Protein AF-0000000078251150 (afdb_homodimer)

pLDDT: mean 94.63, std 6.09, range [60.62, 98.94]

Structure (mmCIF, N/CA/C/O backbone):
data_AF-0000000078251150-model_v1
#
loop_
_entity.id
_entity.type
_entity.pdbx_description
1 polymer 'acyl-CoA oxidase'
#
loop_
_atom_site.group_PDB
_atom_site.id
_atom_site.type_symbol
_atom_site.label_atom_id
_atom_site.label_alt_id
_atom_site.label_comp_id
_atom_site.label_asym_id
_atom_site.label_entity_id
_atom_site.label_seq_id
_atom_site.pdbx_PDB_ins_code
_atom_site.Cartn_x
_atom_site.Cartn_y
_atom_site.Cartn_z
_atom_site.occupancy
_atom_site.B_iso_or_equiv
_atom_site.auth_seq_id
_atom_site.auth_comp_id
_atom_site.auth_asym_id
_atom_site.auth_atom_id
_atom_site.pdbx_PDB_model_num
ATOM 1 N N . MET A 1 1 ? 12.562 -16.266 33 1 73.25 1 MET A N 1
ATOM 2 C CA . MET A 1 1 ? 11.648 -16.641 31.922 1 73.25 1 MET A CA 1
ATOM 3 C C . MET A 1 1 ? 10.883 -15.43 31.406 1 73.25 1 MET A C 1
ATOM 5 O O . MET A 1 1 ? 10.562 -14.523 32.156 1 73.25 1 MET A O 1
ATOM 9 N N . SER A 1 2 ? 10.781 -15.445 30.031 1 87.81 2 SER A N 1
ATOM 10 C CA . SER A 1 2 ? 10.016 -14.352 29.438 1 87.81 2 SER A CA 1
ATOM 11 C C . SER A 1 2 ? 8.594 -14.312 29.984 1 87.81 2 SER A C 1
ATOM 13 O O . SER A 1 2 ? 7.934 -15.352 30.094 1 87.81 2 SER A O 1
ATOM 15 N N . ARG A 1 3 ? 8.102 -13.18 30.453 1 90.62 3 ARG A N 1
ATOM 16 C CA . ARG A 1 3 ? 6.742 -13.016 30.953 1 90.62 3 ARG A CA 1
ATOM 17 C C . ARG A 1 3 ? 5.715 -13.383 29.891 1 90.62 3 ARG A C 1
ATOM 19 O O . ARG A 1 3 ? 4.531 -13.562 30.188 1 90.62 3 ARG A O 1
ATOM 26 N N . TRP A 1 4 ? 6.172 -13.523 28.688 1 95.38 4 TRP A N 1
ATOM 27 C CA . TRP A 1 4 ? 5.277 -13.727 27.562 1 95.38 4 TRP A CA 1
ATOM 28 C C . TRP A 1 4 ? 4.93 -15.203 27.391 1 95.38 4 TRP A C 1
ATOM 30 O O . TRP A 1 4 ? 4.035 -15.555 26.625 1 95.38 4 TRP A O 1
ATOM 40 N N . ILE A 1 5 ? 5.609 -16.109 28.109 1 97.56 5 ILE A N 1
ATOM 41 C CA . ILE A 1 5 ? 5.363 -17.531 28.016 1 97.56 5 ILE A CA 1
ATOM 42 C C . ILE A 1 5 ? 4.285 -17.953 29 1 97.56 5 ILE A C 1
ATOM 44 O O . ILE A 1 5 ? 4.41 -17.688 30.203 1 97.56 5 ILE A O 1
ATOM 48 N N . GLN A 1 6 ? 3.273 -18.531 28.531 1 96.88 6 GLN A N 1
ATOM 49 C CA . GLN A 1 6 ? 2.193 -19.062 29.344 1 96.88 6 GLN A CA 1
ATOM 50 C C . GLN A 1 6 ? 1.854 -20.5 28.953 1 96.88 6 GLN A C 1
ATOM 52 O O . GLN A 1 6 ? 2.213 -20.938 27.859 1 96.88 6 GLN A O 1
ATOM 57 N N . GLU A 1 7 ? 1.187 -21.188 29.875 1 96.56 7 GLU A N 1
ATOM 58 C CA . GLU A 1 7 ? 0.749 -22.547 29.578 1 96.56 7 GLU A CA 1
ATOM 59 C C . GLU A 1 7 ? -0.237 -22.562 28.422 1 96.56 7 GLU A C 1
ATOM 61 O O . GLU A 1 7 ? -1.132 -21.719 28.344 1 96.56 7 GLU A O 1
ATOM 66 N N . GLY A 1 8 ? -0.04 -23.484 27.547 1 97.06 8 GLY A N 1
ATOM 67 C CA . GLY A 1 8 ? -0.964 -23.625 26.438 1 97.06 8 GLY A CA 1
ATOM 68 C C . GLY A 1 8 ? -0.522 -22.875 25.203 1 97.06 8 GLY A C 1
ATOM 69 O O . GLY A 1 8 ? -1.124 -23.031 24.125 1 97.06 8 GLY A O 1
ATOM 70 N N . ASP A 1 9 ? 0.615 -22.172 25.281 1 98.12 9 ASP A N 1
ATOM 71 C CA . ASP A 1 9 ? 1.131 -21.438 24.125 1 98.12 9 ASP A CA 1
ATOM 72 C C . ASP A 1 9 ? 1.637 -22.406 23.062 1 98.12 9 ASP A C 1
ATOM 74 O O . ASP A 1 9 ? 2.006 -23.531 23.359 1 98.12 9 ASP A O 1
ATOM 78 N N . ASN A 1 10 ? 1.538 -21.938 21.828 1 98.25 10 ASN A N 1
ATOM 79 C CA . ASN A 1 10 ? 2.15 -22.688 20.734 1 98.25 10 ASN A CA 1
ATOM 80 C C . ASN A 1 10 ? 3.604 -23.031 21.031 1 98.25 10 ASN A C 1
ATOM 82 O O . ASN A 1 10 ? 4.344 -22.219 21.578 1 98.25 10 ASN A O 1
ATOM 86 N N . VAL A 1 11 ? 4.02 -24.172 20.688 1 98 11 VAL A N 1
ATOM 87 C CA . VAL A 1 11 ? 5.332 -24.703 21.047 1 98 11 VAL A CA 1
ATOM 88 C C . VAL A 1 11 ? 6.426 -23.906 20.344 1 98 11 VAL A C 1
ATOM 90 O O . VAL A 1 11 ? 7.473 -23.625 20.922 1 98 11 VAL A O 1
ATOM 93 N N . ASP A 1 12 ? 6.184 -23.547 19.125 1 98.19 12 ASP A N 1
ATOM 94 C CA . ASP A 1 12 ? 7.211 -22.875 18.328 1 98.19 12 ASP A CA 1
ATOM 95 C C . ASP A 1 12 ? 7.535 -21.5 18.906 1 98.19 12 ASP A C 1
ATOM 97 O O . ASP A 1 12 ? 8.703 -21.156 19.078 1 98.19 12 ASP A O 1
ATOM 101 N N . ILE A 1 13 ? 6.535 -20.719 19.172 1 98.62 13 ILE A N 1
ATOM 102 C CA . ILE A 1 13 ? 6.793 -19.375 19.672 1 98.62 13 ILE A CA 1
ATOM 103 C C . ILE A 1 13 ? 7.371 -19.438 21.078 1 98.62 13 ILE A C 1
ATOM 105 O O . ILE A 1 13 ? 8.203 -18.609 21.453 1 98.62 13 ILE A O 1
ATOM 109 N N . THR A 1 14 ? 6.914 -20.406 21.859 1 98.56 14 THR A N 1
ATOM 110 C CA . THR A 1 14 ? 7.496 -20.625 23.172 1 98.56 14 THR A CA 1
ATOM 111 C C . THR A 1 14 ? 8.992 -20.891 23.062 1 98.56 14 THR A C 1
ATOM 113 O O . THR A 1 14 ? 9.789 -20.312 23.812 1 98.56 14 THR A O 1
ATOM 116 N N . ASN A 1 15 ? 9.352 -21.766 22.109 1 98.25 15 ASN A N 1
ATOM 117 C CA . ASN A 1 15 ? 10.766 -22.078 21.891 1 98.25 15 ASN A CA 1
ATOM 118 C C . ASN A 1 15 ? 11.547 -20.828 21.453 1 98.25 15 ASN A C 1
ATOM 120 O O . ASN A 1 15 ? 12.688 -20.641 21.875 1 98.25 15 ASN A O 1
ATOM 124 N N . GLU A 1 16 ? 10.93 -20.031 20.578 1 98.5 16 GLU A N 1
ATOM 125 C CA . GLU A 1 16 ? 11.57 -18.781 20.156 1 98.5 16 GLU A CA 1
ATOM 126 C C . GLU A 1 16 ? 11.828 -17.859 21.344 1 98.5 16 GLU A C 1
ATOM 128 O O . GLU A 1 16 ? 12.891 -17.234 21.438 1 98.5 16 GLU A O 1
ATOM 133 N N . ARG A 1 17 ? 10.883 -17.734 22.203 1 98.5 17 ARG A N 1
ATOM 134 C CA . ARG A 1 17 ? 10.992 -16.844 23.359 1 98.5 17 ARG A CA 1
ATOM 135 C C . ARG A 1 17 ? 12.055 -17.344 24.328 1 98.5 17 ARG A C 1
ATOM 137 O O . ARG A 1 17 ? 12.734 -16.531 24.984 1 98.5 17 ARG A O 1
ATOM 144 N N . LYS A 1 18 ? 12.242 -18.625 24.406 1 97.81 18 LYS A N 1
ATOM 145 C CA . LYS A 1 18 ? 13.25 -19.219 25.297 1 97.81 18 LYS A CA 1
ATOM 146 C C . LYS A 1 18 ? 14.656 -18.969 24.766 1 97.81 18 LYS A C 1
ATOM 148 O O . LYS A 1 18 ? 15.625 -19 25.531 1 97.81 18 LYS A O 1
ATOM 153 N N . LYS A 1 19 ? 14.758 -18.672 23.5 1 96.81 19 LYS A N 1
ATOM 154 C CA . LYS A 1 19 ? 16.062 -18.484 22.875 1 96.81 19 LYS A CA 1
ATOM 155 C C . LYS A 1 19 ? 16.578 -17.062 23.109 1 96.81 19 LYS A C 1
ATOM 157 O O . LYS A 1 19 ? 17.766 -16.797 22.906 1 96.81 19 LYS A O 1
ATOM 162 N N . GLY A 1 20 ? 15.719 -16.203 23.609 1 96.38 20 GLY A N 1
ATOM 163 C CA . GLY A 1 20 ? 16.125 -14.82 23.828 1 96.38 20 GLY A CA 1
ATOM 164 C C . GLY A 1 20 ? 17.344 -14.695 24.719 1 96.38 20 GLY A C 1
ATOM 165 O O . GLY A 1 20 ? 17.5 -15.453 25.688 1 96.38 20 GLY A O 1
ATOM 166 N N . THR A 1 21 ? 18.203 -13.695 24.453 1 96.94 21 THR A N 1
ATOM 167 C CA . THR A 1 21 ? 19.469 -13.586 25.172 1 96.94 21 THR A CA 1
ATOM 168 C C . THR A 1 21 ? 19.5 -12.328 26.047 1 96.94 21 THR A C 1
ATOM 170 O O . THR A 1 21 ? 20.547 -11.953 26.562 1 96.94 21 THR A O 1
ATOM 173 N N . PHE A 1 22 ? 18.422 -11.625 26.141 1 97 22 PHE A N 1
ATOM 174 C CA . PHE A 1 22 ? 18.312 -10.422 26.953 1 97 22 PHE A CA 1
ATOM 175 C C . PHE A 1 22 ? 16.984 -10.406 27.703 1 97 22 PHE A C 1
ATOM 177 O O . PHE A 1 22 ? 16.125 -11.25 27.484 1 97 22 PHE A O 1
ATOM 184 N N . ASP A 1 23 ? 16.875 -9.445 28.625 1 96.94 23 ASP A N 1
ATOM 185 C CA . ASP A 1 23 ? 15.656 -9.312 29.422 1 96.94 23 ASP A CA 1
ATOM 186 C C . ASP A 1 23 ? 14.625 -8.445 28.719 1 96.94 23 ASP A C 1
ATOM 188 O O . ASP A 1 23 ? 14.789 -7.223 28.625 1 96.94 23 ASP A O 1
ATOM 192 N N . THR A 1 24 ? 13.539 -9.031 28.312 1 97.38 24 THR A N 1
ATOM 193 C CA . THR A 1 24 ? 12.516 -8.328 27.547 1 97.38 24 THR A CA 1
ATOM 194 C C . THR A 1 24 ? 11.883 -7.219 28.391 1 97.38 24 THR A C 1
ATOM 196 O O . THR A 1 24 ? 11.477 -6.184 27.859 1 97.38 24 THR A O 1
ATOM 199 N N . GLU A 1 25 ? 11.766 -7.391 29.703 1 97.19 25 GLU A N 1
ATOM 200 C CA . GLU A 1 25 ? 11.195 -6.371 30.578 1 97.19 25 GLU A CA 1
ATOM 201 C C . GLU A 1 25 ? 12.07 -5.121 30.609 1 97.19 25 GLU A C 1
ATOM 203 O O . GLU A 1 25 ? 11.562 -4 30.609 1 97.19 25 GLU A O 1
ATOM 208 N N . ARG A 1 26 ? 13.312 -5.316 30.688 1 97.06 26 ARG A N 1
ATOM 209 C CA . ARG A 1 26 ? 14.25 -4.195 30.719 1 97.06 26 ARG A CA 1
ATOM 210 C C . ARG A 1 26 ? 14.242 -3.445 29.391 1 97.06 26 ARG A C 1
ATOM 212 O O . ARG A 1 26 ? 14.289 -2.213 29.375 1 97.06 26 ARG A O 1
ATOM 219 N N . LEU A 1 27 ? 14.188 -4.191 28.297 1 98 27 LEU A N 1
ATOM 220 C CA . LEU A 1 27 ? 14.133 -3.523 27 1 98 27 LEU A CA 1
ATOM 221 C C . LEU A 1 27 ? 12.805 -2.787 26.828 1 98 27 LEU A C 1
ATOM 223 O O . LEU A 1 27 ? 12.766 -1.71 26.219 1 98 27 LEU A O 1
ATOM 227 N N . SER A 1 28 ? 11.719 -3.393 27.344 1 98.06 28 SER A N 1
ATOM 228 C CA . SER A 1 28 ? 10.438 -2.701 27.328 1 98.06 28 SER A CA 1
ATOM 229 C C . SER A 1 28 ? 10.508 -1.363 28.047 1 98.06 28 SER A C 1
ATOM 231 O O . SER A 1 28 ? 10.008 -0.352 27.562 1 98.06 28 SER A O 1
ATOM 233 N N . ALA A 1 29 ? 11.086 -1.396 29.203 1 97.31 29 ALA A N 1
ATOM 234 C CA . ALA A 1 29 ? 11.25 -0.166 29.969 1 97.31 29 ALA A CA 1
ATOM 235 C C . ALA A 1 29 ? 12.102 0.85 29.203 1 97.31 29 ALA A C 1
ATOM 237 O O . ALA A 1 29 ? 11.82 2.051 29.25 1 97.31 29 ALA A O 1
ATOM 238 N N . TRP A 1 30 ? 13.148 0.338 28.547 1 96.75 30 TRP A N 1
ATOM 239 C CA . TRP A 1 30 ? 14.008 1.204 27.75 1 96.75 30 TRP A CA 1
ATOM 240 C C . TRP A 1 30 ? 13.234 1.827 26.594 1 96.75 30 TRP A C 1
ATOM 242 O O . TRP A 1 30 ? 13.398 3.012 26.297 1 96.75 30 TRP A O 1
ATOM 252 N N . ILE A 1 31 ? 12.344 1.081 25.922 1 96.81 31 ILE A N 1
ATOM 253 C CA . ILE A 1 31 ? 11.57 1.532 24.781 1 96.81 31 ILE A CA 1
ATOM 254 C C . ILE A 1 31 ? 10.555 2.582 25.219 1 96.81 31 ILE A C 1
ATOM 256 O O . ILE A 1 31 ? 10.406 3.619 24.562 1 96.81 31 ILE A O 1
ATOM 260 N N . HIS A 1 32 ? 9.914 2.381 26.359 1 95.25 32 HIS A N 1
ATOM 261 C CA . HIS A 1 32 ? 8.758 3.193 26.719 1 95.25 32 HIS A CA 1
ATOM 262 C C . HIS A 1 32 ? 9.156 4.328 27.656 1 95.25 32 HIS A C 1
ATOM 264 O O . HIS A 1 32 ? 8.32 5.168 28.016 1 95.25 32 HIS A O 1
ATOM 270 N N . GLY A 1 33 ? 10.406 4.379 28.062 1 92.31 33 GLY A N 1
ATOM 271 C CA . GLY A 1 33 ? 10.867 5.543 28.797 1 92.31 33 GLY A CA 1
ATOM 272 C C . GLY A 1 33 ? 10.969 5.305 30.281 1 92.31 33 GLY A C 1
ATOM 273 O O . GLY A 1 33 ? 10.867 6.242 31.078 1 92.31 33 GLY A O 1
ATOM 274 N N . GLY A 1 34 ? 10.953 4.027 30.734 1 95.25 34 GLY A N 1
ATOM 275 C CA . GLY A 1 34 ? 11.18 3.734 32.125 1 95.25 34 GLY A CA 1
ATOM 276 C C . GLY A 1 34 ? 10.203 2.723 32.688 1 95.25 34 GLY A C 1
ATOM 277 O O . GLY A 1 34 ? 9.172 2.439 32.094 1 95.25 34 GLY A O 1
ATOM 278 N N . THR A 1 35 ? 10.555 2.203 33.812 1 97.12 35 THR A N 1
ATOM 279 C CA . THR A 1 35 ? 9.766 1.166 34.469 1 97.12 35 THR A CA 1
ATOM 280 C C . THR A 1 35 ? 8.422 1.72 34.906 1 97.12 35 THR A C 1
ATOM 282 O O . THR A 1 35 ? 7.402 1.029 34.844 1 97.12 35 THR A O 1
ATOM 285 N N . ASP A 1 36 ? 8.422 2.975 35.312 1 96.38 36 ASP A N 1
ATOM 286 C CA . ASP A 1 36 ? 7.191 3.582 35.812 1 96.38 36 ASP A CA 1
ATOM 287 C C . ASP A 1 36 ? 6.191 3.809 34.688 1 96.38 36 ASP A C 1
ATOM 289 O O . ASP A 1 36 ? 4.992 3.586 34.875 1 96.38 36 ASP A O 1
ATOM 293 N N . VAL A 1 37 ? 6.691 4.246 33.625 1 95.06 37 VAL A N 1
ATOM 294 C CA . VAL A 1 37 ? 5.836 4.477 32.469 1 95.06 37 VAL A CA 1
ATOM 295 C C . VAL A 1 37 ? 5.258 3.146 31.969 1 95.06 37 VAL A C 1
ATOM 297 O O . VAL A 1 37 ? 4.074 3.064 31.641 1 95.06 37 VAL A O 1
ATOM 300 N N . LEU A 1 38 ? 6.074 2.131 31.906 1 96.75 38 LEU A N 1
ATOM 301 C CA . LEU A 1 38 ? 5.641 0.8 31.5 1 96.75 38 LEU A CA 1
ATOM 302 C C . LEU A 1 38 ? 4.555 0.27 32.438 1 96.75 38 LEU A C 1
ATOM 304 O O . LEU A 1 38 ? 3.561 -0.297 31.969 1 96.75 38 LEU A O 1
ATOM 308 N N . LYS A 1 39 ? 4.773 0.447 33.719 1 97.12 39 LYS A N 1
ATOM 309 C CA . LYS A 1 39 ? 3.789 0.026 34.688 1 97.12 39 LYS A CA 1
ATOM 310 C C . LYS A 1 39 ? 2.457 0.743 34.5 1 97.12 39 LYS A C 1
ATOM 312 O O . LYS A 1 39 ? 1.397 0.115 34.531 1 97.12 39 LYS A O 1
ATOM 317 N N . ARG A 1 40 ? 2.52 2.037 34.281 1 96.25 40 ARG A N 1
ATOM 318 C CA . ARG A 1 40 ? 1.32 2.84 34.062 1 96.25 40 ARG A CA 1
ATOM 319 C C . ARG A 1 40 ? 0.588 2.389 32.781 1 96.25 40 ARG A C 1
ATOM 321 O O . ARG A 1 40 ? -0.643 2.328 32.781 1 96.25 40 ARG A O 1
ATOM 328 N N . ARG A 1 41 ? 1.326 2.139 31.797 1 96.56 41 ARG A N 1
ATOM 329 C CA . ARG A 1 41 ? 0.75 1.629 30.562 1 96.56 41 ARG A CA 1
ATOM 330 C C . ARG A 1 41 ? -0.04 0.348 30.812 1 96.56 41 ARG A C 1
ATOM 332 O O . ARG A 1 41 ? -1.16 0.197 30.312 1 96.56 41 ARG A O 1
ATOM 339 N N . ARG A 1 42 ? 0.526 -0.545 31.547 1 97.56 42 ARG A N 1
ATOM 340 C CA . ARG A 1 42 ? -0.108 -1.83 31.828 1 97.56 42 ARG A CA 1
ATOM 341 C C . ARG A 1 42 ? -1.332 -1.654 32.719 1 97.56 42 ARG A C 1
ATOM 343 O O . ARG A 1 42 ? -2.316 -2.385 32.594 1 97.56 42 ARG A O 1
ATOM 350 N N . GLU A 1 43 ? -1.267 -0.661 33.594 1 97.69 43 GLU A N 1
ATOM 351 C CA . GLU A 1 43 ? -2.434 -0.334 34.406 1 97.69 43 GLU A CA 1
ATOM 352 C C . GLU A 1 43 ? -3.588 0.164 33.562 1 97.69 43 GLU A C 1
ATOM 354 O O . GLU A 1 43 ? -4.734 -0.245 33.75 1 97.69 43 GLU A O 1
ATOM 359 N N . ILE A 1 44 ? -3.275 1.015 32.625 1 97.5 44 ILE A N 1
ATOM 360 C CA . ILE A 1 44 ? -4.289 1.553 31.719 1 97.5 44 ILE A CA 1
ATOM 361 C C . ILE A 1 44 ? -4.863 0.428 30.859 1 97.5 44 ILE A C 1
ATOM 363 O O . ILE A 1 44 ? -6.078 0.363 30.656 1 97.5 44 ILE A O 1
ATOM 367 N N . LEU A 1 45 ? -4.023 -0.446 30.375 1 97.75 45 LEU A N 1
ATOM 368 C CA . LEU A 1 45 ? -4.453 -1.592 29.578 1 97.75 45 LEU A CA 1
ATOM 369 C C . LEU A 1 45 ? -5.434 -2.459 30.359 1 97.75 45 LEU A C 1
ATOM 371 O O . LEU A 1 45 ? -6.484 -2.844 29.844 1 97.75 45 LEU A O 1
ATOM 375 N N . GLU A 1 46 ? -5.062 -2.818 31.594 1 97.69 46 GLU A N 1
ATOM 376 C CA . GLU A 1 46 ? -5.922 -3.654 32.438 1 97.69 46 GLU A CA 1
ATOM 377 C C . GLU A 1 46 ? -7.273 -2.99 32.656 1 97.69 46 GLU A C 1
ATOM 379 O O . GLU A 1 46 ? -8.305 -3.66 32.688 1 97.69 46 GLU A O 1
ATOM 384 N N . PHE A 1 47 ? -7.254 -1.699 32.906 1 97.25 47 PHE A N 1
ATOM 385 C CA . PHE A 1 47 ? -8.5 -0.96 33.094 1 97.25 47 PHE A CA 1
ATOM 386 C C . PHE A 1 47 ? -9.367 -1.05 31.828 1 97.25 47 PHE A C 1
ATOM 388 O O . PHE A 1 47 ? -10.547 -1.388 31.906 1 97.25 47 PHE A O 1
ATOM 395 N N . VAL A 1 48 ? -8.766 -0.791 30.656 1 97.56 48 VAL A N 1
ATOM 396 C CA . VAL A 1 48 ? -9.516 -0.794 29.406 1 97.56 48 VAL A CA 1
ATOM 397 C C . VAL A 1 48 ? -10.117 -2.176 29.156 1 97.56 48 VAL A C 1
ATOM 399 O O . VAL A 1 48 ? -11.266 -2.291 28.719 1 97.56 48 VAL A O 1
ATOM 402 N N . LYS A 1 49 ? -9.383 -3.258 29.469 1 96.69 49 LYS A N 1
ATOM 403 C CA . LYS A 1 49 ? -9.867 -4.625 29.281 1 96.69 49 LYS A CA 1
ATOM 404 C C . LYS A 1 49 ? -11.023 -4.93 30.234 1 96.69 49 LYS A C 1
ATOM 406 O O . LYS A 1 49 ? -11.852 -5.797 29.953 1 96.69 49 LYS A O 1
ATOM 411 N N . SER A 1 50 ? -11.086 -4.227 31.359 1 97 50 SER A N 1
ATOM 412 C CA . SER A 1 50 ? -12.062 -4.523 32.406 1 97 50 SER A CA 1
ATOM 413 C C . SER A 1 50 ? -13.398 -3.838 32.125 1 97 50 SER A C 1
ATOM 415 O O . SER A 1 50 ? -14.422 -4.203 32.688 1 97 50 SER A O 1
ATOM 417 N N . VAL A 1 51 ? -13.406 -2.859 31.234 1 96.5 51 VAL A N 1
ATOM 418 C CA . VAL A 1 51 ? -14.609 -2.07 30.984 1 96.5 51 VAL A CA 1
ATOM 419 C C . VAL A 1 51 ? -15.391 -2.676 29.828 1 96.5 51 VAL A C 1
ATOM 421 O O . VAL A 1 51 ? -14.906 -2.721 28.688 1 96.5 51 VAL A O 1
ATOM 424 N N . ASP A 1 52 ? -16.594 -3.096 29.984 1 95.69 52 ASP A N 1
ATOM 425 C CA . ASP A 1 52 ? -17.422 -3.773 29 1 95.69 52 ASP A CA 1
ATOM 426 C C . ASP A 1 52 ? -17.766 -2.842 27.844 1 95.69 52 ASP A C 1
ATOM 428 O O . ASP A 1 52 ? -17.812 -3.273 26.688 1 95.69 52 ASP A O 1
ATOM 432 N N . ASP A 1 53 ? -17.938 -1.607 28.141 1 95.69 53 ASP A N 1
ATOM 433 C CA . ASP A 1 53 ? -18.359 -0.65 27.125 1 95.69 53 ASP A CA 1
ATOM 434 C C . ASP A 1 53 ? -17.25 -0.427 26.078 1 95.69 53 ASP A C 1
ATOM 436 O O . ASP A 1 53 ? -17.5 0.14 25.016 1 95.69 53 ASP A O 1
ATOM 440 N N . PHE A 1 54 ? -16.047 -0.813 26.453 1 96.62 54 PHE A N 1
ATOM 441 C CA . PHE A 1 54 ? -14.938 -0.638 25.516 1 96.62 54 PHE A CA 1
ATOM 442 C C . PHE A 1 54 ? -14.852 -1.817 24.547 1 96.62 54 PHE A C 1
ATOM 444 O O . PHE A 1 54 ? -14.117 -1.766 23.562 1 96.62 54 PHE A O 1
ATOM 451 N N . LYS A 1 55 ? -15.617 -2.863 24.734 1 94.56 55 LYS A N 1
ATOM 452 C CA . LYS A 1 55 ? -15.547 -4.078 23.922 1 94.56 55 LYS A CA 1
ATOM 453 C C . LYS A 1 55 ? -16.391 -3.941 22.656 1 94.56 55 LYS A C 1
ATOM 455 O O . LYS A 1 55 ? -17.469 -3.354 22.688 1 94.56 55 LYS A O 1
ATOM 460 N N . ASP A 1 56 ? -15.875 -4.391 21.562 1 94 56 ASP A N 1
ATOM 461 C CA . ASP A 1 56 ? -16.609 -4.469 20.312 1 94 56 ASP A CA 1
ATOM 462 C C . ASP A 1 56 ? -17.484 -5.723 20.266 1 94 56 ASP A C 1
ATOM 464 O O . ASP A 1 56 ? -17.062 -6.793 20.719 1 94 56 ASP A O 1
ATOM 468 N N . PRO A 1 57 ? -18.703 -5.656 19.797 1 91.75 57 PRO A N 1
ATOM 469 C CA . PRO A 1 57 ? -19.578 -6.836 19.734 1 91.75 57 PRO A CA 1
ATOM 470 C C . PRO A 1 57 ? -19.031 -7.926 18.812 1 91.75 57 PRO A C 1
ATOM 472 O O . PRO A 1 57 ? -19.219 -9.117 19.078 1 91.75 57 PRO A O 1
ATOM 475 N N . VAL A 1 58 ? -18.469 -7.609 17.719 1 92.12 58 VAL A N 1
ATOM 476 C CA . VAL A 1 58 ? -17.734 -8.43 16.75 1 92.12 58 VAL A CA 1
ATOM 477 C C . VAL A 1 58 ? -16.484 -7.68 16.281 1 92.12 58 VAL A C 1
ATOM 479 O O . VAL A 1 58 ? -16.359 -6.473 16.5 1 92.12 58 VAL A O 1
ATOM 482 N N . PRO A 1 59 ? -15.539 -8.453 15.711 1 92.38 59 PRO A N 1
ATOM 483 C CA . PRO A 1 59 ? -14.438 -7.68 15.125 1 92.38 59 PRO A CA 1
ATOM 484 C C . PRO A 1 59 ? -14.93 -6.57 14.195 1 92.38 59 PRO A C 1
ATOM 486 O O . PRO A 1 59 ? -15.867 -6.773 13.422 1 92.38 59 PRO A O 1
ATOM 489 N N . ILE A 1 60 ? -14.367 -5.406 14.281 1 92.94 60 ILE A N 1
ATOM 490 C CA . ILE A 1 60 ? -14.898 -4.188 13.672 1 92.94 60 ILE A CA 1
ATOM 491 C C . ILE A 1 60 ? -14.914 -4.332 12.156 1 92.94 60 ILE A C 1
ATOM 493 O O . ILE A 1 60 ? -15.688 -3.666 11.469 1 92.94 60 ILE A O 1
ATOM 497 N N . GLU A 1 61 ? -14.07 -5.23 11.609 1 93 61 GLU A N 1
ATOM 498 C CA . GLU A 1 61 ? -13.961 -5.438 10.172 1 93 61 GLU A CA 1
ATOM 499 C C . GLU A 1 61 ? -15.258 -5.996 9.594 1 93 61 GLU A C 1
ATOM 501 O O . GLU A 1 61 ? -15.492 -5.914 8.383 1 93 61 GLU A O 1
ATOM 506 N N . PHE A 1 62 ? -16.094 -6.586 10.438 1 95 62 PHE A N 1
ATOM 507 C CA . PHE A 1 62 ? -17.328 -7.203 9.977 1 95 62 PHE A CA 1
ATOM 508 C C . PHE A 1 62 ? -18.5 -6.227 10.078 1 95 62 PHE A C 1
ATOM 510 O O . PHE A 1 62 ? -19.609 -6.535 9.648 1 95 62 PHE A O 1
ATOM 517 N N . LEU A 1 63 ? -18.25 -5.039 10.617 1 94.19 63 LEU A N 1
ATOM 518 C CA . LEU A 1 63 ? -19.281 -4.016 10.734 1 94.19 63 LEU A CA 1
ATOM 519 C C . LEU A 1 63 ? -19.391 -3.201 9.453 1 94.19 63 LEU A C 1
ATOM 521 O O . LEU A 1 63 ? -18.375 -2.932 8.797 1 94.19 63 LEU A O 1
ATOM 525 N N . SER A 1 64 ? -20.656 -2.859 9.055 1 93.56 64 SER A N 1
ATOM 526 C CA . SER A 1 64 ? -20.812 -1.824 8.039 1 93.56 64 SER A CA 1
ATOM 527 C C . SER A 1 64 ? -20.266 -0.487 8.523 1 93.56 64 SER A C 1
ATOM 529 O O . SER A 1 64 ? -19.969 -0.323 9.703 1 93.56 64 SER A O 1
ATOM 531 N N . ARG A 1 65 ? -20.047 0.458 7.617 1 94.69 65 ARG A N 1
ATOM 532 C CA . ARG A 1 65 ? -19.5 1.754 8.016 1 94.69 65 ARG A CA 1
ATOM 533 C C . ARG A 1 65 ? -20.438 2.459 8.992 1 94.69 65 ARG A C 1
ATOM 535 O O . ARG A 1 65 ? -19.984 3.08 9.961 1 94.69 65 ARG A O 1
ATOM 542 N N . GLU A 1 66 ? -21.766 2.371 8.812 1 95.06 66 GLU A N 1
ATOM 543 C CA . GLU A 1 66 ? -22.734 2.973 9.719 1 95.06 66 GLU A CA 1
ATOM 544 C C . GLU A 1 66 ? -22.656 2.352 11.109 1 95.06 66 GLU A C 1
ATOM 546 O O . GLU A 1 66 ? -22.672 3.062 12.117 1 95.06 66 GLU A O 1
ATOM 551 N N . GLU A 1 67 ? -22.516 1.018 11.125 1 95.12 67 GLU A N 1
ATOM 552 C CA . GLU A 1 67 ? -22.406 0.309 12.398 1 95.12 67 GLU A CA 1
ATOM 553 C C . GLU A 1 67 ? -21.109 0.683 13.125 1 95.12 67 GLU A C 1
ATOM 555 O O . GLU A 1 67 ? -21.094 0.81 14.344 1 95.12 67 GLU A O 1
ATOM 560 N N . ARG A 1 68 ? -20.141 0.802 12.344 1 95.31 68 ARG A N 1
ATOM 561 C CA . ARG A 1 68 ? -18.828 1.161 12.891 1 95.31 68 ARG A CA 1
ATOM 562 C C . ARG A 1 68 ? -18.859 2.549 13.523 1 95.31 68 ARG A C 1
ATOM 564 O O . ARG A 1 68 ? -18.328 2.756 14.617 1 95.31 68 ARG A O 1
ATOM 571 N N . ILE A 1 69 ? -19.484 3.537 12.875 1 96.44 69 ILE A N 1
ATOM 572 C CA . ILE A 1 69 ? -19.625 4.902 13.367 1 96.44 69 ILE A CA 1
ATOM 573 C C . ILE A 1 69 ? -20.438 4.914 14.648 1 96.44 69 ILE A C 1
ATOM 575 O O . ILE A 1 69 ? -20.078 5.594 15.617 1 96.44 69 ILE A O 1
ATOM 579 N N . LEU A 1 70 ? -21.484 4.141 14.695 1 97 70 LEU A N 1
ATOM 580 C CA . LEU A 1 70 ? -22.328 4.027 15.883 1 97 70 LEU A CA 1
ATOM 581 C C . LEU A 1 70 ? -21.547 3.41 17.031 1 97 70 LEU A C 1
ATOM 583 O O . LEU A 1 70 ? -21.609 3.904 18.172 1 97 70 LEU A O 1
ATOM 587 N N . ASN A 1 71 ? -20.844 2.332 16.734 1 97.06 71 ASN A N 1
ATOM 588 C CA . ASN A 1 71 ? -20.031 1.649 17.734 1 97.06 71 ASN A CA 1
ATOM 589 C C . ASN A 1 71 ? -18.953 2.57 18.312 1 97.06 71 ASN A C 1
ATOM 591 O O . ASN A 1 71 ? -18.703 2.57 19.516 1 97.06 71 ASN A O 1
ATOM 595 N N . ASN A 1 72 ? -18.344 3.354 17.5 1 97.06 72 ASN A N 1
ATOM 596 C CA . ASN A 1 72 ? -17.297 4.27 17.922 1 97.06 72 ASN A CA 1
ATOM 597 C C . ASN A 1 72 ? -17.844 5.41 18.766 1 97.06 72 ASN A C 1
ATOM 599 O O . ASN A 1 72 ? -17.188 5.895 19.688 1 97.06 72 ASN A O 1
ATOM 603 N N . ALA A 1 73 ? -19.062 5.855 18.422 1 97.25 73 ALA A N 1
ATOM 604 C CA . ALA A 1 73 ? -19.703 6.879 19.234 1 97.25 73 ALA A CA 1
ATOM 605 C C . ALA A 1 73 ? -19.984 6.363 20.656 1 97.25 73 ALA A C 1
ATOM 607 O O . ALA A 1 73 ? -19.781 7.078 21.641 1 97.25 73 ALA A O 1
ATOM 608 N N . ARG A 1 74 ? -20.484 5.094 20.719 1 97.5 74 ARG A N 1
ATOM 609 C CA . ARG A 1 74 ? -20.703 4.461 22.016 1 97.5 74 ARG A CA 1
ATOM 610 C C . ARG A 1 74 ? -19.406 4.402 22.812 1 97.5 74 ARG A C 1
ATOM 612 O O . ARG A 1 74 ? -19.375 4.801 23.984 1 97.5 74 ARG A O 1
ATOM 619 N N . LYS A 1 75 ? -18.344 3.971 22.25 1 97.12 75 LYS A N 1
ATOM 620 C CA . LYS A 1 75 ? -17.062 3.773 22.922 1 97.12 75 LYS A CA 1
ATOM 621 C C . LYS A 1 75 ? -16.453 5.109 23.328 1 97.12 75 LYS A C 1
ATOM 623 O O . LYS A 1 75 ? -15.836 5.211 24.391 1 97.12 75 LYS A O 1
ATOM 628 N N . VAL A 1 76 ? -16.578 6.176 22.453 1 96.56 76 VAL A N 1
ATOM 629 C CA . VAL A 1 76 ? -15.914 7.441 22.766 1 96.56 76 VAL A CA 1
ATOM 630 C C . VAL A 1 76 ? -16.609 8.102 23.953 1 96.56 76 VAL A C 1
ATOM 632 O O . VAL A 1 76 ? -15.961 8.773 24.766 1 96.56 76 VAL A O 1
ATOM 635 N N . VAL A 1 77 ? -17.922 7.98 24.062 1 97.06 77 VAL A N 1
ATOM 636 C CA . VAL A 1 77 ? -18.625 8.508 25.234 1 97.06 77 VAL A CA 1
ATOM 637 C C . VAL A 1 77 ? -18.172 7.781 26.484 1 97.06 77 VAL A C 1
ATOM 639 O O . VAL A 1 77 ? -17.844 8.414 27.5 1 97.06 77 VAL A O 1
ATOM 642 N N . ALA A 1 78 ? -18.062 6.48 26.375 1 96.94 78 ALA A N 1
ATOM 643 C CA . ALA A 1 78 ? -17.578 5.691 27.5 1 96.94 78 ALA A CA 1
ATOM 644 C C . ALA A 1 78 ? -16.141 6.07 27.859 1 96.94 78 ALA A C 1
ATOM 646 O O . ALA A 1 78 ? -15.789 6.145 29.047 1 96.94 78 ALA A O 1
ATOM 647 N N . MET A 1 79 ? -15.32 6.227 26.875 1 95.62 79 MET A N 1
ATOM 648 C CA . MET A 1 79 ? -13.922 6.574 27.062 1 95.62 79 MET A CA 1
ATOM 649 C C . MET A 1 79 ? -13.789 7.906 27.797 1 95.62 79 MET A C 1
ATOM 651 O O . MET A 1 79 ? -12.977 8.031 28.719 1 95.62 79 MET A O 1
ATOM 655 N N . THR A 1 80 ? -14.586 8.883 27.406 1 92.88 80 THR A N 1
ATOM 656 C CA . THR A 1 80 ? -14.516 10.211 28.016 1 92.88 80 THR A CA 1
ATOM 657 C C . THR A 1 80 ? -15.102 10.188 29.422 1 92.88 80 THR A C 1
ATOM 659 O O . THR A 1 80 ? -14.664 10.938 30.297 1 92.88 80 THR A O 1
ATOM 662 N N . ASP A 1 81 ? -16.047 9.32 29.656 1 93.69 81 ASP A N 1
ATOM 663 C CA . ASP A 1 81 ? -16.656 9.18 30.969 1 93.69 81 ASP A CA 1
ATOM 664 C C . ASP A 1 81 ? -15.68 8.523 31.953 1 93.69 81 ASP A C 1
ATOM 666 O O . ASP A 1 81 ? -15.852 8.625 33.156 1 93.69 81 ASP A O 1
ATOM 670 N N . ASN A 1 82 ? -14.68 7.859 31.406 1 94.38 82 ASN A N 1
ATOM 671 C CA . ASN A 1 82 ? -13.734 7.125 32.25 1 94.38 82 ASN A CA 1
ATOM 672 C C . ASN A 1 82 ? -12.32 7.68 32.125 1 94.38 82 ASN A C 1
ATOM 674 O O . ASN A 1 82 ? -11.352 6.922 32.062 1 94.38 82 ASN A O 1
ATOM 678 N N . THR A 1 83 ? -12.195 8.953 32 1 91.25 83 THR A N 1
ATOM 679 C CA . THR A 1 83 ? -10.898 9.586 31.797 1 91.25 83 THR A CA 1
ATOM 680 C C . THR A 1 83 ? -10.133 9.703 33.125 1 91.25 83 THR A C 1
ATOM 682 O O . THR A 1 83 ? -8.93 9.977 33.125 1 91.25 83 THR A O 1
ATOM 685 N N . ASP A 1 84 ? -10.742 9.5 34.25 1 91.38 84 ASP A N 1
ATOM 686 C CA . ASP A 1 84 ? -10.102 9.625 35.531 1 91.38 84 ASP A CA 1
ATOM 687 C C . ASP A 1 84 ? -9 8.586 35.719 1 91.38 84 ASP A C 1
ATOM 689 O O . ASP A 1 84 ? -8.133 8.727 36.562 1 91.38 84 ASP A O 1
ATOM 693 N N . GLN A 1 85 ? -9.055 7.609 34.844 1 92 85 GLN A N 1
ATOM 694 C CA . GLN A 1 85 ? -8.102 6.512 34.969 1 92 85 GLN A CA 1
ATOM 695 C C . GLN A 1 85 ? -6.742 6.91 34.375 1 92 85 GLN A C 1
ATOM 697 O O . GLN A 1 85 ? -5.742 6.227 34.625 1 92 85 GLN A O 1
ATOM 702 N N . ILE A 1 86 ? -6.703 7.992 33.719 1 93.88 86 ILE A N 1
ATOM 703 C CA . ILE A 1 86 ? -5.438 8.438 33.125 1 93.88 86 ILE A CA 1
ATOM 704 C C . ILE A 1 86 ? -5.09 9.828 33.656 1 93.88 86 ILE A C 1
ATOM 706 O O . ILE A 1 86 ? -5.953 10.523 34.219 1 93.88 86 ILE A O 1
ATOM 710 N N . ASP A 1 87 ? -3.791 10.141 33.531 1 91.06 87 ASP A N 1
ATOM 711 C CA . ASP A 1 87 ? -3.369 11.516 33.781 1 91.06 87 ASP A CA 1
ATOM 712 C C . ASP A 1 87 ? -3.783 12.438 32.625 1 91.06 87 ASP A C 1
ATOM 714 O O . ASP A 1 87 ? -3.131 12.469 31.594 1 91.06 87 ASP A O 1
ATOM 718 N N . GLY A 1 88 ? -4.805 13.148 32.875 1 79.81 88 GLY A N 1
ATOM 719 C CA . GLY A 1 88 ? -5.375 14.023 31.859 1 79.81 88 GLY A CA 1
ATOM 720 C C . GLY A 1 88 ? -4.391 15.047 31.328 1 79.81 88 GLY A C 1
ATOM 721 O O . GLY A 1 88 ? -4.555 15.57 30.234 1 79.81 88 GLY A O 1
ATOM 722 N N . SER A 1 89 ? -3.379 15.281 32.094 1 80 89 SER A N 1
ATOM 723 C CA . SER A 1 89 ? -2.385 16.266 31.688 1 80 89 SER A CA 1
ATOM 724 C C . SER A 1 89 ? -1.36 15.664 30.734 1 80 89 SER A C 1
ATOM 726 O O . SER A 1 89 ? -0.653 16.391 30.031 1 80 89 SER A O 1
ATOM 728 N N . ASP A 1 90 ? -1.339 14.414 30.719 1 84.44 90 ASP A N 1
ATOM 729 C CA . ASP A 1 90 ? -0.429 13.711 29.812 1 84.44 90 ASP A CA 1
ATOM 730 C C . ASP A 1 90 ? -1.169 13.18 28.594 1 84.44 90 ASP A C 1
ATOM 732 O O . ASP A 1 90 ? -1.173 11.969 28.344 1 84.44 90 ASP A O 1
ATOM 736 N N . PHE A 1 91 ? -1.734 14.031 27.891 1 75.81 91 PHE A N 1
ATOM 737 C CA . PHE A 1 91 ? -2.523 13.617 26.734 1 75.81 91 PHE A CA 1
ATOM 738 C C . PHE A 1 91 ? -1.662 12.844 25.75 1 75.81 91 PHE A C 1
ATOM 740 O O . PHE A 1 91 ? -2.092 11.82 25.203 1 75.81 91 PHE A O 1
ATOM 747 N N . PHE A 1 92 ? -0.491 13.25 25.625 1 75 92 PHE A N 1
ATOM 748 C CA . PHE A 1 92 ? 0.333 12.688 24.562 1 75 92 PHE A CA 1
ATOM 749 C C . PHE A 1 92 ? 0.979 11.383 25.016 1 75 92 PHE A C 1
ATOM 751 O O . PHE A 1 92 ? 1.497 10.625 24.203 1 75 92 PHE A O 1
ATOM 758 N N . GLY A 1 93 ? 0.933 11.195 26.219 1 86.19 93 GLY A N 1
ATOM 759 C CA . GLY A 1 93 ? 1.375 9.922 26.75 1 86.19 93 GLY A CA 1
ATOM 760 C C . GLY A 1 93 ? 0.229 8.977 27.062 1 86.19 93 GLY A C 1
ATOM 761 O O . GLY A 1 93 ? -0.245 8.258 26.188 1 86.19 93 GLY A O 1
ATOM 762 N N . GLU A 1 94 ? -0.361 9.242 28.156 1 92.56 94 GLU A N 1
ATOM 763 C CA . GLU A 1 94 ? -1.415 8.344 28.609 1 92.56 94 GLU A CA 1
ATOM 764 C C . GLU A 1 94 ? -2.686 8.516 27.781 1 92.56 94 GLU A C 1
ATOM 766 O O . GLU A 1 94 ? -3.381 7.535 27.5 1 92.56 94 GLU A O 1
ATOM 771 N N . GLY A 1 95 ? -2.967 9.719 27.469 1 90.88 95 GLY A N 1
ATOM 772 C CA . GLY A 1 95 ? -4.184 9.984 26.719 1 90.88 95 GLY A CA 1
ATOM 773 C C . GLY A 1 95 ? -4.219 9.281 25.359 1 90.88 95 GLY A C 1
ATOM 774 O O . GLY A 1 95 ? -5.199 8.617 25.031 1 90.88 95 GLY A O 1
ATOM 775 N N . MET A 1 96 ? -3.203 9.461 24.625 1 89.25 96 MET A N 1
ATOM 776 C CA . MET A 1 96 ? -3.135 8.844 23.312 1 89.25 96 MET A CA 1
ATOM 777 C C . MET A 1 96 ? -3.127 7.324 23.422 1 89.25 96 MET A C 1
ATOM 779 O O . MET A 1 96 ? -3.719 6.637 22.578 1 89.25 96 MET A O 1
ATOM 783 N N . TYR A 1 97 ? -2.359 6.785 24.375 1 93.75 97 TYR A N 1
ATOM 784 C CA . TYR A 1 97 ? -2.316 5.344 24.578 1 93.75 97 TYR A CA 1
ATOM 785 C C . TYR A 1 97 ? -3.693 4.801 24.953 1 93.75 97 TYR A C 1
ATOM 787 O O . TYR A 1 97 ? -4.133 3.787 24.406 1 93.75 97 TYR A O 1
ATOM 795 N N . TYR A 1 98 ? -4.426 5.523 25.875 1 95.81 98 TYR A N 1
ATOM 796 C CA . TYR A 1 98 ? -5.781 5.188 26.312 1 95.81 98 TYR A CA 1
ATOM 797 C C . TYR A 1 98 ? -6.742 5.172 25.125 1 95.81 98 TYR A C 1
ATOM 799 O O . TYR A 1 98 ? -7.531 4.234 24.969 1 95.81 98 TYR A O 1
ATOM 807 N N . GLN A 1 99 ? -6.629 6.121 24.297 1 93.56 99 GLN A N 1
ATOM 808 C CA . GLN A 1 99 ? -7.461 6.195 23.109 1 93.56 99 GLN A CA 1
ATOM 809 C C . GLN A 1 99 ? -7.152 5.047 22.156 1 93.56 99 GLN A C 1
ATOM 811 O O . GLN A 1 99 ? -8.07 4.43 21.594 1 93.56 99 GLN A O 1
ATOM 816 N N . ALA A 1 100 ? -5.906 4.801 21.922 1 93.75 100 ALA A N 1
ATOM 817 C CA . ALA A 1 100 ? -5.496 3.75 20.984 1 93.75 100 ALA A CA 1
ATOM 818 C C . ALA A 1 100 ? -6.004 2.387 21.453 1 93.75 100 ALA A C 1
ATOM 820 O O . ALA A 1 100 ? -6.414 1.562 20.625 1 93.75 100 ALA A O 1
ATOM 821 N N . LEU A 1 101 ? -5.961 2.141 22.75 1 96.19 101 LEU A N 1
ATOM 822 C CA . LEU A 1 101 ? -6.445 0.879 23.297 1 96.19 101 LEU A CA 1
ATOM 823 C C . LEU A 1 101 ? -7.949 0.743 23.109 1 96.19 101 LEU A C 1
ATOM 825 O O . LEU A 1 101 ? -8.453 -0.358 22.875 1 96.19 101 LEU A O 1
ATOM 829 N N . THR A 1 102 ? -8.617 1.839 23.188 1 95.69 102 THR A N 1
ATOM 830 C CA . THR A 1 102 ? -10.07 1.825 23.172 1 95.69 102 THR A CA 1
ATOM 831 C C . THR A 1 102 ? -10.609 1.831 21.75 1 95.69 102 THR A C 1
ATOM 833 O O . THR A 1 102 ? -11.531 1.082 21.422 1 95.69 102 THR A O 1
ATOM 836 N N . MET A 1 103 ? -9.961 2.676 20.891 1 94.81 103 MET A N 1
ATOM 837 C CA . MET A 1 103 ? -10.531 2.955 19.578 1 94.81 103 MET A CA 1
ATOM 838 C C . MET A 1 103 ? -9.75 2.238 18.484 1 94.81 103 MET A C 1
ATOM 840 O O . MET A 1 103 ? -10.242 2.104 17.359 1 94.81 103 MET A O 1
ATOM 844 N N . GLY A 1 104 ? -8.562 1.75 18.828 1 92.75 104 GLY A N 1
ATOM 845 C CA . GLY A 1 104 ? -7.703 1.191 17.797 1 92.75 104 GLY A CA 1
ATOM 846 C C . GLY A 1 104 ? -7.277 2.211 16.75 1 92.75 104 GLY A C 1
ATOM 847 O O . GLY A 1 104 ? -6.809 3.299 17.094 1 92.75 104 GLY A O 1
ATOM 848 N N . ARG A 1 105 ? -7.406 1.864 15.477 1 94 105 ARG A N 1
ATOM 849 C CA . ARG A 1 105 ? -6.922 2.705 14.383 1 94 105 ARG A CA 1
ATOM 850 C C . ARG A 1 105 ? -8.078 3.332 13.617 1 94 105 ARG A C 1
ATOM 852 O O . ARG A 1 105 ? -7.891 3.887 12.539 1 94 105 ARG A O 1
ATOM 859 N N . ASP A 1 106 ? -9.258 3.242 14.148 1 91.69 106 ASP A N 1
ATOM 860 C CA . ASP A 1 106 ? -10.461 3.76 13.5 1 91.69 106 ASP A CA 1
ATOM 861 C C . ASP A 1 106 ? -10.656 5.242 13.82 1 91.69 106 ASP A C 1
ATOM 863 O O . ASP A 1 106 ? -11.406 5.934 13.125 1 91.69 106 ASP A O 1
ATOM 867 N N . LEU A 1 107 ? -10 5.734 14.797 1 92.25 107 LEU A N 1
ATOM 868 C CA . LEU A 1 107 ? -10.281 7.062 15.336 1 92.25 107 LEU A CA 1
ATOM 869 C C . LEU A 1 107 ? -11.758 7.215 15.664 1 92.25 107 LEU A C 1
ATOM 871 O O . LEU A 1 107 ? -12.445 6.227 15.922 1 92.25 107 LEU A O 1
ATOM 875 N N . HIS A 1 108 ? -12.234 8.438 16.016 1 94 108 HIS A N 1
ATOM 876 C CA . HIS A 1 108 ? -13.602 8.641 16.484 1 94 108 HIS A CA 1
ATOM 877 C C . HIS A 1 108 ? -14.062 10.078 16.25 1 94 108 HIS A C 1
ATOM 879 O O . HIS A 1 108 ? -13.25 10.938 15.914 1 94 108 HIS A O 1
ATOM 885 N N . ALA A 1 109 ? -15.281 10.289 16.516 1 95.25 109 ALA A N 1
ATOM 886 C CA . ALA A 1 109 ? -15.984 11.539 16.234 1 95.25 109 ALA A CA 1
ATOM 887 C C . ALA A 1 109 ? -15.344 12.711 16.969 1 95.25 109 ALA A C 1
ATOM 889 O O . ALA A 1 109 ? -15.484 13.867 16.547 1 95.25 109 ALA A O 1
ATOM 890 N N . MET A 1 110 ? -14.617 12.492 18.047 1 95.5 110 MET A N 1
ATOM 891 C CA . MET A 1 110 ? -14.062 13.57 18.875 1 95.5 110 MET A CA 1
ATOM 892 C C . MET A 1 110 ? -12.547 13.625 18.734 1 95.5 110 MET A C 1
ATOM 894 O O . MET A 1 110 ? -11.867 14.25 19.547 1 95.5 110 MET A O 1
ATOM 898 N N . SER A 1 111 ? -12.039 12.953 17.766 1 93.81 111 SER A N 1
ATOM 899 C CA . SER A 1 111 ? -10.594 12.922 17.578 1 93.81 111 SER A CA 1
ATOM 900 C C . SER A 1 111 ? -10.031 14.32 17.375 1 93.81 111 SER A C 1
ATOM 902 O O . SER A 1 111 ? -9.102 14.734 18.062 1 93.81 111 SER A O 1
ATOM 904 N N . LEU A 1 112 ? -10.578 15.086 16.469 1 94.19 112 LEU A N 1
ATOM 905 C CA . LEU A 1 112 ? -10.07 16.422 16.172 1 94.19 112 LEU A CA 1
ATOM 906 C C . LEU A 1 112 ? -10.508 17.422 17.234 1 94.19 112 LEU A C 1
ATOM 908 O O . LEU A 1 112 ? -9.914 18.5 17.375 1 94.19 112 LEU A O 1
ATOM 912 N N . HIS A 1 113 ? -11.57 17.031 18.016 1 95.38 113 HIS A N 1
ATOM 913 C CA . HIS A 1 113 ? -11.93 17.844 19.172 1 95.38 113 HIS A CA 1
ATOM 914 C C . HIS A 1 113 ? -10.773 17.953 20.156 1 95.38 113 HIS A C 1
ATOM 916 O O . HIS A 1 113 ? -10.422 19.047 20.594 1 95.38 113 HIS A O 1
ATOM 922 N N . TYR A 1 114 ? -10.195 16.828 20.344 1 89.69 114 TYR A N 1
ATOM 923 C CA . TYR A 1 114 ? -9.156 16.75 21.359 1 89.69 114 TYR A CA 1
ATOM 924 C C . TYR A 1 114 ? -7.805 17.172 20.797 1 89.69 114 TYR A C 1
ATOM 926 O O . TYR A 1 114 ? -7.004 17.797 21.5 1 89.69 114 TYR A O 1
ATOM 934 N N . VAL A 1 115 ? -7.574 16.875 19.5 1 87.19 115 VAL A N 1
ATOM 935 C CA . VAL A 1 115 ? -6.203 17.031 19.031 1 87.19 115 VAL A CA 1
ATOM 936 C C . VAL A 1 115 ? -6.035 18.375 18.344 1 87.19 115 VAL A C 1
ATOM 938 O O . VAL A 1 115 ? -4.93 18.922 18.281 1 87.19 115 VAL A O 1
ATOM 941 N N . MET A 1 116 ? -7.129 18.953 17.875 1 90.31 116 MET A N 1
ATOM 942 C CA . MET A 1 116 ? -6.988 20.203 17.125 1 90.31 116 MET A CA 1
ATOM 943 C C . MET A 1 116 ? -7.855 21.297 17.734 1 90.31 116 MET A C 1
ATOM 945 O O . MET A 1 116 ? -7.395 22.422 17.922 1 90.31 116 MET A O 1
ATOM 949 N N . PHE A 1 117 ? -9.062 20.984 18.078 1 94.25 117 PHE A N 1
ATOM 950 C CA . PHE A 1 117 ? -10 22.016 18.516 1 94.25 117 PHE A CA 1
ATOM 951 C C . PHE A 1 117 ? -9.586 22.609 19.859 1 94.25 117 PHE A C 1
ATOM 953 O O . PHE A 1 117 ? -9.359 23.812 19.969 1 94.25 117 PHE A O 1
ATOM 960 N N . ILE A 1 118 ? -9.453 21.781 20.797 1 91.81 118 ILE A N 1
ATOM 961 C CA . ILE A 1 118 ? -9.117 22.234 22.141 1 91.81 118 ILE A CA 1
ATOM 962 C C . ILE A 1 118 ? -7.746 22.906 22.141 1 91.81 118 ILE A C 1
ATOM 964 O O . ILE A 1 118 ? -7.594 24.031 22.641 1 91.81 118 ILE A O 1
ATOM 968 N N . PRO A 1 119 ? -6.754 22.25 21.453 1 86.62 119 PRO A N 1
ATOM 969 C CA . PRO A 1 119 ? -5.449 22.922 21.422 1 86.62 119 PRO A CA 1
ATOM 970 C C . PRO A 1 119 ? -5.5 24.281 20.703 1 86.62 119 PRO A C 1
ATOM 972 O O . PRO A 1 119 ? -4.785 25.203 21.094 1 86.62 119 PRO A O 1
ATOM 975 N N . THR A 1 120 ? -6.242 24.406 19.719 1 90.94 120 THR A N 1
ATOM 976 C CA . THR A 1 120 ? -6.375 25.688 19.031 1 90.94 120 THR A CA 1
ATOM 977 C C . THR A 1 120 ? -7.004 26.734 19.938 1 90.94 120 THR A C 1
ATOM 979 O O . THR A 1 120 ? -6.566 27.891 19.984 1 90.94 120 THR A O 1
ATOM 982 N N . LEU A 1 121 ? -8.008 26.344 20.719 1 93.56 121 LEU A N 1
ATOM 983 C CA . LEU A 1 121 ? -8.625 27.25 21.672 1 93.56 121 LEU A CA 1
ATOM 984 C C . LEU A 1 121 ? -7.605 27.719 22.719 1 93.56 121 LEU A C 1
ATOM 986 O O . LEU A 1 121 ? -7.535 28.906 23.047 1 93.56 121 LEU A O 1
ATOM 990 N N . GLN A 1 122 ? -6.855 26.797 23.141 1 88.19 122 GLN A N 1
ATOM 991 C CA . GLN A 1 122 ? -5.855 27.094 24.156 1 88.19 122 GLN A CA 1
ATOM 992 C C . GLN A 1 122 ? -4.781 28.031 23.625 1 88.19 122 GLN A C 1
ATOM 994 O O . GLN A 1 122 ? -4.25 28.859 24.359 1 88.19 122 GLN A O 1
ATOM 999 N N . GLY A 1 123 ? -4.516 27.875 22.375 1 83.88 123 GLY A N 1
ATOM 1000 C CA . GLY A 1 123 ? -3.361 28.578 21.828 1 83.88 123 GLY A CA 1
ATOM 1001 C C . GLY A 1 123 ? -3.725 29.859 21.109 1 83.88 123 GLY A C 1
ATOM 1002 O O . GLY A 1 123 ? -2.871 30.719 20.906 1 83.88 123 GLY A O 1
ATOM 1003 N N . GLN A 1 124 ? -5.008 30.078 20.75 1 90.44 124 GLN A N 1
ATOM 1004 C CA . GLN A 1 124 ? -5.285 31.172 19.812 1 90.44 124 GLN A CA 1
ATOM 1005 C C . GLN A 1 124 ? -6.355 32.094 20.359 1 90.44 124 GLN A C 1
ATOM 1007 O O . GLN A 1 124 ? -6.621 33.156 19.766 1 90.44 124 GLN A O 1
ATOM 1012 N N . THR A 1 125 ? -6.984 31.797 21.5 1 94.56 125 THR A N 1
ATOM 1013 C CA . THR A 1 125 ? -8.031 32.656 22.062 1 94.56 125 THR A CA 1
ATOM 1014 C C . THR A 1 125 ? -7.441 33.688 23.016 1 94.56 125 THR A C 1
ATOM 1016 O O . THR A 1 125 ? -6.414 33.438 23.656 1 94.56 125 THR A O 1
ATOM 1019 N N . ASP A 1 126 ? -8.031 34.844 23.047 1 94.56 126 ASP A N 1
ATOM 1020 C CA . ASP A 1 126 ? -7.699 35.75 24.156 1 94.56 126 ASP A CA 1
ATOM 1021 C C . ASP A 1 126 ? -8.312 35.25 25.469 1 94.56 126 ASP A C 1
ATOM 1023 O O . ASP A 1 126 ? -8.93 34.188 25.516 1 94.56 126 ASP A O 1
ATOM 1027 N N . ASP A 1 127 ? -8.164 35.938 26.531 1 95.88 127 ASP A N 1
ATOM 1028 C CA . ASP A 1 127 ? -8.523 35.438 27.844 1 95.88 127 ASP A CA 1
ATOM 1029 C C . ASP A 1 127 ? -10.039 35.281 27.969 1 95.88 127 ASP A C 1
ATOM 1031 O O . ASP A 1 127 ? -10.508 34.281 28.516 1 95.88 127 ASP A O 1
ATOM 1035 N N . GLU A 1 128 ? -10.742 36.281 27.516 1 96.06 128 GLU A N 1
ATOM 1036 C CA . GLU A 1 128 ? -12.195 36.188 27.594 1 96.06 128 GLU A CA 1
ATOM 1037 C C . GLU A 1 128 ? -12.734 35.062 26.75 1 96.06 128 GLU A C 1
ATOM 1039 O O . GLU A 1 128 ? -13.617 34.312 27.188 1 96.06 128 GLU A O 1
ATOM 1044 N N . GLN A 1 129 ? -12.25 34.906 25.531 1 97 129 GLN A N 1
ATOM 1045 C CA . GLN A 1 129 ? -12.641 33.812 24.656 1 97 129 GLN A CA 1
ATOM 1046 C C . GLN A 1 129 ? -12.305 32.469 25.266 1 97 129 GLN A C 1
ATOM 1048 O O . GLN A 1 129 ? -13.086 31.516 25.172 1 97 129 GLN A O 1
ATOM 1053 N N . LEU A 1 130 ? -11.086 32.344 25.75 1 96.44 130 LEU A N 1
ATOM 1054 C CA . LEU A 1 130 ? -10.617 31.109 26.344 1 96.44 130 LEU A CA 1
ATOM 1055 C C . LEU A 1 130 ? -11.562 30.641 27.453 1 96.44 130 LEU A C 1
ATOM 1057 O O . LEU A 1 130 ? -11.938 29.469 27.5 1 96.44 130 LEU A O 1
ATOM 1061 N N . ASP A 1 131 ? -11.906 31.562 28.344 1 95.31 131 ASP A N 1
ATOM 1062 C CA . ASP A 1 131 ? -12.797 31.234 29.453 1 95.31 131 ASP A CA 1
ATOM 1063 C C . ASP A 1 131 ? -14.133 30.703 28.938 1 95.31 131 ASP A C 1
ATOM 1065 O O . ASP A 1 131 ? -14.664 29.719 29.453 1 95.31 131 ASP A O 1
ATOM 1069 N N . GLU A 1 132 ? -14.586 31.234 27.922 1 95.25 132 GLU A N 1
ATOM 1070 C CA . GLU A 1 132 ? -15.891 30.844 27.391 1 95.25 132 GLU A CA 1
ATOM 1071 C C . GLU A 1 132 ? -15.812 29.5 26.672 1 95.25 132 GLU A C 1
ATOM 1073 O O . GLU A 1 132 ? -16.562 28.578 26.984 1 95.25 132 GLU A O 1
ATOM 1078 N N . TRP A 1 133 ? -14.938 29.438 25.75 1 97.25 133 TRP A N 1
ATOM 1079 C CA . TRP A 1 133 ? -14.969 28.328 24.812 1 97.25 133 TRP A CA 1
ATOM 1080 C C . TRP A 1 133 ? -14.266 27.109 25.391 1 97.25 133 TRP A C 1
ATOM 1082 O O . TRP A 1 133 ? -14.656 25.969 25.125 1 97.25 133 TRP A O 1
ATOM 1092 N N . LEU A 1 134 ? -13.172 27.297 26.078 1 96.25 134 LEU A N 1
ATOM 1093 C CA . LEU A 1 134 ? -12.445 26.141 26.609 1 96.25 134 LEU A CA 1
ATOM 1094 C C . LEU A 1 134 ? -13.305 25.375 27.594 1 96.25 134 LEU A C 1
ATOM 1096 O O . LEU A 1 134 ? -13.281 24.141 27.625 1 96.25 134 LEU A O 1
ATOM 1100 N N . THR A 1 135 ? -14.008 26.109 28.453 1 95.31 135 THR A N 1
ATOM 1101 C CA . THR A 1 135 ? -14.906 25.469 29.406 1 95.31 135 THR A CA 1
ATOM 1102 C C . THR A 1 135 ? -15.938 24.609 28.688 1 95.31 135 THR A C 1
ATOM 1104 O O . THR A 1 135 ? -16.172 23.469 29.078 1 95.31 135 THR A O 1
ATOM 1107 N N . LYS A 1 136 ? -16.531 25.125 27.641 1 96.94 136 LYS A N 1
ATOM 1108 C CA . LYS A 1 136 ? -17.531 24.406 26.859 1 96.94 136 LYS A CA 1
ATOM 1109 C C . LYS A 1 136 ? -16.922 23.188 26.172 1 96.94 136 LYS A C 1
ATOM 1111 O O . LYS A 1 136 ? -17.547 22.125 26.094 1 96.94 136 LYS A O 1
ATOM 1116 N N . ALA A 1 137 ? -15.711 23.359 25.703 1 96.88 137 ALA A N 1
ATOM 1117 C CA . ALA A 1 137 ? -15.047 22.266 24.969 1 96.88 137 ALA A CA 1
ATOM 1118 C C . ALA A 1 137 ? -14.625 21.156 25.922 1 96.88 137 ALA A C 1
ATOM 1120 O O . ALA A 1 137 ? -14.852 19.969 25.641 1 96.88 137 ALA A O 1
ATOM 1121 N N . ILE A 1 138 ? -14.031 21.438 27.047 1 93.12 138 ILE A N 1
ATOM 1122 C CA . ILE A 1 138 ? -13.531 20.453 28 1 93.12 138 ILE A CA 1
ATOM 1123 C C . ILE A 1 138 ? -14.695 19.688 28.609 1 93.12 138 ILE A C 1
ATOM 1125 O O . ILE A 1 138 ? -14.602 18.469 28.828 1 93.12 138 ILE A O 1
ATOM 1129 N N . SER A 1 139 ? -15.789 20.422 28.891 1 94.56 139 SER A N 1
ATOM 1130 C CA . SER A 1 139 ? -16.969 19.766 29.469 1 94.56 139 SER A CA 1
ATOM 1131 C C . SER A 1 139 ? -17.703 18.938 28.422 1 94.56 139 SER A C 1
ATOM 1133 O O . SER A 1 139 ? -18.562 18.125 28.766 1 94.56 139 SER A O 1
ATOM 1135 N N . ARG A 1 140 ? -17.438 19.094 27.156 1 95.56 140 ARG A N 1
ATOM 1136 C CA . ARG A 1 140 ? -18.062 18.422 26.016 1 95.56 140 ARG A CA 1
ATOM 1137 C C . ARG A 1 140 ? -19.469 18.938 25.766 1 95.56 140 ARG A C 1
ATOM 1139 O O . ARG A 1 140 ? -20.297 18.25 25.156 1 95.56 140 ARG A O 1
ATOM 1146 N N . ALA A 1 141 ? -19.609 20.172 26.297 1 97.12 141 ALA A N 1
ATOM 1147 C CA . ALA A 1 141 ? -20.875 20.844 25.938 1 97.12 141 ALA A CA 1
ATOM 1148 C C . ALA A 1 141 ? -20.938 21.141 24.453 1 97.12 141 ALA A C 1
ATOM 1150 O O . ALA A 1 141 ? -22.016 21.219 23.875 1 97.12 141 ALA A O 1
ATOM 1151 N N . VAL A 1 142 ? -19.812 21.312 23.906 1 96.94 142 VAL A N 1
ATOM 1152 C CA . VAL A 1 142 ? -19.641 21.438 22.469 1 96.94 142 VAL A CA 1
ATOM 1153 C C . VAL A 1 142 ? -18.594 20.453 21.984 1 96.94 142 VAL A C 1
ATOM 1155 O O . VAL A 1 142 ? -17.641 20.141 22.703 1 96.94 142 VAL A O 1
ATOM 1158 N N . VAL A 1 143 ? -18.812 19.891 20.859 1 97.94 143 VAL A N 1
ATOM 1159 C CA . VAL A 1 143 ? -17.812 19.078 20.156 1 97.94 143 VAL A CA 1
ATOM 1160 C C . VAL A 1 143 ? -17.375 19.797 18.875 1 97.94 143 VAL A C 1
ATOM 1162 O O . VAL A 1 143 ? -18.219 20.125 18.031 1 97.94 143 VAL A O 1
ATOM 1165 N N . GLY A 1 144 ? -16.141 20.047 18.859 1 98.25 144 GLY A N 1
ATOM 1166 C CA . GLY A 1 144 ? -15.648 20.844 17.734 1 98.25 144 GLY A CA 1
ATOM 1167 C C . GLY A 1 144 ? -14.625 20.109 16.906 1 98.25 144 GLY A C 1
ATOM 1168 O O . GLY A 1 144 ? -14.188 19.016 17.266 1 98.25 144 GLY A O 1
ATOM 1169 N N . THR A 1 145 ? -14.336 20.609 15.727 1 97.94 145 THR A N 1
ATOM 1170 C CA . THR A 1 145 ? -13.281 20.172 14.82 1 97.94 145 THR A CA 1
ATOM 1171 C C . THR A 1 145 ? -12.523 21.359 14.25 1 97.94 145 THR A C 1
ATOM 1173 O O . THR A 1 145 ? -12.617 22.484 14.773 1 97.94 145 THR A O 1
ATOM 1176 N N . TYR A 1 146 ? -11.625 21.125 13.336 1 96.19 146 TYR A N 1
ATOM 1177 C CA . TYR A 1 146 ? -10.766 22.141 12.727 1 96.19 146 TYR A CA 1
ATOM 1178 C C . TYR A 1 146 ? -10.859 22.094 11.211 1 96.19 146 TYR A C 1
ATOM 1180 O O . TYR A 1 146 ? -10.445 21.109 10.586 1 96.19 146 TYR A O 1
ATOM 1188 N N . ALA A 1 147 ? -11.422 23.109 10.594 1 97.31 147 ALA A N 1
ATOM 1189 C CA . ALA A 1 147 ? -11.688 23.125 9.156 1 97.31 147 ALA A CA 1
ATOM 1190 C C . ALA A 1 147 ? -10.828 24.188 8.461 1 97.31 147 ALA A C 1
ATOM 1192 O O . ALA A 1 147 ? -11.172 25.375 8.461 1 97.31 147 ALA A O 1
ATOM 1193 N N . GLN A 1 148 ? -9.773 23.766 7.824 1 94.25 148 GLN A N 1
ATOM 1194 C CA . GLN A 1 148 ? -8.859 24.672 7.152 1 94.25 148 GLN A CA 1
ATOM 1195 C C . GLN A 1 148 ? -8.734 24.344 5.668 1 94.25 148 GLN A C 1
ATOM 1197 O O . GLN A 1 148 ? -9.086 25.141 4.809 1 94.25 148 GLN A O 1
ATOM 1202 N N . THR A 1 149 ? -8.422 23.125 5.336 1 94.19 149 THR A N 1
ATOM 1203 C CA . THR A 1 149 ? -8.148 22.672 3.973 1 94.19 149 THR A CA 1
ATOM 1204 C C . THR A 1 149 ? -9.398 22.797 3.105 1 94.19 149 THR A C 1
ATOM 1206 O O . THR A 1 149 ? -10.508 22.516 3.566 1 94.19 149 THR A O 1
ATOM 1209 N N . GLU A 1 150 ? -9.219 23.25 1.935 1 96.5 150 GLU A N 1
ATOM 1210 C CA . GLU A 1 150 ? -10.328 23.375 0.996 1 96.5 150 GLU A CA 1
ATOM 1211 C C . GLU A 1 150 ? -10.18 22.406 -0.175 1 96.5 150 GLU A C 1
ATOM 1213 O O . GLU A 1 150 ? -9.07 21.969 -0.481 1 96.5 150 GLU A O 1
ATOM 1218 N N . LEU A 1 151 ? -11.242 22.078 -0.815 1 95.88 151 LEU A N 1
ATOM 1219 C CA . LEU A 1 151 ? -11.328 21.156 -1.939 1 95.88 151 LEU A CA 1
ATOM 1220 C C . LEU A 1 151 ? -10.344 21.547 -3.039 1 95.88 151 LEU A C 1
ATOM 1222 O O . LEU A 1 151 ? -9.688 20.688 -3.623 1 95.88 151 LEU A O 1
ATOM 1226 N N . GLY A 1 152 ? -10.234 22.812 -3.254 1 93.25 152 GLY A N 1
ATOM 1227 C CA . GLY A 1 152 ? -9.398 23.281 -4.348 1 93.25 152 GLY A CA 1
ATOM 1228 C C . GLY A 1 152 ? -8.008 23.703 -3.9 1 93.25 152 GLY A C 1
ATOM 1229 O O . GLY A 1 152 ? -7.105 23.859 -4.727 1 93.25 152 GLY A O 1
ATOM 1230 N N . HIS A 1 153 ? -7.797 23.906 -2.566 1 89.38 153 HIS A N 1
ATOM 1231 C CA . HIS A 1 153 ? -6.52 24.391 -2.049 1 89.38 153 HIS A CA 1
ATOM 1232 C C . HIS A 1 153 ? -6.039 23.531 -0.884 1 89.38 153 HIS A C 1
ATOM 1234 O O . HIS A 1 153 ? -6.434 23.75 0.262 1 89.38 153 HIS A O 1
ATOM 1240 N N . GLY A 1 154 ? -5.293 22.641 -1.078 1 81.62 154 GLY A N 1
ATOM 1241 C CA . GLY A 1 154 ? -4.715 21.75 -0.08 1 81.62 154 GLY A CA 1
ATOM 1242 C C . GLY A 1 154 ? -3.629 22.406 0.746 1 81.62 154 GLY A C 1
ATOM 1243 O O . GLY A 1 154 ? -3.904 23.328 1.528 1 81.62 154 GLY A O 1
ATOM 1244 N N . THR A 1 155 ? -2.41 22.266 0.361 1 79.81 155 THR A N 1
ATOM 1245 C CA . THR A 1 155 ? -1.219 22.734 1.062 1 79.81 155 THR A CA 1
ATOM 1246 C C . THR A 1 155 ? -1.088 24.25 0.961 1 79.81 155 THR A C 1
ATOM 1248 O O . THR A 1 155 ? -0.421 24.875 1.786 1 79.81 155 THR A O 1
ATOM 1251 N N . ASN A 1 156 ? -1.801 24.828 0.056 1 86 156 ASN A N 1
ATOM 1252 C CA . ASN A 1 156 ? -1.681 26.266 -0.172 1 86 156 ASN A CA 1
ATOM 1253 C C . ASN A 1 156 ? -2.674 27.062 0.678 1 86 156 ASN A C 1
ATOM 1255 O O . ASN A 1 156 ? -3.607 27.656 0.148 1 86 156 ASN A O 1
ATOM 1259 N N . LEU A 1 157 ? -2.342 27.312 1.857 1 84.38 157 LEU A N 1
ATOM 1260 C CA . LEU A 1 157 ? -3.24 27.938 2.828 1 84.38 157 LEU A CA 1
ATOM 1261 C C . LEU A 1 157 ? -3.42 29.422 2.535 1 84.38 157 LEU A C 1
ATOM 1263 O O . LEU A 1 157 ? -4.461 30 2.857 1 84.38 157 LEU A O 1
ATOM 1267 N N . SER A 1 158 ? -2.383 29.938 1.891 1 88.69 158 SER A N 1
ATOM 1268 C CA . SER A 1 158 ? -2.43 31.375 1.631 1 88.69 158 SER A CA 1
ATOM 1269 C C . SER A 1 158 ? -3.469 31.719 0.565 1 88.69 158 SER A C 1
ATOM 1271 O O . SER A 1 158 ? -3.861 32.875 0.416 1 88.69 158 SER A O 1
ATOM 1273 N N . LYS A 1 159 ? -3.961 30.656 -0.123 1 91.44 159 LYS A N 1
ATOM 1274 C CA . LYS A 1 159 ? -4.867 30.938 -1.233 1 91.44 159 LYS A CA 1
ATOM 1275 C C . LYS A 1 159 ? -6.246 30.328 -0.982 1 91.44 159 LYS A C 1
ATOM 1277 O O . LYS A 1 159 ? -6.98 30.031 -1.926 1 91.44 159 LYS A O 1
ATOM 1282 N N . LEU A 1 160 ? -6.562 30.141 0.289 1 94.88 160 LEU A N 1
ATOM 1283 C CA . LEU A 1 160 ? -7.918 29.734 0.625 1 94.88 160 LEU A CA 1
ATOM 1284 C C . LEU A 1 160 ? -8.945 30.688 0.036 1 94.88 160 LEU A C 1
ATOM 1286 O O . LEU A 1 160 ? -8.648 31.875 -0.171 1 94.88 160 LEU A O 1
ATOM 1290 N N . GLU A 1 161 ? -10.148 30.156 -0.226 1 96.94 161 GLU A N 1
ATOM 1291 C CA . GLU A 1 161 ? -11.148 30.984 -0.904 1 96.94 161 GLU A CA 1
ATOM 1292 C C . GLU A 1 161 ? -12.25 31.422 0.058 1 96.94 161 GLU A C 1
ATOM 1294 O O . GLU A 1 161 ? -12.914 32.438 -0.175 1 96.94 161 GLU A O 1
ATOM 1299 N N . THR A 1 162 ? -12.445 30.625 1.137 1 98.38 162 THR A N 1
ATOM 1300 C CA . THR A 1 162 ? -13.445 31.047 2.119 1 98.38 162 THR A CA 1
ATOM 1301 C C . THR A 1 162 ? -13.109 32.406 2.686 1 98.38 162 THR A C 1
ATOM 1303 O O . THR A 1 162 ? -11.953 32.688 3.006 1 98.38 162 THR A O 1
ATOM 1306 N N . THR A 1 163 ? -14.133 33.312 2.797 1 98.5 163 THR A N 1
ATOM 1307 C CA . THR A 1 163 ? -13.898 34.688 3.268 1 98.5 163 THR A CA 1
ATOM 1308 C C . THR A 1 163 ? -14.688 34.938 4.547 1 98.5 163 THR A C 1
ATOM 1310 O O . THR A 1 163 ? -15.711 34.312 4.801 1 98.5 163 THR A O 1
ATOM 1313 N N . ALA A 1 164 ? -14.133 35.688 5.363 1 98.81 164 ALA A N 1
ATOM 1314 C CA . ALA A 1 164 ? -14.805 36.344 6.496 1 98.81 164 ALA A CA 1
ATOM 1315 C C . ALA A 1 164 ? -14.703 37.844 6.41 1 98.81 164 ALA A C 1
ATOM 1317 O O . ALA A 1 164 ? -13.648 38.438 6.699 1 98.81 164 ALA A O 1
ATOM 1318 N N . THR A 1 165 ? -15.75 38.5 6.023 1 98.81 165 THR A N 1
ATOM 1319 C CA . THR A 1 165 ? -15.758 39.938 5.852 1 98.81 165 THR A CA 1
ATOM 1320 C C . THR A 1 165 ? -16.406 40.625 7.055 1 98.81 165 THR A C 1
ATOM 1322 O O . THR A 1 165 ? -17.547 40.312 7.406 1 98.81 165 THR A O 1
ATOM 1325 N N . TYR A 1 166 ? -15.711 41.594 7.648 1 98.81 166 TYR A N 1
ATOM 1326 C CA . TYR A 1 166 ? -16.203 42.281 8.836 1 98.81 166 TYR A CA 1
ATOM 1327 C C . TYR A 1 166 ? -17.203 43.344 8.469 1 98.81 166 TYR A C 1
ATOM 1329 O O . TYR A 1 166 ? -16.969 44.125 7.539 1 98.81 166 TYR A O 1
ATOM 1337 N N . ASP A 1 167 ? -18.312 43.344 9.156 1 98.31 167 ASP A N 1
ATOM 1338 C CA . ASP A 1 167 ? -19.328 44.375 9.086 1 98.31 167 ASP A CA 1
ATOM 1339 C C . ASP A 1 167 ? -19.359 45.188 10.375 1 98.31 167 ASP A C 1
ATOM 1341 O O . ASP A 1 167 ? -19.969 44.781 11.367 1 98.31 167 ASP A O 1
ATOM 1345 N N . PRO A 1 168 ? -18.766 46.375 10.406 1 97.44 168 PRO A N 1
ATOM 1346 C CA . PRO A 1 168 ? -18.703 47.156 11.641 1 97.44 168 PRO A CA 1
ATOM 1347 C C . PRO A 1 168 ? -20.078 47.594 12.141 1 97.44 168 PRO A C 1
ATOM 1349 O O . PRO A 1 168 ? -20.25 47.844 13.336 1 97.44 168 PRO A O 1
ATOM 1352 N N . ALA A 1 169 ? -21.047 47.688 11.258 1 97.94 169 ALA A N 1
ATOM 1353 C CA . ALA A 1 169 ? -22.375 48.156 11.648 1 97.94 169 ALA A CA 1
ATOM 1354 C C . ALA A 1 169 ? -23.031 47.188 12.633 1 97.94 169 ALA A C 1
ATOM 1356 O O . ALA A 1 169 ? -23.766 47.594 13.531 1 97.94 169 ALA A O 1
ATOM 1357 N N . THR A 1 170 ? -22.766 45.875 12.492 1 98 170 THR A N 1
ATOM 1358 C CA . THR A 1 170 ? -23.391 44.875 13.352 1 98 170 THR A CA 1
ATOM 1359 C C . THR A 1 170 ? -22.344 44.188 14.219 1 98 170 THR A C 1
ATOM 1361 O O . THR A 1 170 ? -22.688 43.375 15.078 1 98 170 THR A O 1
ATOM 1364 N N . GLU A 1 171 ? -21.109 44.531 14.055 1 98.38 171 GLU A N 1
ATOM 1365 C CA . GLU A 1 171 ? -19.984 43.875 14.719 1 98.38 171 GLU A CA 1
ATOM 1366 C C . GLU A 1 171 ? -20.031 42.375 14.508 1 98.38 171 GLU A C 1
ATOM 1368 O O . GLU A 1 171 ? -19.938 41.594 15.469 1 98.38 171 GLU A O 1
ATOM 1373 N N . GLU A 1 172 ? -20.172 42.062 13.227 1 98.75 172 GLU A N 1
ATOM 1374 C CA . GLU A 1 172 ? -20.219 40.656 12.828 1 98.75 172 GLU A CA 1
ATOM 1375 C C . GLU A 1 172 ? -19.312 40.375 11.633 1 98.75 172 GLU A C 1
ATOM 1377 O O . GLU A 1 172 ? -18.969 41.312 10.891 1 98.75 172 GLU A O 1
ATOM 1382 N N . PHE A 1 173 ? -18.859 39.188 11.508 1 98.81 173 PHE A N 1
ATOM 1383 C CA . PHE A 1 173 ? -18.234 38.688 10.289 1 98.81 173 PHE A CA 1
ATOM 1384 C C . PHE A 1 173 ? -19.234 37.938 9.414 1 98.81 173 PHE A C 1
ATOM 1386 O O . PHE A 1 173 ? -20.109 37.25 9.93 1 98.81 173 PHE A O 1
ATOM 1393 N N . VAL A 1 174 ? -19.172 38.125 8.133 1 98.75 174 VAL A N 1
ATOM 1394 C CA . VAL A 1 174 ? -19.969 37.344 7.172 1 98.75 174 VAL A CA 1
ATOM 1395 C C . VAL A 1 174 ? -19.078 36.312 6.488 1 98.75 174 VAL A C 1
ATOM 1397 O O . VAL A 1 174 ? -18.219 36.656 5.68 1 98.75 174 VAL A O 1
ATOM 1400 N N . LEU A 1 175 ? -19.266 35.031 6.828 1 98.81 175 LEU A N 1
ATOM 1401 C CA . LEU A 1 175 ? -18.516 33.938 6.223 1 98.81 175 LEU A CA 1
ATOM 1402 C C . LEU A 1 175 ? -19.172 33.469 4.922 1 98.81 175 LEU A C 1
ATOM 1404 O O . LEU A 1 175 ? -20.391 33.312 4.852 1 98.81 175 LEU A O 1
ATOM 1408 N N . ASN A 1 176 ? -18.359 33.281 3.9 1 98.75 176 ASN A N 1
ATOM 1409 C CA . ASN A 1 176 ? -18.859 32.906 2.588 1 98.75 176 ASN A CA 1
ATOM 1410 C C . ASN A 1 176 ? -17.875 31.984 1.859 1 98.75 176 ASN A C 1
ATOM 1412 O O . ASN A 1 176 ? -16.672 32.188 1.931 1 98.75 176 ASN A O 1
ATOM 1416 N N . SER A 1 177 ? -18.391 30.906 1.287 1 98.5 177 SER A N 1
ATOM 1417 C CA . SER A 1 177 ? -17.672 30.078 0.323 1 98.5 177 SER A CA 1
ATOM 1418 C C . SER A 1 177 ? -18.062 30.422 -1.107 1 98.5 177 SER A C 1
ATOM 1420 O O . SER A 1 177 ? -19.078 29.922 -1.612 1 98.5 177 SER A O 1
ATOM 1422 N N . PRO A 1 178 ? -17.281 31.156 -1.771 1 97.19 178 PRO A N 1
ATOM 1423 C CA . PRO A 1 178 ? -17.734 31.766 -3.027 1 97.19 178 PRO A CA 1
ATOM 1424 C C . PRO A 1 178 ? -17.812 30.75 -4.168 1 97.19 178 PRO A C 1
ATOM 1426 O O . PRO A 1 178 ? -18.531 30.969 -5.148 1 97.19 178 PRO A O 1
ATOM 1429 N N . THR A 1 179 ? -17.031 29.672 -4.094 1 96.25 179 THR A N 1
ATOM 1430 C CA . THR A 1 179 ? -16.969 28.672 -5.148 1 96.25 179 THR A CA 1
ATOM 1431 C C . THR A 1 179 ? -17.031 27.266 -4.559 1 96.25 179 THR A C 1
ATOM 1433 O O . THR A 1 179 ? -16.922 27.094 -3.342 1 96.25 179 THR A O 1
ATOM 1436 N N . ILE A 1 180 ? -17.188 26.297 -5.398 1 95.81 180 ILE A N 1
ATOM 1437 C CA . ILE A 1 180 ? -17.172 24.891 -4.977 1 95.81 180 ILE A CA 1
ATOM 1438 C C . ILE A 1 180 ? -15.781 24.547 -4.441 1 95.81 180 ILE A C 1
ATOM 1440 O O . ILE A 1 180 ? -15.656 23.75 -3.502 1 95.81 180 ILE A O 1
ATOM 1444 N N . THR A 1 181 ? -14.781 25.141 -4.984 1 96.19 181 THR A N 1
ATOM 1445 C CA . THR A 1 181 ? -13.406 24.844 -4.598 1 96.19 181 THR A CA 1
ATOM 1446 C C . THR A 1 181 ? -13.102 25.391 -3.203 1 96.19 181 THR A C 1
ATOM 1448 O O . THR A 1 181 ? -12.109 25 -2.582 1 96.19 181 THR A O 1
ATOM 1451 N N . ALA A 1 182 ? -13.977 26.25 -2.68 1 97.38 182 ALA A N 1
ATOM 1452 C CA . ALA A 1 182 ? -13.828 26.812 -1.341 1 97.38 182 ALA A CA 1
ATOM 1453 C C . ALA A 1 182 ? -14.352 25.859 -0.277 1 97.38 182 ALA A C 1
ATOM 1455 O O . ALA A 1 182 ? -14.164 26.078 0.92 1 97.38 182 ALA A O 1
ATOM 1456 N N . ALA A 1 183 ? -14.984 24.797 -0.726 1 98 183 ALA A N 1
ATOM 1457 C CA . ALA A 1 183 ? -15.508 23.844 0.243 1 98 183 ALA A CA 1
ATOM 1458 C C . ALA A 1 183 ? -14.406 23.312 1.148 1 98 183 ALA A C 1
ATOM 1460 O O . ALA A 1 183 ? -13.406 22.766 0.667 1 98 183 ALA A O 1
ATOM 1461 N N . LYS A 1 184 ? -14.602 23.609 2.494 1 97.94 184 LYS A N 1
ATOM 1462 C CA . LYS A 1 184 ? -13.719 22.875 3.396 1 97.94 184 LYS A CA 1
ATOM 1463 C C . LYS A 1 184 ? -13.844 21.375 3.18 1 97.94 184 LYS A C 1
ATOM 1465 O O . LYS A 1 184 ? -14.938 20.859 2.924 1 97.94 184 LYS A O 1
ATOM 1470 N N . TRP A 1 185 ? -12.711 20.719 3.256 1 97.38 185 TRP A N 1
ATOM 1471 C CA . TRP A 1 185 ? -12.672 19.297 2.895 1 97.38 185 TRP A CA 1
ATOM 1472 C C . TRP A 1 185 ? -11.711 18.531 3.799 1 97.38 185 TRP A C 1
ATOM 1474 O O . TRP A 1 185 ? -10.586 18.984 4.043 1 97.38 185 TRP A O 1
ATOM 1484 N N . TRP A 1 186 ? -12.164 17.328 4.441 1 96.5 186 TRP A N 1
ATOM 1485 C CA . TRP A 1 186 ? -11.32 16.359 5.137 1 96.5 186 TRP A CA 1
ATOM 1486 C C . TRP A 1 186 ? -11.484 16.484 6.648 1 96.5 186 TRP A C 1
ATOM 1488 O O . TRP A 1 186 ? -11.102 15.578 7.391 1 96.5 186 TRP A O 1
ATOM 1498 N N . PRO A 1 187 ? -11.828 17.641 7.25 1 97 187 PRO A N 1
ATOM 1499 C CA . PRO A 1 187 ? -11.82 17.672 8.719 1 97 187 PRO A CA 1
ATOM 1500 C C . PRO A 1 187 ? -12.586 16.5 9.328 1 97 187 PRO A C 1
ATOM 1502 O O . PRO A 1 187 ? -13.727 16.219 8.938 1 97 187 PRO A O 1
ATOM 1505 N N . GLY A 1 188 ? -11.93 15.883 10.227 1 96.81 188 GLY A N 1
ATOM 1506 C CA . GLY A 1 188 ? -12.562 14.789 10.945 1 96.81 188 GLY A CA 1
ATOM 1507 C C . GLY A 1 188 ? -13.688 15.234 11.859 1 96.81 188 GLY A C 1
ATOM 1508 O O . GLY A 1 188 ? -13.586 16.266 12.523 1 96.81 188 GLY A O 1
ATOM 1509 N N . GLY A 1 189 ? -14.758 14.508 11.891 1 97.75 189 GLY A N 1
ATOM 1510 C CA . GLY A 1 189 ? -15.906 14.805 12.734 1 97.75 189 GLY A CA 1
ATOM 1511 C C . GLY A 1 189 ? -16.797 15.891 12.148 1 97.75 189 GLY A C 1
ATOM 1512 O O . GLY A 1 189 ? -17.891 16.156 12.672 1 97.75 189 GLY A O 1
ATOM 1513 N N . LEU A 1 190 ? -16.406 16.469 11.039 1 98.25 190 LEU A N 1
ATOM 1514 C CA . LEU A 1 190 ? -17.125 17.594 10.453 1 98.25 190 LEU A CA 1
ATOM 1515 C C . LEU A 1 190 ? -18.406 17.125 9.773 1 98.25 190 LEU A C 1
ATOM 1517 O O . LEU A 1 190 ? -19.422 17.828 9.789 1 98.25 190 LEU A O 1
ATOM 1521 N N . GLY A 1 191 ? -18.375 15.969 9.188 1 98.19 191 GLY A N 1
ATOM 1522 C CA . GLY A 1 191 ? -19.469 15.508 8.352 1 98.19 191 GLY A CA 1
ATOM 1523 C C . GLY A 1 191 ? -20.781 15.344 9.117 1 98.19 191 GLY A C 1
ATOM 1524 O O . GLY A 1 191 ? -21.828 15.82 8.672 1 98.19 191 GLY A O 1
ATOM 1525 N N . LYS A 1 192 ? -20.625 14.781 10.289 1 98.19 192 LYS A N 1
ATOM 1526 C CA . LYS A 1 192 ? -21.875 14.43 10.945 1 98.19 192 LYS A CA 1
ATOM 1527 C C . LYS A 1 192 ? -21.797 14.648 12.453 1 98.19 192 LYS A C 1
ATOM 1529 O O . LYS A 1 192 ? -22.812 14.797 13.133 1 98.19 192 LYS A O 1
ATOM 1534 N N . SER A 1 193 ? -20.609 14.789 13.008 1 98.19 193 SER A N 1
ATOM 1535 C CA . SER A 1 193 ? -20.453 14.578 14.445 1 98.19 193 SER A CA 1
ATOM 1536 C C . SER A 1 193 ? -20.281 15.898 15.188 1 98.19 193 SER A C 1
ATOM 1538 O O . SER A 1 193 ? -20.859 16.094 16.266 1 98.19 193 SER A O 1
ATOM 1540 N N . SER A 1 194 ? -19.531 16.797 14.695 1 98.25 194 SER A N 1
ATOM 1541 C CA . SER A 1 194 ? -19.219 18.047 15.383 1 98.25 194 SER A CA 1
ATOM 1542 C C . SER A 1 194 ? -20.328 19.078 15.203 1 98.25 194 SER A C 1
ATOM 1544 O O . SER A 1 194 ? -20.984 19.125 14.156 1 98.25 194 SER A O 1
ATOM 1546 N N . ASN A 1 195 ? -20.484 19.906 16.203 1 98.31 195 ASN A N 1
ATOM 1547 C CA . ASN A 1 195 ? -21.453 20.984 16.031 1 98.31 195 ASN A CA 1
ATOM 1548 C C . ASN A 1 195 ? -20.766 22.344 16 1 98.31 195 ASN A C 1
ATOM 1550 O O . ASN A 1 195 ? -21.406 23.359 15.734 1 98.31 195 ASN A O 1
ATOM 1554 N N . TYR A 1 196 ? -19.516 22.422 16.281 1 98.56 196 TYR A N 1
ATOM 1555 C CA . TYR A 1 196 ? -18.703 23.625 16.094 1 98.56 196 TYR A CA 1
ATOM 1556 C C . TYR A 1 196 ? -17.422 23.312 15.328 1 98.56 196 TYR A C 1
ATOM 1558 O O . TYR A 1 196 ? -17.031 22.141 15.211 1 98.56 196 TYR A O 1
ATOM 1566 N N . ALA A 1 197 ? -16.812 24.328 14.766 1 98.75 197 ALA A N 1
ATOM 1567 C CA . ALA A 1 197 ? -15.508 24.172 14.141 1 98.75 197 ALA A CA 1
ATOM 1568 C C . ALA A 1 197 ? -14.695 25.469 14.258 1 98.75 197 ALA A C 1
ATOM 1570 O O . ALA A 1 197 ? -15.266 26.562 14.297 1 98.75 197 ALA A O 1
ATOM 1571 N N . VAL A 1 198 ? -13.43 25.297 14.438 1 97.81 198 VAL A N 1
ATOM 1572 C CA . VAL A 1 198 ? -12.539 26.391 14.078 1 97.81 198 VAL A CA 1
ATOM 1573 C C . VAL A 1 198 ? -12.336 26.422 12.57 1 97.81 198 VAL A C 1
ATOM 1575 O O . VAL A 1 198 ? -11.789 25.484 11.984 1 97.81 198 VAL A O 1
ATOM 1578 N N . VAL A 1 199 ? -12.82 27.453 11.945 1 98.31 199 VAL A N 1
ATOM 1579 C CA . VAL A 1 199 ? -12.766 27.609 10.492 1 98.31 199 VAL A CA 1
ATOM 1580 C C . VAL A 1 199 ? -11.711 28.656 10.125 1 98.31 199 VAL A C 1
ATOM 1582 O O . VAL A 1 199 ? -11.719 29.766 10.664 1 98.31 199 VAL A O 1
ATOM 1585 N N . VAL A 1 200 ? -10.828 28.312 9.242 1 96.88 200 VAL A N 1
ATOM 1586 C CA . VAL A 1 200 ? -9.852 29.281 8.734 1 96.88 200 VAL A CA 1
ATOM 1587 C C . VAL A 1 200 ? -10.383 29.938 7.461 1 96.88 200 VAL A C 1
ATOM 1589 O O . VAL A 1 200 ? -10.781 29.25 6.523 1 96.88 200 VAL A O 1
ATOM 1592 N N . ALA A 1 201 ? -10.406 31.234 7.438 1 97.81 201 ALA A N 1
ATOM 1593 C CA . ALA A 1 201 ? -10.938 31.984 6.305 1 97.81 201 ALA A CA 1
ATOM 1594 C C . ALA A 1 201 ? -10.109 33.25 6.055 1 97.81 201 ALA A C 1
ATOM 1596 O O . ALA A 1 201 ? -9.43 33.75 6.957 1 97.81 201 ALA A O 1
ATOM 1597 N N . GLN A 1 202 ? -10.148 33.719 4.828 1 97.62 202 GLN A N 1
ATOM 1598 C CA . GLN A 1 202 ? -9.555 35.031 4.504 1 97.62 202 GLN A CA 1
ATOM 1599 C C . GLN A 1 202 ? -10.305 36.156 5.18 1 97.62 202 GLN A C 1
ATOM 1601 O O . GLN A 1 202 ? -11.477 36.406 4.871 1 97.62 202 GLN A O 1
ATOM 1606 N N . LEU A 1 203 ? -9.555 36.906 6.027 1 98.25 203 LEU A N 1
ATOM 1607 C CA . LEU A 1 203 ? -10.164 38 6.766 1 98.25 203 LEU A CA 1
ATOM 1608 C C . LEU A 1 203 ? -10.156 39.281 5.945 1 98.25 203 LEU A C 1
ATOM 1610 O O . LEU A 1 203 ? -9.102 39.719 5.469 1 98.25 203 LEU A O 1
ATOM 1614 N N . TYR A 1 204 ? -11.32 39.812 5.715 1 98.44 204 TYR A N 1
ATOM 1615 C CA . TYR A 1 204 ? -11.461 41.125 5.094 1 98.44 204 TYR A CA 1
ATOM 1616 C C . TYR A 1 204 ? -12.023 42.125 6.082 1 98.44 204 TYR A C 1
ATOM 1618 O O . TYR A 1 204 ? -13.039 41.875 6.73 1 98.44 204 TYR A O 1
ATOM 1626 N N . THR A 1 205 ? -11.445 43.156 6.297 1 98.5 205 THR A N 1
ATOM 1627 C CA . THR A 1 205 ? -11.922 44.281 7.09 1 98.5 205 THR A CA 1
ATOM 1628 C C . THR A 1 205 ? -11.492 45.594 6.449 1 98.5 205 THR A C 1
ATOM 1630 O O . THR A 1 205 ? -10.406 45.719 5.883 1 98.5 205 THR A O 1
ATOM 1633 N N . LYS A 1 206 ? -12.406 46.625 6.441 1 97.56 206 LYS A N 1
ATOM 1634 C CA . LYS A 1 206 ? -12.188 47.906 5.84 1 97.56 206 LYS A CA 1
ATOM 1635 C C . LYS A 1 206 ? -11.688 47.781 4.402 1 97.56 206 LYS A C 1
ATOM 1637 O O . LYS A 1 206 ? -10.766 48.5 3.99 1 97.56 206 LYS A O 1
ATOM 1642 N N . GLY A 1 207 ? -12.109 46.781 3.715 1 96.19 207 GLY A N 1
ATOM 1643 C CA . GLY A 1 207 ? -11.844 46.625 2.297 1 96.19 207 GLY A CA 1
ATOM 1644 C C . GLY A 1 207 ? -10.5 45.969 2.023 1 96.19 207 GLY A C 1
ATOM 1645 O O . GLY A 1 207 ? -10.133 45.75 0.867 1 96.19 207 GLY A O 1
ATOM 1646 N N . GLU A 1 208 ? -9.844 45.562 3.08 1 97.69 208 GLU A N 1
ATOM 1647 C CA . GLU A 1 208 ? -8.523 44.969 2.91 1 97.69 208 GLU A CA 1
ATOM 1648 C C . GLU A 1 208 ? -8.508 43.5 3.352 1 97.69 208 GLU A C 1
ATOM 1650 O O . GLU A 1 208 ? -9.133 43.156 4.359 1 97.69 208 GLU A O 1
ATOM 1655 N N . CYS A 1 209 ? -7.805 42.719 2.543 1 97.12 209 CYS A N 1
ATOM 1656 C CA . CYS A 1 209 ? -7.59 41.312 2.916 1 97.12 209 CYS A CA 1
ATOM 1657 C C . CYS A 1 209 ? -6.402 41.188 3.861 1 97.12 209 CYS A C 1
ATOM 1659 O O . CYS A 1 209 ? -5.293 41.594 3.531 1 97.12 209 CYS A O 1
ATOM 1661 N N . LYS A 1 210 ? -6.586 40.656 5.02 1 96.25 210 LYS A N 1
ATOM 1662 C CA . LYS A 1 210 ? -5.539 40.531 6.031 1 96.25 210 LYS A CA 1
ATOM 1663 C C . LYS A 1 210 ? -5.008 39.094 6.102 1 96.25 210 LYS A C 1
ATOM 1665 O O . LYS A 1 210 ? -4.219 38.75 6.988 1 96.25 210 LYS A O 1
ATOM 1670 N N . GLY A 1 211 ? -5.465 38.219 5.164 1 94.81 211 GLY A N 1
ATOM 1671 C CA . GLY A 1 211 ? -4.977 36.844 5.098 1 94.81 211 GLY A CA 1
ATOM 1672 C C . GLY A 1 211 ? -5.801 35.875 5.926 1 94.81 211 GLY A C 1
ATOM 1673 O O . GLY A 1 211 ? -6.867 36.25 6.434 1 94.81 211 GLY A O 1
ATOM 1674 N N . PRO A 1 212 ? -5.371 34.625 6.02 1 94.69 212 PRO A N 1
ATOM 1675 C CA . PRO A 1 212 ? -6.129 33.594 6.734 1 94.69 212 PRO A CA 1
ATOM 1676 C C . PRO A 1 212 ? -6.133 33.812 8.242 1 94.69 212 PRO A C 1
ATOM 1678 O O . PRO A 1 212 ? -5.09 34.125 8.828 1 94.69 212 PRO A O 1
ATOM 1681 N N . HIS A 1 213 ? -7.238 33.719 8.906 1 95.38 213 HIS A N 1
ATOM 1682 C CA . HIS A 1 213 ? -7.422 33.781 10.352 1 95.38 213 HIS A CA 1
ATOM 1683 C C . HIS A 1 213 ? -8.406 32.719 10.844 1 95.38 213 HIS A C 1
ATOM 1685 O O . HIS A 1 213 ? -9.25 32.25 10.078 1 95.38 213 HIS A O 1
ATOM 1691 N N . PRO A 1 214 ? -8.266 32.25 12.047 1 96.19 214 PRO A N 1
ATOM 1692 C CA . PRO A 1 214 ? -9.172 31.234 12.602 1 96.19 214 PRO A CA 1
ATOM 1693 C C . PRO A 1 214 ? -10.406 31.844 13.258 1 96.19 214 PRO A C 1
ATOM 1695 O O . PRO A 1 214 ? -10.297 32.844 14 1 96.19 214 PRO A O 1
ATOM 1698 N N . PHE A 1 215 ? -11.609 31.375 13.031 1 98.44 215 PHE A N 1
ATOM 1699 C CA . PHE A 1 215 ? -12.898 31.766 13.586 1 98.44 215 PHE A CA 1
ATOM 1700 C C . PHE A 1 215 ? -13.594 30.562 14.227 1 98.44 215 PHE A C 1
ATOM 1702 O O . PHE A 1 215 ? -13.594 29.469 13.672 1 98.44 215 PHE A O 1
ATOM 1709 N N . ILE A 1 216 ? -14.086 30.703 15.406 1 98.5 216 ILE A N 1
ATOM 1710 C CA . ILE A 1 216 ? -14.953 29.656 15.945 1 98.5 216 ILE A CA 1
ATOM 1711 C C . ILE A 1 216 ? -16.359 29.828 15.391 1 98.5 216 ILE A C 1
ATOM 1713 O O . ILE A 1 216 ? -16.953 30.906 15.5 1 98.5 216 ILE A O 1
ATOM 1717 N N . VAL A 1 217 ? -16.938 28.797 14.797 1 98.75 217 VAL A N 1
ATOM 1718 C CA . VAL A 1 217 ? -18.219 28.875 14.094 1 98.75 217 VAL A CA 1
ATOM 1719 C C . VAL A 1 217 ? -19.125 27.734 14.547 1 98.75 217 VAL A C 1
ATOM 1721 O O . VAL A 1 217 ? -18.719 26.578 14.547 1 98.75 217 VAL A O 1
ATOM 1724 N N . GLN A 1 218 ? -20.312 28.062 14.969 1 98.69 218 GLN A N 1
ATOM 1725 C CA . GLN A 1 218 ? -21.312 27.031 15.188 1 98.69 218 GLN A CA 1
ATOM 1726 C C . GLN A 1 218 ? -21.844 26.484 13.867 1 98.69 218 GLN A C 1
ATOM 1728 O O . GLN A 1 218 ? -22.234 27.25 12.984 1 98.69 218 GLN A O 1
ATOM 1733 N N . LEU A 1 219 ? -21.875 25.219 13.758 1 98.75 219 LEU A N 1
ATOM 1734 C CA . LEU A 1 219 ? -22.266 24.594 12.5 1 98.75 219 LEU A CA 1
ATOM 1735 C C . LEU A 1 219 ? -23.672 24.031 12.586 1 98.75 219 LEU A C 1
ATOM 1737 O O . LEU A 1 219 ? -24.391 23.984 11.586 1 98.75 219 LEU A O 1
ATOM 1741 N N . ARG A 1 220 ? -24.016 23.516 13.703 1 98.62 220 ARG A N 1
ATOM 1742 C CA . ARG A 1 220 ? -25.281 22.844 13.938 1 98.62 220 ARG A CA 1
ATOM 1743 C C . ARG A 1 220 ? -25.938 23.359 15.219 1 98.62 220 ARG A C 1
ATOM 1745 O O . ARG A 1 220 ? -25.266 23.828 16.125 1 98.62 220 ARG A O 1
ATOM 1752 N N . GLU A 1 221 ? -27.297 23.219 15.266 1 97.88 221 GLU A N 1
ATOM 1753 C CA . GLU A 1 221 ? -28.047 23.594 16.469 1 97.88 221 GLU A CA 1
ATOM 1754 C C . GLU A 1 221 ? -27.656 22.719 17.656 1 97.88 221 GLU A C 1
ATOM 1756 O O . GLU A 1 221 ? -27.484 21.516 17.516 1 97.88 221 GLU A O 1
ATOM 1761 N N . ASP A 1 222 ? -27.484 23.344 18.812 1 96.38 222 ASP A N 1
ATOM 1762 C CA . ASP A 1 222 ? -27.016 22.641 20 1 96.38 222 ASP A CA 1
ATOM 1763 C C . ASP A 1 222 ? -27.969 21.516 20.391 1 96.38 222 ASP A C 1
ATOM 1765 O O . ASP A 1 222 ? -27.547 20.422 20.75 1 96.38 222 ASP A O 1
ATOM 1769 N N . ASP A 1 223 ? -29.281 21.734 20.25 1 93.25 223 ASP A N 1
ATOM 1770 C CA . ASP A 1 223 ? -30.266 20.797 20.766 1 93.25 223 ASP A CA 1
ATOM 1771 C C . ASP A 1 223 ? -30.641 19.766 19.703 1 93.25 223 ASP A C 1
ATOM 1773 O O . ASP A 1 223 ? -30.719 18.562 20 1 93.25 223 ASP A O 1
ATOM 1777 N N . THR A 1 224 ? -30.828 20.203 18.453 1 96.56 224 THR A N 1
ATOM 1778 C CA . THR A 1 224 ? -31.344 19.312 17.422 1 96.56 224 THR A CA 1
ATOM 1779 C C . THR A 1 224 ? -30.188 18.734 16.594 1 96.56 224 THR A C 1
ATOM 1781 O O . THR A 1 224 ? -30.375 17.734 15.891 1 96.56 224 THR A O 1
ATOM 1784 N N . HIS A 1 225 ? -29.031 19.375 16.594 1 98.19 225 HIS A N 1
ATOM 1785 C CA . HIS A 1 225 ? -27.844 19 15.828 1 98.19 225 HIS A CA 1
ATOM 1786 C C . HIS A 1 225 ? -28.078 19.125 14.328 1 98.19 225 HIS A C 1
ATOM 1788 O O . HIS A 1 225 ? -27.328 18.578 13.523 1 98.19 225 HIS A O 1
ATOM 1794 N N . LEU A 1 226 ? -29.141 19.812 13.93 1 98.44 226 LEU A N 1
ATOM 1795 C CA . LEU A 1 226 ? -29.391 20.125 12.523 1 98.44 226 LEU A CA 1
ATOM 1796 C C . LEU A 1 226 ? -28.469 21.25 12.055 1 98.44 226 LEU A C 1
ATOM 1798 O O . LEU A 1 226 ? -28.156 22.172 12.82 1 98.44 226 LEU A O 1
ATOM 1802 N N . PRO A 1 227 ? -28.031 21.203 10.82 1 98.31 227 PRO A N 1
ATOM 1803 C CA . PRO A 1 227 ? -27.203 22.297 10.312 1 98.31 227 PRO A CA 1
ATOM 1804 C C . PRO A 1 227 ? -27.891 23.656 10.414 1 98.31 227 PRO A C 1
ATOM 1806 O O . PRO A 1 227 ? -29.094 23.766 10.18 1 98.31 227 PRO A O 1
ATOM 1809 N N . LEU A 1 228 ? -27.125 24.641 10.727 1 98.5 228 LEU A N 1
ATOM 1810 C CA . LEU A 1 228 ? -27.656 26 10.773 1 98.5 228 LEU A CA 1
ATOM 1811 C C . LEU A 1 228 ? -27.938 26.531 9.375 1 98.5 228 LEU A C 1
ATOM 1813 O O . LEU A 1 228 ? -27.359 26.031 8.398 1 98.5 228 LEU A O 1
ATOM 1817 N N . LYS A 1 229 ? -28.812 27.547 9.32 1 97.81 229 LYS A N 1
ATOM 1818 C CA . LYS A 1 229 ? -29.141 28.156 8.031 1 97.81 229 LYS A CA 1
ATOM 1819 C C . LYS A 1 229 ? -27.906 28.719 7.352 1 97.81 229 LYS A C 1
ATOM 1821 O O . LYS A 1 229 ? -27.062 29.359 7.992 1 97.81 229 LYS A O 1
ATOM 1826 N N . GLY A 1 230 ? -27.812 28.422 6.094 1 98.44 230 GLY A N 1
ATOM 1827 C CA . GLY A 1 230 ? -26.703 28.938 5.312 1 98.44 230 GLY A CA 1
ATOM 1828 C C . GLY A 1 230 ? -25.484 28.031 5.348 1 98.44 230 GLY A C 1
ATOM 1829 O O . GLY A 1 230 ? -24.484 28.297 4.688 1 98.44 230 GLY A O 1
ATOM 1830 N N . ILE A 1 231 ? -25.562 27.016 6.113 1 98.62 231 ILE A N 1
ATOM 1831 C CA . ILE A 1 231 ? -24.422 26.094 6.238 1 98.62 231 ILE A CA 1
ATOM 1832 C C . ILE A 1 231 ? -24.75 24.766 5.551 1 98.62 231 ILE A C 1
ATOM 1834 O O . ILE A 1 231 ? -25.766 24.125 5.867 1 98.62 231 ILE A O 1
ATOM 1838 N N . ARG A 1 232 ? -24.031 24.391 4.52 1 97.25 232 ARG A N 1
ATOM 1839 C CA . ARG A 1 232 ? -24.125 23.109 3.842 1 97.25 232 ARG A CA 1
ATOM 1840 C C . ARG A 1 232 ? -22.938 22.219 4.207 1 97.25 232 ARG A C 1
ATOM 1842 O O . ARG A 1 232 ? -21.781 22.578 3.982 1 97.25 232 ARG A O 1
ATOM 1849 N N . LEU A 1 233 ? -23.172 21.109 4.844 1 98.31 233 LEU A N 1
ATOM 1850 C CA . LEU A 1 233 ? -22.078 20.203 5.223 1 98.31 233 LEU A CA 1
ATOM 1851 C C . LEU A 1 233 ? -22.547 18.75 5.176 1 98.31 233 LEU A C 1
ATOM 1853 O O . LEU A 1 233 ? -23.75 18.484 5.133 1 98.31 233 LEU A O 1
ATOM 1857 N N . GLY A 1 234 ? -21.641 17.812 5.117 1 98.25 234 GLY A N 1
ATOM 1858 C CA . GLY A 1 234 ? -21.906 16.391 5.055 1 98.25 234 GLY A CA 1
ATOM 1859 C C . GLY A 1 234 ? -20.641 15.547 5.012 1 98.25 234 GLY A C 1
ATOM 1860 O O . GLY A 1 234 ? -19.531 16.078 5.043 1 98.25 234 GLY A O 1
ATOM 1861 N N . ASP A 1 235 ? -20.828 14.227 5.062 1 98.38 235 ASP A N 1
ATOM 1862 C CA . ASP A 1 235 ? -19.734 13.266 4.984 1 98.38 235 ASP A CA 1
ATOM 1863 C C . ASP A 1 235 ? -19.188 13.156 3.562 1 98.38 235 ASP A C 1
ATOM 1865 O O . ASP A 1 235 ? -19.953 13.242 2.596 1 98.38 235 ASP A O 1
ATOM 1869 N N . ILE A 1 236 ? -17.906 12.969 3.414 1 98.12 236 ILE A N 1
ATOM 1870 C CA . ILE A 1 236 ? -17.297 12.992 2.084 1 98.12 236 ILE A CA 1
ATOM 1871 C C . ILE A 1 236 ? -17.109 11.57 1.577 1 98.12 236 ILE A C 1
ATOM 1873 O O . ILE A 1 236 ? -16.562 11.352 0.496 1 98.12 236 ILE A O 1
ATOM 1877 N N . GLY A 1 237 ? -17.531 10.562 2.328 1 97.12 237 GLY A N 1
ATOM 1878 C CA . GLY A 1 237 ? -17.469 9.188 1.879 1 97.12 237 GLY A CA 1
ATOM 1879 C C . GLY A 1 237 ? -16.281 8.422 2.449 1 97.12 237 GLY A C 1
ATOM 1880 O O . GLY A 1 237 ? -15.484 8.984 3.199 1 97.12 237 GLY A O 1
ATOM 1881 N N . PRO A 1 238 ? -16.156 7.113 2.08 1 96.69 238 PRO A N 1
ATOM 1882 C CA . PRO A 1 238 ? -15.109 6.254 2.619 1 96.69 238 PRO A CA 1
ATOM 1883 C C . PRO A 1 238 ? -13.727 6.582 2.049 1 96.69 238 PRO A C 1
ATOM 1885 O O . PRO A 1 238 ? -13.625 7.125 0.947 1 96.69 238 PRO A O 1
ATOM 1888 N N . LYS A 1 239 ? -12.789 6.254 2.795 1 96.62 239 LYS A N 1
ATOM 1889 C CA . LYS A 1 239 ? -11.375 6.484 2.498 1 96.62 239 LYS A CA 1
ATOM 1890 C C . LYS A 1 239 ? -10.586 5.184 2.547 1 96.62 239 LYS A C 1
ATOM 1892 O O . LYS A 1 239 ? -11.133 4.129 2.881 1 96.62 239 LYS A O 1
ATOM 1897 N N . LEU A 1 240 ? -9.305 5.219 2.227 1 96.94 240 LEU A N 1
ATOM 1898 C CA . LEU A 1 240 ? -8.406 4.07 2.303 1 96.94 240 LEU A CA 1
ATOM 1899 C C . LEU A 1 240 ? -8.336 3.527 3.727 1 96.94 240 LEU A C 1
ATOM 1901 O O . LEU A 1 240 ? -8.227 2.316 3.93 1 96.94 240 LEU A O 1
ATOM 1905 N N . GLY A 1 241 ? -8.469 4.336 4.699 1 95.31 241 GLY A N 1
ATOM 1906 C CA . GLY A 1 241 ? -8.461 3.961 6.102 1 95.31 241 GLY A CA 1
ATOM 1907 C C . GLY A 1 241 ? -9.227 4.93 6.984 1 95.31 241 GLY A C 1
ATOM 1908 O O . GLY A 1 241 ? -9.766 5.926 6.496 1 95.31 241 GLY A O 1
ATOM 1909 N N . ILE A 1 242 ? -9.383 4.594 8.242 1 95 242 ILE A N 1
ATOM 1910 C CA . ILE A 1 242 ? -9.977 5.426 9.281 1 95 242 ILE A CA 1
ATOM 1911 C C . ILE A 1 242 ? -11.461 5.648 8.977 1 95 242 ILE A C 1
ATOM 1913 O O . ILE A 1 242 ? -11.961 6.77 9.086 1 95 242 ILE A O 1
ATOM 1917 N N . ASN A 1 243 ? -12.094 4.656 8.586 1 93.81 243 ASN A N 1
ATOM 1918 C CA . ASN A 1 243 ? -13.469 4.805 8.117 1 93.81 243 ASN A CA 1
ATOM 1919 C C . ASN A 1 243 ? -14.461 4.777 9.281 1 93.81 243 ASN A C 1
ATOM 1921 O O . ASN A 1 243 ? -15.664 4.961 9.086 1 93.81 243 ASN A O 1
ATOM 1925 N N . GLY A 1 244 ? -13.898 4.598 10.523 1 93.38 244 GLY A N 1
ATOM 1926 C CA . GLY A 1 244 ? -14.742 4.711 11.695 1 93.38 244 GLY A CA 1
ATOM 1927 C C . GLY A 1 244 ? -15.016 6.148 12.102 1 93.38 244 GLY A C 1
ATOM 1928 O O . GLY A 1 244 ? -15.789 6.402 13.031 1 93.38 244 GLY A O 1
ATOM 1929 N N . ASN A 1 245 ? -14.422 7.008 11.438 1 95.12 245 ASN A N 1
ATOM 1930 C CA . ASN A 1 245 ? -14.578 8.445 11.633 1 95.12 245 ASN A CA 1
ATOM 1931 C C . ASN A 1 245 ? -15.141 9.125 10.383 1 95.12 245 ASN A C 1
ATOM 1933 O O . ASN A 1 245 ? -14.758 8.773 9.266 1 95.12 245 ASN A O 1
ATOM 1937 N N . ASP A 1 246 ? -16.109 9.992 10.602 1 97 246 ASP A N 1
ATOM 1938 C CA . ASP A 1 246 ? -16.578 10.75 9.445 1 97 246 ASP A CA 1
ATOM 1939 C C . ASP A 1 246 ? -15.633 11.914 9.141 1 97 246 ASP A C 1
ATOM 1941 O O . ASP A 1 246 ? -14.984 12.453 10.039 1 97 246 ASP A O 1
ATOM 1945 N N . ASN A 1 247 ? -15.438 12.281 7.938 1 97.62 247 ASN A N 1
ATOM 1946 C CA . ASN A 1 247 ? -14.82 13.5 7.41 1 97.62 247 ASN A CA 1
ATOM 1947 C C . ASN A 1 247 ? -15.805 14.305 6.566 1 97.62 247 ASN A C 1
ATOM 1949 O O . ASN A 1 247 ? -16.688 13.734 5.93 1 97.62 247 ASN A O 1
ATOM 1953 N N . GLY A 1 248 ? -15.641 15.586 6.617 1 98.19 248 GLY A N 1
ATOM 1954 C CA . GLY A 1 248 ? -16.75 16.312 6.035 1 98.19 248 GLY A CA 1
ATOM 1955 C C . GLY A 1 248 ? -16.328 17.391 5.047 1 98.19 248 GLY A C 1
ATOM 1956 O O . GLY A 1 248 ? -15.133 17.672 4.93 1 98.19 248 GLY A O 1
ATOM 1957 N N . PHE A 1 249 ? -17.266 17.812 4.266 1 98.56 249 PHE A N 1
ATOM 1958 C CA . PHE A 1 249 ? -17.188 19.062 3.504 1 98.56 249 PHE A CA 1
ATOM 1959 C C . PHE A 1 249 ? -18.047 20.141 4.152 1 98.56 249 PHE A C 1
ATOM 1961 O O . PHE A 1 249 ? -18.953 19.844 4.93 1 98.56 249 PHE A O 1
ATOM 1968 N N . LEU A 1 250 ? -17.672 21.406 3.922 1 98.69 250 LEU A N 1
ATOM 1969 C CA . LEU A 1 250 ? -18.359 22.531 4.539 1 98.69 250 LEU A CA 1
ATOM 1970 C C . LEU A 1 250 ? -18.359 23.75 3.615 1 98.69 250 LEU A C 1
ATOM 1972 O O . LEU A 1 250 ? -17.312 24.125 3.092 1 98.69 250 LEU A O 1
ATOM 1976 N N . LEU A 1 251 ? -19.547 24.266 3.33 1 98.62 251 LEU A N 1
ATOM 1977 C CA . LEU A 1 251 ? -19.719 25.484 2.555 1 98.62 251 LEU A CA 1
ATOM 1978 C C . LEU A 1 251 ? -20.609 26.484 3.297 1 98.62 251 LEU A C 1
ATOM 1980 O O . LEU A 1 251 ? -21.594 26.094 3.922 1 98.62 251 LEU A O 1
ATOM 1984 N N . PHE A 1 252 ? -20.266 27.75 3.215 1 98.81 252 PHE A N 1
ATOM 1985 C CA . PHE A 1 252 ? -21.031 28.812 3.83 1 98.81 252 PHE A CA 1
ATOM 1986 C C . PHE A 1 252 ? -21.719 29.672 2.77 1 98.81 252 PHE A C 1
ATOM 1988 O O . PHE A 1 252 ? -21.141 29.938 1.713 1 98.81 252 PHE A O 1
ATOM 1995 N N . ASP A 1 253 ? -22.906 30.016 3.025 1 98.69 253 ASP A N 1
ATOM 1996 C CA . ASP A 1 253 ? -23.625 31.016 2.25 1 98.69 253 ASP A CA 1
ATOM 1997 C C . ASP A 1 253 ? -23.953 32.25 3.105 1 98.69 253 ASP A C 1
ATOM 1999 O O . ASP A 1 253 ? -25.062 32.344 3.635 1 98.69 253 ASP A O 1
ATOM 2003 N N . LYS A 1 254 ? -23.078 33.125 3.234 1 98.12 254 LYS A N 1
ATOM 2004 C CA . LYS A 1 254 ? -23.203 34.406 3.932 1 98.12 254 LYS A CA 1
ATOM 2005 C C . LYS A 1 254 ? -23.688 34.188 5.367 1 98.12 254 LYS A C 1
ATOM 2007 O O . LYS A 1 254 ? -24.672 34.812 5.789 1 98.12 254 LYS A O 1
ATOM 2012 N N . VAL A 1 255 ? -22.984 33.406 6.105 1 98.75 255 VAL A N 1
ATOM 2013 C CA . VAL A 1 255 ? -23.281 33.125 7.504 1 98.75 255 VAL A CA 1
ATOM 2014 C C . VAL A 1 255 ? -22.688 34.188 8.398 1 98.75 255 VAL A C 1
ATOM 2016 O O . VAL A 1 255 ? -21.484 34.5 8.305 1 98.75 255 VAL A O 1
ATOM 2019 N N . ARG A 1 256 ? -23.484 34.781 9.289 1 98.62 256 ARG A N 1
ATOM 2020 C CA . ARG A 1 256 ? -23.031 35.844 10.164 1 98.62 256 ARG A CA 1
ATOM 2021 C C . ARG A 1 256 ? -22.641 35.312 11.539 1 98.62 256 ARG A C 1
ATOM 2023 O O . ARG A 1 256 ? -23.359 34.5 12.117 1 98.62 256 ARG A O 1
ATOM 2030 N N . ILE A 1 257 ? -21.531 35.688 12 1 98.62 257 ILE A N 1
ATOM 2031 C CA . ILE A 1 257 ? -21.062 35.344 13.336 1 98.62 257 ILE A CA 1
ATOM 2032 C C . ILE A 1 257 ? -20.562 36.594 14.062 1 98.62 257 ILE A C 1
ATOM 2034 O O . ILE A 1 257 ? -20.109 37.562 13.422 1 98.62 257 ILE A O 1
ATOM 2038 N N . PRO A 1 258 ? -20.578 36.562 15.359 1 98.25 258 PRO A N 1
ATOM 2039 C CA . PRO A 1 258 ? -20.141 37.75 16.109 1 98.25 258 PRO A CA 1
ATOM 2040 C C . PRO A 1 258 ? -18.641 38.031 15.938 1 98.25 258 PRO A C 1
ATOM 2042 O O . PRO A 1 258 ? -17.859 37.094 15.703 1 98.25 258 PRO A O 1
ATOM 2045 N N . ARG A 1 259 ? -18.219 39.25 16.141 1 98.5 259 ARG A N 1
ATOM 2046 C CA . ARG A 1 259 ? -16.828 39.719 16.062 1 98.5 259 ARG A CA 1
ATOM 2047 C C . ARG A 1 259 ? -15.945 38.906 17.016 1 98.5 259 ARG A C 1
ATOM 2049 O O . ARG A 1 259 ? -14.82 38.531 16.672 1 98.5 259 ARG A O 1
ATOM 2056 N N . LYS A 1 260 ? -16.5 38.5 18.125 1 97.25 260 LYS A N 1
ATOM 2057 C CA . LYS A 1 260 ? -15.742 37.812 19.172 1 97.25 260 LYS A CA 1
ATOM 2058 C C . LYS A 1 260 ? -15.461 36.375 18.797 1 97.25 260 LYS A C 1
ATOM 2060 O O . LYS A 1 260 ? -14.711 35.656 19.484 1 97.25 260 LYS A O 1
ATOM 2065 N N . HIS A 1 261 ? -15.945 36 17.641 1 98.19 261 HIS A N 1
ATOM 2066 C CA . HIS A 1 261 ? -15.695 34.625 17.203 1 98.19 261 HIS A CA 1
ATOM 2067 C C . HIS A 1 261 ? -14.383 34.531 16.422 1 98.19 261 HIS A C 1
ATOM 2069 O O . HIS A 1 261 ? -13.914 33.406 16.141 1 98.19 261 HIS A O 1
ATOM 2075 N N . LEU A 1 262 ? -13.828 35.625 16.031 1 98.5 262 LEU A N 1
ATOM 2076 C CA . LEU A 1 262 ? -12.43 35.625 15.625 1 98.5 262 LEU A CA 1
ATOM 2077 C C . LEU A 1 262 ? -11.516 35.312 16.797 1 98.5 262 LEU A C 1
ATOM 2079 O O . LEU A 1 262 ? -11.656 35.906 17.875 1 98.5 262 LEU A O 1
ATOM 2083 N N . LEU A 1 263 ? -10.664 34.375 16.688 1 96.69 263 LEU A N 1
ATOM 2084 C CA . LEU A 1 263 ? -9.711 34.094 17.766 1 96.69 263 LEU A CA 1
ATOM 2085 C C . LEU A 1 263 ? -8.648 35.188 17.828 1 96.69 263 LEU A C 1
ATOM 2087 O O . LEU A 1 263 ? -7.828 35.312 16.922 1 96.69 263 LEU A O 1
ATOM 2091 N N . MET A 1 264 ? -8.562 35.906 18.938 1 96.19 264 MET A N 1
ATOM 2092 C CA . MET A 1 264 ? -7.934 37.219 18.922 1 96.19 264 MET A CA 1
ATOM 2093 C C . MET A 1 264 ? -6.738 37.25 19.859 1 96.19 264 MET A C 1
ATOM 2095 O O . MET A 1 264 ? -6.367 38.312 20.344 1 96.19 264 MET A O 1
ATOM 2099 N N . ARG A 1 265 ? -6.148 36.062 20.078 1 91.31 265 ARG A N 1
ATOM 2100 C CA . ARG A 1 265 ? -4.977 36.094 20.938 1 91.31 265 ARG A CA 1
ATOM 2101 C C . ARG A 1 265 ? -3.875 36.969 20.344 1 91.31 265 ARG A C 1
ATOM 2103 O O . ARG A 1 265 ? -3.264 37.75 21.062 1 91.31 265 ARG A O 1
ATOM 2110 N N . TYR A 1 266 ? -3.633 36.812 19.109 1 88.38 266 TYR A N 1
ATOM 2111 C CA . TYR A 1 266 ? -2.488 37.469 18.5 1 88.38 266 TYR A CA 1
ATOM 2112 C C . TYR A 1 266 ? -2.943 38.594 17.562 1 88.38 266 TYR A C 1
ATOM 2114 O O . TYR A 1 266 ? -2.357 39.656 17.531 1 88.38 266 TYR A O 1
ATOM 2122 N N . ALA A 1 267 ? -3.9 38.281 16.734 1 92.94 267 ALA A N 1
ATOM 2123 C CA . ALA A 1 267 ? -4.52 39.281 15.859 1 92.94 267 ALA A CA 1
ATOM 2124 C C . ALA A 1 267 ? -5.902 39.688 16.359 1 92.94 267 ALA A C 1
ATOM 2126 O O . ALA A 1 267 ? -6.613 38.844 16.953 1 92.94 267 ALA A O 1
ATOM 2127 N N . LYS A 1 268 ? -6.215 40.969 16.109 1 96.31 268 LYS A N 1
ATOM 2128 C CA . LYS A 1 268 ? -7.508 41.469 16.578 1 96.31 268 LYS A CA 1
ATOM 2129 C C . LYS A 1 268 ? -8.18 42.375 15.547 1 96.31 268 LYS A C 1
ATOM 2131 O O . LYS A 1 268 ? -7.504 42.938 14.695 1 96.31 268 LYS A O 1
ATOM 2136 N N . VAL A 1 269 ? -9.453 42.312 15.578 1 98.06 269 VAL A N 1
ATOM 2137 C CA . VAL A 1 269 ? -10.266 43.312 14.875 1 98.06 269 VAL A CA 1
ATOM 2138 C C . VAL A 1 269 ? -11.102 44.094 15.883 1 98.06 269 VAL A C 1
ATOM 2140 O O . VAL A 1 269 ? -11.883 43.5 16.641 1 98.06 269 VAL A O 1
ATOM 2143 N N . LYS A 1 270 ? -10.891 45.406 15.945 1 97.94 270 LYS A N 1
ATOM 2144 C CA . LYS A 1 270 ? -11.648 46.281 16.844 1 97.94 270 LYS A CA 1
ATOM 2145 C C . LYS A 1 270 ? -13.07 46.469 16.344 1 97.94 270 LYS A C 1
ATOM 2147 O O . LYS A 1 270 ? -13.367 46.219 15.172 1 97.94 270 LYS A O 1
ATOM 2152 N N . PRO A 1 271 ? -13.977 46.938 17.203 1 97.94 271 PRO A N 1
ATOM 2153 C CA . PRO A 1 271 ? -15.375 47.125 16.812 1 97.94 271 PRO A CA 1
ATOM 2154 C C . PRO A 1 271 ? -15.508 48 15.562 1 97.94 271 PRO A C 1
ATOM 2156 O O . PRO A 1 271 ? -16.406 47.781 14.75 1 97.94 271 PRO A O 1
ATOM 2159 N N . ASP A 1 272 ? -14.547 48.938 15.391 1 97.75 272 ASP A N 1
ATOM 2160 C CA . ASP A 1 272 ? -14.641 49.844 14.25 1 97.75 272 ASP A CA 1
ATOM 2161 C C . ASP A 1 272 ? -14 49.25 13.008 1 97.75 272 ASP A C 1
ATOM 2163 O O . ASP A 1 272 ? -13.977 49.875 11.945 1 97.75 272 ASP A O 1
ATOM 2167 N N . GLY A 1 273 ? -13.469 47.969 13.141 1 98 273 GLY A N 1
ATOM 2168 C CA . GLY A 1 273 ? -12.891 47.281 12 1 98 273 GLY A CA 1
ATOM 2169 C C . GLY A 1 273 ? -11.383 47.406 11.93 1 98 273 GLY A C 1
ATOM 2170 O O . GLY A 1 273 ? -10.734 46.812 11.062 1 98 273 GLY A O 1
ATOM 2171 N N . THR A 1 274 ? -10.766 48.188 12.906 1 98.19 274 THR A N 1
ATOM 2172 C CA . THR A 1 274 ? -9.32 48.344 12.906 1 98.19 274 THR A CA 1
ATOM 2173 C C . THR A 1 274 ? -8.641 47 13.18 1 98.19 274 THR A C 1
ATOM 2175 O O . THR A 1 274 ? -8.961 46.312 14.156 1 98.19 274 THR A O 1
ATOM 2178 N N . TYR A 1 275 ? -7.793 46.594 12.273 1 97.69 275 TYR A N 1
ATOM 2179 C CA . TYR A 1 275 ? -7.047 45.344 12.398 1 97.69 275 TYR A CA 1
ATOM 2180 C C . TYR A 1 275 ? -5.777 45.562 13.219 1 97.69 275 TYR A C 1
ATOM 2182 O O . TYR A 1 275 ? -5.016 46.5 12.969 1 97.69 275 TYR A O 1
ATOM 2190 N N . VAL A 1 276 ? -5.504 44.781 14.203 1 96.56 276 VAL A N 1
ATOM 2191 C CA . VAL A 1 276 ? -4.27 44.75 14.984 1 96.56 276 VAL A CA 1
ATOM 2192 C C . VAL A 1 276 ? -3.484 43.469 14.648 1 96.56 276 VAL A C 1
ATOM 2194 O O . VAL A 1 276 ? -3.898 42.375 15 1 96.56 276 VAL A O 1
ATOM 2197 N N . ALA A 1 277 ? -2.369 43.625 14.008 1 92.31 277 ALA A N 1
ATOM 2198 C CA . ALA A 1 277 ? -1.539 42.5 13.57 1 92.31 277 ALA A CA 1
ATOM 2199 C C . ALA A 1 277 ? -0.796 41.906 14.75 1 92.31 277 ALA A C 1
ATOM 2201 O O . ALA A 1 277 ? -0.559 42.562 15.758 1 92.31 277 ALA A O 1
ATOM 2202 N N . PRO A 1 278 ? -0.521 40.562 14.656 1 87.38 278 PRO A N 1
ATOM 2203 C CA . PRO A 1 278 ? 0.298 39.938 15.695 1 87.38 278 PRO A CA 1
ATOM 2204 C C . PRO A 1 278 ? 1.695 40.531 15.789 1 87.38 278 PRO A C 1
ATOM 2206 O O . PRO A 1 278 ? 2.184 41.125 14.82 1 87.38 278 PRO A O 1
ATOM 2209 N N . ALA A 1 279 ? 2.346 40.375 16.984 1 80.06 279 ALA A N 1
ATOM 2210 C CA . ALA A 1 279 ? 3.699 40.906 17.188 1 80.06 279 ALA A CA 1
ATOM 2211 C C . ALA A 1 279 ? 4.695 40.219 16.266 1 80.06 279 ALA A C 1
ATOM 2213 O O . ALA A 1 279 ? 5.668 40.812 15.812 1 80.06 279 ALA A O 1
ATOM 2214 N N . HIS A 1 280 ? 4.555 38.781 16.109 1 76.31 280 HIS A N 1
ATOM 2215 C CA . HIS A 1 280 ? 5.375 38 15.188 1 76.31 280 HIS A CA 1
ATOM 2216 C C . HIS A 1 280 ? 4.523 37.062 14.359 1 76.31 280 HIS A C 1
ATOM 2218 O O . HIS A 1 280 ? 3.553 36.5 14.867 1 76.31 280 HIS A O 1
ATOM 2224 N N . SER A 1 281 ? 4.938 36.906 13.109 1 66.69 281 SER A N 1
ATOM 2225 C CA . SER A 1 281 ? 4.145 36.125 12.172 1 66.69 281 SER A CA 1
ATOM 2226 C C . SER A 1 281 ? 4.199 34.656 12.5 1 66.69 281 SER A C 1
ATOM 2228 O O . SER A 1 281 ? 3.318 33.875 12.102 1 66.69 281 SER A O 1
ATOM 2230 N N . LYS A 1 282 ? 5.082 34.188 13.258 1 63.94 282 LYS A N 1
ATOM 2231 C CA . LYS A 1 282 ? 5.316 32.75 13.445 1 63.94 282 LYS A CA 1
ATOM 2232 C C . LYS A 1 282 ? 4.594 32.219 14.688 1 63.94 282 LYS A C 1
ATOM 2234 O O . LYS A 1 282 ? 4.516 31.016 14.906 1 63.94 282 LYS A O 1
ATOM 2239 N N . LEU A 1 283 ? 4.145 33.062 15.469 1 62.19 283 LEU A N 1
ATOM 2240 C CA . LEU A 1 283 ? 3.547 32.688 16.75 1 62.19 283 LEU A CA 1
ATOM 2241 C C . LEU A 1 283 ? 2.34 31.766 16.531 1 62.19 283 LEU A C 1
ATOM 2243 O O . LEU A 1 283 ? 2.006 30.953 17.391 1 62.19 283 LEU A O 1
ATOM 2247 N N . GLY A 1 284 ? 1.902 31.641 15.328 1 62.19 284 GLY A N 1
ATOM 2248 C CA . GLY A 1 284 ? 0.725 30.812 15.117 1 62.19 284 GLY A CA 1
ATOM 2249 C C . GLY A 1 284 ? 1.059 29.406 14.672 1 62.19 284 GLY A C 1
ATOM 2250 O O . GLY A 1 284 ? 0.182 28.547 14.633 1 62.19 284 GLY A O 1
ATOM 2251 N N . TYR A 1 285 ? 2.342 29.094 14.609 1 60.69 285 TYR A N 1
ATOM 2252 C CA . TYR A 1 285 ? 2.711 27.844 13.977 1 60.69 285 TYR A CA 1
ATOM 2253 C C . TYR A 1 285 ? 3.008 26.766 15.023 1 60.69 285 TYR A C 1
ATOM 2255 O O . TYR A 1 285 ? 3.277 25.609 14.68 1 60.69 285 TYR A O 1
ATOM 2263 N N . GLY A 1 286 ? 2.85 27.031 16.172 1 63.06 286 GLY A N 1
ATOM 2264 C CA . GLY A 1 286 ? 3.256 26.109 17.234 1 63.06 286 GLY A CA 1
ATOM 2265 C C . GLY A 1 286 ? 2.461 24.828 17.234 1 63.06 286 GLY A C 1
ATOM 2266 O O . GLY A 1 286 ? 3.027 23.75 17.422 1 63.06 286 GLY A O 1
ATOM 2267 N N . THR A 1 287 ? 1.31 24.859 16.797 1 65 287 THR A N 1
ATOM 2268 C CA . THR A 1 287 ? 0.435 23.688 16.859 1 65 287 THR A CA 1
ATOM 2269 C C . THR A 1 287 ? 0.849 22.656 15.812 1 65 287 THR A C 1
ATOM 2271 O O . THR A 1 287 ? 0.866 21.453 16.094 1 65 287 THR A O 1
ATOM 2274 N N . MET A 1 288 ? 1.309 23.062 14.75 1 66.81 288 MET A N 1
ATOM 2275 C CA . MET A 1 288 ? 1.652 22.125 13.672 1 66.81 288 MET A CA 1
ATOM 2276 C C . MET A 1 288 ? 2.936 21.375 14 1 66.81 288 MET A C 1
ATOM 2278 O O . MET A 1 288 ? 3.035 20.172 13.742 1 66.81 288 MET A O 1
ATOM 2282 N N . VAL A 1 289 ? 3.838 22.078 14.586 1 70.12 289 VAL A N 1
ATOM 2283 C CA . VAL A 1 289 ? 5.098 21.438 14.945 1 70.12 289 VAL A CA 1
ATOM 2284 C C . VAL A 1 289 ? 4.852 20.391 16.031 1 70.12 289 VAL A C 1
ATOM 2286 O O . VAL A 1 289 ? 5.488 19.328 16.031 1 70.12 289 VAL A O 1
ATOM 2289 N N . PHE A 1 290 ? 3.916 20.688 16.797 1 70.81 290 PHE A N 1
ATOM 2290 C CA . PHE A 1 290 ? 3.537 19.734 17.844 1 70.81 290 PHE A CA 1
ATOM 2291 C C . PHE A 1 290 ? 2.992 18.453 17.219 1 70.81 290 PHE A C 1
ATOM 2293 O O . PHE A 1 290 ? 3.428 17.359 17.578 1 70.81 290 PHE A O 1
ATOM 2300 N N . VAL A 1 291 ? 2.148 18.562 16.328 1 73.5 291 VAL A N 1
ATOM 2301 C CA . VAL A 1 291 ? 1.5 17.422 15.695 1 73.5 291 VAL A CA 1
ATOM 2302 C C . VAL A 1 291 ? 2.541 16.578 14.961 1 73.5 291 VAL A C 1
ATOM 2304 O O . VAL A 1 291 ? 2.529 15.344 15.062 1 73.5 291 VAL A O 1
ATOM 2307 N N . ARG A 1 292 ? 3.459 17.141 14.336 1 78.88 292 ARG A N 1
ATOM 2308 C CA . ARG A 1 292 ? 4.496 16.422 13.602 1 78.88 292 ARG A CA 1
ATOM 2309 C C . ARG A 1 292 ? 5.391 15.625 14.555 1 78.88 292 ARG A C 1
ATOM 2311 O O . ARG A 1 292 ? 5.836 14.531 14.227 1 78.88 292 ARG A O 1
ATOM 2318 N N . SER A 1 293 ? 5.605 16.25 15.719 1 77.62 293 SER A N 1
ATOM 2319 C CA . SER A 1 293 ? 6.465 15.57 16.688 1 77.62 293 SER A CA 1
ATOM 2320 C C . SER A 1 293 ? 5.809 14.305 17.219 1 77.62 293 SER A C 1
ATOM 2322 O O . SER A 1 293 ? 6.477 13.289 17.422 1 77.62 293 SER A O 1
ATOM 2324 N N . ILE A 1 294 ? 4.531 14.352 17.344 1 83.44 294 ILE A N 1
ATOM 2325 C CA . ILE A 1 294 ? 3.807 13.211 17.875 1 83.44 294 ILE A CA 1
ATOM 2326 C C . ILE A 1 294 ? 3.656 12.133 16.812 1 83.44 294 ILE A C 1
ATOM 2328 O O . ILE A 1 294 ? 3.613 10.945 17.125 1 83.44 294 ILE A O 1
ATOM 2332 N N . MET A 1 295 ? 3.639 12.594 15.625 1 90.62 295 MET A N 1
ATOM 2333 C CA . MET A 1 295 ? 3.4 11.68 14.508 1 90.62 295 MET A CA 1
ATOM 2334 C C . MET A 1 295 ? 4.555 10.695 14.359 1 90.62 295 MET A C 1
ATOM 2336 O O . MET A 1 295 ? 4.355 9.555 13.945 1 90.62 295 MET A O 1
ATOM 2340 N N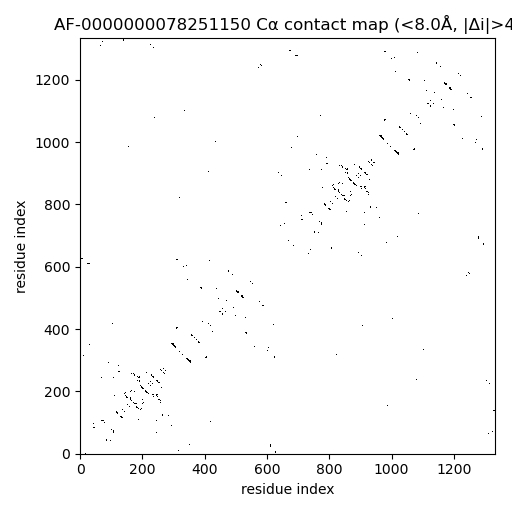 . ILE A 1 296 ? 5.77 11.133 14.75 1 94.94 296 ILE A N 1
ATOM 2341 C CA . ILE A 1 296 ? 6.938 10.273 14.586 1 94.94 296 ILE A CA 1
ATOM 2342 C C . ILE A 1 296 ? 6.812 9.055 15.508 1 94.94 296 ILE A C 1
ATOM 2344 O O . ILE A 1 296 ? 7.078 7.926 15.094 1 94.94 296 ILE A O 1
ATOM 2348 N N . LYS A 1 297 ? 6.383 9.32 16.719 1 94.31 297 LYS A N 1
ATOM 2349 C CA . LYS A 1 297 ? 6.176 8.219 17.656 1 94.31 297 LYS A CA 1
ATOM 2350 C C . LYS A 1 297 ? 5.059 7.297 17.188 1 94.31 297 LYS A C 1
ATOM 2352 O O . LYS A 1 297 ? 5.195 6.07 17.234 1 94.31 297 LYS A O 1
ATOM 2357 N N . ASP A 1 298 ? 4.023 7.938 16.781 1 95.12 298 ASP A N 1
ATOM 2358 C CA . ASP A 1 298 ? 2.889 7.156 16.297 1 95.12 298 ASP A CA 1
ATOM 2359 C C . ASP A 1 298 ? 3.295 6.262 15.125 1 95.12 298 ASP A C 1
ATOM 2361 O O . ASP A 1 298 ? 2.945 5.078 15.094 1 95.12 298 ASP A O 1
ATOM 2365 N N . GLN A 1 299 ? 4.016 6.797 14.148 1 97.56 299 GLN A N 1
ATOM 2366 C CA . GLN A 1 299 ? 4.484 6.035 12.992 1 97.56 299 GLN A CA 1
ATOM 2367 C C . GLN A 1 299 ? 5.41 4.902 13.422 1 97.56 299 GLN A C 1
ATOM 2369 O O . GLN A 1 299 ? 5.324 3.791 12.898 1 97.56 299 GLN A O 1
ATOM 2374 N N . SER A 1 300 ? 6.262 5.18 14.367 1 97.81 300 SER A N 1
ATOM 2375 C CA . SER A 1 300 ? 7.156 4.156 14.898 1 97.81 300 SER A CA 1
ATOM 2376 C C . SER A 1 300 ? 6.371 2.988 15.484 1 97.81 300 SER A C 1
ATOM 2378 O O . SER A 1 300 ? 6.668 1.826 15.195 1 97.81 300 SER A O 1
ATOM 2380 N N . THR A 1 301 ? 5.355 3.293 16.266 1 97.19 301 THR A N 1
ATOM 2381 C CA . THR A 1 301 ? 4.59 2.254 16.938 1 97.19 301 THR A CA 1
ATOM 2382 C C . THR A 1 301 ? 3.771 1.442 15.945 1 97.19 301 THR A C 1
ATOM 2384 O O . THR A 1 301 ? 3.562 0.242 16.141 1 97.19 301 THR A O 1
ATOM 2387 N N . GLN A 1 302 ? 3.314 2.062 14.852 1 98.31 302 GLN A N 1
ATOM 2388 C CA . GLN A 1 302 ? 2.592 1.322 13.828 1 98.31 302 GLN A CA 1
ATOM 2389 C C . GLN A 1 302 ? 3.512 0.335 13.109 1 98.31 302 GLN A C 1
ATOM 2391 O O . GLN A 1 302 ? 3.117 -0.801 12.836 1 98.31 302 GLN A O 1
ATOM 2396 N N . LEU A 1 303 ? 4.719 0.782 12.789 1 98.81 303 LEU A N 1
ATOM 2397 C CA . LEU A 1 303 ? 5.676 -0.117 12.156 1 98.81 303 LEU A CA 1
ATOM 2398 C C . LEU A 1 303 ? 6.082 -1.239 13.102 1 98.81 303 LEU A C 1
ATOM 2400 O O . LEU A 1 303 ? 6.246 -2.387 12.68 1 98.81 303 LEU A O 1
ATOM 2404 N N . ALA A 1 304 ? 6.23 -0.861 14.383 1 98.81 304 ALA A N 1
ATOM 2405 C CA . ALA A 1 304 ? 6.543 -1.869 15.391 1 98.81 304 ALA A CA 1
ATOM 2406 C C . ALA A 1 304 ? 5.438 -2.912 15.484 1 98.81 304 ALA A C 1
ATOM 2408 O O . ALA A 1 304 ? 5.711 -4.105 15.633 1 98.81 304 ALA A O 1
ATOM 2409 N N . ALA A 1 305 ? 4.227 -2.475 15.453 1 98.81 305 ALA A N 1
ATOM 2410 C CA . ALA A 1 305 ? 3.1 -3.404 15.477 1 98.81 305 ALA A CA 1
ATOM 2411 C C . ALA A 1 305 ? 3.141 -4.352 14.281 1 98.81 305 ALA A C 1
ATOM 2413 O O . ALA A 1 305 ? 2.963 -5.562 14.438 1 98.81 305 ALA A O 1
ATOM 2414 N N . ALA A 1 306 ? 3.381 -3.793 13.094 1 98.88 306 ALA A N 1
ATOM 2415 C CA . ALA A 1 306 ? 3.455 -4.609 11.883 1 98.88 306 ALA A CA 1
ATOM 2416 C C . ALA A 1 306 ? 4.594 -5.621 11.969 1 98.88 306 ALA A C 1
ATOM 2418 O O . ALA A 1 306 ? 4.422 -6.793 11.625 1 98.88 306 ALA A O 1
ATOM 2419 N N . ALA A 1 307 ? 5.758 -5.164 12.438 1 98.94 307 ALA A N 1
ATOM 2420 C CA . ALA A 1 307 ? 6.91 -6.051 12.586 1 98.94 307 ALA A CA 1
ATOM 2421 C C . ALA A 1 307 ? 6.629 -7.148 13.609 1 98.94 307 ALA A C 1
ATOM 2423 O O . ALA A 1 307 ? 7.07 -8.289 13.453 1 98.94 307 ALA A O 1
ATOM 2424 N N . THR A 1 308 ? 5.898 -6.77 14.648 1 98.94 308 THR A N 1
ATOM 2425 C CA . THR A 1 308 ? 5.531 -7.742 15.672 1 98.94 308 THR A CA 1
ATOM 2426 C C . THR A 1 308 ? 4.629 -8.828 15.094 1 98.94 308 THR A C 1
ATOM 2428 O O . THR A 1 308 ? 4.883 -10.016 15.273 1 98.94 308 THR A O 1
ATOM 2431 N N . ILE A 1 309 ? 3.639 -8.445 14.336 1 98.94 309 ILE A N 1
ATOM 2432 C CA . ILE A 1 309 ? 2.697 -9.375 13.727 1 98.94 309 ILE A CA 1
ATOM 2433 C C . ILE A 1 309 ? 3.443 -10.32 12.781 1 98.94 309 ILE A C 1
ATOM 2435 O O . ILE A 1 309 ? 3.312 -11.539 12.883 1 98.94 309 ILE A O 1
ATOM 2439 N N . ALA A 1 310 ? 4.262 -9.766 11.93 1 98.94 310 ALA A N 1
ATOM 2440 C CA . ALA A 1 310 ? 4.965 -10.562 10.93 1 98.94 310 ALA A CA 1
ATOM 2441 C C . ALA A 1 310 ? 5.953 -11.523 11.586 1 98.94 310 ALA A C 1
ATOM 2443 O O . ALA A 1 310 ? 6.086 -12.672 11.164 1 98.94 310 ALA A O 1
ATOM 2444 N N . THR A 1 311 ? 6.668 -11.039 12.625 1 98.94 311 THR A N 1
ATOM 2445 C CA . THR A 1 311 ? 7.684 -11.852 13.289 1 98.94 311 THR A CA 1
ATOM 2446 C C . THR A 1 311 ? 7.039 -13 14.062 1 98.94 311 THR A C 1
ATOM 2448 O O . THR A 1 311 ? 7.469 -14.148 13.961 1 98.94 311 THR A O 1
ATOM 2451 N N . ARG A 1 312 ? 6.012 -12.672 14.844 1 98.88 312 ARG A N 1
ATOM 2452 C CA . ARG A 1 312 ? 5.324 -13.719 15.602 1 98.88 312 ARG A CA 1
ATOM 2453 C C . ARG A 1 312 ? 4.715 -14.758 14.664 1 98.88 312 ARG A C 1
ATOM 2455 O O . ARG A 1 312 ? 4.844 -15.961 14.898 1 98.88 312 ARG A O 1
ATOM 2462 N N . TYR A 1 313 ? 4.062 -14.367 13.641 1 98.75 313 TYR A N 1
ATOM 2463 C CA . TYR A 1 313 ? 3.479 -15.297 12.68 1 98.75 313 TYR A CA 1
ATOM 2464 C C . TYR A 1 313 ? 4.555 -16.172 12.039 1 98.75 313 TYR A C 1
ATOM 2466 O O . TYR A 1 313 ? 4.371 -17.375 11.898 1 98.75 313 TYR A O 1
ATOM 2474 N N . ALA A 1 314 ? 5.684 -15.508 11.625 1 98.75 314 ALA A N 1
ATOM 2475 C CA . ALA A 1 314 ? 6.77 -16.219 10.961 1 98.75 314 ALA A CA 1
ATOM 2476 C C . ALA A 1 314 ? 7.375 -17.281 11.883 1 98.75 314 ALA A C 1
ATOM 2478 O O . ALA A 1 314 ? 8 -18.234 11.414 1 98.75 314 ALA A O 1
ATOM 2479 N N . SER A 1 315 ? 7.188 -17.125 13.18 1 98.62 315 SER A N 1
ATOM 2480 C CA . SER A 1 315 ? 7.746 -18.062 14.141 1 98.62 315 SER A CA 1
ATOM 2481 C C . SER A 1 315 ? 6.871 -19.312 14.273 1 98.62 315 SER A C 1
ATOM 2483 O O . SER A 1 315 ? 7.324 -20.344 14.758 1 98.62 315 SER A O 1
ATOM 2485 N N . VAL A 1 316 ? 5.613 -19.219 13.852 1 98.25 316 VAL A N 1
ATOM 2486 C CA . VAL A 1 316 ? 4.723 -20.344 14.07 1 98.25 316 VAL A CA 1
ATOM 2487 C C . VAL A 1 316 ? 4.316 -20.953 12.734 1 98.25 316 VAL A C 1
ATOM 2489 O O . VAL A 1 316 ? 4.016 -22.141 12.648 1 98.25 316 VAL A O 1
ATOM 2492 N N . ARG A 1 317 ? 4.305 -20.156 11.68 1 97.44 317 ARG A N 1
ATOM 2493 C CA . ARG A 1 317 ? 3.961 -20.656 10.352 1 97.44 317 ARG A CA 1
ATOM 2494 C C . ARG A 1 317 ? 5.09 -21.5 9.773 1 97.44 317 ARG A C 1
ATOM 2496 O O . ARG A 1 317 ? 6.238 -21.062 9.703 1 97.44 317 ARG A O 1
ATOM 2503 N N . ARG A 1 318 ? 4.789 -22.703 9.398 1 95.25 318 ARG A N 1
ATOM 2504 C CA . ARG A 1 318 ? 5.734 -23.594 8.719 1 95.25 318 ARG A CA 1
ATOM 2505 C C . ARG A 1 318 ? 5.352 -23.781 7.254 1 95.25 318 ARG A C 1
ATOM 2507 O O . ARG A 1 318 ? 4.172 -23.906 6.926 1 95.25 318 ARG A O 1
ATOM 2514 N N . GLN A 1 319 ? 6.297 -23.641 6.43 1 92.88 319 GLN A N 1
ATOM 2515 C CA . GLN A 1 319 ? 6.074 -23.812 5 1 92.88 319 GLN A CA 1
ATOM 2516 C C . GLN A 1 319 ? 7.344 -24.297 4.297 1 92.88 319 GLN A C 1
ATOM 2518 O O . GLN A 1 319 ? 8.422 -23.734 4.508 1 92.88 319 GLN A O 1
ATOM 2523 N N . GLY A 1 320 ? 7.168 -25.281 3.473 1 89.81 320 GLY A N 1
ATOM 2524 C CA . GLY A 1 320 ? 8.281 -25.766 2.678 1 89.81 320 GLY A CA 1
ATOM 2525 C C . GLY A 1 320 ? 9.344 -26.469 3.504 1 89.81 320 GLY A C 1
ATOM 2526 O O . GLY A 1 320 ? 9.312 -26.422 4.734 1 89.81 320 GLY A O 1
ATOM 2527 N N . GLU A 1 321 ? 10.203 -27.156 2.805 1 90.5 321 GLU A N 1
ATOM 2528 C CA . GLU A 1 321 ? 11.32 -27.875 3.4 1 90.5 321 GLU A CA 1
ATOM 2529 C C . GLU A 1 321 ? 12.656 -27.328 2.898 1 90.5 321 GLU A C 1
ATOM 2531 O O . GLU A 1 321 ? 12.844 -27.141 1.694 1 90.5 321 GLU A O 1
ATOM 2536 N N . ILE A 1 322 ? 13.477 -26.953 3.846 1 89.81 322 ILE A N 1
ATOM 2537 C CA . ILE A 1 322 ? 14.836 -26.594 3.434 1 89.81 322 ILE A CA 1
ATOM 2538 C C . ILE A 1 322 ? 15.594 -27.859 3.029 1 89.81 322 ILE A C 1
ATOM 2540 O O . ILE A 1 322 ? 16.141 -27.938 1.925 1 89.81 322 ILE A O 1
ATOM 2544 N N . THR A 1 323 ? 15.578 -28.828 3.926 1 89.81 323 THR A N 1
ATOM 2545 C CA . THR A 1 323 ? 16.078 -30.156 3.619 1 89.81 323 THR A CA 1
ATOM 2546 C C . THR A 1 323 ? 14.938 -31.125 3.348 1 89.81 323 THR A C 1
ATOM 2548 O O . THR A 1 323 ? 14.094 -31.359 4.219 1 89.81 323 THR A O 1
ATOM 2551 N N . PRO A 1 324 ? 14.961 -31.703 2.131 1 88.19 324 PRO A N 1
ATOM 2552 C CA . PRO A 1 324 ? 13.867 -32.625 1.795 1 88.19 324 PRO A CA 1
ATOM 2553 C C . PRO A 1 324 ? 13.719 -33.75 2.807 1 88.19 324 PRO A C 1
ATOM 2555 O O . PRO A 1 324 ? 14.711 -34.375 3.215 1 88.19 324 PRO A O 1
ATOM 2558 N N . GLY A 1 325 ? 12.531 -33.969 3.205 1 87.62 325 GLY A N 1
ATOM 2559 C CA . GLY A 1 325 ? 12.227 -35.094 4.078 1 87.62 325 GLY A CA 1
ATOM 2560 C C . GLY A 1 325 ? 12.336 -34.75 5.551 1 87.62 325 GLY A C 1
ATOM 2561 O O . GLY A 1 325 ? 11.977 -35.562 6.41 1 87.62 325 GLY A O 1
ATOM 2562 N N . LYS A 1 326 ? 12.797 -33.562 5.883 1 90.38 326 LYS A N 1
ATOM 2563 C CA . LYS A 1 326 ? 12.984 -33.188 7.285 1 90.38 326 LYS A CA 1
ATOM 2564 C C . LYS A 1 326 ? 11.805 -32.375 7.809 1 90.38 326 LYS A C 1
ATOM 2566 O O . LYS A 1 326 ? 11.852 -31.859 8.93 1 90.38 326 LYS A O 1
ATOM 2571 N N . GLY A 1 327 ? 10.773 -32.344 6.996 1 90 327 GLY A N 1
ATOM 2572 C CA . GLY A 1 327 ? 9.57 -31.641 7.422 1 90 327 GLY A CA 1
ATOM 2573 C C . GLY A 1 327 ? 9.602 -30.156 7.098 1 90 327 GLY A C 1
ATOM 2574 O O . GLY A 1 327 ? 10.656 -29.609 6.793 1 90 327 GLY A O 1
ATOM 2575 N N . GLU A 1 328 ? 8.445 -29.531 7.207 1 93.44 328 GLU A N 1
ATOM 2576 C CA . GLU A 1 328 ? 8.336 -28.109 6.961 1 93.44 328 GLU A CA 1
ATOM 2577 C C . GLU A 1 328 ? 8.969 -27.297 8.094 1 93.44 328 GLU A C 1
ATOM 2579 O O . GLU A 1 328 ? 8.93 -27.719 9.258 1 93.44 328 GLU A O 1
ATOM 2584 N N . VAL A 1 329 ? 9.539 -26.203 7.766 1 95.81 329 VAL A N 1
ATOM 2585 C CA . VAL A 1 329 ? 10.258 -25.406 8.758 1 95.81 329 VAL A CA 1
ATOM 2586 C C . VAL A 1 329 ? 9.547 -24.078 8.961 1 95.81 329 VAL A C 1
ATOM 2588 O O . VAL A 1 329 ? 8.695 -23.688 8.156 1 95.81 329 VAL A O 1
ATOM 2591 N N . GLN A 1 330 ? 9.82 -23.438 10.141 1 97.5 330 GLN A N 1
ATOM 2592 C CA . GLN A 1 330 ? 9.305 -22.078 10.352 1 97.5 330 GLN A CA 1
ATOM 2593 C C . GLN A 1 330 ? 9.727 -21.141 9.227 1 97.5 330 GLN A C 1
ATOM 2595 O O . GLN A 1 330 ? 10.883 -21.156 8.805 1 97.5 330 GLN A O 1
ATOM 2600 N N . ILE A 1 331 ? 8.797 -20.328 8.727 1 97.19 331 ILE A N 1
ATOM 2601 C CA . ILE A 1 331 ? 9.172 -19.453 7.609 1 97.19 331 ILE A CA 1
ATOM 2602 C C . ILE A 1 331 ? 10.203 -18.438 8.078 1 97.19 331 ILE A C 1
ATOM 2604 O O . ILE A 1 331 ? 10.922 -17.859 7.262 1 97.19 331 ILE A O 1
ATOM 2608 N N . LEU A 1 332 ? 10.336 -18.25 9.398 1 98.19 332 LEU A N 1
ATOM 2609 C CA . LEU A 1 332 ? 11.344 -17.359 9.969 1 98.19 332 LEU A CA 1
ATOM 2610 C C . LEU A 1 332 ? 12.75 -17.906 9.703 1 98.19 332 LEU A C 1
ATOM 2612 O O . LEU A 1 332 ? 13.734 -17.172 9.844 1 98.19 332 LEU A O 1
ATOM 2616 N N . ASP A 1 333 ? 12.859 -19.156 9.32 1 97.38 333 ASP A N 1
ATOM 2617 C CA . ASP A 1 333 ? 14.156 -19.797 9.086 1 97.38 333 ASP A CA 1
ATOM 2618 C C . ASP A 1 333 ? 14.703 -19.438 7.707 1 97.38 333 ASP A C 1
ATOM 2620 O O . ASP A 1 333 ? 15.883 -19.656 7.422 1 97.38 333 ASP A O 1
ATOM 2624 N N . TYR A 1 334 ? 13.859 -18.969 6.836 1 96.81 334 TYR A N 1
ATOM 2625 C CA . TYR A 1 334 ? 14.312 -18.547 5.512 1 96.81 334 TYR A CA 1
ATOM 2626 C C . TYR A 1 334 ? 14.992 -17.188 5.562 1 96.81 334 TYR A C 1
ATOM 2628 O O . TYR A 1 334 ? 14.453 -16.25 6.141 1 96.81 334 TYR A O 1
ATOM 2636 N N . GLN A 1 335 ? 16.141 -17.094 4.977 1 97.44 335 GLN A N 1
ATOM 2637 C CA . GLN A 1 335 ? 16.891 -15.836 5 1 97.44 335 GLN A CA 1
ATOM 2638 C C . GLN A 1 335 ? 16.125 -14.727 4.289 1 97.44 335 GLN A C 1
ATOM 2640 O O . GLN A 1 335 ? 16.203 -13.562 4.691 1 97.44 335 GLN A O 1
ATOM 2645 N N . THR A 1 336 ? 15.383 -15.078 3.211 1 97.5 336 THR A N 1
ATOM 2646 C CA . THR A 1 336 ? 14.602 -14.078 2.49 1 97.5 336 THR A CA 1
ATOM 2647 C C . THR A 1 336 ? 13.516 -13.484 3.391 1 97.5 336 THR A C 1
ATOM 2649 O O . THR A 1 336 ? 13.219 -12.289 3.299 1 97.5 336 THR A O 1
ATOM 2652 N N . GLN A 1 337 ? 12.945 -14.344 4.285 1 97.94 337 GLN A N 1
ATOM 2653 C CA . GLN A 1 337 ? 11.961 -13.875 5.254 1 97.94 337 GLN A CA 1
ATOM 2654 C C . GLN A 1 337 ? 12.594 -12.914 6.262 1 97.94 337 GLN A C 1
ATOM 2656 O O . GLN A 1 337 ? 12.031 -11.859 6.566 1 97.94 337 GLN A O 1
ATOM 2661 N N . GLN A 1 338 ? 13.75 -13.305 6.773 1 98.62 338 GLN A N 1
ATOM 2662 C CA . GLN A 1 338 ? 14.492 -12.461 7.711 1 98.62 338 GLN A CA 1
ATOM 2663 C C . GLN A 1 338 ? 14.844 -11.117 7.086 1 98.62 338 GLN A C 1
ATOM 2665 O O . GLN A 1 338 ? 14.633 -10.07 7.699 1 98.62 338 GLN A O 1
ATOM 2670 N N . PHE A 1 339 ? 15.32 -11.188 5.859 1 98.25 339 PHE A N 1
ATOM 2671 C CA . PHE A 1 339 ? 15.758 -10 5.133 1 98.25 339 PHE A CA 1
ATOM 2672 C C . PHE A 1 339 ? 14.578 -9.055 4.898 1 98.25 339 PHE A C 1
ATOM 2674 O O . PHE A 1 339 ? 14.758 -7.836 4.848 1 98.25 339 PHE A O 1
ATOM 2681 N N . ARG A 1 340 ? 13.477 -9.57 4.82 1 97.56 340 ARG A N 1
ATOM 2682 C CA . ARG A 1 340 ? 12.281 -8.773 4.566 1 97.56 340 ARG A CA 1
ATOM 2683 C C . ARG A 1 340 ? 11.75 -8.164 5.859 1 97.56 340 ARG A C 1
ATOM 2685 O O . ARG A 1 340 ? 11.289 -7.02 5.871 1 97.56 340 ARG A O 1
ATOM 2692 N N . VAL A 1 341 ? 11.781 -8.812 7.02 1 98.75 341 VAL A N 1
ATOM 2693 C CA . VAL A 1 341 ? 11.055 -8.445 8.234 1 98.75 341 VAL A CA 1
ATOM 2694 C C . VAL A 1 341 ? 11.984 -7.711 9.195 1 98.75 341 VAL A C 1
ATOM 2696 O O . VAL A 1 341 ? 11.617 -6.688 9.773 1 98.75 341 VAL A O 1
ATOM 2699 N N . PHE A 1 342 ? 13.242 -8.148 9.328 1 98.88 342 PHE A N 1
ATOM 2700 C CA . PHE A 1 342 ? 14.117 -7.668 10.398 1 98.88 342 PHE A CA 1
ATOM 2701 C C . PHE A 1 342 ? 14.492 -6.211 10.164 1 98.88 342 PHE A C 1
ATOM 2703 O O . PHE A 1 342 ? 14.586 -5.43 11.117 1 98.88 342 PHE A O 1
ATOM 2710 N N . PRO A 1 343 ? 14.711 -5.789 8.898 1 98.81 343 PRO A N 1
ATOM 2711 C CA . PRO A 1 343 ? 14.977 -4.359 8.703 1 98.81 343 PRO A CA 1
ATOM 2712 C C . PRO A 1 343 ? 13.82 -3.475 9.172 1 98.81 343 PRO A C 1
ATOM 2714 O O . PRO A 1 343 ? 14.047 -2.35 9.625 1 98.81 343 PRO A O 1
ATOM 2717 N N . GLN A 1 344 ? 12.578 -3.979 9.07 1 98.88 344 GLN A N 1
ATOM 2718 C CA . GLN A 1 344 ? 11.43 -3.203 9.523 1 98.88 344 GLN A CA 1
ATOM 2719 C C . GLN A 1 344 ? 11.406 -3.088 11.047 1 98.88 344 GLN A C 1
ATOM 2721 O O . GLN A 1 344 ? 11.055 -2.039 11.586 1 98.88 344 GLN A O 1
ATOM 2726 N N . LEU A 1 345 ? 11.82 -4.168 11.664 1 98.69 345 LEU A N 1
ATOM 2727 C CA . LEU A 1 345 ? 12 -4.148 13.109 1 98.69 345 LEU A CA 1
ATOM 2728 C C . LEU A 1 345 ? 13.039 -3.105 13.516 1 98.69 345 LEU A C 1
ATOM 2730 O O . LEU A 1 345 ? 12.805 -2.311 14.43 1 98.69 345 LEU A O 1
ATOM 2734 N N . ALA A 1 346 ? 14.109 -3.062 12.812 1 98.88 346 ALA A N 1
ATOM 2735 C CA . ALA A 1 346 ? 15.188 -2.117 13.094 1 98.88 346 ALA A CA 1
ATOM 2736 C C . ALA A 1 346 ? 14.727 -0.68 12.867 1 98.88 346 ALA A C 1
ATOM 2738 O O . ALA A 1 346 ? 15.039 0.211 13.656 1 98.88 346 ALA A O 1
ATOM 2739 N N . ARG A 1 347 ? 13.992 -0.439 11.812 1 98.81 347 ARG A N 1
ATOM 2740 C CA . ARG A 1 347 ? 13.453 0.88 11.5 1 98.81 347 ARG A CA 1
ATOM 2741 C C . ARG A 1 347 ? 12.555 1.379 12.633 1 98.81 347 ARG A C 1
ATOM 2743 O O . ARG A 1 347 ? 12.617 2.551 13.016 1 98.81 347 ARG A O 1
ATOM 2750 N N . ALA A 1 348 ? 11.719 0.499 13.156 1 98.81 348 ALA A N 1
ATOM 2751 C CA . ALA A 1 348 ? 10.812 0.888 14.242 1 98.81 348 ALA A CA 1
ATOM 2752 C C . ALA A 1 348 ? 11.594 1.414 15.445 1 98.81 348 ALA A C 1
ATOM 2754 O O . ALA A 1 348 ? 11.211 2.418 16.047 1 98.81 348 ALA A O 1
ATOM 2755 N N . PHE A 1 349 ? 12.711 0.753 15.742 1 98.81 349 PHE A N 1
ATOM 2756 C CA . PHE A 1 349 ? 13.547 1.187 16.859 1 98.81 349 PHE A CA 1
ATOM 2757 C C . PHE A 1 349 ? 14.203 2.527 16.562 1 98.81 349 PHE A C 1
ATOM 2759 O O . PHE A 1 349 ? 14.266 3.404 17.422 1 98.81 349 PHE A O 1
ATOM 2766 N N . ALA A 1 350 ? 14.68 2.684 15.344 1 98.75 350 ALA A N 1
ATOM 2767 C CA . ALA A 1 350 ? 15.305 3.939 14.945 1 98.75 350 ALA A CA 1
ATOM 2768 C C . ALA A 1 350 ? 14.312 5.098 15.023 1 98.75 350 ALA A C 1
ATOM 2770 O O . ALA A 1 350 ? 14.664 6.191 15.469 1 98.75 350 ALA A O 1
ATOM 2771 N N . PHE A 1 351 ? 13.117 4.875 14.594 1 98.56 351 PHE A N 1
ATOM 2772 C CA . PHE A 1 351 ? 12.078 5.902 14.602 1 98.56 351 PHE A CA 1
ATOM 2773 C C . PHE A 1 351 ? 11.648 6.234 16.016 1 98.56 351 PHE A C 1
ATOM 2775 O O . PHE A 1 351 ? 11.336 7.383 16.328 1 98.56 351 PHE A O 1
ATOM 2782 N N . MET A 1 352 ? 11.664 5.227 16.891 1 97.19 352 MET A N 1
ATOM 2783 C CA . MET A 1 352 ? 11.352 5.477 18.297 1 97.19 352 MET A CA 1
ATOM 2784 C C . MET A 1 352 ? 12.406 6.379 18.922 1 97.19 352 MET A C 1
ATOM 2786 O O . MET A 1 352 ? 12.078 7.266 19.719 1 97.19 352 MET A O 1
ATOM 2790 N N . ALA A 1 353 ? 13.664 6.109 18.578 1 97.25 353 ALA A N 1
ATOM 2791 C CA . ALA A 1 353 ? 14.734 6.969 19.078 1 97.25 353 ALA A CA 1
ATOM 2792 C C . ALA A 1 353 ? 14.547 8.406 18.609 1 97.25 353 ALA A C 1
ATOM 2794 O O . ALA A 1 353 ? 14.727 9.352 19.375 1 97.25 353 ALA A O 1
ATOM 2795 N N . ALA A 1 354 ? 14.188 8.586 17.359 1 96.62 354 ALA A N 1
ATOM 2796 C CA . ALA A 1 354 ? 13.953 9.922 16.812 1 96.62 354 ALA A CA 1
ATOM 2797 C C . ALA A 1 354 ? 12.75 10.586 17.469 1 96.62 354 ALA A C 1
ATOM 2799 O O . ALA A 1 354 ? 12.75 11.797 17.688 1 96.62 354 ALA A O 1
ATOM 2800 N N . ALA A 1 355 ? 11.75 9.797 17.75 1 94.38 355 ALA A N 1
ATOM 2801 C CA . ALA A 1 355 ? 10.539 10.312 18.375 1 94.38 355 ALA A CA 1
ATOM 2802 C C . ALA A 1 355 ? 10.844 10.914 19.75 1 94.38 355 ALA A C 1
ATOM 2804 O O . ALA A 1 355 ? 10.305 11.953 20.109 1 94.38 355 ALA A O 1
ATOM 2805 N N . THR A 1 356 ? 11.68 10.266 20.453 1 91 356 THR A N 1
ATOM 2806 C CA . THR A 1 356 ? 12.07 10.75 21.766 1 91 356 THR A CA 1
ATOM 2807 C C . THR A 1 356 ? 12.836 12.07 21.656 1 91 356 THR A C 1
ATOM 2809 O O . THR A 1 356 ? 12.57 13.016 22.406 1 91 356 THR A O 1
ATOM 2812 N N . GLU A 1 357 ? 13.688 12.117 20.719 1 90.31 357 GLU A N 1
ATOM 2813 C CA . GLU A 1 357 ? 14.531 13.297 20.562 1 90.31 357 GLU A CA 1
ATOM 2814 C C . GLU A 1 357 ? 13.719 14.5 20.094 1 90.31 357 GLU A C 1
ATOM 2816 O O . GLU A 1 357 ? 13.93 15.617 20.578 1 90.31 357 GLU A O 1
ATOM 2821 N N . ILE A 1 358 ? 12.867 14.32 19.125 1 91.69 358 ILE A N 1
ATOM 2822 C CA . ILE A 1 358 ? 12.117 15.445 18.594 1 91.69 358 ILE A CA 1
ATOM 2823 C C . ILE A 1 358 ? 11.109 15.938 19.625 1 91.69 358 ILE A C 1
ATOM 2825 O O . ILE A 1 358 ? 10.805 17.141 19.688 1 91.69 358 ILE A O 1
ATOM 2829 N N . ARG A 1 359 ? 10.578 15.031 20.406 1 86.62 359 ARG A N 1
ATOM 2830 C CA . ARG A 1 359 ? 9.703 15.43 21.516 1 86.62 359 ARG A CA 1
ATOM 2831 C C . ARG A 1 359 ? 10.445 16.312 22.5 1 86.62 359 ARG A C 1
ATOM 2833 O O . ARG A 1 359 ? 9.93 17.359 22.922 1 86.62 359 ARG A O 1
ATOM 2840 N N . ASP A 1 360 ? 11.633 15.906 22.859 1 87.12 360 ASP A N 1
ATOM 2841 C CA . ASP A 1 360 ? 12.438 16.688 23.797 1 87.12 360 ASP A CA 1
ATOM 2842 C C . ASP A 1 360 ? 12.789 18.047 23.234 1 87.12 360 ASP A C 1
ATOM 2844 O O . ASP A 1 360 ? 12.758 19.062 23.938 1 87.12 360 ASP A O 1
ATOM 2848 N N . LEU A 1 361 ? 13.141 18.047 21.984 1 86.62 361 LEU A N 1
ATOM 2849 C CA . LEU A 1 361 ? 13.445 19.312 21.312 1 86.62 361 LEU A CA 1
ATOM 2850 C C . LEU A 1 361 ? 12.219 20.219 21.297 1 86.62 361 LEU A C 1
ATOM 2852 O O . LEU A 1 361 ? 12.328 21.422 21.516 1 86.62 361 LEU A O 1
ATOM 2856 N N . TYR A 1 362 ? 11.102 19.688 20.984 1 85.12 362 TYR A N 1
ATOM 2857 C CA . TYR A 1 362 ? 9.852 20.453 20.969 1 85.12 362 TYR A CA 1
ATOM 2858 C C . TYR A 1 362 ? 9.57 21.047 22.344 1 85.12 362 TYR A C 1
ATOM 2860 O O . TYR A 1 362 ? 9.195 22.219 22.438 1 85.12 362 TYR A O 1
ATOM 2868 N N . MET A 1 363 ? 9.797 20.234 23.391 1 82.81 363 MET A N 1
ATOM 2869 C CA . MET A 1 363 ? 9.57 20.719 24.75 1 82.81 363 MET A CA 1
ATOM 2870 C C . MET A 1 363 ? 10.531 21.859 25.094 1 82.81 363 MET A C 1
ATOM 2872 O O . MET A 1 363 ? 10.141 22.844 25.719 1 82.81 363 MET A O 1
ATOM 2876 N N . THR A 1 364 ? 11.695 21.703 24.688 1 85.25 364 THR A N 1
ATOM 2877 C CA . THR A 1 364 ? 12.695 22.734 24.906 1 85.25 364 THR A CA 1
ATOM 2878 C C . THR A 1 364 ? 12.328 24.016 24.172 1 85.25 364 THR A C 1
ATOM 2880 O O . THR A 1 364 ? 12.383 25.109 24.734 1 85.25 364 THR A O 1
ATOM 2883 N N . VAL A 1 365 ? 11.977 23.891 22.938 1 83.38 365 VAL A N 1
ATOM 2884 C CA . VAL A 1 365 ? 11.633 25.031 22.109 1 83.38 365 VAL A CA 1
ATOM 2885 C C . VAL A 1 365 ? 10.391 25.719 22.672 1 83.38 365 VAL A C 1
ATOM 2887 O O . VAL A 1 365 ? 10.312 26.953 22.688 1 83.38 365 VAL A O 1
ATOM 2890 N N . THR A 1 366 ? 9.406 24.953 23.078 1 77.56 366 THR A N 1
ATOM 2891 C CA . THR A 1 366 ? 8.18 25.5 23.641 1 77.56 366 THR A CA 1
ATOM 2892 C C . THR A 1 366 ? 8.477 26.312 24.906 1 77.56 366 THR A C 1
ATOM 2894 O O . THR A 1 366 ? 7.902 27.375 25.125 1 77.56 366 THR A O 1
ATOM 2897 N N . GLU A 1 367 ? 9.383 25.781 25.719 1 80.69 367 GLU A N 1
ATOM 2898 C CA . GLU A 1 367 ? 9.805 26.5 26.922 1 80.69 367 GLU A CA 1
ATOM 2899 C C . GLU A 1 367 ? 10.523 27.797 26.562 1 80.69 367 GLU A C 1
ATOM 2901 O O . GLU A 1 367 ? 10.328 28.828 27.203 1 80.69 367 GLU A O 1
ATOM 2906 N N . GLN A 1 368 ? 11.297 27.734 25.578 1 81.06 368 GLN A N 1
ATOM 2907 C CA . GLN A 1 368 ? 12.039 28.906 25.125 1 81.06 368 GLN A CA 1
ATOM 2908 C C . GLN A 1 368 ? 11.102 29.969 24.562 1 81.06 368 GLN A C 1
ATOM 2910 O O . GLN A 1 368 ? 11.312 31.172 24.766 1 81.06 368 GLN A O 1
ATOM 2915 N N . LEU A 1 369 ? 10.172 29.578 23.828 1 73.94 369 LEU A N 1
ATOM 2916 C CA . LEU A 1 369 ? 9.227 30.484 23.188 1 73.94 369 LEU A CA 1
ATOM 2917 C C . LEU A 1 369 ? 8.445 31.266 24.234 1 73.94 369 LEU A C 1
ATOM 2919 O O . LEU A 1 369 ? 8.094 32.438 24.016 1 73.94 369 LEU A O 1
ATOM 2923 N N . THR A 1 370 ? 8.195 30.609 25.391 1 70.44 370 THR A N 1
ATOM 2924 C CA . THR A 1 370 ? 7.496 31.281 26.484 1 70.44 370 THR A CA 1
ATOM 2925 C C . THR A 1 370 ? 8.312 32.469 27 1 70.44 370 THR A C 1
ATOM 2927 O O . THR A 1 370 ? 7.754 33.406 27.547 1 70.44 370 THR A O 1
ATOM 2930 N N . HIS A 1 371 ? 9.578 32.375 26.656 1 76.12 371 HIS A N 1
ATOM 2931 C CA . HIS A 1 371 ? 10.461 33.438 27.125 1 76.12 371 HIS A CA 1
ATOM 2932 C C . HIS A 1 371 ? 10.93 34.312 25.953 1 76.12 371 HIS A C 1
ATOM 2934 O O . HIS A 1 371 ? 11.898 35.062 26.094 1 76.12 371 HIS A O 1
ATOM 2940 N N . GLY A 1 372 ? 10.297 34.062 24.812 1 69.94 372 GLY A N 1
ATOM 2941 C CA . GLY A 1 372 ? 10.531 34.906 23.672 1 69.94 372 GLY A CA 1
ATOM 2942 C C . GLY A 1 372 ? 11.75 34.5 22.859 1 69.94 372 GLY A C 1
ATOM 2943 O O . GLY A 1 372 ? 12.164 35.219 21.938 1 69.94 372 GLY A O 1
ATOM 2944 N N . ASN A 1 373 ? 12.344 33.406 23.141 1 78.56 373 ASN A N 1
ATOM 2945 C CA . ASN A 1 373 ? 13.508 32.875 22.422 1 78.56 373 ASN A CA 1
ATOM 2946 C C . ASN A 1 373 ? 13.086 31.953 21.281 1 78.56 373 ASN A C 1
ATOM 2948 O O . ASN A 1 373 ? 12.492 30.906 21.516 1 78.56 373 ASN A O 1
ATOM 2952 N N . THR A 1 374 ? 13.391 32.375 20 1 78.06 374 THR A N 1
ATOM 2953 C CA . THR A 1 374 ? 12.953 31.625 18.828 1 78.06 374 THR A CA 1
ATOM 2954 C C . THR A 1 374 ? 14.141 30.953 18.141 1 78.06 374 THR A C 1
ATOM 2956 O O . THR A 1 374 ? 14.031 30.5 17 1 78.06 374 THR A O 1
ATOM 2959 N N . GLU A 1 375 ? 15.234 30.812 18.812 1 76.19 375 GLU A N 1
ATOM 2960 C CA . GLU A 1 375 ? 16.484 30.391 18.203 1 76.19 375 GLU A CA 1
ATOM 2961 C C . GLU A 1 375 ? 16.375 28.984 17.625 1 76.19 375 GLU A C 1
ATOM 2963 O O . GLU A 1 375 ? 16.922 28.703 16.547 1 76.19 375 GLU A O 1
ATOM 2968 N N . LEU A 1 376 ? 15.641 28.094 18.281 1 81.06 376 LEU A N 1
ATOM 2969 C CA . LEU A 1 376 ? 15.625 26.688 17.906 1 81.06 376 LEU A CA 1
ATOM 2970 C C . LEU A 1 376 ? 14.398 26.359 17.078 1 81.06 376 LEU A C 1
ATOM 2972 O O . LEU A 1 376 ? 14.242 25.234 16.609 1 81.06 376 LEU A O 1
ATOM 2976 N N . LEU A 1 377 ? 13.656 27.359 16.812 1 80.69 377 LEU A N 1
ATOM 2977 C CA . LEU A 1 377 ? 12.398 27.125 16.109 1 80.69 377 LEU A CA 1
ATOM 2978 C C . LEU A 1 377 ? 12.656 26.656 14.68 1 80.69 377 LEU A C 1
ATOM 2980 O O . LEU A 1 377 ? 11.969 25.766 14.18 1 80.69 377 LEU A O 1
ATOM 2984 N N . ALA A 1 378 ? 13.586 27.281 14.078 1 80.62 378 ALA A N 1
ATOM 2985 C CA . ALA A 1 378 ? 13.914 26.922 12.695 1 80.62 378 ALA A CA 1
ATOM 2986 C C . ALA A 1 378 ? 14.445 25.5 12.609 1 80.62 378 ALA A C 1
ATOM 2988 O O . ALA A 1 378 ? 14.109 24.766 11.68 1 80.62 378 ALA A O 1
ATOM 2989 N N . GLU A 1 379 ? 15.227 25.156 13.5 1 84.12 379 GLU A N 1
ATOM 2990 C CA . GLU A 1 379 ? 15.797 23.812 13.547 1 84.12 379 GLU A CA 1
ATOM 2991 C C . GLU A 1 379 ? 14.711 22.766 13.789 1 84.12 379 GLU A C 1
ATOM 2993 O O . GLU A 1 379 ? 14.719 21.688 13.172 1 84.12 379 GLU A O 1
ATOM 2998 N N . LEU A 1 380 ? 13.859 23.078 14.695 1 87.88 380 LEU A N 1
ATOM 2999 C CA . LEU A 1 380 ? 12.75 22.172 15 1 87.88 380 LEU A CA 1
ATOM 3000 C C . LEU A 1 380 ? 11.852 21.984 13.781 1 87.88 380 LEU A C 1
ATOM 3002 O O . LEU A 1 380 ? 11.406 20.875 13.5 1 87.88 380 LEU A O 1
ATOM 3006 N N . HIS A 1 381 ? 11.633 23.078 13.102 1 86.06 381 HIS A N 1
ATOM 3007 C CA . HIS A 1 381 ? 10.781 23.031 11.922 1 86.06 381 HIS A CA 1
ATOM 3008 C C . HIS A 1 381 ? 11.398 22.156 10.836 1 86.06 381 HIS A C 1
ATOM 3010 O O . H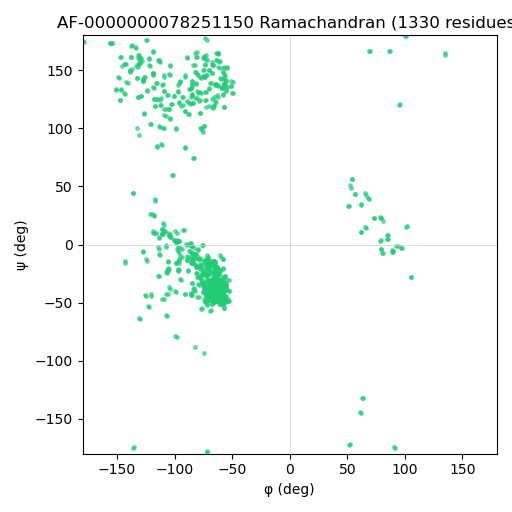IS A 1 381 ? 10.719 21.312 10.242 1 86.06 381 HIS A O 1
ATOM 3016 N N . VAL A 1 382 ? 12.633 22.297 10.57 1 89.81 382 VAL A N 1
ATOM 3017 C CA . VAL A 1 382 ? 13.344 21.547 9.531 1 89.81 382 VAL A CA 1
ATOM 3018 C C . VAL A 1 382 ? 13.383 20.062 9.891 1 89.81 382 VAL A C 1
ATOM 3020 O O . VAL A 1 382 ? 13.062 19.219 9.07 1 89.81 382 VAL A O 1
ATOM 3023 N N . LEU A 1 383 ? 13.703 19.828 11.125 1 91.94 383 LEU A N 1
ATOM 3024 C CA . LEU A 1 383 ? 13.82 18.438 11.578 1 91.94 383 LEU A CA 1
ATOM 3025 C C . LEU A 1 383 ? 12.469 17.734 11.547 1 91.94 383 LEU A C 1
ATOM 3027 O O . LEU A 1 383 ? 12.367 16.594 11.094 1 91.94 383 LEU A O 1
ATOM 3031 N N . SER A 1 384 ? 11.453 18.422 12.047 1 92.62 384 SER A N 1
ATOM 3032 C CA . SER A 1 384 ? 10.125 17.828 12.094 1 92.62 384 SER A CA 1
ATOM 3033 C C . SER A 1 384 ? 9.586 17.594 10.688 1 92.62 384 SER A C 1
ATOM 3035 O O . SER A 1 384 ? 8.953 16.562 10.43 1 92.62 384 SER A O 1
ATOM 3037 N N . SER A 1 385 ? 9.844 18.5 9.711 1 93.19 385 SER A N 1
ATOM 3038 C CA . SER A 1 385 ? 9.398 18.344 8.328 1 93.19 385 SER A CA 1
ATOM 3039 C C . SER A 1 385 ? 10.07 17.141 7.676 1 93.19 385 SER A C 1
ATOM 3041 O O . SER A 1 385 ? 9.406 16.312 7.035 1 93.19 385 SER A O 1
ATOM 3043 N N . GLY A 1 386 ? 11.32 17.094 7.91 1 96.25 386 GLY A N 1
ATOM 3044 C CA . GLY A 1 386 ? 12.07 15.984 7.344 1 96.25 386 GLY A CA 1
ATOM 3045 C C . GLY A 1 386 ? 11.664 14.633 7.914 1 96.25 386 GLY A C 1
ATOM 3046 O O . GLY A 1 386 ? 11.438 13.68 7.168 1 96.25 386 GLY A O 1
ATOM 3047 N N . LEU A 1 387 ? 11.586 14.57 9.258 1 96.81 387 LEU A N 1
ATOM 3048 C CA . LEU A 1 387 ? 11.227 13.32 9.914 1 96.81 387 LEU A CA 1
ATOM 3049 C C . LEU A 1 387 ? 9.828 12.875 9.516 1 96.81 387 LEU A C 1
ATOM 3051 O O . LEU A 1 387 ? 9.602 11.695 9.234 1 96.81 387 LEU A O 1
ATOM 3055 N N . LYS A 1 388 ? 8.961 13.844 9.492 1 95.38 388 LYS A N 1
ATOM 3056 C CA . LYS A 1 388 ? 7.594 13.508 9.094 1 95.38 388 LYS A CA 1
ATOM 3057 C C . LYS A 1 388 ? 7.57 12.82 7.727 1 95.38 388 LYS A C 1
ATOM 3059 O O . LYS A 1 388 ? 6.898 11.805 7.547 1 95.38 388 LYS A O 1
ATOM 3064 N N . SER A 1 389 ? 8.305 13.336 6.816 1 96.94 389 SER A N 1
ATOM 3065 C CA . SER A 1 389 ? 8.281 12.836 5.445 1 96.94 389 SER A CA 1
ATOM 3066 C C . SER A 1 389 ? 8.961 11.477 5.348 1 96.94 389 SER A C 1
ATOM 3068 O O . SER A 1 389 ? 8.359 10.508 4.867 1 96.94 389 SER A O 1
ATOM 3070 N N . VAL A 1 390 ? 10.125 11.32 5.891 1 98.12 390 VAL A N 1
ATOM 3071 C CA . VAL A 1 390 ? 10.93 10.117 5.711 1 98.12 390 VAL A CA 1
ATOM 3072 C C . VAL A 1 390 ? 10.352 8.977 6.555 1 98.12 390 VAL A C 1
ATOM 3074 O O . VAL A 1 390 ? 10.219 7.852 6.078 1 98.12 390 VAL A O 1
ATOM 3077 N N . VAL A 1 391 ? 9.938 9.289 7.758 1 98.38 391 VAL A N 1
ATOM 3078 C CA . VAL A 1 391 ? 9.477 8.25 8.68 1 98.38 391 VAL A CA 1
ATOM 3079 C C . VAL A 1 391 ? 8.117 7.73 8.219 1 98.38 391 VAL A C 1
ATOM 3081 O O . VAL A 1 391 ? 7.879 6.52 8.219 1 98.38 391 VAL A O 1
ATOM 3084 N N . SER A 1 392 ? 7.211 8.648 7.82 1 98 392 SER A N 1
ATOM 3085 C CA . SER A 1 392 ? 5.898 8.18 7.375 1 98 392 SER A CA 1
ATOM 3086 C C . SER A 1 392 ? 6.016 7.312 6.129 1 98 392 SER A C 1
ATOM 3088 O O . SER A 1 392 ? 5.363 6.27 6.031 1 98 392 SER A O 1
ATOM 3090 N N . TRP A 1 393 ? 6.918 7.715 5.215 1 97.88 393 TRP A N 1
ATOM 3091 C CA . TRP A 1 393 ? 7.113 6.949 3.988 1 97.88 393 TRP A CA 1
ATOM 3092 C C . TRP A 1 393 ? 7.711 5.582 4.289 1 97.88 393 TRP A C 1
ATOM 3094 O O . TRP A 1 393 ? 7.211 4.559 3.814 1 97.88 393 TRP A O 1
ATOM 3104 N N . ASP A 1 394 ? 8.734 5.555 5.066 1 98.38 394 ASP A N 1
ATOM 3105 C CA . ASP A 1 394 ? 9.398 4.301 5.387 1 98.38 394 ASP A CA 1
ATOM 3106 C C . ASP A 1 394 ? 8.484 3.373 6.18 1 98.38 394 ASP A C 1
ATOM 3108 O O . ASP A 1 394 ? 8.547 2.15 6.031 1 98.38 394 ASP A O 1
ATOM 3112 N N . THR A 1 395 ? 7.688 3.979 7.043 1 98.75 395 THR A N 1
ATOM 3113 C CA . THR A 1 395 ? 6.719 3.191 7.801 1 98.75 395 THR A CA 1
ATOM 3114 C C . THR A 1 395 ? 5.723 2.514 6.863 1 98.75 395 THR A C 1
ATOM 3116 O O . THR A 1 395 ? 5.477 1.311 6.977 1 98.75 395 THR A O 1
ATOM 3119 N N . ALA A 1 396 ? 5.203 3.246 5.918 1 98.25 396 ALA A N 1
ATOM 3120 C CA . ALA A 1 396 ? 4.25 2.688 4.965 1 98.25 396 ALA A CA 1
ATOM 3121 C C . ALA A 1 396 ? 4.879 1.55 4.164 1 98.25 396 ALA A C 1
ATOM 3123 O O . ALA A 1 396 ? 4.27 0.49 3.996 1 98.25 396 ALA A O 1
ATOM 3124 N N . GLN A 1 397 ? 6.07 1.756 3.734 1 97.88 397 GLN A N 1
ATOM 3125 C CA . GLN A 1 397 ? 6.77 0.724 2.979 1 97.88 397 GLN A CA 1
ATOM 3126 C C . GLN A 1 397 ? 7.039 -0.505 3.842 1 97.88 397 GLN A C 1
ATOM 3128 O O . GLN A 1 397 ? 6.91 -1.639 3.377 1 97.88 397 GLN A O 1
ATOM 3133 N N . GLY A 1 398 ? 7.434 -0.234 5.074 1 98.62 398 GLY A N 1
ATOM 3134 C CA . GLY A 1 398 ? 7.734 -1.33 5.98 1 98.62 398 GLY A CA 1
ATOM 3135 C C . GLY A 1 398 ? 6.52 -2.186 6.305 1 98.62 398 GLY A C 1
ATOM 3136 O O . GLY A 1 398 ? 6.617 -3.412 6.355 1 98.62 398 GLY A O 1
ATOM 3137 N N . ILE A 1 399 ? 5.402 -1.568 6.504 1 98.75 399 ILE A N 1
ATOM 3138 C CA . ILE A 1 399 ? 4.172 -2.295 6.789 1 98.75 399 ILE A CA 1
ATOM 3139 C C . ILE A 1 399 ? 3.816 -3.195 5.609 1 98.75 399 ILE A C 1
ATOM 3141 O O . ILE A 1 399 ? 3.404 -4.344 5.797 1 98.75 399 ILE A O 1
ATOM 3145 N N . GLU A 1 400 ? 4.008 -2.701 4.422 1 97.88 400 GLU A N 1
ATOM 3146 C CA . GLU A 1 400 ? 3.725 -3.498 3.232 1 97.88 400 GLU A CA 1
ATOM 3147 C C . GLU A 1 400 ? 4.641 -4.715 3.154 1 97.88 400 GLU A C 1
ATOM 3149 O O . GLU A 1 400 ? 4.207 -5.801 2.76 1 97.88 400 GLU A O 1
ATOM 3154 N N . GLN A 1 401 ? 5.91 -4.539 3.51 1 98.12 401 GLN A N 1
ATOM 3155 C CA . GLN A 1 401 ? 6.828 -5.672 3.523 1 98.12 401 GLN A CA 1
ATOM 3156 C C . GLN A 1 401 ? 6.387 -6.723 4.539 1 98.12 401 GLN A C 1
ATOM 3158 O O . GLN A 1 401 ? 6.441 -7.922 4.262 1 98.12 401 GLN A O 1
ATOM 3163 N N . CYS A 1 402 ? 5.938 -6.234 5.68 1 98.75 402 CYS A N 1
ATOM 3164 C CA . CYS A 1 402 ? 5.457 -7.152 6.707 1 98.75 402 CYS A CA 1
ATOM 3165 C C . CYS A 1 402 ? 4.219 -7.898 6.23 1 98.75 402 CYS A C 1
ATOM 3167 O O . CYS A 1 402 ? 4.09 -9.102 6.453 1 98.75 402 CYS A O 1
ATOM 3169 N N . ARG A 1 403 ? 3.348 -7.184 5.57 1 98.38 403 ARG A N 1
ATOM 3170 C CA . ARG A 1 403 ? 2.133 -7.793 5.043 1 98.38 403 ARG A CA 1
ATOM 3171 C C . ARG A 1 403 ? 2.463 -8.883 4.027 1 98.38 403 ARG A C 1
ATOM 3173 O O . ARG A 1 403 ? 1.947 -10 4.117 1 98.38 403 ARG A O 1
ATOM 3180 N N . LEU A 1 404 ? 3.342 -8.602 3.098 1 97.56 404 LEU A N 1
ATOM 3181 C CA . LEU A 1 404 ? 3.721 -9.539 2.053 1 97.56 404 LEU A CA 1
ATOM 3182 C C . LEU A 1 404 ? 4.453 -10.742 2.643 1 97.56 404 LEU A C 1
ATOM 3184 O O . LEU A 1 404 ? 4.332 -11.859 2.135 1 97.56 404 LEU A O 1
ATOM 3188 N N . ALA A 1 405 ? 5.148 -10.516 3.756 1 97.88 405 ALA A N 1
ATOM 3189 C CA . ALA A 1 405 ? 5.879 -11.586 4.43 1 97.88 405 ALA A CA 1
ATOM 3190 C C . ALA A 1 405 ? 4.926 -12.633 4.992 1 97.88 405 ALA A C 1
ATOM 3192 O O . ALA A 1 405 ? 5.34 -13.742 5.324 1 97.88 405 ALA A O 1
ATOM 3193 N N . CYS A 1 406 ? 3.662 -12.305 5.051 1 97.69 406 CYS A N 1
ATOM 3194 C CA . CYS A 1 406 ? 2.693 -13.219 5.648 1 97.69 406 CYS A CA 1
ATOM 3195 C C . CYS A 1 406 ? 1.854 -13.898 4.578 1 97.69 406 CYS A C 1
ATOM 3197 O O . CYS A 1 406 ? 0.882 -14.594 4.891 1 97.69 406 CYS A O 1
ATOM 3199 N N . GLY A 1 407 ? 2.189 -13.727 3.289 1 95.06 407 GLY A N 1
ATOM 3200 C CA . GLY A 1 407 ? 1.477 -14.375 2.203 1 95.06 407 GLY A CA 1
ATOM 3201 C C . GLY A 1 407 ? 0.015 -13.984 2.125 1 95.06 407 GLY A C 1
ATOM 3202 O O . GLY A 1 407 ? -0.333 -12.82 2.361 1 95.06 407 GLY A O 1
ATOM 3203 N N . GLY A 1 408 ? -0.759 -14.906 1.764 1 95.5 408 GLY A N 1
ATOM 3204 C CA . GLY A 1 408 ? -2.189 -14.672 1.646 1 95.5 408 GLY A CA 1
ATOM 3205 C C . GLY A 1 408 ? -2.828 -14.227 2.947 1 95.5 408 GLY A C 1
ATOM 3206 O O . GLY A 1 408 ? -3.754 -13.414 2.943 1 95.5 408 GLY A O 1
ATOM 3207 N N . HIS A 1 409 ? -2.285 -14.68 4.027 1 97.19 409 HIS A N 1
ATOM 3208 C CA . HIS A 1 409 ? -2.881 -14.336 5.312 1 97.19 409 HIS A CA 1
ATOM 3209 C C . HIS A 1 409 ? -2.66 -12.867 5.652 1 97.19 409 HIS A C 1
ATOM 3211 O O . HIS A 1 409 ? -3.439 -12.273 6.398 1 97.19 409 HIS A O 1
ATOM 3217 N N . GLY A 1 410 ? -1.614 -12.289 5.094 1 97.62 410 GLY A N 1
ATOM 3218 C CA . GLY A 1 410 ? -1.429 -10.852 5.234 1 97.62 410 GLY A CA 1
ATOM 3219 C C . GLY A 1 410 ? -2.465 -10.039 4.48 1 97.62 410 GLY A C 1
ATOM 3220 O O . GLY A 1 410 ? -2.707 -8.875 4.805 1 97.62 410 GLY A O 1
ATOM 3221 N N . TYR A 1 411 ? -3.066 -10.656 3.457 1 97.38 411 TYR A N 1
ATOM 3222 C CA . TYR A 1 411 ? -4.082 -10.023 2.625 1 97.38 411 TYR A CA 1
ATOM 3223 C C . TYR A 1 411 ? -5.434 -10.008 3.33 1 97.38 411 TYR A C 1
ATOM 3225 O O . TYR A 1 411 ? -6.301 -9.195 3.008 1 97.38 411 TYR A O 1
ATOM 3233 N N . SER A 1 412 ? -5.605 -10.867 4.348 1 97.94 412 SER A N 1
ATOM 3234 C CA . SER A 1 412 ? -6.82 -10.938 5.148 1 97.94 412 SER A CA 1
ATOM 3235 C C . SER A 1 412 ? -6.871 -9.812 6.176 1 97.94 412 SER A C 1
ATOM 3237 O O . SER A 1 412 ? -5.855 -9.461 6.773 1 97.94 412 SER A O 1
ATOM 3239 N N . GLN A 1 413 ? -8.078 -9.297 6.414 1 97.75 413 GLN A N 1
ATOM 3240 C CA . GLN A 1 413 ? -8.219 -8.289 7.465 1 97.75 413 GLN A CA 1
ATOM 3241 C C . GLN A 1 413 ? -7.969 -8.891 8.844 1 97.75 413 GLN A C 1
ATOM 3243 O O . GLN A 1 413 ? -7.738 -8.164 9.812 1 97.75 413 GLN A O 1
ATOM 3248 N N . ALA A 1 414 ? -7.953 -10.219 8.945 1 98.19 414 ALA A N 1
ATOM 3249 C CA . ALA A 1 414 ? -7.648 -10.891 10.203 1 98.19 414 ALA A CA 1
ATOM 3250 C C . ALA A 1 414 ? -6.227 -10.578 10.656 1 98.19 414 ALA A C 1
ATOM 3252 O O . ALA A 1 414 ? -5.91 -10.688 11.844 1 98.19 414 ALA A O 1
ATOM 3253 N N . SER A 1 415 ? -5.379 -10.188 9.766 1 98.5 415 SER A N 1
ATOM 3254 C CA . SER A 1 415 ? -3.977 -9.922 10.07 1 98.5 415 SER A CA 1
ATOM 3255 C C . SER A 1 415 ? -3.801 -8.539 10.695 1 98.5 415 SER A C 1
ATOM 3257 O O . SER A 1 415 ? -2.799 -8.281 11.367 1 98.5 415 SER A O 1
ATOM 3259 N N . CYS A 1 416 ? -4.711 -7.648 10.43 1 98.06 416 CYS A N 1
ATOM 3260 C CA . CYS A 1 416 ? -4.707 -6.25 10.852 1 98.06 416 CYS A CA 1
ATOM 3261 C C . CYS A 1 416 ? -3.822 -5.41 9.938 1 98.06 416 CYS A C 1
ATOM 3263 O O . CYS A 1 416 ? -3.824 -4.18 10.023 1 98.06 416 CYS A O 1
ATOM 3265 N N . PHE A 1 417 ? -3.051 -5.977 8.992 1 98.44 417 PHE A N 1
ATOM 3266 C CA . PHE A 1 417 ? -2.123 -5.23 8.156 1 98.44 417 PHE A CA 1
ATOM 3267 C C . PHE A 1 417 ? -2.867 -4.211 7.301 1 98.44 417 PHE A C 1
ATOM 3269 O O . PHE A 1 417 ? -2.424 -3.068 7.164 1 98.44 417 PHE A O 1
ATOM 3276 N N . PRO A 1 418 ? -4.074 -4.617 6.695 1 97.44 418 PRO A N 1
ATOM 3277 C CA . PRO A 1 418 ? -4.789 -3.602 5.918 1 97.44 418 PRO A CA 1
ATOM 3278 C C . PRO A 1 418 ? -5.164 -2.379 6.754 1 97.44 418 PRO A C 1
ATOM 3280 O O . PRO A 1 418 ? -5.035 -1.244 6.289 1 97.44 418 PRO A O 1
ATOM 3283 N N . GLU A 1 419 ? -5.508 -2.6 7.996 1 96.88 419 GLU A N 1
ATOM 3284 C CA . GLU A 1 419 ? -5.891 -1.502 8.875 1 96.88 419 GLU A CA 1
ATOM 3285 C C . GLU A 1 419 ? -4.68 -0.66 9.266 1 96.88 419 GLU A C 1
ATOM 3287 O O . GLU A 1 419 ? -4.742 0.571 9.25 1 96.88 419 GLU A O 1
ATOM 3292 N N . ILE A 1 420 ? -3.57 -1.311 9.617 1 98.12 420 ILE A N 1
ATOM 3293 C CA . ILE A 1 420 ? -2.35 -0.616 10.016 1 98.12 420 ILE A CA 1
ATOM 3294 C C . ILE A 1 420 ? -1.825 0.217 8.844 1 98.12 420 ILE A C 1
ATOM 3296 O O . ILE A 1 420 ? -1.433 1.372 9.023 1 98.12 420 ILE A O 1
ATOM 3300 N N . TYR A 1 421 ? -1.896 -0.349 7.648 1 98.19 421 TYR A N 1
ATOM 3301 C CA . TYR A 1 421 ? -1.409 0.358 6.469 1 98.19 421 TYR A CA 1
ATOM 3302 C C . TYR A 1 421 ? -2.285 1.565 6.156 1 98.19 421 TYR A C 1
ATOM 3304 O O . TYR A 1 421 ? -1.778 2.67 5.949 1 98.19 421 TYR A O 1
ATOM 3312 N N . GLY A 1 422 ? -3.6 1.3 6.082 1 97.06 422 GLY A N 1
ATOM 3313 C CA . GLY A 1 422 ? -4.52 2.391 5.793 1 97.06 422 GLY A CA 1
ATOM 3314 C C . GLY A 1 422 ? -4.387 3.553 6.758 1 97.06 422 GLY A C 1
ATOM 3315 O O . GLY A 1 422 ? -4.484 4.715 6.352 1 97.06 422 GLY A O 1
ATOM 3316 N N . TYR A 1 423 ? -4.09 3.275 8.023 1 96.81 423 TYR A N 1
ATOM 3317 C CA . TYR A 1 423 ? -3.914 4.293 9.047 1 96.81 423 TYR A CA 1
ATOM 3318 C C . TYR A 1 423 ? -2.598 5.039 8.867 1 96.81 423 TYR A C 1
ATOM 3320 O O . TYR A 1 423 ? -2.578 6.27 8.789 1 96.81 423 TYR A O 1
ATOM 3328 N N . ALA A 1 424 ? -1.526 4.301 8.695 1 97.69 424 ALA A N 1
ATOM 3329 C CA . ALA A 1 424 ? -0.182 4.871 8.734 1 97.69 424 ALA A CA 1
ATOM 3330 C C . ALA A 1 424 ? 0.117 5.66 7.461 1 97.69 424 ALA A C 1
ATOM 3332 O O . ALA A 1 424 ? 0.762 6.711 7.512 1 97.69 424 ALA A O 1
ATOM 3333 N N . VAL A 1 425 ? -0.379 5.18 6.316 1 97.81 425 VAL A N 1
ATOM 3334 C CA . VAL A 1 425 ? 0.008 5.766 5.039 1 97.81 425 VAL A CA 1
ATOM 3335 C C . VAL A 1 425 ? -0.616 7.152 4.895 1 97.81 425 VAL A C 1
ATOM 3337 O O . VAL A 1 425 ? -0.104 7.996 4.156 1 97.81 425 VAL A O 1
ATOM 3340 N N . GLY A 1 426 ? -1.726 7.41 5.656 1 96.31 426 GLY A N 1
ATOM 3341 C CA . GLY A 1 426 ? -2.271 8.758 5.676 1 96.31 426 GLY A CA 1
ATOM 3342 C C . GLY A 1 426 ? -1.258 9.805 6.09 1 96.31 426 GLY A C 1
ATOM 3343 O O . GLY A 1 426 ? -1.32 10.953 5.637 1 96.31 426 GLY A O 1
ATOM 3344 N N . GLY A 1 427 ? -0.281 9.352 6.887 1 95.38 427 GLY A N 1
ATOM 3345 C CA . GLY A 1 427 ? 0.749 10.25 7.387 1 95.38 427 GLY A CA 1
ATOM 3346 C C . GLY A 1 427 ? 1.636 10.805 6.289 1 95.38 427 GLY A C 1
ATOM 3347 O O . GLY A 1 427 ? 2.305 11.828 6.48 1 95.38 427 GLY A O 1
ATOM 3348 N N . CYS A 1 428 ? 1.588 10.227 5.121 1 96.62 428 CYS A N 1
ATOM 3349 C CA . CYS A 1 428 ? 2.373 10.711 3.99 1 96.62 428 CYS A CA 1
ATOM 3350 C C . CYS A 1 428 ? 1.705 11.914 3.338 1 96.62 428 CYS A C 1
ATOM 3352 O O . CYS A 1 428 ? 2.336 12.633 2.566 1 96.62 428 CYS A O 1
ATOM 3354 N N . THR A 1 429 ? 0.444 12.148 3.711 1 93.62 429 THR A N 1
ATOM 3355 C CA . THR A 1 429 ? -0.329 13.125 2.947 1 93.62 429 THR A CA 1
ATOM 3356 C C . THR A 1 429 ? -0.807 14.266 3.848 1 93.62 429 THR A C 1
ATOM 3358 O O . THR A 1 429 ? -0.784 15.43 3.449 1 93.62 429 THR A O 1
ATOM 3361 N N . TYR A 1 430 ? -1.276 13.906 5.027 1 90.25 430 TYR A N 1
ATOM 3362 C CA . TYR A 1 430 ? -1.801 14.977 5.867 1 90.25 430 TYR A CA 1
ATOM 3363 C C . TYR A 1 430 ? -0.673 15.703 6.59 1 90.25 430 TYR A C 1
ATOM 3365 O O . TYR A 1 430 ? 0.463 15.227 6.625 1 90.25 430 TYR A O 1
ATOM 3373 N N . GLU A 1 431 ? -0.917 16.906 7.078 1 85.56 431 GLU A N 1
ATOM 3374 C CA . GLU A 1 431 ? 0.06 17.781 7.715 1 85.56 431 GLU A CA 1
ATOM 3375 C C . GLU A 1 431 ? 1.185 18.156 6.75 1 85.56 431 GLU A C 1
ATOM 3377 O O . GLU A 1 431 ? 2.35 18.219 7.148 1 85.56 431 GLU A O 1
ATOM 3382 N N . GLY A 1 432 ? 0.847 18.312 5.496 1 85.88 432 GLY A N 1
ATOM 3383 C CA . GLY A 1 432 ? 1.791 18.594 4.426 1 85.88 432 GLY A CA 1
ATOM 3384 C C . GLY A 1 432 ? 2.248 17.344 3.693 1 85.88 432 GLY A C 1
ATOM 3385 O O . GLY A 1 432 ? 2.797 16.422 4.305 1 85.88 432 GLY A O 1
ATOM 3386 N N . GLU A 1 433 ? 1.973 17.359 2.432 1 91.44 433 GLU A N 1
ATOM 3387 C CA . GLU A 1 433 ? 2.404 16.234 1.626 1 91.44 433 GLU A CA 1
ATOM 3388 C C . GLU A 1 433 ? 3.92 16.062 1.677 1 91.44 433 GLU A C 1
ATOM 3390 O O . GLU A 1 433 ? 4.656 17.047 1.749 1 91.44 433 GLU A O 1
ATOM 3395 N N . ASN A 1 434 ? 4.426 14.852 1.689 1 95.5 434 ASN A N 1
ATOM 3396 C CA . ASN A 1 434 ? 5.812 14.492 1.971 1 95.5 434 ASN A CA 1
ATOM 3397 C C . ASN A 1 434 ? 6.781 15.242 1.059 1 95.5 434 ASN A C 1
ATOM 3399 O O . ASN A 1 434 ? 7.855 15.656 1.493 1 95.5 434 ASN A O 1
ATOM 3403 N N . LEU A 1 435 ? 6.473 15.453 -0.202 1 95.81 435 LEU A N 1
ATOM 3404 C CA . LEU A 1 435 ? 7.391 16.125 -1.114 1 95.81 435 LEU A CA 1
ATOM 3405 C C . LEU A 1 435 ? 7.512 17.609 -0.773 1 95.81 435 LEU A C 1
ATOM 3407 O O . LEU A 1 435 ? 8.594 18.188 -0.895 1 95.81 435 LEU A O 1
ATOM 3411 N N . VAL A 1 436 ? 6.391 18.203 -0.365 1 93 436 VAL A N 1
ATOM 3412 C CA . VAL A 1 436 ? 6.406 19.594 0.049 1 93 436 VAL A CA 1
ATOM 3413 C C . VAL A 1 436 ? 7.289 19.766 1.284 1 93 436 VAL A C 1
ATOM 3415 O O . VAL A 1 436 ? 8.078 20.703 1.37 1 93 436 VAL A O 1
ATOM 3418 N N . MET A 1 437 ? 7.207 18.781 2.17 1 94.56 437 MET A N 1
ATOM 3419 C CA . MET A 1 437 ? 8.008 18.828 3.393 1 94.56 437 MET A CA 1
ATOM 3420 C C . MET A 1 437 ? 9.484 18.656 3.078 1 94.56 437 MET A C 1
ATOM 3422 O O . MET A 1 437 ? 10.328 19.328 3.678 1 94.56 437 MET A O 1
ATOM 3426 N N . LEU A 1 438 ? 9.766 17.797 2.18 1 97.69 438 LEU A N 1
ATOM 3427 C CA . LEU A 1 438 ? 11.156 17.609 1.778 1 97.69 438 LEU A CA 1
ATOM 3428 C C . LEU A 1 438 ? 11.719 18.875 1.151 1 97.69 438 LEU A C 1
ATOM 3430 O O . LEU A 1 438 ? 12.891 19.203 1.363 1 97.69 438 LEU A O 1
ATOM 3434 N N . LEU A 1 439 ? 10.93 19.594 0.37 1 96.5 439 LEU A N 1
ATOM 3435 C CA . LEU A 1 439 ? 11.406 20.797 -0.282 1 96.5 439 LEU A CA 1
ATOM 3436 C C . LEU A 1 439 ? 11.609 21.922 0.735 1 96.5 439 LEU A C 1
ATOM 3438 O O . LEU A 1 439 ? 12.453 22.797 0.535 1 96.5 439 LEU A O 1
ATOM 3442 N N . GLN A 1 440 ? 10.844 21.875 1.875 1 93.75 440 GLN A N 1
ATOM 3443 C CA . GLN A 1 440 ? 11.117 22.797 2.969 1 93.75 440 GLN A CA 1
ATOM 3444 C C . GLN A 1 440 ? 12.484 22.531 3.582 1 93.75 440 GLN A C 1
ATOM 3446 O O . GLN A 1 440 ? 13.219 23.469 3.898 1 93.75 440 GLN A O 1
ATOM 3451 N N . VAL A 1 441 ? 12.805 21.297 3.744 1 96.75 441 VAL A N 1
ATOM 3452 C CA . VAL A 1 441 ? 14.117 20.922 4.25 1 96.75 441 VAL A CA 1
ATOM 3453 C C . VAL A 1 441 ? 15.195 21.344 3.256 1 96.75 441 VAL A C 1
ATOM 3455 O O . VAL A 1 441 ? 16.266 21.812 3.654 1 96.75 441 VAL A O 1
ATOM 3458 N N . ALA A 1 442 ? 14.875 21.219 2 1 98.06 442 ALA A N 1
ATOM 3459 C CA . ALA A 1 442 ? 15.836 21.562 0.951 1 98.06 442 ALA A CA 1
ATOM 3460 C C . ALA A 1 442 ? 16.219 23.031 1.017 1 98.06 442 ALA A C 1
ATOM 3462 O O . ALA A 1 442 ? 17.359 23.406 0.732 1 98.06 442 ALA A O 1
ATOM 3463 N N . ARG A 1 443 ? 15.258 23.906 1.333 1 96.06 443 ARG A N 1
ATOM 3464 C CA . ARG A 1 443 ? 15.555 25.328 1.459 1 96.06 443 ARG A CA 1
ATOM 3465 C C . ARG A 1 443 ? 16.625 25.578 2.508 1 96.06 443 ARG A C 1
ATOM 3467 O O . ARG A 1 443 ? 17.547 26.375 2.287 1 96.06 443 ARG A O 1
ATOM 3474 N N . PHE A 1 444 ? 16.484 24.922 3.6 1 94.5 444 PHE A N 1
ATOM 3475 C CA . PHE A 1 444 ? 17.5 25 4.648 1 94.5 444 PHE A CA 1
ATOM 3476 C C . PHE A 1 444 ? 18.844 24.516 4.141 1 94.5 444 PHE A C 1
ATOM 3478 O O . PHE A 1 444 ? 19.875 25.172 4.363 1 94.5 444 PHE A O 1
ATOM 3485 N N . LEU A 1 445 ? 18.844 23.375 3.449 1 97.12 445 LEU A N 1
ATOM 3486 C CA . LEU A 1 445 ? 20.078 22.75 2.984 1 97.12 445 LEU A CA 1
ATOM 3487 C C . LEU A 1 445 ? 20.766 23.625 1.951 1 97.12 445 LEU A C 1
ATOM 3489 O O . LEU A 1 445 ? 22 23.75 1.95 1 97.12 445 LEU A O 1
ATOM 3493 N N . MET A 1 446 ? 20.016 24.234 1.041 1 97.19 446 MET A N 1
ATOM 3494 C CA . MET A 1 446 ? 20.578 25.109 0.017 1 97.19 446 MET A CA 1
ATOM 3495 C C . MET A 1 446 ? 21.188 26.359 0.642 1 97.19 446 MET A C 1
ATOM 3497 O O . MET A 1 446 ? 22.234 26.828 0.203 1 97.19 446 MET A O 1
ATOM 3501 N N . ARG A 1 447 ? 20.531 26.875 1.7 1 94.69 447 ARG A N 1
ATOM 3502 C CA . ARG A 1 447 ? 21.094 28.016 2.426 1 94.69 447 ARG A CA 1
ATOM 3503 C C . ARG A 1 447 ? 22.391 27.625 3.113 1 94.69 447 ARG A C 1
ATOM 3505 O O . ARG A 1 447 ? 23.375 28.375 3.061 1 94.69 447 ARG A O 1
ATOM 3512 N N . ALA A 1 448 ? 22.375 26.516 3.766 1 94.94 448 ALA A N 1
ATOM 3513 C CA . ALA A 1 448 ? 23.578 26.016 4.434 1 94.94 448 ALA A CA 1
ATOM 3514 C C . ALA A 1 448 ? 24.719 25.844 3.439 1 94.94 448 ALA A C 1
ATOM 3516 O O . ALA A 1 448 ? 25.859 26.219 3.719 1 94.94 448 ALA A O 1
ATOM 3517 N N . ALA A 1 449 ? 24.406 25.188 2.311 1 96.88 449 ALA A N 1
ATOM 3518 C CA . ALA A 1 449 ? 25.422 24.984 1.273 1 96.88 449 ALA A CA 1
ATOM 3519 C C . ALA A 1 449 ? 25.984 26.312 0.777 1 96.88 449 ALA A C 1
ATOM 3521 O O . ALA A 1 449 ? 27.188 26.422 0.543 1 96.88 449 ALA A O 1
ATOM 3522 N N . GLU A 1 450 ? 25.109 27.266 0.59 1 96.31 450 GLU A N 1
ATOM 3523 C CA . GLU A 1 450 ? 25.531 28.594 0.16 1 96.31 450 GLU A CA 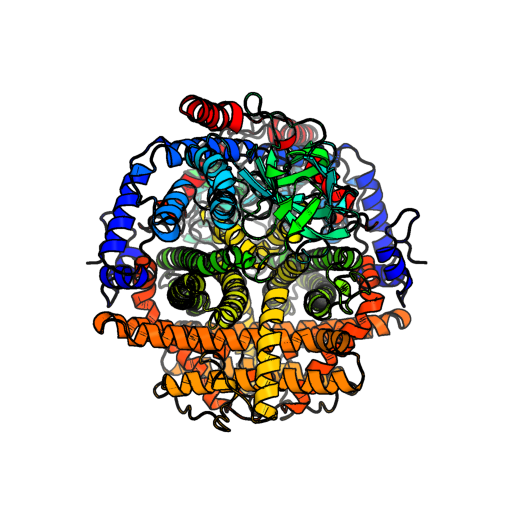1
ATOM 3524 C C . GLU A 1 450 ? 26.484 29.219 1.174 1 96.31 450 GLU A C 1
ATOM 3526 O O . GLU A 1 450 ? 27.516 29.797 0.799 1 96.31 450 GLU A O 1
ATOM 3531 N N . GLU A 1 451 ? 26.156 29.109 2.387 1 95.5 451 GLU A N 1
ATOM 3532 C CA . GLU A 1 451 ? 26.969 29.672 3.451 1 95.5 451 GLU A CA 1
ATOM 3533 C C . GLU A 1 451 ? 28.344 28.984 3.504 1 95.5 451 GLU A C 1
ATOM 3535 O O . GLU A 1 451 ? 29.359 29.641 3.754 1 95.5 451 GLU A O 1
ATOM 3540 N N . VAL A 1 452 ? 28.328 27.703 3.318 1 95.75 452 VAL A N 1
ATOM 3541 C CA . VAL A 1 452 ? 29.578 26.969 3.322 1 95.75 452 VAL A CA 1
ATOM 3542 C C . VAL A 1 452 ? 30.453 27.422 2.16 1 95.75 452 VAL A C 1
ATOM 3544 O O . VAL A 1 452 ? 31.656 27.656 2.33 1 95.75 452 VAL A O 1
ATOM 3547 N N . ARG A 1 453 ? 29.906 27.531 0.985 1 94.94 453 ARG A N 1
ATOM 3548 C CA . ARG A 1 453 ? 30.641 27.969 -0.196 1 94.94 453 ARG A CA 1
ATOM 3549 C C . ARG A 1 453 ? 31.172 29.391 -0.031 1 94.94 453 ARG A C 1
ATOM 3551 O O . ARG A 1 453 ? 32.25 29.719 -0.53 1 94.94 453 ARG A O 1
ATOM 3558 N N . LYS A 1 454 ? 30.484 30.172 0.716 1 94.94 454 LYS A N 1
ATOM 3559 C CA . LYS A 1 454 ? 30.859 31.562 0.924 1 94.94 454 LYS A CA 1
ATOM 3560 C C . LYS A 1 454 ? 31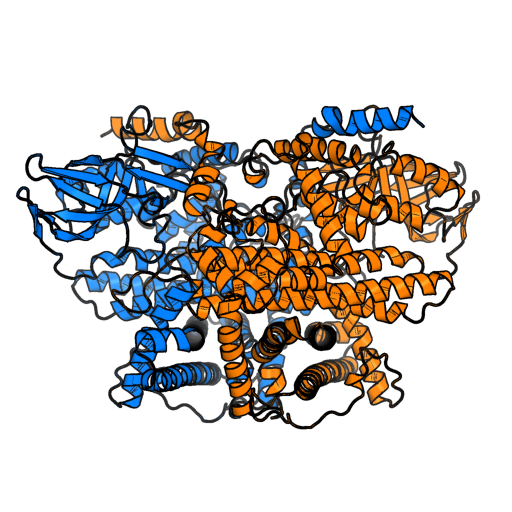.828 31.703 2.102 1 94.94 454 LYS A C 1
ATOM 3562 O O . LYS A 1 454 ? 32.406 32.781 2.32 1 94.94 454 LYS A O 1
ATOM 3567 N N . GLY A 1 455 ? 32 30.672 2.885 1 91.5 455 GLY A N 1
ATOM 3568 C CA . GLY A 1 455 ? 32.875 30.703 4.035 1 91.5 455 GLY A CA 1
ATOM 3569 C C . GLY A 1 455 ? 32.281 31.391 5.238 1 91.5 455 GLY A C 1
ATOM 3570 O O . GLY A 1 455 ? 32.969 31.844 6.137 1 91.5 455 GLY A O 1
ATOM 3571 N N . THR A 1 456 ? 30.984 31.469 5.352 1 89.62 456 THR A N 1
ATOM 3572 C CA . THR A 1 456 ? 30.281 32.188 6.418 1 89.62 456 THR A CA 1
ATOM 3573 C C . THR A 1 456 ? 29.422 31.234 7.238 1 89.62 456 THR A C 1
ATOM 3575 O O . THR A 1 456 ? 28.547 31.672 7.992 1 89.62 456 THR A O 1
ATOM 3578 N N . ALA A 1 457 ? 29.578 30 7.043 1 85.56 457 ALA A N 1
ATOM 3579 C CA . ALA A 1 457 ? 28.625 29.016 7.551 1 85.56 457 ALA A CA 1
ATOM 3580 C C . ALA A 1 457 ? 28.641 28.984 9.078 1 85.56 457 ALA A C 1
ATOM 3582 O O . ALA A 1 457 ? 29.703 28.891 9.688 1 85.56 457 ALA A O 1
ATOM 3583 N N . LYS A 1 458 ? 27.531 29.312 9.703 1 84.62 458 LYS A N 1
ATOM 3584 C CA . LYS A 1 458 ? 27.234 29.031 11.102 1 84.62 458 LYS A CA 1
ATOM 3585 C C . LYS A 1 458 ? 26.109 28 11.227 1 84.62 458 LYS A C 1
ATOM 3587 O O . LYS A 1 458 ? 24.953 28.359 11.461 1 84.62 458 LYS A O 1
ATOM 3592 N N . LEU A 1 459 ? 26.547 26.797 11.188 1 86.12 459 LEU A N 1
ATOM 3593 C CA . LEU A 1 459 ? 25.562 25.734 11.039 1 86.12 459 LEU A CA 1
ATOM 3594 C C . LEU A 1 459 ? 25.203 25.125 12.398 1 86.12 459 LEU A C 1
ATOM 3596 O O . LEU A 1 459 ? 26.062 25 13.266 1 86.12 459 LEU A O 1
ATOM 3600 N N . ALA A 1 460 ? 23.938 24.906 12.539 1 79.19 460 ALA A N 1
ATOM 3601 C CA . ALA A 1 460 ? 23.484 24.141 13.703 1 79.19 460 ALA A CA 1
ATOM 3602 C C . ALA A 1 460 ? 24.047 22.719 13.68 1 79.19 460 ALA A C 1
ATOM 3604 O O . ALA A 1 460 ? 24.562 22.266 12.648 1 79.19 460 ALA A O 1
ATOM 3605 N N . ASP A 1 461 ? 23.984 22.016 14.766 1 78.62 461 ASP A N 1
ATOM 3606 C CA . ASP A 1 461 ? 24.547 20.688 14.938 1 78.62 461 ASP A CA 1
ATOM 3607 C C . ASP A 1 461 ? 24 19.719 13.891 1 78.62 461 ASP A C 1
ATOM 3609 O O . ASP A 1 461 ? 24.734 18.891 13.352 1 78.62 461 ASP A O 1
ATOM 3613 N N . ILE A 1 462 ? 22.812 19.906 13.594 1 80.75 462 ILE A N 1
ATOM 3614 C CA . ILE A 1 462 ? 22.156 18.953 12.688 1 80.75 462 ILE A CA 1
ATOM 3615 C C . ILE A 1 462 ? 22.734 19.094 11.281 1 80.75 462 ILE A C 1
ATOM 3617 O O . ILE A 1 462 ? 22.781 18.125 10.523 1 80.75 462 ILE A O 1
ATOM 3621 N N . GLY A 1 463 ? 23.188 20.312 10.891 1 88.56 463 GLY A N 1
ATOM 3622 C CA . GLY A 1 463 ? 23.719 20.562 9.562 1 88.56 463 GLY A CA 1
ATOM 3623 C C . GLY A 1 463 ? 25.234 20.703 9.539 1 88.56 463 GLY A C 1
ATOM 3624 O O . GLY A 1 463 ? 25.812 21 8.5 1 88.56 463 GLY A O 1
ATOM 3625 N N . ALA A 1 464 ? 25.875 20.391 10.656 1 90.88 464 ALA A N 1
ATOM 3626 C CA . ALA A 1 464 ? 27.312 20.641 10.812 1 90.88 464 ALA A CA 1
ATOM 3627 C C . ALA A 1 464 ? 28.125 19.828 9.805 1 90.88 464 ALA A C 1
ATOM 3629 O O . ALA A 1 464 ? 29.172 20.281 9.328 1 90.88 464 ALA A O 1
ATOM 3630 N N . TYR A 1 465 ? 27.641 18.672 9.414 1 94.31 465 TYR A N 1
ATOM 3631 C CA . TYR A 1 465 ? 28.359 17.781 8.516 1 94.31 465 TYR A CA 1
ATOM 3632 C C . TYR A 1 465 ? 28.516 18.406 7.129 1 94.31 465 TYR A C 1
ATOM 3634 O O . TYR A 1 465 ? 29.422 18.047 6.375 1 94.31 465 TYR A O 1
ATOM 3642 N N . ILE A 1 466 ? 27.641 19.328 6.766 1 95.75 466 ILE A N 1
ATOM 3643 C CA . ILE A 1 466 ? 27.656 19.984 5.457 1 95.75 466 ILE A CA 1
ATOM 3644 C C . ILE A 1 466 ? 28.938 20.812 5.32 1 95.75 466 ILE A C 1
ATOM 3646 O O . ILE A 1 466 ? 29.484 20.938 4.223 1 95.75 466 ILE A O 1
ATOM 3650 N N . GLY A 1 467 ? 29.375 21.344 6.441 1 94.12 467 GLY A N 1
ATOM 3651 C CA . GLY A 1 467 ? 30.547 22.203 6.426 1 94.12 467 GLY A CA 1
ATOM 3652 C C . GLY A 1 467 ? 31.859 21.438 6.555 1 94.12 467 GLY A C 1
ATOM 3653 O O . GLY A 1 467 ? 32.938 22 6.406 1 94.12 467 GLY A O 1
ATOM 3654 N N . ARG A 1 468 ? 31.797 20.234 6.754 1 89.31 468 ARG A N 1
ATOM 3655 C CA . ARG A 1 468 ? 33 19.422 6.988 1 89.31 468 ARG A CA 1
ATOM 3656 C C . ARG A 1 468 ? 33.469 18.75 5.699 1 89.31 468 ARG A C 1
ATOM 3658 O O . ARG A 1 468 ? 32.656 18.266 4.918 1 89.31 468 ARG A O 1
ATOM 3665 N N . THR A 1 469 ? 34.719 19.078 5.383 1 80.19 469 THR A N 1
ATOM 3666 C CA . THR A 1 469 ? 35.25 18.344 4.238 1 80.19 469 THR A CA 1
ATOM 3667 C C . THR A 1 469 ? 35.656 16.922 4.637 1 80.19 469 THR A C 1
ATOM 3669 O O . THR A 1 469 ? 36.5 16.734 5.523 1 80.19 469 THR A O 1
ATOM 3672 N N . GLY A 1 470 ? 34.906 16.016 4.387 1 76.88 470 GLY A N 1
ATOM 3673 C CA . GLY A 1 470 ? 35.125 14.633 4.789 1 76.88 470 GLY A CA 1
ATOM 3674 C C . GLY A 1 470 ? 36.25 13.961 3.992 1 76.88 470 GLY A C 1
ATOM 3675 O O . GLY A 1 470 ? 36.906 14.609 3.186 1 76.88 470 GLY A O 1
ATOM 3676 N N . ALA A 1 471 ? 36.531 12.68 4.41 1 87.5 471 ALA A N 1
ATOM 3677 C CA . ALA A 1 471 ? 37.531 11.867 3.732 1 87.5 471 ALA A CA 1
ATOM 3678 C C . ALA A 1 471 ? 37.156 11.633 2.271 1 87.5 471 ALA A C 1
ATOM 3680 O O . ALA A 1 471 ? 35.969 11.695 1.911 1 87.5 471 ALA A O 1
ATOM 3681 N N . LYS A 1 472 ? 38.156 11.438 1.458 1 91.12 472 LYS A N 1
ATOM 3682 C CA . LYS A 1 472 ? 37.938 11.195 0.032 1 91.12 472 LYS A CA 1
ATOM 3683 C C . LYS A 1 472 ? 37.5 9.758 -0.23 1 91.12 472 LYS A C 1
ATOM 3685 O O . LYS A 1 472 ? 37 9.438 -1.305 1 91.12 472 LYS A O 1
ATOM 3690 N N . SER A 1 473 ? 37.844 8.961 0.76 1 95.88 473 SER A N 1
ATOM 3691 C CA . SER A 1 473 ? 37.438 7.555 0.651 1 95.88 473 SER A CA 1
ATOM 3692 C C . SER A 1 473 ? 37.062 6.984 2.008 1 95.88 473 SER A C 1
ATOM 3694 O O . SER A 1 473 ? 37.438 7.508 3.049 1 95.88 473 SER A O 1
ATOM 3696 N N . SER A 1 474 ? 36.25 5.98 1.969 1 97.12 474 SER A N 1
ATOM 3697 C CA . SER A 1 474 ? 35.812 5.305 3.193 1 97.12 474 SER A CA 1
ATOM 3698 C C . SER A 1 474 ? 37 4.574 3.85 1 97.12 474 SER A C 1
ATOM 3700 O O . SER A 1 474 ? 37.844 4 3.16 1 97.12 474 SER A O 1
ATOM 3702 N N . ARG A 1 475 ? 37.062 4.465 5.133 1 94.81 475 ARG A N 1
ATOM 3703 C CA . ARG A 1 475 ? 38.094 3.775 5.898 1 94.81 475 ARG A CA 1
ATOM 3704 C C . ARG A 1 475 ? 37.656 2.359 6.258 1 94.81 475 ARG A C 1
ATOM 3706 O O . ARG A 1 475 ? 38.375 1.629 6.934 1 94.81 475 ARG A O 1
ATOM 3713 N N . LEU A 1 476 ? 36.438 2.039 5.738 1 96.06 476 LEU A N 1
ATOM 3714 C CA . LEU A 1 476 ? 35.906 0.706 6.012 1 96.06 476 LEU A CA 1
ATOM 3715 C C . LEU A 1 476 ? 36.812 -0.367 5.434 1 96.06 476 LEU A C 1
ATOM 3717 O O . LEU A 1 476 ? 37.219 -0.284 4.27 1 96.06 476 LEU A O 1
ATOM 3721 N N . THR A 1 477 ? 37.219 -1.314 6.223 1 93.88 477 THR A N 1
ATOM 3722 C CA . THR A 1 477 ? 37.969 -2.465 5.75 1 93.88 477 THR A CA 1
ATOM 3723 C C . THR A 1 477 ? 37.094 -3.721 5.738 1 93.88 477 THR A C 1
ATOM 3725 O O . THR A 1 477 ? 36.844 -4.297 4.676 1 93.88 477 THR A O 1
ATOM 3728 N N . THR A 1 478 ? 36.625 -4.105 6.914 1 94.19 478 THR A N 1
ATOM 3729 C CA . THR A 1 478 ? 35.688 -5.195 7.062 1 94.19 478 THR A CA 1
ATOM 3730 C C . THR A 1 478 ? 34.469 -4.758 7.906 1 94.19 478 THR A C 1
ATOM 3732 O O . THR A 1 478 ? 34.562 -3.777 8.648 1 94.19 478 THR A O 1
ATOM 3735 N N . HIS A 1 479 ? 33.406 -5.484 7.707 1 92.75 479 HIS A N 1
ATOM 3736 C CA . HIS A 1 479 ? 32.219 -5.117 8.477 1 92.75 479 HIS A CA 1
ATOM 3737 C C . HIS A 1 479 ? 32.438 -5.301 9.969 1 92.75 479 HIS A C 1
ATOM 3739 O O . HIS A 1 479 ? 31.812 -4.625 10.789 1 92.75 479 HIS A O 1
ATOM 3745 N N . HIS A 1 480 ? 33.406 -6.117 10.43 1 92.94 480 HIS A N 1
ATOM 3746 C CA . HIS A 1 480 ? 33.719 -6.344 11.836 1 92.94 480 HIS A CA 1
ATOM 3747 C C . HIS A 1 480 ? 34.438 -5.145 12.438 1 92.94 480 HIS A C 1
ATOM 3749 O O . HIS A 1 480 ? 34.406 -4.93 13.648 1 92.94 480 HIS A O 1
ATOM 3755 N N . HIS A 1 481 ? 35.094 -4.371 11.586 1 93.31 481 HIS A N 1
ATOM 3756 C CA . HIS A 1 481 ? 35.906 -3.25 12.062 1 93.31 481 HIS A CA 1
ATOM 3757 C C . HIS A 1 481 ? 35.281 -1.916 11.68 1 93.31 481 HIS A C 1
ATOM 3759 O O . HIS A 1 481 ? 35.938 -0.874 11.742 1 93.31 481 HIS A O 1
ATOM 3765 N N . TYR A 1 482 ? 34.125 -1.972 11.203 1 95.56 482 TYR A N 1
ATOM 3766 C CA . TYR A 1 482 ? 33.406 -0.771 10.82 1 95.56 482 TYR A CA 1
ATOM 3767 C C . TYR A 1 482 ? 32.875 -0.047 12.055 1 95.56 482 TYR A C 1
ATOM 3769 O O . TYR A 1 482 ? 31.797 -0.39 12.562 1 95.56 482 TYR A O 1
ATOM 3777 N N . THR A 1 483 ? 33.531 0.975 12.547 1 95.69 483 THR A N 1
ATOM 3778 C CA . THR A 1 483 ? 33.125 1.667 13.766 1 95.69 483 THR A CA 1
ATOM 3779 C C . THR A 1 483 ? 31.922 2.551 13.516 1 95.69 483 THR A C 1
ATOM 3781 O O . THR A 1 483 ? 31.641 2.932 12.375 1 95.69 483 THR A O 1
ATOM 3784 N N . ASP A 1 484 ? 31.219 2.902 14.586 1 95.81 484 ASP A N 1
ATOM 3785 C CA . ASP A 1 484 ? 30.078 3.799 14.469 1 95.81 484 ASP A CA 1
ATOM 3786 C C . ASP A 1 484 ? 30.5 5.148 13.891 1 95.81 484 ASP A C 1
ATOM 3788 O O . ASP A 1 484 ? 29.766 5.742 13.094 1 95.81 484 ASP A O 1
ATOM 3792 N N . ALA A 1 485 ? 31.625 5.586 14.297 1 94.88 485 ALA A N 1
ATOM 3793 C CA . ALA 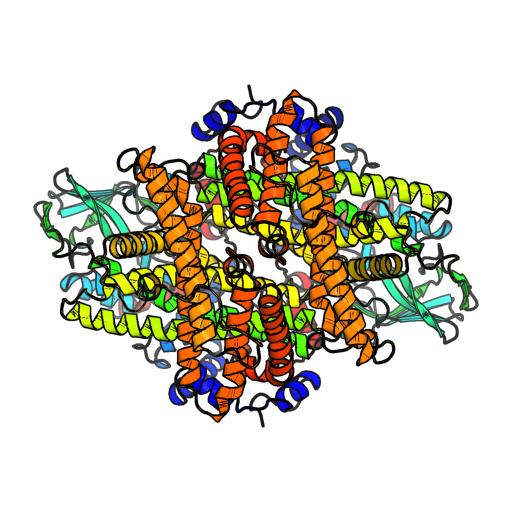A 1 485 ? 32.125 6.863 13.805 1 94.88 485 ALA A CA 1
ATOM 3794 C C . ALA A 1 485 ? 32.375 6.809 12.297 1 94.88 485 ALA A C 1
ATOM 3796 O O . ALA A 1 485 ? 32.031 7.758 11.578 1 94.88 485 ALA A O 1
ATOM 3797 N N . GLN A 1 486 ? 33 5.703 11.852 1 95.88 486 GLN A N 1
ATOM 3798 C CA . GLN A 1 486 ? 33.219 5.523 10.422 1 95.88 486 GLN A CA 1
ATOM 3799 C C . GLN A 1 486 ? 31.906 5.445 9.648 1 95.88 486 GLN A C 1
ATOM 3801 O O . GLN A 1 486 ? 31.781 6.023 8.57 1 95.88 486 GLN A O 1
ATOM 3806 N N . LEU A 1 487 ? 31.016 4.703 10.234 1 96.75 487 LEU A N 1
ATOM 3807 C CA . LEU A 1 487 ? 29.703 4.539 9.633 1 96.75 487 LEU A CA 1
ATOM 3808 C C . LEU A 1 487 ? 29.016 5.891 9.453 1 96.75 487 LEU A C 1
ATOM 3810 O O . LEU A 1 487 ? 28.5 6.195 8.375 1 96.75 487 LEU A O 1
ATOM 3814 N N . VAL A 1 488 ? 28.984 6.727 10.422 1 96.06 488 VAL A N 1
ATOM 3815 C CA . VAL A 1 488 ? 28.359 8.047 10.391 1 96.06 488 VAL A CA 1
ATOM 3816 C C . VAL A 1 488 ? 29.094 8.93 9.375 1 96.06 488 VAL A C 1
ATOM 3818 O O . VAL A 1 488 ? 28.453 9.656 8.609 1 96.06 488 VAL A O 1
ATOM 3821 N N . GLU A 1 489 ? 30.406 8.844 9.391 1 96.12 489 GLU A N 1
ATOM 3822 C CA . GLU A 1 489 ? 31.203 9.625 8.445 1 96.12 489 GLU A CA 1
ATOM 3823 C C . GLU A 1 489 ? 30.844 9.281 7.004 1 96.12 489 GLU A C 1
ATOM 3825 O O . GLU A 1 489 ? 30.719 10.172 6.16 1 96.12 489 GLU A O 1
ATOM 3830 N N . ASP A 1 490 ? 30.734 7.965 6.75 1 97.06 490 ASP A N 1
ATOM 3831 C CA . ASP A 1 490 ? 30.391 7.52 5.406 1 97.06 490 ASP A CA 1
ATOM 3832 C C . ASP A 1 490 ? 29 8.023 5 1 97.06 490 ASP A C 1
ATOM 3834 O O . ASP A 1 490 ? 28.797 8.43 3.854 1 97.06 490 ASP A O 1
ATOM 3838 N N . LEU A 1 491 ? 28.047 8 5.895 1 97.12 491 LEU A N 1
ATOM 3839 C CA . LEU A 1 491 ? 26.703 8.492 5.609 1 97.12 491 LEU A CA 1
ATOM 3840 C C . LEU A 1 491 ? 26.703 10 5.398 1 97.12 491 LEU A C 1
ATOM 3842 O O . LEU A 1 491 ? 26.016 10.516 4.516 1 97.12 491 LEU A O 1
ATOM 3846 N N . GLU A 1 492 ? 27.469 10.695 6.219 1 96.75 492 GLU A N 1
ATOM 3847 C CA . GLU A 1 492 ? 27.594 12.141 6.07 1 96.75 492 GLU A CA 1
ATOM 3848 C C . GLU A 1 492 ? 28.203 12.516 4.723 1 96.75 492 GLU A C 1
ATOM 3850 O O . GLU A 1 492 ? 27.828 13.516 4.117 1 96.75 492 GLU A O 1
ATOM 3855 N N . HIS A 1 493 ? 29.156 11.703 4.297 1 96.56 493 HIS A N 1
ATOM 3856 C CA . HIS A 1 493 ? 29.734 11.922 2.98 1 96.56 493 HIS A CA 1
ATOM 3857 C C . HIS A 1 493 ? 28.672 11.859 1.888 1 96.56 493 HIS A C 1
ATOM 3859 O O . HIS A 1 493 ? 28.609 12.742 1.027 1 96.56 493 HIS A O 1
ATOM 3865 N N . ALA A 1 494 ? 27.906 10.797 1.935 1 96.38 494 ALA A N 1
ATOM 3866 C CA . ALA A 1 494 ? 26.844 10.617 0.935 1 96.38 494 ALA A CA 1
ATOM 3867 C C . ALA A 1 494 ? 25.859 11.773 0.966 1 96.38 494 ALA A C 1
ATOM 3869 O O . ALA A 1 494 ? 25.469 12.297 -0.082 1 96.38 494 ALA A O 1
ATOM 3870 N N . ALA A 1 495 ? 25.453 12.203 2.176 1 97.19 495 ALA A N 1
ATOM 3871 C CA . ALA A 1 495 ? 24.5 13.297 2.336 1 97.19 495 ALA A CA 1
ATOM 3872 C C . ALA A 1 495 ? 25.078 14.609 1.83 1 97.19 495 ALA A C 1
ATOM 3874 O O . ALA A 1 495 ? 24.406 15.344 1.093 1 97.19 495 ALA A O 1
ATOM 3875 N N . ARG A 1 496 ? 26.297 14.883 2.248 1 97 496 ARG A N 1
ATOM 3876 C CA . ARG A 1 496 ? 26.953 16.125 1.845 1 97 496 ARG A CA 1
ATOM 3877 C C . ARG A 1 496 ? 27.094 16.203 0.329 1 97 496 ARG A C 1
ATOM 3879 O O . ARG A 1 496 ? 26.844 17.25 -0.272 1 97 496 ARG A O 1
ATOM 3886 N N . LYS A 1 497 ? 27.516 15.102 -0.248 1 96 497 LYS A N 1
ATOM 3887 C CA . LYS A 1 497 ? 27.672 15.062 -1.698 1 96 497 LYS A CA 1
ATOM 3888 C C . LYS A 1 497 ? 26.359 15.383 -2.406 1 96 497 LYS A C 1
ATOM 3890 O O . LYS A 1 497 ? 26.328 16.156 -3.359 1 96 497 LYS A O 1
ATOM 3895 N N . GLN A 1 498 ? 25.281 14.805 -1.978 1 97.19 498 GLN A N 1
ATOM 3896 C CA . GLN A 1 498 ? 23.984 15.039 -2.6 1 97.19 498 GLN A CA 1
ATOM 3897 C C . GLN A 1 498 ? 23.531 16.469 -2.391 1 97.19 498 GLN A C 1
ATOM 3899 O O . GLN A 1 498 ? 22.891 17.062 -3.271 1 97.19 498 GLN A O 1
ATOM 3904 N N . VAL A 1 499 ? 23.781 17.031 -1.196 1 97.88 499 VAL A N 1
ATOM 3905 C CA . VAL A 1 499 ? 23.422 18.406 -0.91 1 97.88 499 VAL A CA 1
ATOM 3906 C C . VAL A 1 499 ? 24.125 19.344 -1.898 1 97.88 499 VAL A C 1
ATOM 3908 O O . VAL A 1 499 ? 23.484 20.203 -2.51 1 97.88 499 VAL A O 1
ATOM 3911 N N . PHE A 1 500 ? 25.391 19.156 -2.115 1 96.81 500 PHE A N 1
ATOM 3912 C CA . PHE A 1 500 ? 26.141 20.062 -2.984 1 96.81 500 PHE A CA 1
ATOM 3913 C C . PHE A 1 500 ? 25.844 19.766 -4.449 1 96.81 500 PHE A C 1
ATOM 3915 O O . PHE A 1 500 ? 25.859 20.672 -5.281 1 96.81 500 PHE A O 1
ATOM 3922 N N . ARG A 1 501 ? 25.547 18.5 -4.758 1 96.12 501 ARG A N 1
ATOM 3923 C CA . ARG A 1 501 ? 25.062 18.219 -6.109 1 96.12 501 ARG A CA 1
ATOM 3924 C C . ARG A 1 501 ? 23.812 19.016 -6.43 1 96.12 501 ARG A C 1
ATOM 3926 O O . ARG A 1 501 ? 23.703 19.609 -7.5 1 96.12 501 ARG A O 1
ATOM 3933 N N . ALA A 1 502 ? 22.844 19 -5.527 1 98.06 502 ALA A N 1
ATOM 3934 C CA . ALA A 1 502 ? 21.609 19.766 -5.711 1 98.06 502 ALA A CA 1
ATOM 3935 C C . ALA A 1 502 ? 21.891 21.266 -5.785 1 98.06 502 ALA A C 1
ATOM 3937 O O . ALA A 1 502 ? 21.328 21.953 -6.629 1 98.06 502 ALA A O 1
ATOM 3938 N N . TYR A 1 503 ? 22.812 21.688 -4.918 1 98.19 503 TYR A N 1
ATOM 3939 C CA . TYR A 1 503 ? 23.172 23.094 -4.883 1 98.19 503 TYR A CA 1
ATOM 3940 C C . TYR A 1 503 ? 23.797 23.531 -6.203 1 98.19 503 TYR A C 1
ATOM 3942 O O . TYR A 1 503 ? 23.422 24.562 -6.762 1 98.19 503 TYR A O 1
ATOM 3950 N N . ASP A 1 504 ? 24.766 22.766 -6.688 1 97.56 504 ASP A N 1
ATOM 3951 C CA . ASP A 1 504 ? 25.453 23.109 -7.926 1 97.56 504 ASP A CA 1
ATOM 3952 C C . ASP A 1 504 ? 24.484 23.094 -9.109 1 97.56 504 ASP A C 1
ATOM 3954 O O . ASP A 1 504 ? 24.578 23.953 -9.992 1 97.56 504 ASP A O 1
ATOM 3958 N N . ARG A 1 505 ? 23.641 22.172 -9.141 1 96.62 505 ARG A N 1
ATOM 3959 C CA . ARG A 1 505 ? 22.641 22.109 -10.203 1 96.62 505 ARG A CA 1
ATOM 3960 C C . ARG A 1 505 ? 21.703 23.312 -10.141 1 96.62 505 ARG A C 1
ATOM 3962 O O . ARG A 1 505 ? 21.328 23.875 -11.172 1 96.62 505 ARG A O 1
ATOM 3969 N N . LEU A 1 506 ? 21.312 23.656 -8.914 1 98 506 LEU A N 1
ATOM 3970 C CA . LEU A 1 506 ? 20.438 24.797 -8.727 1 98 506 LEU A CA 1
ATOM 3971 C C . LEU A 1 506 ? 21.109 26.078 -9.211 1 98 506 LEU A C 1
ATOM 3973 O O . LEU A 1 506 ? 20.484 26.875 -9.93 1 98 506 LEU A O 1
ATOM 3977 N N . LYS A 1 507 ? 22.359 26.25 -8.867 1 97.5 507 LYS A N 1
ATOM 3978 C CA . LYS A 1 507 ? 23.109 27.438 -9.281 1 97.5 507 LYS A CA 1
ATOM 3979 C C . LYS A 1 507 ? 23.266 27.484 -10.797 1 97.5 507 LYS A C 1
ATOM 3981 O O . LYS A 1 507 ? 23.125 28.547 -11.414 1 97.5 507 LYS A O 1
ATOM 3986 N N . LYS A 1 508 ? 23.516 26.359 -11.344 1 96.81 508 LYS A N 1
ATOM 3987 C CA . LYS A 1 508 ? 23.609 26.281 -12.797 1 96.81 508 LYS A CA 1
ATOM 3988 C C . LYS A 1 508 ? 22.281 26.641 -13.461 1 96.81 508 LYS A C 1
ATOM 3990 O O . LYS A 1 508 ? 22.25 27.375 -14.445 1 96.81 508 LYS A O 1
ATOM 3995 N N . ALA A 1 509 ? 21.219 26.109 -12.945 1 96.62 509 ALA A N 1
ATOM 3996 C CA . ALA A 1 509 ? 19.891 26.391 -13.492 1 96.62 509 ALA A CA 1
ATOM 3997 C C . ALA A 1 509 ? 19.562 27.875 -13.367 1 96.62 509 ALA A C 1
ATOM 3999 O O . ALA A 1 509 ? 18.906 28.438 -14.25 1 96.62 509 ALA A O 1
ATOM 4000 N N . GLN A 1 510 ? 20.016 28.484 -12.312 1 96.81 510 GLN A N 1
ATOM 4001 C CA . GLN A 1 510 ? 19.703 29.875 -12.023 1 96.81 510 GLN A CA 1
ATOM 4002 C C . GLN A 1 510 ? 20.438 30.812 -12.984 1 96.81 510 GLN A C 1
ATOM 4004 O O . GLN A 1 510 ? 20.109 32 -13.086 1 96.81 510 GLN A O 1
ATOM 4009 N N . GLN A 1 511 ? 21.312 30.297 -13.727 1 96.88 511 GLN A N 1
ATOM 4010 C CA . GLN A 1 511 ? 22 31.094 -14.742 1 96.88 511 GLN A CA 1
ATOM 4011 C C . GLN A 1 511 ? 21.094 31.328 -15.953 1 96.88 511 GLN A C 1
ATOM 4013 O O . GLN A 1 511 ? 21.266 32.312 -16.672 1 96.88 511 GLN A O 1
ATOM 4018 N N . HIS A 1 512 ? 20.156 30.438 -16.141 1 94.81 512 HIS A N 1
ATOM 4019 C CA . HIS A 1 512 ? 19.375 30.531 -17.375 1 94.81 512 HIS A CA 1
ATOM 4020 C C . HIS A 1 512 ? 17.875 30.625 -17.062 1 94.81 512 HIS A C 1
ATOM 4022 O O . HIS A 1 512 ? 17.078 30.906 -17.953 1 94.81 512 HIS A O 1
ATOM 4028 N N . LEU A 1 513 ? 17.547 30.328 -15.844 1 94.62 513 LEU A N 1
ATOM 4029 C CA . LEU A 1 513 ? 16.141 30.375 -15.43 1 94.62 513 LEU A CA 1
ATOM 4030 C C . LEU A 1 513 ? 15.953 31.344 -14.266 1 94.62 513 LEU A C 1
ATOM 4032 O O . LEU A 1 513 ? 16.906 31.656 -13.539 1 94.62 513 LEU A O 1
ATOM 4036 N N . ASN A 1 514 ? 14.742 31.875 -14.164 1 93.38 514 ASN A N 1
ATOM 4037 C CA . ASN A 1 514 ? 14.438 32.594 -12.93 1 93.38 514 ASN A CA 1
ATOM 4038 C C . ASN A 1 514 ? 14.484 31.656 -11.719 1 93.38 514 ASN A C 1
ATOM 4040 O O . ASN A 1 514 ? 14.422 30.438 -11.859 1 93.38 514 ASN A O 1
ATOM 4044 N N . PRO A 1 515 ? 14.656 32.188 -10.562 1 92.25 515 PRO A N 1
ATOM 4045 C CA . PRO A 1 515 ? 14.906 31.391 -9.359 1 92.25 515 PRO A CA 1
ATOM 4046 C C . PRO A 1 515 ? 13.82 30.344 -9.102 1 92.25 515 PRO A C 1
ATOM 4048 O O . PRO A 1 515 ? 14.125 29.219 -8.711 1 92.25 515 PRO A O 1
ATOM 4051 N N . GLU A 1 516 ? 12.617 30.703 -9.328 1 91.88 516 GLU A N 1
ATOM 4052 C CA . GLU A 1 516 ? 11.508 29.797 -9.039 1 91.88 516 GLU A CA 1
ATOM 4053 C C . GLU A 1 516 ? 11.492 28.609 -10.008 1 91.88 516 GLU A C 1
ATOM 4055 O O . GLU A 1 516 ? 11.289 27.469 -9.602 1 91.88 516 GLU A O 1
ATOM 4060 N N . ASP A 1 517 ? 11.68 28.906 -11.266 1 94.19 517 ASP A N 1
ATOM 4061 C CA . ASP A 1 517 ? 11.742 27.844 -12.273 1 94.19 517 ASP A CA 1
ATOM 4062 C C . ASP A 1 517 ? 12.977 26.969 -12.07 1 94.19 517 ASP A C 1
ATOM 4064 O O . ASP A 1 517 ? 12.93 25.766 -12.312 1 94.19 517 ASP A O 1
ATOM 4068 N N . ALA A 1 518 ? 14.07 27.656 -11.727 1 96.81 518 ALA A N 1
ATOM 4069 C CA . ALA A 1 518 ? 15.289 26.906 -11.43 1 96.81 518 ALA A CA 1
ATOM 4070 C C . ALA A 1 518 ? 15.055 25.922 -10.281 1 96.81 518 ALA A C 1
ATOM 4072 O O . ALA A 1 518 ? 15.461 24.766 -10.359 1 96.81 518 ALA A O 1
ATOM 4073 N N . TRP A 1 519 ? 14.406 26.391 -9.242 1 96.75 519 TRP A N 1
ATOM 4074 C CA . TRP A 1 519 ? 14.094 25.547 -8.086 1 96.75 519 TRP A CA 1
ATOM 4075 C C . TRP A 1 519 ? 13.258 24.344 -8.508 1 96.75 519 TRP A C 1
ATOM 4077 O O . TRP A 1 519 ? 13.547 23.219 -8.109 1 96.75 519 TRP A O 1
ATOM 4087 N N . ASN A 1 520 ? 12.227 24.547 -9.297 1 96.19 520 ASN A N 1
ATOM 4088 C CA . ASN A 1 520 ? 11.359 23.469 -9.773 1 96.19 520 ASN A CA 1
ATOM 4089 C C . ASN A 1 520 ? 12.125 22.469 -10.625 1 96.19 520 ASN A C 1
ATOM 4091 O O . ASN A 1 520 ? 11.914 21.266 -10.508 1 96.19 520 ASN A O 1
ATOM 4095 N N . SER A 1 521 ? 13.047 22.984 -11.461 1 96 521 SER A N 1
ATOM 4096 C CA . SER A 1 521 ? 13.766 22.125 -12.406 1 96 521 SER A CA 1
ATOM 4097 C C . SER A 1 521 ? 14.773 21.234 -11.68 1 96 521 SER A C 1
ATOM 4099 O O . SER A 1 521 ? 15.258 20.25 -12.25 1 96 521 SER A O 1
ATOM 4101 N N . VAL A 1 522 ? 15.094 21.562 -10.375 1 97.38 522 VAL A N 1
ATOM 4102 C CA . VAL A 1 522 ? 16.078 20.797 -9.617 1 97.38 522 VAL A CA 1
ATOM 4103 C C . VAL A 1 522 ? 15.406 20.141 -8.414 1 97.38 522 VAL A C 1
ATOM 4105 O O . VAL A 1 522 ? 16.078 19.562 -7.562 1 97.38 522 VAL A O 1
ATOM 4108 N N . SER A 1 523 ? 14.094 20.188 -8.375 1 97.69 523 SER A N 1
ATOM 4109 C CA . SER A 1 523 ? 13.344 19.812 -7.18 1 97.69 523 SER A CA 1
ATOM 4110 C C . SER A 1 523 ? 13.523 18.328 -6.852 1 97.69 523 SER A C 1
ATOM 4112 O O . SER A 1 523 ? 13.508 17.938 -5.68 1 97.69 523 SER A O 1
ATOM 4114 N N . VAL A 1 524 ? 13.719 17.469 -7.844 1 97.75 524 VAL A N 1
ATOM 4115 C CA . VAL A 1 524 ? 13.93 16.031 -7.609 1 97.75 524 VAL A CA 1
ATOM 4116 C C . VAL A 1 524 ? 15.227 15.828 -6.832 1 97.75 524 VAL A C 1
ATOM 4118 O O . VAL A 1 524 ? 15.258 15.078 -5.852 1 97.75 524 VAL A O 1
ATOM 4121 N N . GLU A 1 525 ? 16.312 16.547 -7.266 1 97.75 525 GLU A N 1
ATOM 4122 C CA . GLU A 1 525 ? 17.609 16.453 -6.586 1 97.75 525 GLU A CA 1
ATOM 4123 C C . GLU A 1 525 ? 17.547 17.062 -5.195 1 97.75 525 GLU A C 1
ATOM 4125 O O . GLU A 1 525 ? 18.203 16.594 -4.266 1 97.75 525 GLU A O 1
ATOM 4130 N N . LEU A 1 526 ? 16.766 18.156 -5.086 1 98.56 526 LEU A N 1
ATOM 4131 C CA . LEU A 1 526 ? 16.562 18.812 -3.795 1 98.56 526 LEU A CA 1
ATOM 4132 C C . LEU A 1 526 ? 15.906 17.859 -2.807 1 98.56 526 LEU A C 1
ATOM 4134 O O . LEU A 1 526 ? 16.344 17.75 -1.658 1 98.56 526 LEU A O 1
ATOM 4138 N N . ALA A 1 527 ? 14.906 17.156 -3.242 1 98.38 527 ALA A N 1
ATOM 4139 C CA . ALA A 1 527 ? 14.211 16.203 -2.391 1 98.38 527 ALA A CA 1
ATOM 4140 C C . ALA A 1 527 ? 15.141 15.062 -1.977 1 98.38 527 ALA A C 1
ATOM 4142 O O . ALA A 1 527 ? 15.086 14.586 -0.84 1 98.38 527 ALA A O 1
ATOM 4143 N N . LYS A 1 528 ? 16 14.602 -2.887 1 97.81 528 LYS A N 1
ATOM 4144 C CA . LYS A 1 528 ? 16.969 13.562 -2.561 1 97.81 528 LYS A CA 1
ATOM 4145 C C . LYS A 1 528 ? 17.922 14.023 -1.455 1 97.81 528 LYS A C 1
ATOM 4147 O O . LYS A 1 528 ? 18.25 13.25 -0.55 1 97.81 528 LYS A O 1
ATOM 4152 N N . ALA A 1 529 ? 18.344 15.297 -1.567 1 98.5 529 ALA A N 1
ATOM 4153 C CA . ALA A 1 529 ? 19.219 15.859 -0.55 1 98.5 529 ALA A CA 1
ATOM 4154 C C . ALA A 1 529 ? 18.547 15.867 0.818 1 98.5 529 ALA A C 1
ATOM 4156 O O . ALA A 1 529 ? 19.172 15.531 1.828 1 98.5 529 ALA A O 1
ATOM 4157 N N . SER A 1 530 ? 17.312 16.25 0.821 1 98.56 530 SER A N 1
ATOM 4158 C CA . SER A 1 530 ? 16.547 16.297 2.061 1 98.56 530 SER A CA 1
ATOM 4159 C C . SER A 1 530 ? 16.422 14.906 2.684 1 98.56 530 SER A C 1
ATOM 4161 O O . SER A 1 530 ? 16.562 14.75 3.898 1 98.56 530 SER A O 1
ATOM 4163 N N . ARG A 1 531 ? 16.172 13.867 1.888 1 98.31 531 ARG A N 1
ATOM 4164 C CA . ARG A 1 531 ? 16.062 12.5 2.389 1 98.31 531 ARG A CA 1
ATOM 4165 C C . ARG A 1 531 ? 17.375 12.047 3.02 1 98.31 531 ARG A C 1
ATOM 4167 O O . ARG A 1 531 ? 17.375 11.43 4.086 1 98.31 531 ARG A O 1
ATOM 4174 N N . TRP A 1 532 ? 18.469 12.359 2.355 1 97.94 532 TRP A N 1
ATOM 4175 C CA . TRP A 1 532 ? 19.766 11.977 2.875 1 97.94 532 TRP A CA 1
ATOM 4176 C C . TRP A 1 532 ? 20.047 12.656 4.211 1 97.94 532 TRP A C 1
ATOM 4178 O O . TRP A 1 532 ? 20.578 12.031 5.137 1 97.94 532 TRP A O 1
ATOM 4188 N N . HIS A 1 533 ? 19.703 13.945 4.289 1 97.88 533 HIS A N 1
ATOM 4189 C CA . HIS A 1 533 ? 19.891 14.703 5.516 1 97.88 533 HIS A CA 1
ATOM 4190 C C . HIS A 1 533 ? 19.172 14.047 6.691 1 97.88 533 HIS A C 1
ATOM 4192 O O . HIS A 1 533 ? 19.75 13.898 7.77 1 97.88 533 HIS A O 1
ATOM 4198 N N . VAL A 1 534 ? 17.984 13.648 6.461 1 97.94 534 VAL A N 1
ATOM 4199 C CA . VAL A 1 534 ? 17.172 13.055 7.512 1 97.94 534 VAL A CA 1
ATOM 4200 C C . VAL A 1 534 ? 17.688 11.656 7.852 1 97.94 534 VAL A C 1
ATOM 4202 O O . VAL A 1 534 ? 17.703 11.266 9.023 1 97.94 534 VAL A O 1
ATOM 4205 N N . ARG A 1 535 ? 18.141 10.875 6.863 1 97.88 535 ARG A N 1
ATOM 4206 C CA . ARG A 1 535 ? 18.641 9.523 7.098 1 97.88 535 ARG A CA 1
ATOM 4207 C C . ARG A 1 535 ? 19.906 9.547 7.945 1 97.88 535 ARG A C 1
ATOM 4209 O O . ARG A 1 535 ? 20.078 8.703 8.836 1 97.88 535 ARG A O 1
ATOM 4216 N N . VAL A 1 536 ? 20.75 10.508 7.684 1 97.12 536 VAL A N 1
ATOM 4217 C CA . VAL A 1 536 ? 21.953 10.656 8.5 1 97.12 536 VAL A CA 1
ATOM 4218 C C . VAL A 1 536 ? 21.562 10.938 9.953 1 97.12 536 VAL A C 1
ATOM 4220 O O . VAL A 1 536 ? 22.125 10.336 10.875 1 97.12 536 VAL A O 1
ATOM 4223 N N . TYR A 1 537 ? 20.625 11.844 10.07 1 97.12 537 TYR A N 1
ATOM 4224 C CA . TYR A 1 537 ? 20.156 12.18 11.414 1 97.12 537 TYR A CA 1
ATOM 4225 C C . TYR A 1 537 ? 19.609 10.945 12.117 1 97.12 537 TYR A C 1
ATOM 4227 O O . TYR A 1 537 ? 19.922 10.703 13.289 1 97.12 537 TYR A O 1
ATOM 4235 N N . LEU A 1 538 ? 18.812 10.148 11.484 1 98.25 538 LEU A N 1
ATOM 4236 C CA . LEU A 1 538 ? 18.172 8.977 12.07 1 98.25 538 LEU A CA 1
ATOM 4237 C C . LEU A 1 538 ? 19.219 7.961 12.531 1 98.25 538 LEU A C 1
ATOM 4239 O O . LEU A 1 538 ? 19.094 7.402 13.625 1 98.25 538 LEU A O 1
ATOM 4243 N N . VAL A 1 539 ? 20.203 7.703 11.695 1 98.12 539 VAL A N 1
ATOM 4244 C CA . VAL A 1 539 ? 21.234 6.727 12.047 1 98.12 539 VAL A CA 1
ATOM 4245 C C . VAL A 1 539 ? 22.062 7.246 13.227 1 98.12 539 VAL A C 1
ATOM 4247 O O . VAL A 1 539 ? 22.297 6.52 14.195 1 98.12 539 VAL A O 1
ATOM 4250 N N . LYS A 1 540 ? 22.469 8.547 13.141 1 96.88 540 LYS A N 1
ATOM 4251 C CA . LYS A 1 540 ? 23.266 9.148 14.203 1 96.88 540 LYS A CA 1
ATOM 4252 C C . LYS A 1 540 ? 22.531 9.125 15.539 1 96.88 540 LYS A C 1
ATOM 4254 O O . LYS A 1 540 ? 23.094 8.75 16.562 1 96.88 540 LYS A O 1
ATOM 4259 N N . ASN A 1 541 ? 21.297 9.531 15.406 1 96.88 541 ASN A N 1
ATOM 4260 C CA . ASN A 1 541 ? 20.469 9.586 16.609 1 96.88 541 ASN A CA 1
ATOM 4261 C C . ASN A 1 541 ? 20.281 8.195 17.203 1 96.88 541 ASN A C 1
ATOM 4263 O O . ASN A 1 541 ? 20.344 8.031 18.422 1 96.88 541 ASN A O 1
ATOM 4267 N N . PHE A 1 542 ? 20.047 7.176 16.438 1 98.25 542 PHE A N 1
ATOM 4268 C CA . PHE A 1 542 ? 19.812 5.816 16.906 1 98.25 542 PHE A CA 1
ATOM 4269 C C . PHE A 1 542 ? 21.078 5.234 17.531 1 98.25 542 PHE A C 1
ATOM 4271 O O . PHE A 1 542 ? 21.031 4.633 18.609 1 98.25 542 PHE A O 1
ATOM 4278 N N . LEU A 1 543 ? 22.188 5.402 16.828 1 97.75 543 LEU A N 1
ATOM 4279 C CA . LEU A 1 543 ? 23.453 4.922 17.359 1 97.75 543 LEU A CA 1
ATOM 4280 C C . LEU A 1 543 ? 23.781 5.586 18.703 1 97.75 543 LEU A C 1
ATOM 4282 O O . LEU A 1 543 ? 24.25 4.93 19.625 1 97.75 543 LEU A O 1
ATOM 4286 N N . HIS A 1 544 ? 23.5 6.895 18.781 1 96.31 544 HIS A N 1
ATOM 4287 C CA . HIS A 1 544 ? 23.734 7.617 20.016 1 96.31 544 HIS A CA 1
ATOM 4288 C C . HIS A 1 544 ? 22.844 7.078 21.141 1 96.31 544 HIS A C 1
ATOM 4290 O O . HIS A 1 544 ? 23.328 6.828 22.25 1 96.31 544 HIS A O 1
ATOM 4296 N N . LYS A 1 545 ? 21.594 6.91 20.859 1 96.88 545 LYS A N 1
ATOM 4297 C CA . LYS A 1 545 ? 20.672 6.379 21.875 1 96.88 545 LYS A CA 1
ATOM 4298 C C . LYS A 1 545 ? 21.109 4.992 22.344 1 96.88 545 LYS A C 1
ATOM 4300 O O . LYS A 1 545 ? 21.047 4.68 23.531 1 96.88 545 LYS A O 1
ATOM 4305 N N . VAL A 1 546 ? 21.547 4.141 21.422 1 97.88 546 VAL A N 1
ATOM 4306 C CA . VAL A 1 546 ? 21.984 2.785 21.734 1 97.88 546 VAL A CA 1
ATOM 4307 C C . VAL A 1 546 ? 23.25 2.834 22.578 1 97.88 546 VAL A C 1
ATOM 4309 O O . VAL A 1 546 ? 23.422 2.016 23.484 1 97.88 546 VAL A O 1
ATOM 4312 N N . SER A 1 547 ? 24.156 3.809 22.312 1 97.06 547 SER A N 1
ATOM 4313 C CA . SER A 1 547 ? 25.391 3.939 23.078 1 97.06 547 SER A CA 1
ATOM 4314 C C . SER A 1 547 ? 25.109 4.234 24.547 1 97.06 547 SER A C 1
ATOM 4316 O O . SER A 1 547 ? 25.922 3.941 25.422 1 97.06 547 SER A O 1
ATOM 4318 N N . LEU A 1 548 ? 23.922 4.746 24.828 1 95.62 548 LEU A N 1
ATOM 4319 C CA . LEU A 1 548 ? 23.547 5.117 26.188 1 95.62 548 LEU A CA 1
ATOM 4320 C C . LEU A 1 548 ? 22.734 4.004 26.844 1 95.62 548 LEU A C 1
ATOM 4322 O O . LEU A 1 548 ? 22.391 4.094 28.031 1 95.62 548 LEU A O 1
ATOM 4326 N N . ALA A 1 549 ? 22.406 2.992 26.109 1 96.75 549 ALA A N 1
ATOM 4327 C CA . ALA A 1 549 ? 21.609 1.898 26.641 1 96.75 549 ALA A CA 1
ATOM 4328 C C . ALA A 1 549 ? 22.375 1.114 27.703 1 96.75 549 ALA A C 1
ATOM 4330 O O . ALA A 1 549 ? 23.609 1.122 27.719 1 96.75 549 ALA A O 1
ATOM 4331 N N . PRO A 1 550 ? 21.641 0.451 28.641 1 96.06 550 PRO A N 1
ATOM 4332 C CA . PRO A 1 550 ? 22.328 -0.426 29.594 1 96.06 550 PRO A CA 1
ATOM 4333 C C . PRO A 1 550 ? 23.141 -1.516 28.906 1 96.06 550 PRO A C 1
ATOM 4335 O O . PRO A 1 550 ? 22.75 -2.021 27.859 1 96.06 550 PRO A O 1
ATOM 4338 N N . GLN A 1 551 ? 24.188 -1.971 29.562 1 95.88 551 GLN A N 1
ATOM 4339 C CA . GLN A 1 551 ? 25.156 -2.895 28.984 1 95.88 551 GLN A CA 1
ATOM 4340 C C . GLN A 1 551 ? 24.5 -4.219 28.609 1 95.88 551 GLN A C 1
ATOM 4342 O O . GLN A 1 551 ? 24.828 -4.809 27.578 1 95.88 551 GLN A O 1
ATOM 4347 N N . ASP A 1 552 ? 23.609 -4.617 29.406 1 95.62 552 ASP A N 1
ATOM 4348 C CA . ASP A 1 552 ? 22.984 -5.926 29.203 1 95.62 552 ASP A CA 1
ATOM 4349 C C . ASP A 1 552 ? 22.031 -5.902 28.016 1 95.62 552 ASP A C 1
ATOM 4351 O O . ASP A 1 552 ? 21.641 -6.957 27.516 1 95.62 552 ASP A O 1
ATOM 4355 N N . LEU A 1 553 ? 21.672 -4.719 27.516 1 97.5 553 LEU A N 1
ATOM 4356 C CA . LEU A 1 553 ? 20.812 -4.586 26.359 1 97.5 553 LEU A CA 1
ATOM 4357 C C . LEU A 1 553 ? 21.609 -4.184 25.125 1 97.5 553 LEU A C 1
ATOM 4359 O O . LEU A 1 553 ? 21.156 -4.359 24 1 97.5 553 LEU A O 1
ATOM 4363 N N . LYS A 1 554 ? 22.75 -3.635 25.328 1 96.44 554 LYS A N 1
ATOM 4364 C CA . LYS A 1 554 ? 23.531 -2.969 24.297 1 96.44 554 LYS A CA 1
ATOM 4365 C C . LYS A 1 554 ? 23.906 -3.941 23.172 1 96.44 554 LYS A C 1
ATOM 4367 O O . LYS A 1 554 ? 23.875 -3.586 22 1 96.44 554 LYS A O 1
ATOM 4372 N N . PHE A 1 555 ? 24.281 -5.164 23.531 1 94.56 555 PHE A N 1
ATOM 4373 C CA . PHE A 1 555 ? 24.781 -6.094 22.531 1 94.56 555 PHE A CA 1
ATOM 4374 C C . PHE A 1 555 ? 23.719 -6.387 21.484 1 94.56 555 PHE A C 1
ATOM 4376 O O . PHE A 1 555 ? 24.016 -6.441 20.281 1 94.56 555 PHE A O 1
ATOM 4383 N N . VAL A 1 556 ? 22.438 -6.527 21.906 1 97.25 556 VAL A N 1
ATOM 4384 C CA . VAL A 1 556 ? 21.375 -6.832 20.953 1 97.25 556 VAL A CA 1
ATOM 4385 C C . VAL A 1 556 ? 20.953 -5.559 20.219 1 97.25 556 VAL A C 1
ATOM 4387 O O . VAL A 1 556 ? 20.656 -5.598 19.016 1 97.25 556 VAL A O 1
ATOM 4390 N N . LEU A 1 557 ? 20.984 -4.426 20.891 1 98.5 557 LEU A N 1
ATOM 4391 C CA . LEU A 1 557 ? 20.578 -3.16 20.297 1 98.5 557 LEU A CA 1
ATOM 4392 C C . LEU A 1 557 ? 21.578 -2.707 19.234 1 98.5 557 LEU A C 1
ATOM 4394 O O . LEU A 1 557 ? 21.203 -2.084 18.25 1 98.5 557 LEU A O 1
ATOM 4398 N N . VAL A 1 558 ? 22.859 -3.029 19.453 1 97.88 558 VAL A N 1
ATOM 4399 C CA . VAL A 1 558 ? 23.891 -2.684 18.484 1 97.88 558 VAL A CA 1
ATOM 4400 C C . VAL A 1 558 ? 23.641 -3.414 17.172 1 97.88 558 VAL A C 1
ATOM 4402 O O . VAL A 1 558 ? 23.781 -2.83 16.094 1 97.88 558 VAL A O 1
ATOM 4405 N N . ASP A 1 559 ? 23.25 -4.73 17.25 1 98 559 ASP A N 1
ATOM 4406 C CA . ASP A 1 559 ? 22.938 -5.488 16.047 1 98 559 ASP A CA 1
ATOM 4407 C C . ASP A 1 559 ? 21.75 -4.871 15.305 1 98 559 ASP A C 1
ATOM 4409 O O . ASP A 1 559 ? 21.766 -4.805 14.07 1 98 559 ASP A O 1
ATOM 4413 N N . VAL A 1 560 ? 20.766 -4.422 16.047 1 98.75 560 VAL A N 1
ATOM 4414 C CA . VAL A 1 560 ? 19.562 -3.811 15.461 1 98.75 560 VAL A CA 1
ATOM 4415 C C . VAL A 1 560 ? 19.938 -2.486 14.797 1 98.75 560 VAL A C 1
ATOM 4417 O O . VAL A 1 560 ? 19.516 -2.211 13.672 1 98.75 560 VAL A O 1
ATOM 4420 N N . ALA A 1 561 ? 20.734 -1.667 15.461 1 98.69 561 ALA A N 1
ATOM 4421 C CA . ALA A 1 561 ? 21.141 -0.364 14.938 1 98.69 561 ALA A CA 1
ATOM 4422 C C . ALA A 1 561 ? 22 -0.519 13.695 1 98.69 561 ALA A C 1
ATOM 4424 O O . ALA A 1 561 ? 21.859 0.245 12.734 1 98.69 561 ALA A O 1
ATOM 4425 N N . ARG A 1 562 ? 22.891 -1.517 13.719 1 98 562 ARG A N 1
ATOM 4426 C CA . ARG A 1 562 ? 23.75 -1.776 12.57 1 98 562 ARG A CA 1
ATOM 4427 C C . ARG A 1 562 ? 22.938 -2.246 11.367 1 98 562 ARG A C 1
ATOM 4429 O O . ARG A 1 562 ? 23.219 -1.842 10.234 1 98 562 ARG A O 1
ATOM 4436 N N . LEU A 1 563 ? 21.984 -3.098 11.625 1 98.69 563 LEU A N 1
ATOM 4437 C CA . LEU A 1 563 ? 21.125 -3.545 10.531 1 98.69 563 LEU A CA 1
ATOM 4438 C C . LEU A 1 563 ? 20.422 -2.361 9.867 1 98.69 563 LEU A C 1
ATOM 4440 O O . LEU A 1 563 ? 20.328 -2.303 8.633 1 98.69 563 LEU A O 1
ATOM 4444 N N . TYR A 1 564 ? 19.906 -1.431 10.719 1 98.62 564 TYR A N 1
ATOM 4445 C CA . TYR A 1 564 ? 19.234 -0.249 10.18 1 98.62 564 TYR A CA 1
ATOM 4446 C C . TYR A 1 564 ? 20.188 0.543 9.281 1 98.62 564 TYR A C 1
ATOM 4448 O O . TYR A 1 564 ? 19.828 0.908 8.164 1 98.62 564 TYR A O 1
ATOM 4456 N N . ALA A 1 565 ? 21.391 0.782 9.742 1 98.5 565 ALA A N 1
ATOM 4457 C CA . ALA A 1 565 ? 22.375 1.567 9.008 1 98.5 565 ALA A CA 1
ATOM 4458 C C . ALA A 1 565 ? 22.797 0.86 7.723 1 98.5 565 ALA A C 1
ATOM 4460 O O . ALA A 1 565 ? 22.859 1.48 6.656 1 98.5 565 ALA A O 1
ATOM 4461 N N . TYR A 1 566 ? 23.109 -0.488 7.824 1 98.25 566 TYR A N 1
ATOM 4462 C CA . TYR A 1 566 ? 23.516 -1.265 6.66 1 98.25 566 TYR A CA 1
ATOM 4463 C C . TYR A 1 566 ? 22.422 -1.293 5.605 1 98.25 566 TYR A C 1
ATOM 4465 O O . TYR A 1 566 ? 22.703 -1.258 4.402 1 98.25 566 TYR A O 1
ATOM 4473 N N . ASP A 1 567 ? 21.188 -1.377 6.086 1 97.81 567 ASP A N 1
ATOM 4474 C CA . ASP A 1 567 ? 20.062 -1.392 5.168 1 97.81 567 ASP A CA 1
ATOM 4475 C C . ASP A 1 567 ? 19.984 -0.093 4.367 1 97.81 567 ASP A C 1
ATOM 4477 O O . ASP A 1 567 ? 19.719 -0.113 3.164 1 97.81 567 ASP A O 1
ATOM 4481 N N . ILE A 1 568 ? 20.203 1.044 4.996 1 97.62 568 ILE A N 1
ATOM 4482 C CA . ILE A 1 568 ? 20.219 2.34 4.328 1 97.62 568 ILE A CA 1
ATOM 4483 C C . ILE A 1 568 ? 21.359 2.395 3.312 1 97.62 568 ILE A C 1
ATOM 4485 O O . ILE A 1 568 ? 21.156 2.824 2.174 1 97.62 568 ILE A O 1
ATOM 4489 N N . ILE A 1 569 ? 22.516 1.897 3.676 1 97.19 569 ILE A N 1
ATOM 4490 C CA . ILE A 1 569 ? 23.688 1.97 2.822 1 97.19 569 ILE A CA 1
ATOM 4491 C C . ILE A 1 569 ? 23.5 1.064 1.605 1 97.19 569 ILE A C 1
ATOM 4493 O O . ILE A 1 569 ? 23.734 1.483 0.47 1 97.19 569 ILE A O 1
ATOM 4497 N N . THR A 1 570 ? 22.984 -0.149 1.847 1 95.19 570 THR A N 1
ATOM 4498 C CA . THR A 1 570 ? 22.875 -1.115 0.759 1 95.19 570 THR A CA 1
ATOM 4499 C C . THR A 1 570 ? 21.719 -0.754 -0.172 1 95.19 570 THR A C 1
ATOM 4501 O O . THR A 1 570 ? 21.719 -1.137 -1.344 1 95.19 570 THR A O 1
ATOM 4504 N N . SER A 1 571 ? 20.766 -0.002 0.313 1 94.12 571 SER A N 1
ATOM 4505 C CA . SER A 1 571 ? 19.672 0.457 -0.529 1 94.12 571 SER A CA 1
ATOM 4506 C C . SER A 1 571 ? 20.078 1.675 -1.353 1 94.12 571 SER A C 1
ATOM 4508 O O . SER A 1 571 ? 19.328 2.107 -2.238 1 94.12 571 SER A O 1
ATOM 4510 N N . SER A 1 572 ? 21.25 2.223 -1.087 1 94.81 572 SER A N 1
ATOM 4511 C CA . SER A 1 572 ? 21.734 3.406 -1.78 1 94.81 572 SER A CA 1
ATOM 4512 C C . SER A 1 572 ? 23.203 3.252 -2.16 1 94.81 572 SER A C 1
ATOM 4514 O O . SER A 1 572 ? 24.016 4.152 -1.921 1 94.81 572 SER A O 1
ATOM 4516 N N . ILE A 1 573 ? 23.531 2.125 -2.66 1 94.31 573 ILE A N 1
ATOM 4517 C CA . ILE A 1 573 ? 24.906 1.726 -2.9 1 94.31 573 ILE A CA 1
ATOM 4518 C C . ILE A 1 573 ? 25.594 2.742 -3.814 1 94.31 573 ILE A C 1
ATOM 4520 O O . ILE A 1 573 ? 26.781 3.033 -3.654 1 94.31 573 ILE A O 1
ATOM 4524 N N . GLY A 1 574 ? 24.844 3.318 -4.742 1 93.62 574 GLY A N 1
ATOM 4525 C CA . GLY A 1 574 ? 25.391 4.266 -5.691 1 93.62 574 GLY A CA 1
ATOM 4526 C C . GLY A 1 574 ? 26.016 5.48 -5.031 1 93.62 574 GLY A C 1
ATOM 4527 O O . GLY A 1 574 ? 27.047 5.984 -5.48 1 93.62 574 GLY A O 1
ATOM 4528 N N . ALA A 1 575 ? 25.406 5.906 -3.943 1 94.56 575 ALA A N 1
ATOM 4529 C CA . ALA A 1 575 ? 25.875 7.09 -3.227 1 94.56 575 ALA A CA 1
ATOM 4530 C C . ALA A 1 575 ? 27.25 6.859 -2.625 1 94.56 575 ALA A C 1
ATOM 4532 O O . ALA A 1 575 ? 28.016 7.812 -2.412 1 94.56 575 ALA A O 1
ATOM 4533 N N . PHE A 1 576 ? 27.656 5.613 -2.463 1 96.62 576 PHE A N 1
ATOM 4534 C CA . PHE A 1 576 ? 28.906 5.293 -1.793 1 96.62 576 PHE A CA 1
ATOM 4535 C C . PHE A 1 576 ? 29.953 4.836 -2.801 1 96.62 576 PHE A C 1
ATOM 4537 O O . PHE A 1 576 ? 31.156 4.906 -2.529 1 96.62 576 PHE A O 1
ATOM 4544 N N . LEU A 1 577 ? 29.453 4.383 -3.945 1 95.62 577 LEU A N 1
ATOM 4545 C CA . LEU A 1 577 ? 30.375 3.93 -4.98 1 95.62 577 LEU A CA 1
ATOM 4546 C C . LEU A 1 577 ? 30.781 5.086 -5.883 1 95.62 577 LEU A C 1
ATOM 4548 O O . LEU A 1 577 ? 31.812 5.012 -6.566 1 95.62 577 LEU A O 1
ATOM 4552 N N . GLU A 1 578 ? 29.984 6.105 -5.926 1 93.5 578 GLU A N 1
ATOM 4553 C CA . GLU A 1 578 ? 30.266 7.25 -6.789 1 93.5 578 GLU A CA 1
ATOM 4554 C C . GLU A 1 578 ? 31.625 7.855 -6.492 1 93.5 578 GLU A C 1
ATOM 4556 O O . GLU A 1 578 ? 32.031 7.945 -5.332 1 93.5 578 GLU A O 1
ATOM 4561 N N . ASP A 1 579 ? 32.344 8.203 -7.52 1 91.94 579 ASP A N 1
ATOM 4562 C CA . ASP A 1 579 ? 33.625 8.852 -7.477 1 91.94 579 ASP A CA 1
ATOM 4563 C C . ASP A 1 579 ? 34.656 7.961 -6.777 1 91.94 579 ASP A C 1
ATOM 4565 O O . ASP A 1 579 ? 35.719 8.438 -6.363 1 91.94 579 ASP A O 1
ATOM 4569 N N . GLY A 1 580 ? 34.312 6.684 -6.523 1 92.5 580 GLY A N 1
ATOM 4570 C CA . GLY A 1 580 ? 35.25 5.73 -5.949 1 92.5 580 GLY A CA 1
ATOM 4571 C C . GLY A 1 580 ? 35.375 5.855 -4.441 1 92.5 580 GLY A C 1
ATOM 4572 O O . GLY A 1 580 ? 36.375 5.441 -3.863 1 92.5 580 GLY A O 1
ATOM 4573 N N . TYR A 1 581 ? 34.375 6.461 -3.826 1 95.88 581 TYR A N 1
ATOM 4574 C CA . TYR A 1 581 ? 34.469 6.645 -2.383 1 95.88 581 TYR A CA 1
ATOM 4575 C C . TYR A 1 581 ? 34.625 5.305 -1.67 1 95.88 581 TYR A C 1
ATOM 4577 O O . TYR A 1 581 ? 35.469 5.152 -0.788 1 95.88 581 TYR A O 1
ATOM 4585 N N . MET A 1 582 ? 33.75 4.359 -1.982 1 96.56 582 MET A N 1
ATOM 4586 C CA . MET A 1 582 ? 33.906 2.973 -1.55 1 96.56 582 MET A CA 1
ATOM 4587 C C . MET A 1 582 ? 34.25 2.072 -2.729 1 96.56 582 MET A C 1
ATOM 4589 O O . MET A 1 582 ? 33.812 2.311 -3.854 1 96.56 582 MET A O 1
ATOM 4593 N N . THR A 1 583 ? 35.031 1.095 -2.447 1 95.5 583 THR A N 1
ATOM 4594 C CA . THR A 1 583 ? 35.281 0.058 -3.443 1 95.5 583 THR A CA 1
ATOM 4595 C C . THR A 1 583 ? 34.156 -0.972 -3.447 1 95.5 583 THR A C 1
ATOM 4597 O O . THR A 1 583 ? 33.344 -1.018 -2.518 1 95.5 583 THR A O 1
ATOM 4600 N N . SER A 1 584 ? 34.094 -1.801 -4.512 1 94.25 584 SER A N 1
ATOM 4601 C CA . SER A 1 584 ? 33.156 -2.889 -4.59 1 94.25 584 SER A CA 1
ATOM 4602 C C . SER A 1 584 ? 33.344 -3.883 -3.447 1 94.25 584 SER A C 1
ATOM 4604 O O . SER A 1 584 ? 32.375 -4.426 -2.92 1 94.25 584 SER A O 1
ATOM 4606 N N . ASN A 1 585 ? 34.531 -4.047 -3.066 1 95.06 585 ASN A N 1
ATOM 4607 C CA . ASN A 1 585 ? 34.844 -4.957 -1.966 1 95.06 585 ASN A CA 1
ATOM 4608 C C . ASN A 1 585 ? 34.281 -4.43 -0.641 1 95.06 585 ASN A C 1
ATOM 4610 O O . ASN A 1 585 ? 33.781 -5.199 0.177 1 95.06 585 ASN A O 1
ATOM 4614 N N . GLN A 1 586 ? 34.5 -3.17 -0.464 1 96.5 586 GLN A N 1
ATOM 4615 C CA . GLN A 1 586 ? 33.938 -2.551 0.743 1 96.5 586 GLN A CA 1
ATOM 4616 C C . GLN A 1 586 ? 32.438 -2.676 0.795 1 96.5 586 GLN A C 1
ATOM 4618 O O . GLN A 1 586 ? 31.859 -2.947 1.854 1 96.5 586 GLN A O 1
ATOM 4623 N N . MET A 1 587 ? 31.797 -2.482 -0.347 1 95.38 587 MET A N 1
ATOM 4624 C CA . MET A 1 587 ? 30.344 -2.613 -0.414 1 95.38 587 MET A CA 1
ATOM 4625 C C . MET A 1 587 ? 29.906 -4.047 -0.12 1 95.38 587 MET A C 1
ATOM 4627 O O . MET A 1 587 ? 28.891 -4.27 0.544 1 95.38 587 MET A O 1
ATOM 4631 N N . ASN A 1 588 ? 30.656 -4.992 -0.604 1 94.69 588 ASN A N 1
ATOM 4632 C CA . ASN A 1 588 ? 30.375 -6.395 -0.311 1 94.69 588 ASN A CA 1
ATOM 4633 C C . ASN A 1 588 ? 30.484 -6.688 1.184 1 94.69 588 ASN A C 1
ATOM 4635 O O . ASN A 1 588 ? 29.734 -7.512 1.713 1 94.69 588 ASN A O 1
ATOM 4639 N N . GLU A 1 589 ? 31.438 -6.047 1.806 1 96.19 589 GLU A N 1
ATOM 4640 C CA . GLU A 1 589 ? 31.578 -6.195 3.252 1 96.19 589 GLU A CA 1
ATOM 4641 C C . GLU A 1 589 ? 30.312 -5.73 3.975 1 96.19 589 GLU A C 1
ATOM 4643 O O . GLU A 1 589 ? 29.891 -6.352 4.953 1 96.19 589 GLU A O 1
ATOM 4648 N N . ILE A 1 590 ? 29.75 -4.656 3.551 1 97.06 590 ILE A N 1
ATOM 4649 C CA . ILE A 1 590 ? 28.547 -4.145 4.168 1 97.06 590 ILE A CA 1
ATOM 4650 C C . ILE A 1 590 ? 27.391 -5.133 3.955 1 97.06 590 ILE A C 1
ATOM 4652 O O . ILE A 1 590 ? 26.594 -5.375 4.863 1 97.06 590 ILE A O 1
ATOM 4656 N N . LYS A 1 591 ? 27.297 -5.707 2.73 1 95.75 591 LYS A N 1
ATOM 4657 C CA . LYS A 1 591 ? 26.281 -6.73 2.463 1 95.75 591 LYS A CA 1
ATOM 4658 C C . LYS A 1 591 ? 26.453 -7.922 3.402 1 95.75 591 LYS A C 1
ATOM 4660 O O . LYS A 1 591 ? 25.469 -8.438 3.941 1 95.75 591 LYS A O 1
ATOM 4665 N N . GLU A 1 592 ? 27.688 -8.336 3.586 1 96 592 GLU A N 1
ATOM 4666 C CA . GLU A 1 592 ? 27.953 -9.414 4.523 1 96 592 GLU A CA 1
ATOM 4667 C C . GLU A 1 592 ? 27.531 -9.039 5.941 1 96 592 GLU A C 1
ATOM 4669 O O . GLU A 1 592 ? 27.078 -9.891 6.703 1 96 592 GLU A O 1
ATOM 4674 N N . GLY A 1 593 ? 27.766 -7.762 6.238 1 97.31 593 GLY A N 1
ATOM 4675 C CA . GLY A 1 593 ? 27.312 -7.262 7.531 1 97.31 593 GLY A CA 1
ATOM 4676 C C . GLY A 1 593 ? 25.828 -7.422 7.75 1 97.31 593 GLY A C 1
ATOM 4677 O O . GLY A 1 593 ? 25.375 -7.723 8.859 1 97.31 593 GLY A O 1
ATOM 4678 N N . ILE A 1 594 ? 25.031 -7.238 6.711 1 97.88 594 ILE A N 1
ATOM 4679 C CA . ILE A 1 594 ? 23.578 -7.426 6.797 1 97.88 594 ILE A CA 1
ATOM 4680 C C . ILE A 1 594 ? 23.266 -8.875 7.164 1 97.88 594 ILE A C 1
ATOM 4682 O O . ILE A 1 594 ? 22.469 -9.133 8.07 1 97.88 594 ILE A O 1
ATOM 4686 N N . TYR A 1 595 ? 23.891 -9.812 6.484 1 97.06 595 TYR A N 1
ATOM 4687 C CA . TYR A 1 595 ? 23.594 -11.227 6.699 1 97.06 595 TYR A CA 1
ATOM 4688 C C . TYR A 1 595 ? 24.016 -11.656 8.102 1 97.06 595 TYR A C 1
ATOM 4690 O O . TYR A 1 595 ? 23.359 -12.492 8.727 1 97.06 595 TYR A O 1
ATOM 4698 N N . GLU A 1 596 ? 25.125 -11.094 8.57 1 97.19 596 GLU A N 1
ATOM 4699 C CA . GLU A 1 596 ? 25.531 -11.391 9.938 1 97.19 596 GLU A CA 1
ATOM 4700 C C . GLU A 1 596 ? 24.516 -10.852 10.945 1 97.19 596 GLU A C 1
ATOM 4702 O O . GLU A 1 596 ? 24.188 -11.531 11.922 1 97.19 596 GLU A O 1
ATOM 4707 N N . CYS A 1 597 ? 24.047 -9.602 10.719 1 98.12 597 CYS A N 1
ATOM 4708 C CA . CYS A 1 597 ? 23.016 -9.031 11.594 1 98.12 597 CYS A CA 1
ATOM 4709 C C . CYS A 1 597 ? 21.766 -9.891 11.609 1 98.12 597 CYS A C 1
ATOM 4711 O O . CYS A 1 597 ? 21.172 -10.109 12.664 1 98.12 597 CYS A O 1
ATOM 4713 N N . LEU A 1 598 ? 21.359 -10.383 10.414 1 98.5 598 LEU A N 1
ATOM 4714 C CA . LEU A 1 598 ? 20.188 -11.25 10.336 1 98.5 598 LEU A CA 1
ATOM 4715 C C . LEU A 1 598 ? 20.375 -12.492 11.188 1 98.5 598 LEU A C 1
ATOM 4717 O O . LEU A 1 598 ? 19.484 -12.875 11.945 1 98.5 598 LEU A O 1
ATOM 4721 N N . ALA A 1 599 ? 21.562 -13.086 11.078 1 97.5 599 ALA A N 1
ATOM 4722 C CA . ALA A 1 599 ? 21.875 -14.305 11.828 1 97.5 599 ALA A CA 1
ATOM 4723 C C . ALA A 1 599 ? 21.844 -14.039 13.328 1 97.5 599 ALA A C 1
ATOM 4725 O O . ALA A 1 599 ? 21.359 -14.875 14.102 1 97.5 599 ALA A O 1
ATOM 4726 N N . LYS A 1 600 ? 22.359 -12.906 13.758 1 97.88 600 LYS A N 1
ATOM 4727 C CA . LYS A 1 600 ? 22.438 -12.562 15.172 1 97.88 600 LYS A CA 1
ATOM 4728 C C . LYS A 1 600 ? 21.062 -12.211 15.734 1 97.88 600 LYS A C 1
ATOM 4730 O O . LYS A 1 600 ? 20.766 -12.492 16.891 1 97.88 600 LYS A O 1
ATOM 4735 N N . ILE A 1 601 ? 20.219 -11.633 14.93 1 98.5 601 ILE A N 1
ATOM 4736 C CA . ILE A 1 601 ? 18.891 -11.18 15.352 1 98.5 601 ILE A CA 1
ATOM 4737 C C . ILE A 1 601 ? 17.938 -12.367 15.391 1 98.5 601 ILE A C 1
ATOM 4739 O O . ILE A 1 601 ? 17 -12.398 16.203 1 98.5 601 ILE A O 1
ATOM 4743 N N . ARG A 1 602 ? 18.141 -13.391 14.594 1 98.5 602 ARG A N 1
ATOM 4744 C CA . ARG A 1 602 ? 17.219 -14.508 14.383 1 98.5 602 ARG A CA 1
ATOM 4745 C C . ARG A 1 602 ? 16.828 -15.156 15.703 1 98.5 602 ARG A C 1
ATOM 4747 O O . ARG A 1 602 ? 15.641 -15.289 16 1 98.5 602 ARG A O 1
ATOM 4754 N N . PRO A 1 603 ? 17.781 -15.469 16.625 1 98.19 603 PRO A N 1
ATOM 4755 C CA . PRO A 1 603 ? 17.375 -16.109 17.875 1 98.19 603 PRO A CA 1
ATOM 4756 C C . PRO A 1 603 ? 16.656 -15.148 18.828 1 98.19 603 PRO A C 1
ATOM 4758 O O . PRO A 1 603 ? 15.992 -15.586 19.766 1 98.19 603 PRO A O 1
ATOM 4761 N N . ASN A 1 604 ? 16.781 -13.836 18.562 1 98.56 604 ASN A N 1
ATOM 4762 C CA . ASN A 1 604 ? 16.219 -12.828 19.469 1 98.56 604 ASN A CA 1
ATOM 4763 C C . ASN A 1 604 ? 14.977 -12.172 18.859 1 98.56 604 ASN A C 1
ATOM 4765 O O . ASN A 1 604 ? 14.383 -11.289 19.484 1 98.56 604 ASN A O 1
ATOM 4769 N N . ALA A 1 605 ? 14.594 -12.57 17.641 1 98.69 605 ALA A N 1
ATOM 4770 C CA . ALA A 1 605 ? 13.602 -11.836 16.859 1 98.69 605 ALA A CA 1
ATOM 4771 C C . ALA A 1 605 ? 12.297 -11.688 17.625 1 98.69 605 ALA A C 1
ATOM 4773 O O . ALA A 1 605 ? 11.758 -10.586 17.75 1 98.69 605 ALA A O 1
ATOM 4774 N N . VAL A 1 606 ? 11.75 -12.773 18.203 1 98.81 606 VAL A N 1
ATOM 4775 C CA . VAL A 1 606 ? 10.469 -12.734 18.906 1 98.81 606 VAL A CA 1
ATOM 4776 C C . VAL A 1 606 ? 10.625 -11.93 20.203 1 98.81 606 VAL A C 1
ATOM 4778 O O . VAL A 1 606 ? 9.742 -11.141 20.547 1 98.81 606 VAL A O 1
ATOM 4781 N N . SER A 1 607 ? 11.766 -12.102 20.891 1 98.56 607 SER A N 1
ATOM 4782 C CA . SER A 1 607 ? 12.016 -11.336 22.125 1 98.56 607 SER A CA 1
ATOM 4783 C C . SER A 1 607 ? 12.086 -9.844 21.828 1 98.56 607 SER A C 1
ATOM 4785 O O . SER A 1 607 ? 11.602 -9.031 22.625 1 98.56 607 SER A O 1
ATOM 4787 N N . LEU A 1 608 ? 12.703 -9.469 20.703 1 98.75 608 LEU A N 1
ATOM 4788 C CA . LEU A 1 608 ? 12.82 -8.062 20.328 1 98.75 608 LEU A CA 1
ATOM 4789 C C . LEU A 1 608 ? 11.445 -7.453 20.078 1 98.75 608 LEU A C 1
ATOM 4791 O O . LEU A 1 608 ? 11.156 -6.355 20.562 1 98.75 608 LEU A O 1
ATOM 4795 N N . VAL A 1 609 ? 10.578 -8.148 19.375 1 98.75 609 VAL A N 1
ATOM 4796 C CA . VAL A 1 609 ? 9.273 -7.566 19.094 1 98.75 609 VAL A CA 1
ATOM 4797 C C . VAL A 1 609 ? 8.391 -7.633 20.328 1 98.75 609 VAL A C 1
ATOM 4799 O O . VAL A 1 609 ? 7.566 -6.742 20.562 1 98.75 609 VAL A O 1
ATOM 4802 N N . ASP A 1 610 ? 8.531 -8.664 21.172 1 98.62 610 ASP A N 1
ATOM 4803 C CA . ASP A 1 610 ? 7.785 -8.742 22.438 1 98.62 610 ASP A CA 1
ATOM 4804 C C . ASP A 1 610 ? 8.148 -7.586 23.359 1 98.62 610 ASP A C 1
ATOM 4806 O O . ASP A 1 610 ? 7.348 -7.195 24.219 1 98.62 610 ASP A O 1
ATOM 4810 N N . SER A 1 611 ? 9.328 -7.066 23.172 1 98.5 611 SER A N 1
ATOM 4811 C CA . SER A 1 611 ? 9.805 -5.992 24.047 1 98.5 611 SER A CA 1
ATOM 4812 C C . SER A 1 611 ? 9.039 -4.699 23.797 1 98.5 611 SER A C 1
ATOM 4814 O O . SER A 1 611 ? 9.102 -3.77 24.594 1 98.5 611 SER A O 1
ATOM 4816 N N . TRP A 1 612 ? 8.352 -4.578 22.703 1 98.38 612 TRP A N 1
ATOM 4817 C CA . TRP A 1 612 ? 7.488 -3.424 22.484 1 98.38 612 TRP A CA 1
ATOM 4818 C C . TRP A 1 612 ? 6.242 -3.5 23.359 1 98.38 612 TRP A C 1
ATOM 4820 O O . TRP A 1 612 ? 5.508 -2.518 23.5 1 98.38 612 TRP A O 1
ATOM 4830 N N . ASP A 1 613 ? 5.949 -4.672 23.938 1 98 613 ASP A N 1
ATOM 4831 C CA . ASP A 1 613 ? 4.945 -4.883 24.969 1 98 613 ASP A CA 1
ATOM 4832 C C . ASP A 1 613 ? 3.535 -4.68 24.422 1 98 613 ASP A C 1
ATOM 4834 O O . ASP A 1 613 ? 2.672 -4.125 25.109 1 98 613 ASP A O 1
ATOM 4838 N N . TYR A 1 614 ? 3.297 -5.148 23.219 1 97.69 614 TYR A N 1
ATOM 4839 C CA . TYR A 1 614 ? 1.965 -5.082 22.625 1 97.69 614 TYR A CA 1
ATOM 4840 C C . TYR A 1 614 ? 1.068 -6.184 23.172 1 97.69 614 TYR A C 1
ATOM 4842 O O . TYR A 1 614 ? 1.396 -7.371 23.062 1 97.69 614 TYR A O 1
ATOM 4850 N N . ASP A 1 615 ? -0.053 -5.785 23.719 1 97.06 615 ASP A N 1
ATOM 4851 C CA . ASP A 1 615 ? -1.116 -6.734 24.031 1 97.06 615 ASP A CA 1
ATOM 4852 C C . ASP A 1 615 ? -1.971 -7.031 22.797 1 97.06 615 ASP A C 1
ATOM 4854 O O . ASP A 1 615 ? -2.004 -6.234 21.859 1 97.06 615 ASP A O 1
ATOM 4858 N N . ASP A 1 616 ? -2.594 -8.203 22.797 1 96.62 616 ASP A N 1
ATOM 4859 C CA . ASP A 1 616 ? -3.467 -8.555 21.672 1 96.62 616 ASP A CA 1
ATOM 4860 C C . ASP A 1 616 ? -4.582 -7.527 21.516 1 96.62 616 ASP A C 1
ATOM 4862 O O . ASP A 1 616 ? -5.059 -7.301 20.391 1 96.62 616 ASP A O 1
ATOM 4866 N N . LYS A 1 617 ? -4.977 -6.863 22.641 1 95.12 617 LYS A N 1
ATOM 4867 C CA . LYS A 1 617 ? -5.969 -5.797 22.594 1 95.12 617 LYS A CA 1
ATOM 4868 C C . LYS A 1 617 ? -5.469 -4.625 21.75 1 95.12 617 LYS A C 1
ATOM 4870 O O . LYS A 1 617 ? -6.258 -3.957 21.078 1 95.12 617 LYS A O 1
ATOM 4875 N N . GLU A 1 618 ? -4.203 -4.449 21.766 1 94.06 618 GLU A N 1
ATOM 4876 C CA . GLU A 1 618 ? -3.568 -3.352 21.031 1 94.06 618 GLU A CA 1
ATOM 4877 C C . GLU A 1 618 ? -3.283 -3.742 19.594 1 94.06 618 GLU A C 1
ATOM 4879 O O . GLU A 1 618 ? -3.486 -2.941 18.672 1 94.06 618 GLU A O 1
ATOM 4884 N N . LEU A 1 619 ? -2.783 -4.914 19.375 1 95.69 619 LEU A N 1
ATOM 4885 C CA . LEU A 1 619 ? -2.365 -5.348 18.047 1 95.69 619 LEU A CA 1
ATOM 4886 C C . LEU A 1 619 ? -3.574 -5.617 17.156 1 95.69 619 LEU A C 1
ATOM 4888 O O . LEU A 1 619 ? -3.537 -5.352 15.953 1 95.69 619 LEU A O 1
ATOM 4892 N N . LYS A 1 620 ? -4.613 -6.297 17.781 1 95.69 620 LYS A N 1
ATOM 4893 C CA . LYS A 1 620 ? -5.844 -6.672 17.094 1 95.69 620 LYS A CA 1
ATOM 4894 C C . LYS A 1 620 ? -5.539 -7.527 15.867 1 95.69 620 LYS A C 1
ATOM 4896 O O . LYS A 1 620 ? -6.09 -7.293 14.789 1 95.69 620 LYS A O 1
ATOM 4901 N N . SER A 1 621 ? -4.641 -8.477 16 1 98.25 621 SER A N 1
ATOM 4902 C CA . SER A 1 621 ? -4.219 -9.344 14.906 1 98.25 621 SER A CA 1
ATOM 4903 C C . SER A 1 621 ? -4.297 -10.812 15.305 1 98.25 621 SER A C 1
ATOM 4905 O O . SER A 1 621 ? -3.732 -11.219 16.312 1 98.25 621 SER A O 1
ATOM 4907 N N . VAL A 1 622 ? -4.973 -11.57 14.477 1 98.56 622 VAL A N 1
ATOM 4908 C CA . VAL A 1 622 ? -5.02 -13.008 14.703 1 98.56 622 VAL A CA 1
ATOM 4909 C C . VAL A 1 622 ? -3.641 -13.617 14.445 1 98.56 622 VAL A C 1
ATOM 4911 O O . VAL A 1 622 ? -3.211 -14.523 15.164 1 98.56 622 VAL A O 1
ATOM 4914 N N . LEU A 1 623 ? -2.939 -13.109 13.43 1 98.69 623 LEU A N 1
ATOM 4915 C CA . LEU A 1 623 ? -1.628 -13.641 13.062 1 98.69 623 LEU A CA 1
ATOM 4916 C C . LEU A 1 623 ? -0.595 -13.312 14.141 1 98.69 623 LEU A C 1
ATOM 4918 O O . LEU A 1 623 ? 0.287 -14.125 14.422 1 98.69 623 LEU A O 1
ATOM 4922 N N . GLY A 1 624 ? -0.689 -12.086 14.703 1 98.69 624 GLY A N 1
ATOM 4923 C CA . GLY A 1 624 ? 0.309 -11.602 15.641 1 98.69 624 GLY A CA 1
ATOM 4924 C C . GLY A 1 624 ? -0.035 -11.906 17.094 1 98.69 624 GLY A C 1
ATOM 4925 O O . GLY A 1 624 ? 0.56 -11.336 18 1 98.69 624 GLY A O 1
ATOM 4926 N N . ARG A 1 625 ? -1.013 -12.766 17.312 1 98.69 625 ARG A N 1
ATOM 4927 C CA . ARG A 1 625 ? -1.475 -13.047 18.672 1 98.69 625 ARG A CA 1
ATOM 4928 C C . ARG A 1 625 ? -0.334 -13.562 19.531 1 98.69 625 ARG A C 1
ATOM 4930 O O . ARG A 1 625 ? 0.568 -14.242 19.047 1 98.69 625 ARG A O 1
ATOM 4937 N N . ARG A 1 626 ? -0.383 -13.266 20.781 1 98.31 626 ARG A N 1
ATOM 4938 C CA . ARG A 1 626 ? 0.685 -13.531 21.75 1 98.31 626 ARG A CA 1
ATOM 4939 C C . ARG A 1 626 ? 0.942 -15.023 21.891 1 98.31 626 ARG A C 1
ATOM 4941 O O . ARG A 1 626 ? 2.096 -15.461 21.922 1 98.31 626 ARG A O 1
ATOM 4948 N N . ASP A 1 627 ? -0.109 -15.883 21.906 1 98.56 627 ASP A N 1
ATOM 4949 C CA . ASP A 1 627 ? 0.03 -17.281 22.266 1 98.56 627 ASP A CA 1
ATOM 4950 C C . ASP A 1 627 ? 0.444 -18.125 21.062 1 98.56 627 ASP A C 1
ATOM 4952 O O . ASP A 1 627 ? 0.768 -19.312 21.203 1 98.56 627 ASP A O 1
ATOM 4956 N N . GLY A 1 628 ? 0.391 -17.609 19.844 1 98.56 628 GLY A N 1
ATOM 4957 C CA . GLY A 1 628 ? 0.878 -18.25 18.641 1 98.56 628 GLY A CA 1
ATOM 4958 C C . GLY A 1 628 ? -0.075 -19.297 18.094 1 98.56 628 GLY A C 1
ATOM 4959 O O . GLY A 1 628 ? 0.25 -20.016 17.141 1 98.56 628 GLY A O 1
ATOM 4960 N N . ASN A 1 629 ? -1.254 -19.453 18.719 1 98.31 629 ASN A N 1
ATOM 4961 C CA . ASN A 1 629 ? -2.24 -20.406 18.203 1 98.31 629 ASN A CA 1
ATOM 4962 C C . ASN A 1 629 ? -3.084 -19.797 17.094 1 98.31 629 ASN A C 1
ATOM 4964 O O . ASN A 1 629 ? -4.293 -19.625 17.25 1 98.31 629 ASN A O 1
ATOM 4968 N N . VAL A 1 630 ? -2.518 -19.656 15.945 1 98.31 630 VAL A N 1
ATOM 4969 C CA . VAL A 1 630 ? -3.012 -18.828 14.859 1 98.31 630 VAL A CA 1
ATOM 4970 C C . VAL A 1 630 ? -4.137 -19.547 14.125 1 98.31 630 VAL A C 1
ATOM 4972 O O . VAL A 1 630 ? -5.195 -18.953 13.867 1 98.31 630 VAL A O 1
ATOM 4975 N N . TYR A 1 631 ? -4.016 -20.812 13.805 1 97.12 631 TYR A N 1
ATOM 4976 C CA . TYR A 1 631 ? -4.895 -21.5 12.867 1 97.12 631 TYR A CA 1
ATOM 4977 C C . TYR A 1 631 ? -6.289 -21.688 13.453 1 97.12 631 TYR A C 1
ATOM 4979 O O . TYR A 1 631 ? -7.285 -21.328 12.812 1 97.12 631 TYR A O 1
ATOM 4987 N N . PRO A 1 632 ? -6.363 -22.188 14.742 1 97.25 632 PRO A N 1
ATOM 4988 C CA . PRO A 1 632 ? -7.715 -22.234 15.305 1 97.25 632 PRO A CA 1
ATOM 4989 C C . PRO A 1 632 ? -8.352 -20.844 15.422 1 97.25 632 PRO A C 1
ATOM 4991 O O . PRO A 1 632 ? -9.555 -20.688 15.219 1 97.25 632 PRO A O 1
ATOM 4994 N N . ALA A 1 633 ? -7.539 -19.875 15.719 1 97.94 633 ALA A N 1
ATOM 4995 C CA . ALA A 1 633 ? -8.039 -18.516 15.883 1 97.94 633 ALA A CA 1
ATOM 4996 C C . ALA A 1 633 ? -8.508 -17.938 14.555 1 97.94 633 ALA A C 1
ATOM 4998 O O . ALA A 1 633 ? -9.469 -17.156 14.516 1 97.94 633 ALA A O 1
ATOM 4999 N N . LEU A 1 634 ? -7.805 -18.25 13.43 1 98.06 634 LEU A N 1
ATOM 5000 C CA . LEU A 1 634 ? -8.227 -17.781 12.109 1 98.06 634 LEU A CA 1
ATOM 5001 C C . LEU A 1 634 ? -9.594 -18.344 11.75 1 98.06 634 LEU A C 1
ATOM 5003 O O . LEU A 1 634 ? -10.445 -17.625 11.234 1 98.06 634 LEU A O 1
ATOM 5007 N N . LEU A 1 635 ? -9.766 -19.609 11.969 1 97.56 635 LEU A N 1
ATOM 5008 C CA . LEU A 1 635 ? -11.055 -20.234 11.672 1 97.56 635 LEU A CA 1
ATOM 5009 C C . LEU A 1 635 ? -12.156 -19.625 12.531 1 97.56 635 LEU A C 1
ATOM 5011 O O . LEU A 1 635 ? -13.258 -19.375 12.047 1 97.56 635 LEU A O 1
ATOM 5015 N N . GLU A 1 636 ? -11.828 -19.406 13.828 1 96.75 636 GLU A N 1
ATOM 5016 C CA . GLU A 1 636 ? -12.789 -18.766 14.727 1 96.75 636 GLU A CA 1
ATOM 5017 C C . GLU A 1 636 ? -13.148 -17.375 14.258 1 96.75 636 GLU A C 1
ATOM 5019 O O . GLU A 1 636 ? -14.32 -17 14.234 1 96.75 636 GLU A O 1
ATOM 5024 N N . TRP A 1 637 ? -12.164 -16.594 13.906 1 97.38 637 TRP A N 1
ATOM 5025 C CA . TRP A 1 637 ? -12.375 -15.242 13.398 1 97.38 637 TRP A CA 1
ATOM 5026 C C . TRP A 1 637 ? -13.266 -15.258 12.164 1 97.38 637 TRP A C 1
ATOM 5028 O O . TRP A 1 637 ? -14.195 -14.453 12.055 1 97.38 637 TRP A O 1
ATOM 5038 N N . ALA A 1 638 ? -13.031 -16.172 11.234 1 96.94 638 ALA A N 1
ATOM 5039 C CA . ALA A 1 638 ? -13.789 -16.281 9.992 1 96.94 638 ALA A CA 1
ATOM 5040 C C . ALA A 1 638 ? -15.266 -16.547 10.273 1 96.94 638 ALA A C 1
ATOM 5042 O O . ALA A 1 638 ? -16.141 -16.062 9.547 1 96.94 638 ALA A O 1
ATOM 5043 N N . GLN A 1 639 ? -15.5 -17.281 11.32 1 94.5 639 GLN A N 1
ATOM 5044 C CA . GLN A 1 639 ? -16.875 -17.656 11.648 1 94.5 639 GLN A CA 1
ATOM 5045 C C . GLN A 1 639 ? -17.703 -16.438 12.016 1 94.5 639 GLN A C 1
ATOM 5047 O O . GLN A 1 639 ? -18.938 -16.484 11.953 1 94.5 639 GLN A O 1
ATOM 5052 N N . ASN A 1 640 ? -17.047 -15.344 12.328 1 94.06 640 ASN A N 1
ATOM 5053 C CA . ASN A 1 640 ? -17.75 -14.125 12.703 1 94.06 640 ASN A CA 1
ATOM 5054 C C . ASN A 1 640 ? -18.203 -13.328 11.477 1 94.06 640 ASN A C 1
ATOM 5056 O O . ASN A 1 640 ? -18.875 -12.312 11.602 1 94.06 640 ASN A O 1
ATOM 5060 N N . SER A 1 641 ? -17.859 -13.805 10.266 1 95.06 641 SER A N 1
ATOM 5061 C CA . SER A 1 641 ? -18.25 -13.094 9.055 1 95.06 641 SER A CA 1
ATOM 5062 C C . SER A 1 641 ? -19.766 -12.891 8.984 1 95.06 641 SER A C 1
ATOM 5064 O O . SER A 1 641 ? -20.531 -13.805 9.281 1 95.06 641 SER A O 1
ATOM 5066 N N . GLN A 1 642 ? -20.125 -11.703 8.57 1 93.5 642 GLN A N 1
ATOM 5067 C CA . GLN A 1 642 ? -21.531 -11.383 8.406 1 93.5 642 GLN A CA 1
ATOM 5068 C C . GLN A 1 642 ? -22.188 -12.289 7.371 1 93.5 642 GLN A C 1
ATOM 5070 O O . GLN A 1 642 ? -23.391 -12.562 7.449 1 93.5 642 GLN A O 1
ATOM 5075 N N . LEU A 1 643 ? -21.422 -12.828 6.465 1 96.62 643 LEU A N 1
ATOM 5076 C CA . LEU A 1 643 ? -21.969 -13.695 5.426 1 96.62 643 LEU A CA 1
ATOM 5077 C C . LEU A 1 643 ? -22.25 -15.086 5.98 1 96.62 643 LEU A C 1
ATOM 5079 O O . LEU A 1 643 ? -22.969 -15.875 5.363 1 96.62 643 LEU A O 1
ATOM 5083 N N . ASN A 1 644 ? -21.672 -15.414 7.125 1 97.12 644 ASN A N 1
ATOM 5084 C CA . ASN A 1 644 ? -21.844 -16.734 7.711 1 97.12 644 ASN A CA 1
ATOM 5085 C C . ASN A 1 644 ? -23.062 -16.781 8.641 1 97.12 644 ASN A C 1
ATOM 5087 O O . ASN A 1 644 ? -23.375 -17.828 9.211 1 97.12 644 ASN A O 1
ATOM 5091 N N . LYS A 1 645 ? -23.75 -15.656 8.781 1 94.94 645 LYS A N 1
ATOM 5092 C CA . LYS A 1 645 ? -24.922 -15.609 9.648 1 94.94 645 LYS A CA 1
ATOM 5093 C C . LYS A 1 645 ? -26.047 -16.484 9.094 1 94.94 645 LYS A C 1
ATOM 5095 O O . LYS A 1 645 ? -26.875 -16.984 9.844 1 94.94 645 LYS A O 1
ATOM 5100 N N . ALA A 1 646 ? -26.062 -16.625 7.789 1 95.81 646 ALA A N 1
ATOM 5101 C CA . ALA A 1 646 ? -27 -17.531 7.117 1 95.81 646 ALA A CA 1
ATOM 5102 C C . ALA A 1 646 ? -26.266 -18.516 6.219 1 95.81 646 ALA A C 1
ATOM 5104 O O . ALA A 1 646 ? -25.25 -18.172 5.594 1 95.81 646 ALA A O 1
ATOM 5105 N N . GLU A 1 647 ? -26.797 -19.719 6.176 1 96 647 GLU A N 1
ATOM 5106 C CA . GLU A 1 647 ? -26.188 -20.719 5.305 1 96 647 GLU A CA 1
ATOM 5107 C C . GLU A 1 647 ? -26.391 -20.359 3.834 1 96 647 GLU A C 1
ATOM 5109 O O . GLU A 1 647 ? -25.516 -20.609 3.004 1 96 647 GLU A O 1
ATOM 5114 N N . VAL A 1 648 ? -27.578 -19.891 3.543 1 98 648 VAL A N 1
ATOM 5115 C CA . VAL A 1 648 ? -27.922 -19.484 2.184 1 98 648 VAL A CA 1
ATOM 5116 C C . VAL A 1 648 ? -28.203 -17.984 2.137 1 98 648 VAL A C 1
ATOM 5118 O O . VAL A 1 648 ? -29.062 -17.484 2.855 1 98 648 VAL A O 1
ATOM 5121 N N . LEU A 1 649 ? -27.516 -17.25 1.274 1 97.56 649 LEU A N 1
ATOM 5122 C CA . LEU A 1 649 ? -27.609 -15.805 1.21 1 97.56 649 LEU A CA 1
ATOM 5123 C C . LEU A 1 649 ? -28.719 -15.375 0.258 1 97.56 649 LEU A C 1
ATOM 5125 O O . LEU A 1 649 ? -29.109 -16.125 -0.64 1 97.56 649 LEU A O 1
ATOM 5129 N N . PRO A 1 650 ? -29.156 -14.125 0.429 1 97.44 650 PRO A N 1
ATOM 5130 C CA . PRO A 1 650 ? -30.125 -13.578 -0.527 1 97.44 650 PRO A CA 1
ATOM 5131 C C . PRO A 1 650 ? -29.594 -13.586 -1.963 1 97.44 650 PRO A C 1
ATOM 5133 O O . PRO A 1 650 ? -30.375 -13.719 -2.906 1 97.44 650 PRO A O 1
ATOM 5136 N N . SER A 1 651 ? -28.297 -13.461 -2.113 1 97.19 651 SER A N 1
ATOM 5137 C CA . SER A 1 651 ? -27.703 -13.5 -3.445 1 97.19 651 SER A CA 1
ATOM 5138 C C . SER A 1 651 ? -28.016 -14.812 -4.152 1 97.19 651 SER A C 1
ATOM 5140 O O . SER A 1 651 ? -28.219 -14.836 -5.371 1 97.19 651 SER A O 1
ATOM 5142 N N . HIS A 1 652 ? -27.984 -15.898 -3.412 1 97.62 652 HIS A N 1
ATOM 5143 C CA . HIS A 1 652 ? -28.344 -17.188 -3.99 1 97.62 652 HIS A CA 1
ATOM 5144 C C . HIS A 1 652 ? -29.859 -17.281 -4.211 1 97.62 652 HIS A C 1
ATOM 5146 O O . HIS A 1 652 ? -30.312 -17.656 -5.301 1 97.62 652 HIS A O 1
ATOM 5152 N N . THR A 1 653 ? -30.672 -16.938 -3.217 1 97.56 653 THR A N 1
ATOM 5153 C CA . THR A 1 653 ? -32.125 -17.125 -3.273 1 97.56 653 THR A CA 1
ATOM 5154 C C . THR A 1 653 ? -32.719 -16.266 -4.383 1 97.56 653 THR A C 1
ATOM 5156 O O . THR A 1 653 ? -33.656 -16.688 -5.047 1 97.56 653 THR A O 1
ATOM 5159 N N . LYS A 1 654 ? -32.125 -15.141 -4.605 1 97.56 654 LYS A N 1
ATOM 5160 C CA . LYS A 1 654 ? -32.75 -14.195 -5.531 1 97.56 654 LYS A CA 1
ATOM 5161 C C . LYS A 1 654 ? -32.188 -14.344 -6.938 1 97.56 654 LYS A C 1
ATOM 5163 O O . LYS A 1 654 ? -32.875 -14.094 -7.926 1 97.56 654 LYS A O 1
ATOM 5168 N N . TYR A 1 655 ? -30.922 -14.758 -7.039 1 97.75 655 TYR A N 1
ATOM 5169 C CA . TYR A 1 655 ? -30.312 -14.641 -8.359 1 97.75 655 TYR A CA 1
ATOM 5170 C C . TYR A 1 655 ? -29.641 -15.945 -8.766 1 97.75 655 TYR A C 1
ATOM 5172 O O . TYR A 1 655 ? -30.109 -16.641 -9.672 1 97.75 655 TYR A O 1
ATOM 5180 N N . LEU A 1 656 ? -28.625 -16.438 -8.078 1 97.88 656 LEU A N 1
ATOM 5181 C CA . LEU A 1 656 ? -27.828 -17.594 -8.484 1 97.88 656 LEU A CA 1
ATOM 5182 C C . LEU A 1 656 ? -28.688 -18.875 -8.484 1 97.88 656 LEU A C 1
ATOM 5184 O O . LEU A 1 656 ? -28.578 -19.688 -9.398 1 97.88 656 LEU A O 1
ATOM 5188 N N . GLY A 1 657 ? -29.484 -19.047 -7.422 1 97.56 657 GLY A N 1
ATOM 5189 C CA . GLY A 1 657 ? -30.328 -20.219 -7.301 1 97.56 657 GLY A CA 1
ATOM 5190 C C . GLY A 1 657 ? -31.281 -20.391 -8.469 1 97.56 657 GLY A C 1
ATOM 5191 O O . GLY A 1 657 ? -31.281 -21.422 -9.141 1 97.56 657 GLY A O 1
ATOM 5192 N N . PRO A 1 658 ? -32.062 -19.375 -8.742 1 97.56 658 PRO A N 1
ATOM 5193 C CA . PRO A 1 658 ? -32.969 -19.422 -9.898 1 97.56 658 PRO A CA 1
ATOM 5194 C C . PRO A 1 658 ? -32.219 -19.672 -11.211 1 97.56 658 PRO A C 1
ATOM 5196 O O . PRO A 1 658 ? -32.719 -20.406 -12.07 1 97.56 658 PRO A O 1
ATOM 5199 N N . MET A 1 659 ? -31.094 -19.062 -11.344 1 97.19 659 MET A N 1
ATOM 5200 C CA . MET A 1 659 ? -30.281 -19.266 -12.547 1 97.19 659 MET A CA 1
ATOM 5201 C C . MET A 1 659 ? -29.906 -20.734 -12.688 1 97.19 659 MET A C 1
ATOM 5203 O O . MET A 1 659 ? -30.078 -21.328 -13.766 1 97.19 659 MET A O 1
ATOM 5207 N N . MET A 1 660 ? -29.438 -21.328 -11.633 1 97.56 660 MET A N 1
ATOM 5208 C CA . MET A 1 660 ? -29 -22.719 -11.656 1 97.56 660 MET A CA 1
ATOM 5209 C C . MET A 1 660 ? -30.188 -23.656 -11.898 1 97.56 660 MET A C 1
ATOM 5211 O O . MET A 1 660 ? -30.078 -24.609 -12.656 1 97.56 660 MET A O 1
ATOM 5215 N N . LYS A 1 661 ? -31.266 -23.375 -11.242 1 96.75 661 LYS A N 1
ATOM 5216 C CA . LYS A 1 661 ? -32.469 -24.203 -11.375 1 96.75 661 LYS A CA 1
ATOM 5217 C C . LYS A 1 661 ? -32.969 -24.188 -12.812 1 96.75 661 LYS A C 1
ATOM 5219 O O . LYS A 1 661 ? -33.344 -25.219 -13.359 1 96.75 661 LYS A O 1
ATOM 5224 N N . ASP A 1 662 ? -33.031 -23.016 -13.359 1 96.44 662 ASP A N 1
ATOM 5225 C CA . ASP A 1 662 ? -33.469 -22.859 -14.742 1 96.44 662 ASP A CA 1
ATOM 5226 C C . ASP A 1 662 ? -32.562 -23.641 -15.688 1 96.44 662 ASP A C 1
ATOM 5228 O O . ASP A 1 662 ? -33.062 -24.312 -16.609 1 96.44 662 ASP A O 1
ATOM 5232 N N . ALA A 1 663 ? -31.312 -23.531 -15.469 1 95.75 663 ALA A N 1
ATOM 5233 C CA . ALA A 1 663 ? -30.344 -24.25 -16.297 1 95.75 663 ALA A CA 1
ATOM 5234 C C . ALA A 1 663 ? -30.516 -25.75 -16.172 1 95.75 663 ALA A C 1
ATOM 5236 O O . ALA A 1 663 ? -30.438 -26.484 -17.172 1 95.75 663 ALA A O 1
ATOM 5237 N N . ARG A 1 664 ? -30.719 -26.188 -14.969 1 96 664 ARG A N 1
ATOM 5238 C CA . ARG A 1 664 ? -30.891 -27.625 -14.734 1 96 664 ARG A CA 1
ATOM 5239 C C . ARG A 1 664 ? -32.156 -28.141 -15.414 1 96 664 ARG A C 1
ATOM 5241 O O . ARG A 1 664 ? -32.188 -29.266 -15.914 1 96 664 ARG A O 1
ATOM 5248 N N . SER A 1 665 ? -33.094 -27.344 -15.461 1 95.69 665 SER A N 1
ATOM 5249 C CA . SER A 1 665 ? -34.344 -27.75 -16.062 1 95.69 665 SER A CA 1
ATOM 5250 C C . SER A 1 665 ? -34.219 -27.906 -17.578 1 95.69 665 SER A C 1
ATOM 5252 O O . SER A 1 665 ? -35.031 -28.578 -18.203 1 95.69 665 SER A O 1
ATOM 5254 N N . LYS A 1 666 ? -33.281 -27.344 -18.172 1 93.06 666 LYS A N 1
ATOM 5255 C CA . LYS A 1 666 ? -33.094 -27.359 -19.625 1 93.06 666 LYS A CA 1
ATOM 5256 C C . LYS A 1 666 ? -32.156 -28.5 -20.047 1 93.06 666 LYS A C 1
ATOM 5258 O O . LYS A 1 666 ? -31.953 -28.734 -21.234 1 93.06 666 LYS A O 1
ATOM 5263 N N . LEU A 1 667 ? -31.547 -29.078 -19.031 1 90.88 667 LEU A N 1
ATOM 5264 C CA . LEU A 1 667 ? -30.688 -30.219 -19.328 1 90.88 667 LEU A CA 1
ATOM 5265 C C . LEU A 1 667 ? -31.484 -31.5 -19.391 1 90.88 667 LEU A C 1
ATOM 5267 O O . LEU A 1 667 ? -31.812 -32.094 -18.344 1 90.88 667 LEU A O 1
ATOM 5271 N N . MET B 1 1 ? -8.141 16.391 -34.406 1 73.25 1 MET B N 1
ATOM 5272 C CA . MET B 1 1 ? -8.508 16.656 -33.031 1 73.25 1 MET B CA 1
ATOM 5273 C C . MET B 1 1 ? -8.703 15.344 -32.25 1 73.25 1 MET B C 1
ATOM 5275 O O . MET B 1 1 ? -9.172 14.352 -32.844 1 73.25 1 MET B O 1
ATOM 5279 N N . SER B 1 2 ? -8.156 15.391 -31.016 1 87.62 2 SER B N 1
ATOM 5280 C CA . SER B 1 2 ? -8.328 14.211 -30.188 1 87.62 2 SER B CA 1
ATOM 5281 C C . SER B 1 2 ? -9.805 13.883 -29.984 1 87.62 2 SER B C 1
ATOM 5283 O O . SER B 1 2 ? -10.609 14.773 -29.719 1 87.62 2 SER B O 1
ATOM 5285 N N . ARG B 1 3 ? -10.234 12.672 -30.219 1 90.44 3 ARG B N 1
ATOM 5286 C CA . ARG B 1 3 ? -11.609 12.227 -30.016 1 90.44 3 ARG B CA 1
ATOM 5287 C C . ARG B 1 3 ? -12.039 12.445 -28.562 1 90.44 3 ARG B C 1
ATOM 5289 O O . ARG B 1 3 ? -13.234 12.398 -28.25 1 90.44 3 ARG B O 1
ATOM 5296 N N . TRP B 1 4 ? -11.102 12.727 -27.719 1 95.06 4 TRP B N 1
ATOM 5297 C CA . TRP B 1 4 ? -11.352 12.812 -26.281 1 95.06 4 TRP B CA 1
ATOM 5298 C C . TRP B 1 4 ? -11.852 14.203 -25.906 1 95.06 4 TRP B C 1
ATOM 5300 O O . TRP B 1 4 ? -12.32 14.422 -24.781 1 95.06 4 TRP B O 1
ATOM 5310 N N . ILE B 1 5 ? -11.773 15.188 -26.812 1 97.44 5 ILE B N 1
ATOM 5311 C CA . ILE B 1 5 ? -12.203 16.547 -26.531 1 97.44 5 ILE B CA 1
ATOM 5312 C C . ILE B 1 5 ? -13.68 16.703 -26.875 1 97.44 5 ILE B C 1
ATOM 5314 O O . ILE B 1 5 ? -14.102 16.422 -28 1 97.44 5 ILE B O 1
ATOM 5318 N N . GLN B 1 6 ? -14.43 17.109 -25.938 1 96.81 6 GLN B N 1
ATOM 5319 C CA . GLN B 1 6 ? -15.852 17.391 -26.109 1 96.81 6 GLN B CA 1
ATOM 5320 C C . GLN B 1 6 ? -16.219 18.75 -25.516 1 96.81 6 GLN B C 1
ATOM 5322 O O . GLN B 1 6 ? -15.469 19.312 -24.719 1 96.81 6 GLN B O 1
ATOM 5327 N N . GLU B 1 7 ? -17.359 19.25 -25.969 1 96.44 7 GLU B N 1
ATOM 5328 C CA . GLU B 1 7 ? -17.844 20.516 -25.438 1 96.44 7 GLU B CA 1
ATOM 5329 C C . GLU B 1 7 ? -18.125 20.406 -23.938 1 96.44 7 GLU B C 1
ATOM 5331 O O . GLU B 1 7 ? -18.703 19.422 -23.484 1 96.44 7 GLU B O 1
ATOM 5336 N N . GLY B 1 8 ? -17.734 21.391 -23.234 1 97 8 GLY B N 1
ATOM 5337 C CA . GLY B 1 8 ? -18.016 21.406 -21.812 1 97 8 GLY B CA 1
ATOM 5338 C C . GLY B 1 8 ? -16.891 20.812 -20.969 1 97 8 GLY B C 1
ATOM 5339 O O . GLY B 1 8 ? -16.922 20.906 -19.734 1 97 8 GLY B O 1
ATOM 5340 N N . ASP B 1 9 ? -15.828 20.344 -21.641 1 98.06 9 ASP B N 1
ATOM 5341 C CA . ASP B 1 9 ? -14.688 19.781 -20.906 1 98.06 9 ASP B CA 1
ATOM 5342 C C . ASP B 1 9 ? -13.922 20.875 -20.172 1 98.06 9 ASP B C 1
ATOM 5344 O O . ASP B 1 9 ? -13.961 22.031 -20.547 1 98.06 9 ASP B O 1
ATOM 5348 N N . ASN B 1 10 ? -13.328 20.453 -19.062 1 98.25 10 ASN B N 1
ATOM 5349 C CA . ASN B 1 10 ? -12.414 21.344 -18.359 1 98.25 10 ASN B CA 1
ATOM 5350 C C . ASN B 1 10 ? -11.383 21.953 -19.312 1 98.25 10 ASN B C 1
ATOM 5352 O O . ASN B 1 10 ? -10.859 21.266 -20.188 1 98.25 10 ASN B O 1
ATOM 5356 N N . VAL B 1 11 ? -11.07 23.172 -19.156 1 97.94 11 VAL B N 1
ATOM 5357 C CA . VAL B 1 11 ? -10.219 23.922 -20.078 1 97.94 11 VAL B CA 1
ATOM 5358 C C . VAL B 1 11 ? -8.797 23.375 -20.016 1 97.94 11 VAL B C 1
ATOM 5360 O O . VAL B 1 11 ? -8.125 23.266 -21.047 1 97.94 11 VAL B O 1
ATOM 5363 N N . ASP B 1 12 ? -8.344 23.031 -18.859 1 98.19 12 ASP B N 1
ATOM 5364 C CA . ASP B 1 12 ? -6.961 22.594 -18.688 1 98.19 12 ASP B CA 1
ATOM 5365 C C . ASP B 1 12 ? -6.703 21.281 -19.406 1 98.19 12 ASP B C 1
ATOM 5367 O O . ASP B 1 12 ? -5.719 21.156 -20.141 1 98.19 12 ASP B O 1
ATOM 5371 N N . ILE B 1 13 ? -7.551 20.312 -19.203 1 98.56 13 ILE B N 1
ATOM 5372 C CA . ILE B 1 13 ? -7.316 19.016 -19.828 1 98.56 13 ILE B CA 1
ATOM 5373 C C . ILE B 1 13 ? -7.508 19.125 -21.344 1 98.56 13 ILE B C 1
ATOM 5375 O O . ILE B 1 13 ? -6.82 18.438 -22.109 1 98.56 13 ILE B O 1
ATOM 5379 N N . THR B 1 14 ? -8.453 19.953 -21.75 1 98.56 14 THR B N 1
ATOM 5380 C CA . THR B 1 14 ? -8.625 20.219 -23.188 1 98.56 14 THR B CA 1
ATOM 5381 C C . THR B 1 14 ? -7.336 20.766 -23.797 1 98.56 14 THR B C 1
ATOM 5383 O O . THR B 1 14 ? -6.906 20.297 -24.859 1 98.56 14 THR B O 1
ATOM 5386 N N . ASN B 1 15 ? -6.727 21.719 -23.078 1 98.25 15 ASN B N 1
ATOM 5387 C CA . ASN B 1 15 ? -5.469 22.297 -23.547 1 98.25 15 ASN B CA 1
ATOM 5388 C C . ASN B 1 15 ? -4.363 21.25 -23.594 1 98.25 15 ASN B C 1
ATOM 5390 O O . ASN B 1 15 ? -3.549 21.25 -24.531 1 98.25 15 ASN B O 1
ATOM 5394 N N . GLU B 1 16 ? -4.316 20.375 -22.594 1 98.44 16 GLU B N 1
ATOM 5395 C CA . GLU B 1 16 ? -3.332 19.297 -22.594 1 98.44 16 GLU B CA 1
ATOM 5396 C C . GLU B 1 16 ? -3.512 18.375 -23.781 1 98.44 16 GLU B C 1
ATOM 5398 O O . GLU B 1 16 ? -2.531 17.969 -24.406 1 98.44 16 GLU B O 1
ATOM 5403 N N . ARG B 1 17 ? -4.719 18.031 -24.094 1 98.5 17 ARG B N 1
ATOM 5404 C CA . ARG B 1 17 ? -5.02 17.125 -25.203 1 98.5 17 ARG B CA 1
ATOM 5405 C C . ARG B 1 17 ? -4.664 17.766 -26.547 1 98.5 17 ARG B C 1
ATOM 5407 O O . ARG B 1 17 ? -4.242 17.062 -27.469 1 98.5 17 ARG B O 1
ATOM 5414 N N . LYS B 1 18 ? -4.785 19.062 -26.641 1 97.81 18 LYS B N 1
ATOM 5415 C CA . LYS B 1 18 ? -4.465 19.781 -27.859 1 97.81 18 LYS B CA 1
ATOM 5416 C C . LYS B 1 18 ? -2.955 19.828 -28.094 1 97.81 18 LYS B C 1
ATOM 5418 O O . LYS B 1 18 ? -2.502 20 -29.234 1 97.81 18 LYS B O 1
ATOM 5423 N N . LYS B 1 19 ? -2.197 19.625 -27.047 1 96.88 19 LYS B N 1
ATOM 5424 C CA . LYS B 1 19 ? -0.743 19.703 -27.141 1 96.88 19 LYS B CA 1
ATOM 5425 C C . LYS B 1 19 ? -0.161 18.391 -27.672 1 96.88 19 LYS B C 1
ATOM 5427 O O . LYS B 1 19 ? 1.003 18.344 -28.078 1 96.88 19 LYS B O 1
ATOM 5432 N N . GLY B 1 20 ? -0.981 17.375 -27.75 1 96.44 20 GLY B N 1
ATOM 5433 C CA . GLY B 1 20 ? -0.49 16.078 -28.203 1 96.44 20 GLY B CA 1
ATOM 5434 C C . GLY B 1 20 ? 0.144 16.125 -29.578 1 96.44 20 GLY B C 1
ATOM 5435 O O . GLY B 1 20 ? -0.323 16.859 -30.453 1 96.44 20 GLY B O 1
ATOM 5436 N N . THR B 1 21 ? 1.189 15.32 -29.812 1 96.94 21 THR B N 1
ATOM 5437 C CA . THR B 1 21 ? 1.957 15.406 -31.047 1 96.94 21 THR B CA 1
ATOM 5438 C C . THR B 1 21 ? 1.785 14.141 -31.875 1 96.94 21 THR B C 1
ATOM 5440 O O . THR B 1 21 ? 2.5 13.938 -32.875 1 96.94 21 THR B O 1
ATOM 5443 N N . PHE B 1 22 ? 0.95 13.25 -31.469 1 97.06 22 PHE B N 1
ATOM 5444 C CA . PHE B 1 22 ? 0.68 12.008 -32.188 1 97.06 22 PHE B CA 1
ATOM 5445 C C . PHE B 1 22 ? -0.813 11.711 -32.219 1 97.06 22 PHE B C 1
ATOM 5447 O O . PHE B 1 22 ? -1.599 12.391 -31.562 1 97.06 22 PHE B O 1
ATOM 5454 N N . ASP B 1 23 ? -1.188 10.703 -33 1 96.94 23 ASP B N 1
ATOM 5455 C CA . ASP B 1 23 ? -2.59 10.312 -33.125 1 96.94 23 ASP B CA 1
ATOM 5456 C C . ASP B 1 23 ? -2.969 9.297 -32.062 1 96.94 23 ASP B C 1
ATOM 5458 O O . ASP B 1 23 ? -2.557 8.141 -32.125 1 96.94 23 ASP B O 1
ATOM 5462 N N . THR B 1 24 ? -3.803 9.688 -31.141 1 97.38 24 THR B N 1
ATOM 5463 C CA . THR B 1 24 ? -4.18 8.844 -30.016 1 97.38 24 THR B CA 1
ATOM 5464 C C . THR B 1 24 ? -4.922 7.602 -30.5 1 97.38 24 THR B C 1
ATOM 5466 O O . THR B 1 24 ? -4.824 6.535 -29.891 1 97.38 24 THR B O 1
ATOM 5469 N N . GLU B 1 25 ? -5.684 7.684 -31.594 1 97.25 25 GLU B N 1
ATOM 5470 C CA . GLU B 1 25 ? -6.398 6.535 -32.125 1 97.25 25 GLU B CA 1
ATOM 5471 C C . GLU B 1 25 ? -5.43 5.473 -32.656 1 97.25 25 GLU B C 1
ATOM 5473 O O . GLU B 1 25 ? -5.66 4.277 -32.469 1 97.25 25 GLU B O 1
ATOM 5478 N N . ARG B 1 26 ? -4.441 5.895 -33.281 1 97.06 26 ARG B N 1
ATOM 5479 C CA . ARG B 1 26 ? -3.445 4.969 -33.812 1 97.06 26 ARG B CA 1
ATOM 5480 C C . ARG B 1 26 ? -2.672 4.293 -32.688 1 97.06 26 ARG B C 1
ATOM 5482 O O . ARG B 1 26 ? -2.395 3.094 -32.75 1 97.06 26 ARG B O 1
ATOM 5489 N N . LEU B 1 27 ? -2.326 5.059 -31.672 1 98 27 LEU B N 1
ATOM 5490 C CA . LEU B 1 27 ? -1.627 4.457 -30.547 1 98 27 LEU B CA 1
ATOM 5491 C C . LEU B 1 27 ? -2.539 3.496 -29.797 1 98 27 LEU B C 1
ATOM 5493 O O . LEU B 1 27 ? -2.086 2.461 -29.297 1 98 27 LEU B O 1
ATOM 5497 N N . SER B 1 28 ? -3.836 3.869 -29.703 1 98.06 28 SER B N 1
ATOM 5498 C CA . SER B 1 28 ? -4.793 2.953 -29.094 1 98.06 28 SER B CA 1
ATOM 5499 C C . SER B 1 28 ? -4.832 1.618 -29.828 1 98.06 28 SER B C 1
ATOM 5501 O O . SER B 1 28 ? -4.836 0.557 -29.203 1 98.06 28 SER B O 1
ATOM 5503 N N . ALA B 1 29 ? -4.887 1.698 -31.109 1 97.31 29 ALA B N 1
ATOM 5504 C CA . ALA B 1 29 ? -4.891 0.482 -31.922 1 97.31 29 ALA B CA 1
ATOM 5505 C C . ALA B 1 29 ? -3.607 -0.319 -31.719 1 97.31 29 ALA B C 1
ATOM 5507 O O . ALA B 1 29 ? -3.639 -1.551 -31.672 1 97.31 29 ALA B O 1
ATOM 5508 N N . TRP B 1 30 ? -2.492 0.41 -31.609 1 96.75 30 TRP B N 1
ATOM 5509 C CA . TRP B 1 30 ? -1.208 -0.24 -31.375 1 96.75 30 TRP B CA 1
ATOM 5510 C C . TRP B 1 30 ? -1.197 -0.939 -30.016 1 96.75 30 TRP B C 1
ATOM 5512 O O . TRP B 1 30 ? -0.693 -2.059 -29.891 1 96.75 30 TRP B O 1
ATOM 5522 N N . ILE B 1 31 ? -1.766 -0.34 -28.969 1 96.88 31 ILE B N 1
ATOM 5523 C CA . ILE B 1 31 ? -1.79 -0.871 -27.609 1 96.88 31 ILE B CA 1
ATOM 5524 C C . ILE B 1 31 ? -2.678 -2.113 -27.562 1 96.88 31 ILE B C 1
ATOM 5526 O O . ILE B 1 31 ? -2.303 -3.127 -26.969 1 96.88 31 ILE B O 1
ATOM 5530 N N . HIS B 1 32 ? -3.822 -2.084 -28.234 1 95.31 32 HIS B N 1
ATOM 5531 C CA . HIS B 1 32 ? -4.836 -3.113 -28.031 1 95.31 32 HIS B CA 1
ATOM 5532 C C . HIS B 1 32 ? -4.738 -4.199 -29.109 1 95.31 32 HIS B C 1
ATOM 5534 O O . HIS B 1 32 ? -5.473 -5.188 -29.062 1 95.31 32 HIS B O 1
ATOM 5540 N N . GLY B 1 33 ? -3.834 -4.047 -30.047 1 92.44 33 GLY B N 1
ATOM 5541 C CA . GLY B 1 33 ? -3.578 -5.145 -30.969 1 92.44 33 GLY B CA 1
ATOM 5542 C C . GLY B 1 33 ? -4.254 -4.961 -32.312 1 92.44 33 GLY B C 1
ATOM 5543 O O . GLY B 1 33 ? -4.551 -5.941 -33 1 92.44 33 GLY B O 1
ATOM 5544 N N . GLY B 1 34 ? -4.719 -3.725 -32.625 1 95.25 34 GLY B N 1
ATOM 5545 C CA . GLY B 1 34 ? -5.262 -3.465 -33.938 1 95.25 34 GLY B CA 1
ATOM 5546 C C . GLY B 1 34 ? -6.562 -2.688 -33.938 1 95.25 34 GLY B C 1
ATOM 5547 O O . GLY B 1 34 ? -7.199 -2.57 -32.875 1 95.25 34 GLY B O 1
ATOM 5548 N N . THR B 1 35 ? -6.891 -2.172 -35.031 1 97.12 35 THR B N 1
ATOM 5549 C CA . THR B 1 35 ? -8.07 -1.331 -35.188 1 97.12 35 THR B CA 1
ATOM 5550 C C . THR B 1 35 ? -9.344 -2.146 -34.969 1 97.12 35 THR B C 1
ATOM 5552 O O . THR B 1 35 ? -10.312 -1.653 -34.375 1 97.12 35 THR B O 1
ATOM 5555 N N . ASP B 1 36 ? -9.312 -3.393 -35.375 1 96.38 36 ASP B N 1
ATOM 5556 C CA . ASP B 1 36 ? -10.492 -4.238 -35.25 1 96.38 36 ASP B CA 1
ATOM 5557 C C . ASP B 1 36 ? -10.766 -4.594 -33.781 1 96.38 36 ASP B C 1
ATOM 5559 O O . ASP B 1 36 ? -11.914 -4.602 -33.344 1 96.38 36 ASP B O 1
ATOM 5563 N N . VAL B 1 37 ? -9.727 -4.883 -33.094 1 95.12 37 VAL B N 1
ATOM 5564 C CA . VAL B 1 37 ? -9.859 -5.207 -31.688 1 95.12 37 VAL B CA 1
ATOM 5565 C C . VAL B 1 37 ? -10.375 -3.988 -30.922 1 95.12 37 VAL B C 1
ATOM 5567 O O . VAL B 1 37 ? -11.242 -4.109 -30.062 1 95.12 37 VAL B O 1
ATOM 5570 N N . LEU B 1 38 ? -9.836 -2.838 -31.219 1 96.75 38 LEU B N 1
ATOM 5571 C CA . LEU B 1 38 ? -10.258 -1.591 -30.578 1 96.75 38 LEU B CA 1
ATOM 5572 C C . LEU B 1 38 ? -11.727 -1.315 -30.859 1 96.75 38 LEU B C 1
ATOM 5574 O O . LEU B 1 38 ? -12.469 -0.921 -29.953 1 96.75 38 LEU B O 1
ATOM 5578 N N . LYS B 1 39 ? -12.133 -1.509 -32.094 1 97.12 39 LYS B N 1
ATOM 5579 C CA . LYS B 1 39 ? -13.531 -1.324 -32.469 1 97.12 39 LYS B CA 1
ATOM 5580 C C . LYS B 1 39 ? -14.438 -2.264 -31.672 1 97.12 39 LYS B C 1
ATOM 5582 O O . LYS B 1 39 ? -15.477 -1.845 -31.156 1 97.12 39 LYS B O 1
ATOM 5587 N N . ARG B 1 40 ? -14.047 -3.508 -31.578 1 96.25 40 ARG B N 1
ATOM 5588 C CA . ARG B 1 40 ? -14.82 -4.504 -30.844 1 96.25 40 ARG B CA 1
ATOM 5589 C C . ARG B 1 40 ? -14.922 -4.137 -29.359 1 96.25 40 ARG B C 1
ATOM 5591 O O . ARG B 1 40 ? -15.977 -4.305 -28.75 1 96.25 40 ARG B O 1
ATOM 5598 N N . ARG B 1 41 ? -13.852 -3.711 -28.844 1 96.56 41 ARG B N 1
ATOM 5599 C CA . ARG B 1 41 ? -13.836 -3.256 -27.453 1 96.56 41 ARG B CA 1
ATOM 5600 C C . ARG B 1 41 ? -14.875 -2.158 -27.234 1 96.56 41 ARG B C 1
ATOM 5602 O O . ARG B 1 41 ? -15.625 -2.195 -26.25 1 96.56 41 ARG B O 1
ATOM 5609 N N . ARG B 1 42 ? -14.914 -1.214 -28.109 1 97.56 42 ARG B N 1
ATOM 5610 C CA . ARG B 1 42 ? -15.828 -0.084 -27.984 1 97.56 42 ARG B CA 1
ATOM 5611 C C . ARG B 1 42 ? -17.281 -0.525 -28.188 1 97.56 42 ARG B C 1
ATOM 5613 O O . ARG B 1 42 ? -18.188 0.016 -27.562 1 97.56 42 ARG B O 1
ATOM 5620 N N . GLU B 1 43 ? -17.469 -1.532 -29.031 1 97.69 43 GLU B N 1
ATOM 5621 C CA . GLU B 1 43 ? -18.797 -2.109 -29.203 1 97.69 43 GLU B CA 1
ATOM 5622 C C . GLU B 1 43 ? -19.281 -2.77 -27.906 1 97.69 43 GLU B C 1
ATOM 5624 O O . GLU B 1 43 ? -20.422 -2.59 -27.5 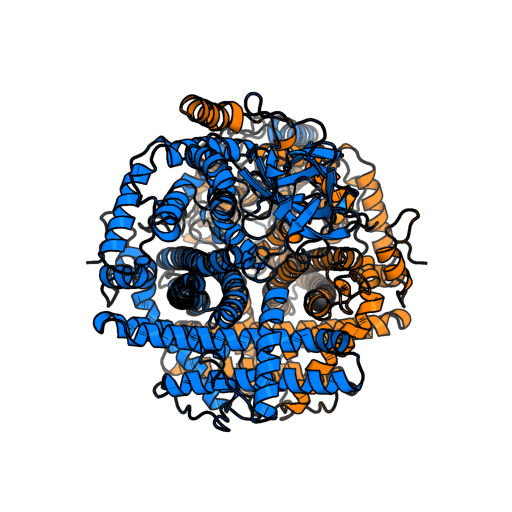1 97.69 43 GLU B O 1
ATOM 5629 N N . ILE B 1 44 ? -18.406 -3.496 -27.297 1 97.5 44 ILE B N 1
ATOM 5630 C CA . ILE B 1 44 ? -18.734 -4.168 -26.047 1 97.5 44 ILE B CA 1
ATOM 5631 C C . ILE B 1 44 ? -19.031 -3.131 -24.969 1 97.5 44 ILE B C 1
ATOM 5633 O O . ILE B 1 44 ? -19.969 -3.281 -24.188 1 97.5 44 ILE B O 1
ATOM 5637 N N . LEU B 1 45 ? -18.234 -2.092 -24.891 1 97.69 45 LEU B N 1
ATOM 5638 C CA . LEU B 1 45 ? -18.422 -1.011 -23.938 1 97.69 45 LEU B CA 1
ATOM 5639 C C . LEU B 1 45 ? -19.812 -0.378 -24.109 1 97.69 45 LEU B C 1
ATOM 5641 O O . LEU B 1 45 ? -20.531 -0.171 -23.125 1 97.69 45 LEU B O 1
ATOM 5645 N N . GLU B 1 46 ? -20.141 -0.013 -25.344 1 97.69 46 GLU B N 1
ATOM 5646 C CA . GLU B 1 46 ? -21.438 0.609 -25.625 1 97.69 46 GLU B CA 1
ATOM 5647 C C . GLU B 1 46 ? -22.594 -0.306 -25.219 1 97.69 46 GLU B C 1
ATOM 5649 O O . GLU B 1 46 ? -23.594 0.159 -24.688 1 97.69 46 GLU B O 1
ATOM 5654 N N . PHE B 1 47 ? -22.438 -1.579 -25.484 1 97.25 47 PHE B N 1
ATOM 5655 C CA . PHE B 1 47 ? -23.453 -2.545 -25.078 1 97.25 47 PHE B CA 1
ATOM 5656 C C . PHE B 1 47 ? -23.609 -2.557 -23.562 1 97.25 47 PHE B C 1
ATOM 5658 O O . PHE B 1 47 ? -24.719 -2.449 -23.047 1 97.25 47 PHE B O 1
ATOM 5665 N N . VAL B 1 48 ? -22.484 -2.641 -22.844 1 97.5 48 VAL B N 1
ATOM 5666 C CA . VAL B 1 48 ? -22.516 -2.713 -21.391 1 97.5 48 VAL B CA 1
ATOM 5667 C C . VAL B 1 48 ? -23.188 -1.456 -20.828 1 97.5 48 VAL B C 1
ATOM 5669 O O . VAL B 1 48 ? -23.969 -1.532 -19.875 1 97.5 48 VAL B O 1
ATOM 5672 N N . LYS B 1 49 ? -22.891 -0.278 -21.391 1 96.69 49 LYS B N 1
ATOM 5673 C CA . LYS B 1 49 ? -23.469 0.983 -20.938 1 96.69 49 LYS B CA 1
ATOM 5674 C C . LYS B 1 49 ? -24.984 1.024 -21.203 1 96.69 49 LYS B C 1
ATOM 5676 O O . LYS B 1 49 ? -25.719 1.732 -20.516 1 96.69 49 LYS B O 1
ATOM 5681 N N . SER B 1 50 ? -25.438 0.274 -22.188 1 96.94 50 SER B N 1
ATOM 5682 C CA . SER B 1 50 ? -26.828 0.332 -22.609 1 96.94 50 SER B CA 1
ATOM 5683 C C . SER B 1 50 ? -27.703 -0.572 -21.75 1 96.94 50 SER B C 1
ATOM 5685 O O . SER B 1 50 ? -28.938 -0.431 -21.734 1 96.94 50 SER B O 1
ATOM 5687 N N . VAL B 1 51 ? -27.109 -1.489 -21 1 96.5 51 VAL B N 1
ATOM 5688 C CA . VAL B 1 51 ? -27.875 -2.473 -20.25 1 96.5 51 VAL B CA 1
ATOM 5689 C C . VAL B 1 51 ? -28.094 -1.966 -18.828 1 96.5 51 VAL B C 1
ATOM 5691 O O . VAL B 1 51 ? -27.141 -1.78 -18.062 1 96.5 51 VAL B O 1
ATOM 5694 N N . ASP B 1 52 ? -29.281 -1.778 -18.375 1 95.62 52 ASP B N 1
ATOM 5695 C CA . ASP B 1 52 ? -29.625 -1.217 -17.062 1 95.62 52 ASP B CA 1
ATOM 5696 C C . ASP B 1 52 ? -29.203 -2.141 -15.938 1 95.62 52 ASP B C 1
ATOM 5698 O O . ASP B 1 52 ? -28.75 -1.675 -14.883 1 95.62 52 ASP B O 1
ATOM 5702 N N . ASP B 1 53 ? -29.266 -3.402 -16.172 1 95.75 53 ASP B N 1
ATOM 5703 C CA . ASP B 1 53 ? -28.969 -4.375 -15.133 1 95.75 53 ASP B CA 1
ATOM 5704 C C . ASP B 1 53 ? -27.484 -4.348 -14.758 1 95.75 53 ASP B C 1
ATOM 5706 O O . ASP B 1 53 ? -27.078 -4.906 -13.742 1 95.75 53 ASP B O 1
ATOM 5710 N N . PHE B 1 54 ? -26.688 -3.762 -15.648 1 96.62 54 PHE B N 1
ATOM 5711 C CA . PHE B 1 54 ? -25.25 -3.689 -15.367 1 96.62 54 PHE B CA 1
ATOM 5712 C C . PHE B 1 54 ? -24.938 -2.475 -14.508 1 96.62 54 PHE B C 1
ATOM 5714 O O . PHE B 1 54 ? -23.812 -2.348 -14 1 96.62 54 PHE B O 1
ATOM 5721 N N . LYS B 1 55 ? -25.859 -1.591 -14.25 1 94.62 55 LYS B N 1
ATOM 5722 C CA . LYS B 1 55 ? -25.625 -0.349 -13.516 1 94.62 55 LYS B CA 1
ATOM 5723 C C . LYS B 1 55 ? -25.719 -0.576 -12.008 1 94.62 55 LYS B C 1
ATOM 5725 O O . LYS B 1 55 ? -26.547 -1.353 -11.539 1 94.62 55 LYS B O 1
ATOM 5730 N N . ASP B 1 56 ? -24.828 0.009 -11.273 1 94 56 ASP B N 1
ATOM 5731 C CA . ASP B 1 56 ? -24.891 0.011 -9.812 1 94 56 ASP B CA 1
ATOM 5732 C C . ASP B 1 56 ? -25.844 1.083 -9.305 1 94 56 ASP B C 1
ATOM 5734 O O . ASP B 1 56 ? -25.891 2.188 -9.844 1 94 56 ASP B O 1
ATOM 5738 N N . PRO B 1 57 ? -26.641 0.821 -8.305 1 91.75 57 PRO B N 1
ATOM 5739 C CA . PRO B 1 57 ? -27.578 1.82 -7.789 1 91.75 57 PRO B CA 1
ATOM 5740 C C . PRO B 1 57 ? -26.875 3.035 -7.191 1 91.75 57 PRO B C 1
ATOM 5742 O O . PRO B 1 57 ? -27.391 4.156 -7.281 1 91.75 57 PRO B O 1
ATOM 5745 N N . VAL B 1 58 ? -25.812 2.877 -6.516 1 92.19 58 VAL B N 1
ATOM 5746 C CA . VAL B 1 58 ? -24.875 3.863 -5.98 1 92.19 58 VAL B CA 1
ATOM 5747 C C . VAL B 1 58 ? -23.438 3.385 -6.199 1 92.19 58 VAL B C 1
ATOM 5749 O O . VAL B 1 58 ? -23.219 2.215 -6.52 1 92.19 58 VAL B O 1
ATOM 5752 N N . PRO B 1 59 ? -22.5 4.348 -6.117 1 92.44 59 PRO B N 1
ATOM 5753 C CA . PRO B 1 59 ? -21.125 3.826 -6.172 1 92.44 59 PRO B CA 1
ATOM 5754 C C . PRO B 1 59 ? -20.891 2.689 -5.18 1 92.44 59 PRO B C 1
ATOM 5756 O O . PRO B 1 59 ? -21.359 2.75 -4.039 1 92.44 59 PRO B O 1
ATOM 5759 N N . ILE B 1 60 ? -20.234 1.652 -5.578 1 93.12 60 ILE B N 1
ATOM 5760 C CA . ILE B 1 60 ? -20.156 0.39 -4.852 1 93.12 60 ILE B CA 1
ATOM 5761 C C . ILE B 1 60 ? -19.469 0.608 -3.51 1 93.12 60 ILE B C 1
ATOM 5763 O O . ILE B 1 60 ? -19.672 -0.159 -2.566 1 93.12 60 ILE B O 1
ATOM 5767 N N . GLU B 1 61 ? -18.641 1.671 -3.402 1 93.19 61 GLU B N 1
ATOM 5768 C CA . GLU B 1 61 ? -17.891 1.973 -2.188 1 93.19 61 GLU B CA 1
ATOM 5769 C C . GLU B 1 61 ? -18.828 2.299 -1.026 1 93.19 61 GLU B C 1
ATOM 5771 O O . GLU B 1 61 ? -18.438 2.23 0.138 1 93.19 61 GLU B O 1
ATOM 5776 N N . PHE B 1 62 ? -20.078 2.674 -1.329 1 95.06 62 PHE B N 1
ATOM 5777 C CA . PHE B 1 62 ? -21.016 3.072 -0.296 1 95.06 62 PHE B CA 1
ATOM 5778 C C . PHE B 1 62 ? -21.891 1.891 0.127 1 95.06 62 PHE B C 1
ATOM 5780 O O . PHE B 1 62 ? -22.688 2.002 1.06 1 95.06 62 PHE B O 1
ATOM 5787 N N . LEU B 1 63 ? -21.719 0.75 -0.527 1 94.19 63 LEU B N 1
ATOM 5788 C CA . LEU B 1 63 ? -22.469 -0.454 -0.181 1 94.19 63 LEU B CA 1
ATOM 5789 C C . LEU B 1 63 ? -21.781 -1.21 0.954 1 94.19 63 LEU B C 1
ATOM 5791 O O . LEU B 1 63 ? -20.547 -1.259 1.022 1 94.19 63 LEU B O 1
ATOM 5795 N N . SER B 1 64 ? -22.625 -1.759 1.903 1 93.56 64 SER B N 1
ATOM 5796 C CA . SER B 1 64 ? -22.062 -2.752 2.818 1 93.56 64 SER B CA 1
ATOM 5797 C C . SER B 1 64 ? -21.578 -3.988 2.068 1 93.56 64 SER B C 1
ATOM 5799 O O . SER B 1 64 ? -21.875 -4.152 0.881 1 93.56 64 SER B O 1
ATOM 5801 N N . ARG B 1 65 ? -20.781 -4.836 2.705 1 94.69 65 ARG B N 1
ATOM 5802 C CA . ARG B 1 65 ? -20.281 -6.027 2.035 1 94.69 65 ARG B CA 1
ATOM 5803 C C . ARG B 1 65 ? -21.422 -6.941 1.598 1 94.69 65 ARG B C 1
ATOM 5805 O O . ARG B 1 65 ? -21.375 -7.516 0.507 1 94.69 65 ARG B O 1
ATOM 5812 N N . GLU B 1 66 ? -22.484 -7.09 2.412 1 95.12 66 GLU B N 1
ATOM 5813 C CA . GLU B 1 66 ? -23.641 -7.902 2.057 1 95.12 66 GLU B CA 1
ATOM 5814 C C . GLU B 1 66 ? -24.344 -7.344 0.829 1 95.12 66 GLU B C 1
ATOM 5816 O O . GLU B 1 66 ? -24.719 -8.094 -0.076 1 95.12 66 GLU B O 1
ATOM 5821 N N . GLU B 1 67 ? -24.5 -6.008 0.811 1 95.12 67 GLU B N 1
ATOM 5822 C CA . GLU B 1 67 ? -25.141 -5.355 -0.323 1 95.12 67 GLU B CA 1
ATOM 5823 C C . GLU B 1 67 ? -24.328 -5.52 -1.598 1 95.12 67 GLU B C 1
ATOM 5825 O O . GLU B 1 67 ? -24.875 -5.703 -2.684 1 95.12 67 GLU B O 1
ATOM 5830 N N . ARG B 1 68 ? -23.094 -5.418 -1.401 1 95.31 68 ARG B N 1
ATOM 5831 C CA . ARG B 1 68 ? -22.172 -5.555 -2.527 1 95.31 68 ARG B CA 1
ATOM 5832 C C . ARG B 1 68 ? -22.25 -6.953 -3.129 1 95.31 68 ARG B C 1
ATOM 5834 O O . ARG B 1 68 ? -22.266 -7.109 -4.352 1 95.31 68 ARG B O 1
ATOM 5841 N N . ILE B 1 69 ? -22.281 -8.008 -2.299 1 96.5 69 ILE B N 1
ATOM 5842 C CA . ILE B 1 69 ? -22.375 -9.398 -2.734 1 96.5 69 ILE B CA 1
ATOM 5843 C C . ILE B 1 69 ? -23.688 -9.617 -3.465 1 96.5 69 ILE B C 1
ATOM 5845 O O . ILE B 1 69 ? -23.734 -10.266 -4.516 1 96.5 69 ILE B O 1
ATOM 5849 N N . LEU B 1 70 ? -24.75 -9.062 -2.955 1 97 70 LEU B N 1
ATOM 5850 C CA . LEU B 1 70 ? -26.062 -9.164 -3.586 1 97 70 LEU B CA 1
ATOM 5851 C C . LEU B 1 70 ? -26.078 -8.469 -4.941 1 97 70 LEU B C 1
ATOM 5853 O O . LEU B 1 70 ? -26.578 -9.023 -5.926 1 97 70 LEU B O 1
ATOM 5857 N N . ASN B 1 71 ? -25.531 -7.262 -4.969 1 97.06 71 ASN B N 1
ATOM 5858 C CA . ASN B 1 71 ? -25.438 -6.488 -6.203 1 97.06 71 ASN B CA 1
ATOM 5859 C C . ASN B 1 71 ? -24.625 -7.219 -7.266 1 97.06 71 ASN B C 1
ATOM 5861 O O . ASN B 1 71 ? -25 -7.23 -8.445 1 97.06 71 ASN B O 1
ATOM 5865 N N . ASN B 1 72 ? -23.562 -7.844 -6.895 1 97.06 72 ASN B N 1
ATOM 5866 C CA . ASN B 1 72 ? -22.703 -8.57 -7.824 1 97.06 72 ASN B CA 1
ATOM 5867 C C . ASN B 1 72 ? -23.375 -9.836 -8.344 1 97.06 72 ASN B C 1
ATOM 5869 O O . ASN B 1 72 ? -23.156 -10.227 -9.492 1 97.06 72 ASN B O 1
ATOM 5873 N N . ALA B 1 73 ? -24.156 -10.477 -7.473 1 97.25 73 ALA B N 1
ATOM 5874 C CA . ALA B 1 73 ? -24.922 -11.641 -7.926 1 97.25 73 ALA B CA 1
ATOM 5875 C C . ALA B 1 73 ? -25.922 -11.25 -9 1 97.25 73 ALA B C 1
ATOM 5877 O O . ALA B 1 73 ? -26.094 -11.961 -9.992 1 97.25 73 ALA B O 1
ATOM 5878 N N . ARG B 1 74 ? -26.625 -10.102 -8.758 1 97.5 74 ARG B N 1
ATOM 5879 C CA . ARG B 1 74 ? -27.547 -9.586 -9.75 1 97.5 74 ARG B CA 1
ATOM 5880 C C . ARG B 1 74 ? -26.844 -9.328 -11.078 1 97.5 74 ARG B C 1
ATOM 5882 O O . ARG B 1 74 ? -27.312 -9.766 -12.133 1 97.5 74 ARG B O 1
ATOM 5889 N N . LYS B 1 75 ? -25.75 -8.695 -11.078 1 97.12 75 LYS B N 1
ATOM 5890 C CA . LYS B 1 75 ? -25.016 -8.297 -12.273 1 97.12 75 LYS B CA 1
ATOM 5891 C C . LYS B 1 75 ? -24.438 -9.508 -13 1 97.12 75 LYS B C 1
ATOM 5893 O O . LYS B 1 75 ? -24.406 -9.547 -14.227 1 97.12 75 LYS B O 1
ATOM 5898 N N . VAL B 1 76 ? -23.938 -10.531 -12.219 1 96.5 76 VAL B N 1
ATOM 5899 C CA . VAL B 1 76 ? -23.281 -11.664 -12.875 1 96.5 76 VAL B CA 1
ATOM 5900 C C . VAL B 1 76 ? -24.328 -12.5 -13.609 1 96.5 76 VAL B C 1
ATOM 5902 O O . VAL B 1 76 ? -24.047 -13.078 -14.664 1 96.5 76 VAL B O 1
ATOM 5905 N N . VAL B 1 77 ? -25.516 -12.633 -13.07 1 97 77 VAL B N 1
ATOM 5906 C CA . VAL B 1 77 ? -26.578 -13.336 -13.773 1 97 77 VAL B CA 1
ATOM 5907 C C . VAL B 1 77 ? -26.938 -12.594 -15.062 1 97 77 VAL B C 1
ATOM 5909 O O . VAL B 1 77 ? -27.031 -13.203 -16.125 1 97 77 VAL B O 1
ATOM 5912 N N . ALA B 1 78 ? -27.031 -11.289 -14.938 1 96.88 78 ALA B N 1
ATOM 5913 C CA . ALA B 1 78 ? -27.328 -10.477 -16.125 1 96.88 78 ALA B CA 1
ATOM 5914 C C . ALA B 1 78 ? -26.203 -10.594 -17.141 1 96.88 78 ALA B C 1
ATOM 5916 O O . ALA B 1 78 ? -26.469 -10.656 -18.359 1 96.88 78 ALA B O 1
ATOM 5917 N N . MET B 1 79 ? -24.984 -10.547 -16.688 1 95.5 79 MET B N 1
ATOM 5918 C CA . MET B 1 79 ? -23.812 -10.633 -17.547 1 95.5 79 MET B CA 1
ATOM 5919 C C . MET B 1 79 ? -23.812 -11.953 -18.328 1 95.5 79 MET B C 1
ATOM 5921 O O . MET B 1 79 ? -23.531 -11.969 -19.531 1 95.5 79 MET B O 1
ATOM 5925 N N . THR B 1 80 ? -24.109 -13.039 -17.641 1 92.62 80 THR B N 1
ATOM 5926 C CA . THR B 1 80 ? -24.109 -14.352 -18.266 1 92.62 80 THR B CA 1
ATOM 5927 C C . THR B 1 80 ? -25.297 -14.508 -19.219 1 92.62 80 THR B C 1
ATOM 5929 O O . THR B 1 80 ? -25.188 -15.203 -20.234 1 92.62 80 THR B O 1
ATOM 5932 N N . ASP B 1 81 ? -26.375 -13.867 -18.906 1 93.44 81 ASP B N 1
ATOM 5933 C CA . ASP B 1 81 ? -27.562 -13.898 -19.766 1 93.44 81 ASP B CA 1
ATOM 5934 C C . ASP B 1 81 ? -27.328 -13.117 -21.062 1 93.44 81 ASP B C 1
ATOM 5936 O O . ASP B 1 81 ? -28.047 -13.305 -22.047 1 93.44 81 ASP B O 1
ATOM 5940 N N . ASN B 1 82 ? -26.328 -12.242 -21.031 1 94.12 82 ASN B N 1
ATOM 5941 C CA . ASN B 1 82 ? -26.062 -11.383 -22.188 1 94.12 82 ASN B CA 1
ATOM 5942 C C . ASN B 1 82 ? -24.688 -11.656 -22.781 1 94.12 82 ASN B C 1
ATOM 5944 O O . ASN B 1 82 ? -23.969 -10.727 -23.156 1 94.12 82 ASN B O 1
ATOM 5948 N N . THR B 1 83 ? -24.312 -12.891 -22.828 1 91.19 83 THR B N 1
ATOM 5949 C CA . THR B 1 83 ? -22.984 -13.25 -23.297 1 91.19 83 THR B CA 1
ATOM 5950 C C . THR B 1 83 ? -22.938 -13.297 -24.812 1 91.19 83 THR B C 1
ATOM 5952 O O . THR B 1 83 ? -21.859 -13.336 -25.406 1 91.19 83 THR B O 1
ATOM 5955 N N . ASP B 1 84 ? -24.047 -13.258 -25.5 1 91.31 84 ASP B N 1
ATOM 5956 C CA . ASP B 1 84 ? -24.094 -13.336 -26.953 1 91.31 84 ASP B CA 1
ATOM 5957 C C . ASP B 1 84 ? -23.422 -12.125 -27.594 1 91.31 84 ASP B C 1
ATOM 5959 O O . ASP B 1 84 ? -23.078 -12.156 -28.766 1 91.31 84 ASP B O 1
ATOM 5963 N N . GLN B 1 85 ? -23.25 -11.133 -26.766 1 91.94 85 GLN B N 1
ATOM 5964 C CA . GLN B 1 85 ? -22.688 -9.891 -27.281 1 91.94 85 GLN B CA 1
ATOM 5965 C C . GLN B 1 85 ? -21.172 -10 -27.453 1 91.94 85 GLN B C 1
ATOM 5967 O O . GLN B 1 85 ? -20.547 -9.156 -28.109 1 91.94 85 GLN B O 1
ATOM 5972 N N . ILE B 1 86 ? -20.594 -11.016 -26.938 1 93.88 86 ILE B N 1
ATOM 5973 C CA . ILE B 1 86 ? -19.156 -11.188 -27.062 1 93.88 86 ILE B CA 1
ATOM 5974 C C . ILE B 1 86 ? -18.859 -12.516 -27.75 1 93.88 86 ILE B C 1
ATOM 5976 O O . ILE B 1 86 ? -19.734 -13.391 -27.844 1 93.88 86 ILE B O 1
ATOM 5980 N N . ASP B 1 87 ? -17.625 -12.578 -28.266 1 91.12 87 ASP B N 1
ATOM 5981 C CA . ASP B 1 87 ? -17.125 -13.867 -28.75 1 91.12 87 ASP B CA 1
ATOM 5982 C C . ASP B 1 87 ? -16.766 -14.789 -27.594 1 91.12 87 ASP B C 1
ATOM 5984 O O . ASP B 1 87 ? -15.688 -14.648 -27 1 91.12 87 ASP B O 1
ATOM 5988 N N . GLY B 1 88 ? -17.609 -15.688 -27.328 1 80.06 88 GLY B N 1
ATOM 5989 C CA . GLY B 1 88 ? -17.453 -16.594 -26.203 1 80.06 88 GLY B CA 1
ATOM 5990 C C . GLY B 1 88 ? -16.172 -17.391 -26.266 1 80.06 88 GLY B C 1
ATOM 5991 O O . GLY B 1 88 ? -15.68 -17.875 -25.25 1 80.06 88 GLY B O 1
ATOM 5992 N N . SER B 1 89 ? -15.625 -17.484 -27.453 1 80.38 89 SER B N 1
ATOM 5993 C CA . SER B 1 89 ? -14.398 -18.266 -27.609 1 80.38 89 SER B CA 1
ATOM 5994 C C . SER B 1 89 ? -13.172 -17.438 -27.25 1 80.38 89 SER B C 1
ATOM 5996 O O . SER B 1 89 ? -12.094 -17.984 -27 1 80.38 89 SER B O 1
ATOM 5998 N N . ASP B 1 90 ? -13.367 -16.203 -27.188 1 85 90 ASP B N 1
ATOM 5999 C CA . ASP B 1 90 ? -12.281 -15.297 -26.812 1 85 90 ASP B CA 1
ATOM 6000 C C . ASP B 1 90 ? -12.414 -14.859 -25.359 1 85 90 ASP B C 1
ATOM 6002 O O . ASP B 1 90 ? -12.516 -13.664 -25.078 1 85 90 ASP B O 1
ATOM 6006 N N . PHE B 1 91 ? -12.383 -15.773 -24.531 1 76.06 91 PHE B N 1
ATOM 6007 C CA . PHE B 1 91 ? -12.57 -15.461 -23.109 1 76.06 91 PHE B CA 1
ATOM 6008 C C . PHE B 1 91 ? -11.508 -14.492 -22.625 1 76.06 91 PHE B C 1
ATOM 6010 O O . PHE B 1 91 ? -11.812 -13.539 -21.891 1 76.06 91 PHE B O 1
ATOM 6017 N N . PHE B 1 92 ? -10.359 -14.648 -23.125 1 75.12 92 PHE B N 1
ATOM 6018 C CA . PHE B 1 92 ? -9.25 -13.883 -22.578 1 75.12 92 PHE B CA 1
ATOM 6019 C C . PHE B 1 92 ? -9.18 -12.5 -23.203 1 75.12 92 PHE B C 1
ATOM 6021 O O . PHE B 1 92 ? -8.508 -11.609 -22.688 1 75.12 92 PHE B O 1
ATOM 6028 N N . GLY B 1 93 ? -9.828 -12.391 -24.234 1 86.5 93 GLY B N 1
ATOM 6029 C CA . GLY B 1 93 ? -9.961 -11.086 -24.859 1 86.5 93 GLY B CA 1
ATOM 6030 C C . GLY B 1 93 ? -11.266 -10.391 -24.516 1 86.5 93 GLY B C 1
ATOM 6031 O O . GLY B 1 93 ? -11.383 -9.742 -23.484 1 86.5 93 GLY B O 1
ATOM 6032 N N . GLU B 1 94 ? -12.25 -10.812 -25.203 1 92.56 94 GLU B N 1
ATOM 6033 C CA . GLU B 1 94 ? -13.539 -10.156 -25.047 1 92.56 94 GLU B CA 1
ATOM 6034 C C . GLU B 1 94 ? -14.195 -10.516 -23.719 1 92.56 94 GLU B C 1
ATOM 6036 O O . GLU B 1 94 ? -14.836 -9.672 -23.094 1 92.56 94 GLU B O 1
ATOM 6041 N N . GLY B 1 95 ? -14.039 -11.734 -23.359 1 91 95 GLY B N 1
ATOM 6042 C CA . GLY B 1 95 ? -14.672 -12.18 -22.125 1 91 95 GLY B CA 1
ATOM 6043 C C . GLY B 1 95 ? -14.18 -11.43 -20.891 1 91 95 GLY B C 1
ATOM 6044 O O . GLY B 1 95 ? -14.984 -10.938 -20.094 1 91 95 GLY B O 1
ATOM 6045 N N . MET B 1 96 ? -12.93 -11.383 -20.75 1 89.44 96 MET B N 1
ATOM 6046 C CA . MET B 1 96 ? -12.344 -10.703 -19.594 1 89.44 96 MET B CA 1
ATOM 6047 C C . MET B 1 96 ? -12.664 -9.211 -19.625 1 89.44 96 MET B C 1
ATOM 6049 O O . MET B 1 96 ? -12.914 -8.609 -18.578 1 89.44 96 MET B O 1
ATOM 6053 N N . TYR B 1 97 ? -12.594 -8.57 -20.812 1 93.69 97 TYR B N 1
ATOM 6054 C CA . TYR B 1 97 ? -12.922 -7.156 -20.938 1 93.69 97 TYR B CA 1
ATOM 6055 C C . TYR B 1 97 ? -14.375 -6.898 -20.562 1 93.69 97 TYR B C 1
ATOM 6057 O O . TYR B 1 97 ? -14.68 -5.957 -19.828 1 93.69 97 TYR B O 1
ATOM 6065 N N . TYR B 1 98 ? -15.297 -7.801 -21.047 1 95.81 98 TYR B N 1
ATOM 6066 C CA . TYR B 1 98 ? -16.719 -7.742 -20.766 1 95.81 98 TYR B CA 1
ATOM 6067 C C . TYR B 1 98 ? -16.984 -7.848 -19.266 1 95.81 98 TYR B C 1
ATOM 6069 O O . TYR B 1 98 ? -17.766 -7.07 -18.703 1 95.81 98 TYR B O 1
ATOM 6077 N N . GLN B 1 99 ? -16.328 -8.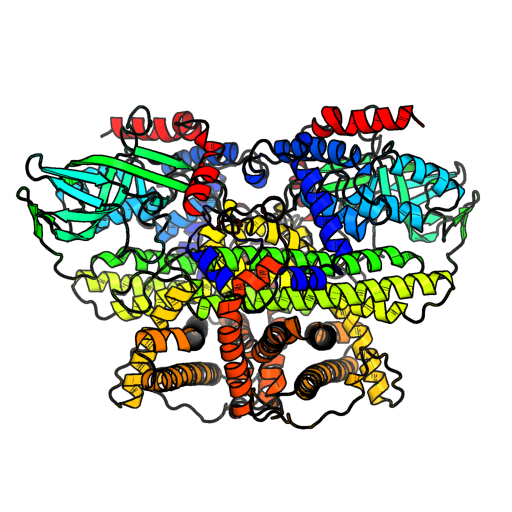734 -18.641 1 93.56 99 GLN B N 1
ATOM 6078 C CA . GLN B 1 99 ? -16.453 -8.906 -17.203 1 93.56 99 GLN B CA 1
ATOM 6079 C C . GLN B 1 99 ? -15.938 -7.676 -16.453 1 93.56 99 GLN B C 1
ATOM 6081 O O . GLN B 1 99 ? -16.562 -7.211 -15.5 1 93.56 99 GLN B O 1
ATOM 6086 N N . ALA B 1 100 ? -14.789 -7.191 -16.844 1 93.75 100 ALA B N 1
ATOM 6087 C CA . ALA B 1 100 ? -14.188 -6.039 -16.188 1 93.75 100 ALA B CA 1
ATOM 6088 C C . ALA B 1 100 ? -15.094 -4.816 -16.266 1 93.75 100 ALA B C 1
ATOM 6090 O O . ALA B 1 100 ? -15.203 -4.047 -15.312 1 93.75 100 ALA B O 1
ATOM 6091 N N . LEU B 1 101 ? -15.727 -4.625 -17.406 1 96.25 101 LEU B N 1
ATOM 6092 C CA . LEU B 1 101 ? -16.641 -3.5 -17.594 1 96.25 101 LEU B CA 1
ATOM 6093 C C . LEU B 1 101 ? -17.859 -3.637 -16.688 1 96.25 101 LEU B C 1
ATOM 6095 O O . LEU B 1 101 ? -18.391 -2.637 -16.188 1 96.25 101 LEU B O 1
ATOM 6099 N N . THR B 1 102 ? -18.266 -4.836 -16.5 1 95.69 102 THR B N 1
ATOM 6100 C CA . THR B 1 102 ? -19.516 -5.09 -15.789 1 95.69 102 THR B CA 1
ATOM 6101 C C . THR B 1 102 ? -19.281 -5.129 -14.281 1 95.69 102 THR B C 1
ATOM 6103 O O . THR B 1 102 ? -20.062 -4.547 -13.516 1 95.69 102 THR B O 1
ATOM 6106 N N . MET B 1 103 ? -18.156 -5.809 -13.891 1 94.81 103 MET B N 1
ATOM 6107 C CA . MET B 1 103 ? -17.969 -6.121 -12.484 1 94.81 103 MET B CA 1
ATOM 6108 C C . MET B 1 103 ? -16.906 -5.219 -11.867 1 94.81 103 MET B C 1
ATOM 6110 O O . MET B 1 103 ? -16.797 -5.117 -10.641 1 94.81 103 MET B O 1
ATOM 6114 N N . GLY B 1 104 ? -16.125 -4.543 -12.719 1 92.75 104 GLY B N 1
ATOM 6115 C CA . GLY B 1 104 ? -15 -3.783 -12.203 1 92.75 104 GLY B CA 1
ATOM 6116 C C . GLY B 1 104 ? -13.945 -4.652 -11.539 1 92.75 104 GLY B C 1
ATOM 6117 O O . GLY B 1 104 ? -13.508 -5.648 -12.117 1 92.75 104 GLY B O 1
ATOM 6118 N N . ARG B 1 105 ? -13.508 -4.262 -10.352 1 94 105 ARG B N 1
ATOM 6119 C CA . ARG B 1 105 ? -12.414 -4.941 -9.664 1 94 105 ARG B CA 1
ATOM 6120 C C . ARG B 1 105 ? -12.93 -5.73 -8.461 1 94 105 ARG B C 1
ATOM 6122 O O . ARG B 1 105 ? -12.141 -6.188 -7.633 1 94 105 ARG B O 1
ATOM 6129 N N . ASP B 1 106 ? -14.211 -5.883 -8.359 1 91.56 106 ASP B N 1
ATOM 6130 C CA . ASP B 1 106 ? -14.828 -6.578 -7.234 1 91.56 106 ASP B CA 1
ATOM 6131 C C . ASP B 1 106 ? -14.883 -8.086 -7.484 1 91.56 106 ASP B C 1
ATOM 6133 O O . ASP B 1 106 ? -15.07 -8.867 -6.551 1 91.56 106 ASP B O 1
ATOM 6137 N N . LEU B 1 107 ? -14.695 -8.5 -8.68 1 92.25 107 LEU B N 1
ATOM 6138 C CA . LEU B 1 107 ? -14.945 -9.883 -9.07 1 92.25 107 LEU B CA 1
ATOM 6139 C C . LEU B 1 107 ? -16.344 -10.328 -8.641 1 92.25 107 LEU B C 1
ATOM 6141 O O . LEU B 1 107 ? -17.234 -9.5 -8.484 1 92.25 107 LEU B O 1
ATOM 6145 N N . HIS B 1 108 ? -16.688 -11.633 -8.789 1 94.06 108 HIS B N 1
ATOM 6146 C CA . HIS B 1 108 ? -18.047 -12.102 -8.547 1 94.06 108 HIS B CA 1
ATOM 6147 C C . HIS B 1 108 ? -18.062 -13.586 -8.195 1 94.06 108 HIS B C 1
ATOM 6149 O O . HIS B 1 108 ? -17.047 -14.266 -8.32 1 94.06 108 HIS B O 1
ATOM 6155 N N . ALA B 1 109 ? -19.203 -14.039 -7.84 1 95.31 109 ALA B N 1
ATOM 6156 C CA . ALA B 1 109 ? -19.422 -15.383 -7.301 1 95.31 109 ALA B CA 1
ATOM 6157 C C . ALA B 1 109 ? -19.016 -16.453 -8.305 1 95.31 109 ALA B C 1
ATOM 6159 O O . ALA B 1 109 ? -18.703 -17.578 -7.926 1 95.31 109 ALA B O 1
ATOM 6160 N N . MET B 1 110 ? -18.953 -16.156 -9.594 1 95.5 110 MET B N 1
ATOM 6161 C CA . MET B 1 110 ? -18.672 -17.141 -10.633 1 95.5 110 MET B CA 1
ATOM 6162 C C . MET B 1 110 ? -17.297 -16.906 -11.25 1 95.5 110 MET B C 1
ATOM 6164 O O . MET B 1 110 ? -17 -17.438 -12.32 1 95.5 110 MET B O 1
ATOM 6168 N N . SER B 1 111 ? -16.516 -16.109 -10.617 1 93.81 111 SER B N 1
ATOM 6169 C CA . SER B 1 111 ? -15.211 -15.797 -11.164 1 93.81 111 SER B CA 1
ATOM 6170 C C . SER B 1 111 ? -14.359 -17.062 -11.32 1 93.81 111 SER B C 1
ATOM 6172 O O . SER B 1 111 ? -13.828 -17.312 -12.398 1 93.81 111 SER B O 1
ATOM 6174 N N . LEU B 1 112 ? -14.242 -17.859 -10.297 1 94.19 112 LEU B N 1
ATOM 6175 C CA . LEU B 1 112 ? -13.414 -19.062 -10.359 1 94.19 112 LEU B CA 1
ATOM 6176 C C . LEU B 1 112 ? -14.125 -20.172 -11.133 1 94.19 112 LEU B C 1
ATOM 6178 O O . LEU B 1 112 ? -13.484 -21.125 -11.578 1 94.19 112 LEU B O 1
ATOM 6182 N N . HIS B 1 113 ? -15.484 -20.031 -11.266 1 95.44 113 HIS B N 1
ATOM 6183 C CA . HIS B 1 113 ? -16.203 -20.953 -12.141 1 95.44 113 HIS B CA 1
ATOM 6184 C C . HIS B 1 113 ? -15.664 -20.891 -13.57 1 95.44 113 HIS B C 1
ATOM 6186 O O . HIS B 1 113 ? -15.375 -21.922 -14.172 1 95.44 113 HIS B O 1
ATOM 6192 N N . TYR B 1 114 ? -15.469 -19.688 -13.953 1 89.75 114 TYR B N 1
ATOM 6193 C CA . TYR B 1 114 ? -15.078 -19.469 -15.344 1 89.75 114 TYR B CA 1
ATOM 6194 C C . TYR B 1 114 ? -13.57 -19.609 -15.523 1 89.75 114 TYR B C 1
ATOM 6196 O O . TYR B 1 114 ? -13.109 -20.109 -16.547 1 89.75 114 TYR B O 1
ATOM 6204 N N . VAL B 1 115 ? -12.812 -19.219 -14.492 1 87.19 115 VAL B N 1
ATOM 6205 C CA . VAL B 1 115 ? -11.383 -19.078 -14.734 1 87.19 115 VAL B CA 1
ATOM 6206 C C . VAL B 1 115 ? -10.648 -20.344 -14.281 1 87.19 115 VAL B C 1
ATOM 6208 O O . VAL B 1 115 ? -9.57 -20.656 -14.781 1 87.19 115 VAL B O 1
ATOM 6211 N N . MET B 1 116 ? -11.25 -21.094 -13.375 1 90.31 116 MET B N 1
ATOM 6212 C CA . MET B 1 116 ? -10.531 -22.25 -12.844 1 90.31 116 MET B CA 1
ATOM 6213 C C . MET B 1 116 ? -11.359 -23.516 -13.008 1 90.31 116 MET B C 1
ATOM 6215 O O . MET B 1 116 ? -10.844 -24.547 -13.445 1 90.31 116 MET B O 1
ATOM 6219 N N . PHE B 1 117 ? -12.625 -23.453 -12.727 1 94.25 117 PHE B N 1
ATOM 6220 C CA . PHE B 1 117 ? -13.438 -24.656 -12.695 1 94.25 117 PHE B CA 1
ATOM 6221 C C . PHE B 1 117 ? -13.617 -25.219 -14.102 1 94.25 117 PHE B C 1
ATOM 6223 O O . PHE B 1 117 ? -13.25 -26.375 -14.359 1 94.25 117 PHE B O 1
ATOM 6230 N N . ILE B 1 118 ? -14.125 -24.438 -14.953 1 91.94 118 ILE B N 1
ATOM 6231 C CA . ILE B 1 118 ? -14.398 -24.891 -16.312 1 91.94 118 ILE B CA 1
ATOM 6232 C C . ILE B 1 118 ? -13.102 -25.297 -17 1 91.94 118 ILE B C 1
ATOM 6234 O O . ILE B 1 118 ? -13 -26.391 -17.562 1 91.94 118 ILE B O 1
ATOM 6238 N N . PRO B 1 119 ? -12.039 -24.438 -16.859 1 86.69 119 PRO B N 1
ATOM 6239 C CA . PRO B 1 119 ? -10.781 -24.844 -17.484 1 86.69 119 PRO B CA 1
ATOM 6240 C C . PRO B 1 119 ? -10.234 -26.141 -16.906 1 86.69 119 PRO B C 1
ATOM 6242 O O . PRO B 1 119 ? -9.625 -26.938 -17.625 1 86.69 119 PRO B O 1
ATOM 6245 N N . THR B 1 120 ? -10.359 -26.375 -15.672 1 90.88 120 THR B N 1
ATOM 6246 C CA . THR B 1 120 ? -9.898 -27.609 -15.07 1 90.88 120 THR B CA 1
ATOM 6247 C C . THR B 1 120 ? -10.688 -28.797 -15.617 1 90.88 120 THR B C 1
ATOM 6249 O O . THR B 1 120 ? -10.109 -29.859 -15.914 1 90.88 120 THR B O 1
ATOM 6252 N N . LEU B 1 121 ? -12 -28.641 -15.789 1 93.62 121 LEU B N 1
ATOM 6253 C CA . LEU B 1 121 ? -12.812 -29.703 -16.375 1 93.62 121 LEU B CA 1
ATOM 6254 C C . LEU B 1 121 ? -12.359 -30.016 -17.797 1 93.62 121 LEU B C 1
ATOM 6256 O O . LEU B 1 121 ? -12.234 -31.188 -18.172 1 93.62 121 LEU B O 1
ATOM 6260 N N . GLN B 1 122 ? -12.109 -28.984 -18.484 1 88.25 122 GLN B N 1
ATOM 6261 C CA . GLN B 1 122 ? -11.688 -29.141 -19.875 1 88.25 122 GLN B CA 1
ATOM 6262 C C . GLN B 1 122 ? -10.336 -29.844 -19.969 1 88.25 122 GLN B C 1
ATOM 6264 O O . GLN B 1 122 ? -10.086 -30.594 -20.906 1 88.25 122 GLN B O 1
ATOM 6269 N N . GLY B 1 123 ? -9.523 -29.578 -19 1 84 123 GLY B N 1
ATOM 6270 C CA . GLY B 1 123 ? -8.141 -30.016 -19.109 1 84 123 GLY B CA 1
ATOM 6271 C C . GLY B 1 123 ? -7.867 -31.312 -18.359 1 84 123 GLY B C 1
ATOM 6272 O O . GLY B 1 123 ? -6.879 -32 -18.641 1 84 123 GLY B O 1
ATOM 6273 N N . GLN B 1 124 ? -8.75 -31.75 -17.438 1 90.38 124 GLN B N 1
ATOM 6274 C CA . GLN B 1 124 ? -8.336 -32.812 -16.531 1 90.38 124 GLN B CA 1
ATOM 6275 C C . GLN B 1 124 ? -9.336 -33.969 -16.547 1 90.38 124 GLN B C 1
ATOM 6277 O O . GLN B 1 124 ? -9.086 -35.031 -15.961 1 90.38 124 GLN B O 1
ATOM 6282 N N . THR B 1 125 ? -10.492 -33.875 -17.234 1 94.62 125 THR B N 1
ATOM 6283 C CA . THR B 1 125 ? -11.508 -34.906 -17.266 1 94.62 125 THR B CA 1
ATOM 6284 C C . THR B 1 125 ? -11.266 -35.875 -18.438 1 94.62 125 THR B C 1
ATOM 6286 O O . THR B 1 125 ? -10.75 -35.469 -19.469 1 94.62 125 THR B O 1
ATOM 6289 N N . ASP B 1 126 ? -11.562 -37.125 -18.219 1 94.62 126 ASP B N 1
ATOM 6290 C CA . ASP B 1 126 ? -11.641 -38 -19.391 1 94.62 126 ASP B CA 1
ATOM 6291 C C . ASP B 1 126 ? -12.891 -37.688 -20.219 1 94.62 126 ASP B C 1
ATOM 6293 O O . ASP B 1 126 ? -13.641 -36.781 -19.906 1 94.62 126 ASP B O 1
ATOM 6297 N N . ASP B 1 127 ? -13.133 -38.375 -21.25 1 96 127 ASP B N 1
ATOM 6298 C CA . ASP B 1 127 ? -14.18 -38.031 -22.203 1 96 127 ASP B CA 1
ATOM 6299 C C . ASP B 1 127 ? -15.562 -38.156 -21.578 1 96 127 ASP B C 1
ATOM 6301 O O . ASP B 1 127 ? -16.422 -37.281 -21.781 1 96 127 ASP B O 1
ATOM 6305 N N . GLU B 1 128 ? -15.758 -39.219 -20.891 1 96.12 128 GLU B N 1
ATOM 6306 C CA . GLU B 1 128 ? -17.047 -39.438 -20.25 1 96.12 128 GLU B CA 1
ATOM 6307 C C . GLU B 1 128 ? -17.328 -38.375 -19.188 1 96.12 128 GLU B C 1
ATOM 6309 O O . GLU B 1 128 ? -18.438 -37.844 -19.125 1 96.12 128 GLU B O 1
ATOM 6314 N N . GLN B 1 129 ? -16.344 -38.094 -18.359 1 97.06 129 GLN B N 1
ATOM 6315 C CA . GLN B 1 129 ? -16.469 -37.031 -17.344 1 97.06 129 GLN B CA 1
ATOM 6316 C C . GLN B 1 129 ? -16.719 -35.688 -17.984 1 97.06 129 GLN B C 1
ATOM 6318 O O . GLN B 1 129 ? -17.516 -34.906 -17.484 1 97.06 129 GLN B O 1
ATOM 6323 N N . LEU B 1 130 ? -15.938 -35.375 -19 1 96.5 130 LEU B N 1
ATOM 6324 C CA . LEU B 1 130 ? -16.047 -34.094 -19.688 1 96.5 130 LEU B CA 1
ATOM 6325 C C . LEU B 1 130 ? -17.484 -33.844 -20.172 1 96.5 130 LEU B C 1
ATOM 6327 O O . LEU B 1 130 ? -18.031 -32.781 -19.984 1 96.5 130 LEU B O 1
ATOM 6331 N N . ASP B 1 131 ? -18.031 -34.875 -20.828 1 95.5 131 ASP B N 1
ATOM 6332 C CA . ASP B 1 131 ? -19.391 -34.75 -21.359 1 95.5 131 ASP B CA 1
ATOM 6333 C C . ASP B 1 131 ? -20.391 -34.469 -20.234 1 95.5 131 ASP B C 1
ATOM 6335 O O . ASP B 1 131 ? -21.281 -33.625 -20.391 1 95.5 131 ASP B O 1
ATOM 6339 N N . GLU B 1 132 ? -20.203 -35 -19.156 1 95.38 132 GLU B N 1
ATOM 6340 C CA . GLU B 1 132 ? -21.125 -34.844 -18.047 1 95.38 132 GLU B CA 1
ATOM 6341 C C . GLU B 1 132 ? -20.953 -33.469 -17.391 1 95.38 132 GLU B C 1
ATOM 6343 O O . GLU B 1 132 ? -21.922 -32.719 -17.266 1 95.38 132 GLU B O 1
ATOM 6348 N N . TRP B 1 133 ? -19.766 -33.219 -17 1 97.31 133 TRP B N 1
ATOM 6349 C CA . TRP B 1 133 ? -19.547 -32.094 -16.109 1 97.31 133 TRP B CA 1
ATOM 6350 C C . TRP B 1 133 ? -19.453 -30.781 -16.891 1 97.31 133 TRP B C 1
ATOM 6352 O O . TRP B 1 133 ? -19.859 -29.719 -16.406 1 97.31 133 TRP B O 1
ATOM 6362 N N . LEU B 1 134 ? -18.812 -30.797 -18.016 1 96.31 134 LEU B N 1
ATOM 6363 C CA . LEU B 1 134 ? -18.656 -29.562 -18.797 1 96.31 134 LEU B CA 1
ATOM 6364 C C . LEU B 1 134 ? -20.016 -29.016 -19.203 1 96.31 134 LEU B C 1
ATOM 6366 O O . LEU B 1 134 ? -20.234 -27.797 -19.188 1 96.31 134 LEU B O 1
ATOM 6370 N N . THR B 1 135 ? -20.891 -29.906 -19.656 1 95.31 135 THR B N 1
ATOM 6371 C CA . THR B 1 135 ? -22.234 -29.5 -20.031 1 95.31 135 THR B CA 1
ATOM 6372 C C . THR B 1 135 ? -22.938 -28.812 -18.859 1 95.31 135 THR B C 1
ATOM 6374 O O . THR B 1 135 ? -23.531 -27.75 -19.031 1 95.31 135 THR B O 1
ATOM 6377 N N . LYS B 1 136 ? -22.844 -29.375 -17.672 1 97 136 LYS B N 1
ATOM 6378 C CA . LYS B 1 136 ? -23.453 -28.812 -16.469 1 97 136 LYS B CA 1
ATOM 6379 C C . LYS B 1 136 ? -22.844 -27.469 -16.125 1 97 136 LYS B C 1
ATOM 6381 O O . LYS B 1 136 ? -23.547 -26.547 -15.695 1 97 136 LYS B O 1
ATOM 6386 N N . ALA B 1 137 ? -21.547 -27.391 -16.281 1 96.88 137 ALA B N 1
ATOM 6387 C CA . ALA B 1 137 ? -20.828 -26.172 -15.922 1 96.88 137 ALA B CA 1
ATOM 6388 C C . ALA B 1 137 ? -21.125 -25.031 -16.906 1 96.88 137 ALA B C 1
ATOM 6390 O O . ALA B 1 137 ? -21.422 -23.906 -16.484 1 96.88 137 ALA B O 1
ATOM 6391 N N . ILE B 1 138 ? -21.125 -25.266 -18.188 1 93.12 138 ILE B N 1
ATOM 6392 C CA . ILE B 1 138 ? -21.344 -24.25 -19.219 1 93.12 138 ILE B CA 1
ATOM 6393 C C . ILE B 1 138 ? -22.781 -23.75 -19.156 1 93.12 138 ILE B C 1
ATOM 6395 O O . ILE B 1 138 ? -23.031 -22.547 -19.328 1 93.12 138 ILE B O 1
ATOM 6399 N N . SER B 1 139 ? -23.703 -24.688 -18.891 1 94.5 139 SER B N 1
ATOM 6400 C CA . SER B 1 139 ? -25.109 -24.297 -18.812 1 94.5 139 SER B CA 1
ATOM 6401 C C . SER B 1 139 ? -25.391 -23.562 -17.5 1 94.5 139 SER B C 1
ATOM 6403 O O . SER B 1 139 ? -26.453 -22.938 -17.359 1 94.5 139 SER B O 1
ATOM 6405 N N . ARG B 1 140 ? -24.531 -23.594 -16.531 1 95.56 140 ARG B N 1
ATOM 6406 C CA . ARG B 1 140 ? -24.641 -23 -15.203 1 95.56 140 ARG B CA 1
ATOM 6407 C C . ARG B 1 140 ? -25.625 -23.766 -14.328 1 95.56 140 ARG B C 1
ATOM 6409 O O . ARG B 1 140 ? -26.172 -23.219 -13.375 1 95.56 140 ARG B O 1
ATOM 6416 N N . ALA B 1 141 ? -25.766 -25.031 -14.781 1 97.06 141 ALA B N 1
ATOM 6417 C CA . ALA B 1 141 ? -26.547 -25.906 -13.906 1 97.06 141 ALA B CA 1
ATOM 6418 C C . ALA B 1 141 ? -25.828 -26.125 -12.578 1 97.06 141 ALA B C 1
ATOM 6420 O O . ALA B 1 141 ? -26.469 -26.391 -11.555 1 97.06 141 ALA B O 1
ATOM 6421 N N . VAL B 1 142 ? -24.578 -26.062 -12.648 1 96.94 142 VAL B N 1
ATOM 6422 C CA . VAL B 1 142 ? -23.719 -26.078 -11.461 1 96.94 142 VAL B CA 1
ATOM 6423 C C . VAL B 1 142 ? -22.766 -24.891 -11.492 1 96.94 142 VAL B C 1
ATOM 6425 O O . VAL B 1 142 ? -22.359 -24.438 -12.57 1 96.94 142 VAL B O 1
ATOM 6428 N N . VAL B 1 143 ? -22.516 -24.328 -10.398 1 97.94 143 VAL B N 1
ATOM 6429 C CA . VAL B 1 143 ? -21.484 -23.312 -10.227 1 97.94 143 VAL B CA 1
ATOM 6430 C C . VAL B 1 143 ? -20.359 -23.859 -9.352 1 97.94 143 VAL B C 1
ATOM 6432 O O . VAL B 1 143 ? -20.594 -24.312 -8.227 1 97.94 143 VAL B O 1
ATOM 6435 N N . GLY B 1 144 ? -19.234 -23.875 -9.945 1 98.31 144 GLY B N 1
ATOM 6436 C CA . GLY B 1 144 ? -18.125 -24.516 -9.242 1 98.31 144 GLY B CA 1
ATOM 6437 C C . GLY B 1 144 ? -16.984 -23.562 -8.961 1 98.31 144 GLY B C 1
ATOM 6438 O O . GLY B 1 144 ? -16.984 -22.422 -9.43 1 98.31 144 GLY B O 1
ATOM 6439 N N . THR B 1 145 ? -16.078 -23.953 -8.109 1 97.94 145 THR B N 1
ATOM 6440 C CA . THR B 1 145 ? -14.82 -23.281 -7.793 1 97.94 145 THR B CA 1
ATOM 6441 C C . THR B 1 145 ? -13.672 -24.281 -7.715 1 97.94 145 THR B C 1
ATOM 6443 O O . THR B 1 145 ? -13.797 -25.422 -8.18 1 97.94 145 THR B O 1
ATOM 6446 N N . TYR B 1 146 ? -12.508 -23.828 -7.34 1 96.19 146 TYR B N 1
ATOM 6447 C CA . TYR B 1 146 ? -11.297 -24.641 -7.266 1 96.19 146 TYR B CA 1
ATOM 6448 C C . TYR B 1 146 ? -10.656 -24.531 -5.891 1 96.19 146 TYR B C 1
ATOM 6450 O O . TYR B 1 146 ? -10.172 -23.469 -5.5 1 96.19 146 TYR B O 1
ATOM 6458 N N . ALA B 1 147 ? -10.656 -25.609 -5.141 1 97.38 147 ALA B N 1
ATOM 6459 C CA . ALA B 1 147 ? -10.188 -25.625 -3.758 1 97.38 147 ALA B CA 1
ATOM 6460 C C . ALA B 1 147 ? -8.922 -26.453 -3.609 1 97.38 147 ALA B C 1
ATOM 6462 O O . ALA B 1 147 ? -8.992 -27.688 -3.498 1 97.38 147 ALA B O 1
ATOM 6463 N N . GLN B 1 148 ? -7.785 -25.812 -3.541 1 94.5 148 GLN B N 1
ATOM 6464 C CA . GLN B 1 148 ? -6.508 -26.516 -3.438 1 94.5 148 GLN B CA 1
ATOM 6465 C C . GLN B 1 148 ? -5.746 -26.078 -2.188 1 94.5 148 GLN B C 1
ATOM 6467 O O . GLN B 1 148 ? -5.488 -26.891 -1.302 1 94.5 148 GLN B O 1
ATOM 6472 N N . THR B 1 149 ? -5.535 -24.828 -1.988 1 94.5 149 THR B N 1
ATOM 6473 C CA . THR B 1 149 ? -4.727 -24.266 -0.906 1 94.5 149 THR B CA 1
ATOM 6474 C C . THR B 1 149 ? -5.367 -24.562 0.449 1 94.5 149 THR B C 1
ATOM 6476 O O . THR B 1 149 ? -6.59 -24.531 0.584 1 94.5 149 THR B O 1
ATOM 6479 N N . GLU B 1 150 ? -4.566 -24.906 1.376 1 96.69 150 GLU B N 1
ATOM 6480 C CA . GLU B 1 150 ? -5.051 -25.188 2.725 1 96.69 150 GLU B CA 1
ATOM 6481 C C . GLU B 1 150 ? -4.543 -24.156 3.721 1 96.69 150 GLU B C 1
ATOM 6483 O O . GLU B 1 150 ? -3.547 -23.469 3.467 1 96.69 150 GLU B O 1
ATOM 6488 N N . LEU B 1 151 ? -5.207 -24.016 4.812 1 96.06 151 LEU B N 1
ATOM 6489 C CA . LEU B 1 151 ? -4.902 -23.078 5.879 1 96.06 151 LEU B CA 1
ATOM 6490 C C . LEU B 1 151 ? -3.455 -23.219 6.34 1 96.06 151 LEU B C 1
ATOM 6492 O O . LEU B 1 151 ? -2.768 -22.234 6.574 1 96.06 151 LEU B O 1
ATOM 6496 N N . GLY B 1 152 ? -3.014 -24.438 6.414 1 93.44 152 GLY B N 1
ATOM 6497 C CA . GLY B 1 152 ? -1.676 -24.703 6.922 1 93.44 152 GLY B CA 1
ATOM 6498 C C . GLY B 1 152 ? -0.642 -24.859 5.824 1 93.44 152 GLY B C 1
ATOM 6499 O O . GLY B 1 152 ? 0.562 -24.812 6.086 1 93.44 152 GLY B O 1
ATOM 6500 N N . HIS B 1 153 ? -1.078 -25.078 4.551 1 89.88 153 HIS B N 1
ATOM 6501 C CA . HIS B 1 153 ? -0.164 -25.328 3.439 1 89.88 153 HIS B CA 1
ATOM 6502 C C . HIS B 1 153 ? -0.525 -24.469 2.229 1 89.88 153 HIS B C 1
ATOM 6504 O O . HIS B 1 153 ? -1.394 -24.844 1.438 1 89.88 153 HIS B O 1
ATOM 6510 N N . GLY B 1 154 ? 0.138 -23.438 2.039 1 83 154 GLY B N 1
ATOM 6511 C CA . GLY B 1 154 ? -0.073 -22.547 0.914 1 83 154 GLY B CA 1
ATOM 6512 C C . GLY B 1 154 ? 0.614 -23.016 -0.357 1 83 154 GLY B C 1
ATOM 6513 O O . GLY B 1 154 ? 0.155 -23.953 -1.009 1 83 154 GLY B O 1
ATOM 6514 N N . THR B 1 155 ? 1.858 -22.641 -0.559 1 80.31 155 THR B N 1
ATOM 6515 C CA . THR B 1 155 ? 2.652 -22.906 -1.754 1 80.31 155 THR B CA 1
ATOM 6516 C C . THR B 1 155 ? 3.092 -24.359 -1.795 1 80.31 155 THR B C 1
ATOM 6518 O O . THR B 1 155 ? 3.387 -24.906 -2.865 1 80.31 155 THR B O 1
ATOM 6521 N N . ASN B 1 156 ? 3.025 -25.016 -0.68 1 86.19 156 ASN B N 1
ATOM 6522 C CA . ASN B 1 156 ? 3.498 -26.391 -0.595 1 86.19 156 ASN B CA 1
ATOM 6523 C C . ASN B 1 156 ? 2.379 -27.391 -0.889 1 86.19 156 ASN B C 1
ATOM 6525 O O . ASN B 1 156 ? 1.949 -28.125 0 1 86.19 156 ASN B O 1
ATOM 6529 N N . LEU B 1 157 ? 2.145 -27.656 -2.092 1 84.81 157 LEU B N 1
ATOM 6530 C CA . LEU B 1 157 ? 1.018 -28.469 -2.529 1 84.81 157 LEU B CA 1
ATOM 6531 C C . LEU B 1 157 ? 1.273 -29.953 -2.248 1 84.81 157 LEU B C 1
ATOM 6533 O O . LEU B 1 157 ? 0.332 -30.719 -2.045 1 84.81 157 LEU B O 1
ATOM 6537 N N . SER B 1 158 ? 2.562 -30.25 -2.213 1 88.94 158 SER B N 1
ATOM 6538 C CA . SER B 1 158 ? 2.906 -31.656 -2.023 1 88.94 158 SER B CA 1
ATOM 6539 C C . SER B 1 158 ? 2.598 -32.094 -0.602 1 88.94 158 SER B C 1
ATOM 6541 O O . SER B 1 158 ? 2.547 -33.312 -0.327 1 88.94 158 SER B O 1
ATOM 6543 N N . LYS B 1 159 ? 2.314 -31.125 0.281 1 91.75 159 LYS B N 1
ATOM 6544 C CA . LYS B 1 159 ? 2.127 -31.5 1.682 1 91.75 159 LYS B CA 1
ATOM 6545 C C . LYS B 1 159 ? 0.712 -31.172 2.152 1 91.75 159 LYS B C 1
ATOM 6547 O O . LYS B 1 159 ? 0.481 -30.969 3.346 1 91.75 159 LYS B O 1
ATOM 6552 N N . LEU B 1 160 ? -0.207 -31.109 1.195 1 95.19 160 LEU B N 1
ATOM 6553 C CA . LEU B 1 160 ? -1.608 -30.969 1.574 1 95.19 160 LEU B CA 1
ATOM 6554 C C . LEU B 1 160 ? -2.029 -32.062 2.535 1 95.19 160 LEU B C 1
ATOM 6556 O O . LEU B 1 160 ? -1.462 -33.156 2.514 1 95.19 160 LEU B O 1
ATOM 6560 N N . GLU B 1 161 ? -3.023 -31.75 3.377 1 97.06 161 GLU B N 1
ATOM 6561 C CA . GLU B 1 161 ? -3.398 -32.719 4.414 1 97.06 161 GLU B CA 1
ATOM 6562 C C . GLU B 1 161 ? -4.727 -33.375 4.086 1 97.06 161 GLU B C 1
ATOM 6564 O O . GLU B 1 161 ? -5.008 -34.469 4.578 1 97.06 161 GLU B O 1
ATOM 6569 N N . THR B 1 162 ? -5.57 -32.719 3.277 1 98.44 162 THR B N 1
ATOM 6570 C CA . THR B 1 162 ? -6.82 -33.344 2.881 1 98.44 162 THR B CA 1
ATOM 6571 C C . THR B 1 162 ? -6.551 -34.656 2.162 1 98.44 162 THR B C 1
ATOM 6573 O O . THR B 1 162 ? -5.664 -34.75 1.31 1 98.44 162 THR B O 1
ATOM 6576 N N . THR B 1 163 ? -7.316 -35.75 2.514 1 98.56 163 THR B N 1
ATOM 6577 C CA . THR B 1 163 ? -7.09 -37.062 1.927 1 98.56 163 THR B CA 1
ATOM 6578 C C . THR B 1 163 ? -8.328 -37.531 1.169 1 98.56 163 THR B C 1
ATOM 6580 O O . THR B 1 163 ? -9.445 -37.125 1.475 1 98.56 163 THR B O 1
ATOM 6583 N N . ALA B 1 164 ? -8.117 -38.219 0.163 1 98.81 164 ALA B N 1
ATOM 6584 C CA . ALA B 1 164 ? -9.109 -39.031 -0.538 1 98.81 164 ALA B CA 1
ATOM 6585 C C . ALA B 1 164 ? -8.703 -40.5 -0.585 1 98.81 164 ALA B C 1
ATOM 6587 O O . ALA B 1 164 ? -7.832 -40.875 -1.372 1 98.81 164 ALA B O 1
ATOM 6588 N N . THR B 1 165 ? -9.305 -41.281 0.225 1 98.81 165 THR B N 1
ATOM 6589 C CA . THR B 1 165 ? -8.953 -42.688 0.309 1 98.81 165 THR B CA 1
ATOM 6590 C C . THR B 1 165 ? -9.961 -43.531 -0.464 1 98.81 165 THR B C 1
ATOM 6592 O O . THR B 1 165 ? -11.164 -43.469 -0.211 1 98.81 165 THR B O 1
ATOM 6595 N N . TYR B 1 166 ? -9.469 -44.375 -1.357 1 98.81 166 TYR B N 1
ATOM 6596 C CA . TYR B 1 166 ? -10.328 -45.219 -2.197 1 98.81 166 TYR B CA 1
ATOM 6597 C C . TYR B 1 166 ? -10.812 -46.438 -1.44 1 98.81 166 TYR B C 1
ATOM 6599 O O . TYR B 1 166 ? -10.023 -47.125 -0.774 1 98.81 166 TYR B O 1
ATOM 6607 N N . ASP B 1 167 ? -12.102 -46.656 -1.506 1 98.31 167 ASP B N 1
ATOM 6608 C CA . ASP B 1 167 ? -12.75 -47.875 -1.006 1 98.31 167 ASP B CA 1
ATOM 6609 C C . ASP B 1 167 ? -13.242 -48.75 -2.156 1 98.31 167 ASP B C 1
ATOM 6611 O O . ASP B 1 167 ? -14.312 -48.5 -2.715 1 98.31 167 ASP B O 1
ATOM 6615 N N . PRO B 1 168 ? -12.523 -49.781 -2.52 1 97.44 168 PRO B N 1
ATOM 6616 C CA . PRO B 1 168 ? -12.914 -50.594 -3.67 1 97.44 168 PRO B CA 1
ATOM 6617 C C . PRO B 1 168 ? -14.25 -51.312 -3.467 1 97.44 168 PRO B C 1
ATOM 6619 O O . PRO B 1 168 ? -14.93 -51.656 -4.441 1 97.44 168 PRO B O 1
ATOM 6622 N N . ALA B 1 169 ? -14.633 -51.531 -2.234 1 97.94 169 ALA B N 1
ATOM 6623 C CA . ALA B 1 169 ? -15.875 -52.25 -1.947 1 97.94 169 ALA B CA 1
ATOM 6624 C C . ALA B 1 169 ? -17.094 -51.469 -2.451 1 97.94 169 ALA B C 1
ATOM 6626 O O . ALA B 1 169 ? -18.062 -52.062 -2.912 1 97.94 169 ALA B O 1
ATOM 6627 N N . THR B 1 170 ? -17.047 -50.156 -2.383 1 98.06 170 THR B N 1
ATOM 6628 C CA . THR B 1 170 ? -18.188 -49.312 -2.787 1 98.06 170 THR B CA 1
ATOM 6629 C C . THR B 1 170 ? -17.844 -48.5 -4.023 1 98.06 170 THR B C 1
ATOM 6631 O O . THR B 1 170 ? -18.703 -47.812 -4.57 1 98.06 170 THR B O 1
ATOM 6634 N N . GLU B 1 171 ? -16.625 -48.594 -4.496 1 98.38 171 GLU B N 1
ATOM 6635 C CA . GLU B 1 171 ? -16.109 -47.781 -5.59 1 98.38 171 GLU B CA 1
ATOM 6636 C C . GLU B 1 171 ? -16.312 -46.281 -5.312 1 98.38 171 GLU B C 1
ATOM 6638 O O . GLU B 1 171 ? -16.844 -45.562 -6.16 1 98.38 171 GLU B O 1
ATOM 6643 N N . GLU B 1 172 ? -15.898 -45.938 -4.105 1 98.75 172 GLU B N 1
ATOM 6644 C CA . GLU B 1 172 ? -16 -44.562 -3.67 1 98.75 172 GLU B CA 1
ATOM 6645 C C . GLU B 1 172 ? -14.695 -44.062 -3.045 1 98.75 172 GLU B C 1
ATOM 6647 O O . GLU B 1 172 ? -13.875 -44.875 -2.598 1 98.75 172 GLU B O 1
ATOM 6652 N N . PHE B 1 173 ? -14.461 -42.812 -3.107 1 98.81 173 PHE B N 1
ATOM 6653 C CA . PHE B 1 173 ? -13.43 -42.156 -2.316 1 98.81 173 PHE B CA 1
ATOM 6654 C C . PHE B 1 173 ? -14.008 -41.562 -1.033 1 98.81 173 PHE B C 1
ATOM 6656 O O . PHE B 1 173 ? -15.133 -41.062 -1.03 1 98.81 173 PHE B O 1
ATOM 6663 N N . VAL B 1 174 ? -13.32 -41.656 0.048 1 98.75 174 VAL B N 1
ATOM 6664 C CA . VAL B 1 174 ? -13.672 -41 1.305 1 98.75 174 VAL B CA 1
ATOM 6665 C C . VAL B 1 174 ? -12.781 -39.781 1.524 1 98.75 174 VAL B C 1
ATOM 6667 O O . VAL B 1 174 ? -11.586 -39.906 1.805 1 98.75 174 VAL B O 1
ATOM 6670 N N . LEU B 1 175 ? -13.336 -38.562 1.378 1 98.81 175 LEU B N 1
ATOM 6671 C CA . LEU B 1 175 ? -12.609 -37.312 1.597 1 98.81 175 LEU B CA 1
ATOM 6672 C C . LEU B 1 175 ? -12.625 -36.938 3.072 1 98.81 175 LEU B C 1
ATOM 6674 O O . LEU B 1 175 ? -13.664 -37.031 3.73 1 98.81 175 LEU B O 1
ATOM 6678 N N . ASN B 1 176 ? -11.469 -36.531 3.58 1 98.75 176 ASN B N 1
ATOM 6679 C CA . ASN B 1 176 ? -11.336 -36.188 4.992 1 98.75 176 ASN B CA 1
ATOM 6680 C C . ASN B 1 176 ? -10.32 -35.062 5.199 1 98.75 176 ASN B C 1
ATOM 6682 O O . ASN B 1 176 ? -9.273 -35.062 4.543 1 98.75 176 ASN B O 1
ATOM 6686 N N . SER B 1 177 ? -10.672 -34.094 5.984 1 98.5 177 SER B N 1
ATOM 6687 C CA . SER B 1 177 ? -9.75 -33.094 6.523 1 98.5 177 SER B CA 1
ATOM 6688 C C . SER B 1 177 ? -9.336 -33.438 7.953 1 98.5 177 SER B C 1
ATOM 6690 O O . SER B 1 177 ? -10.047 -33.094 8.898 1 98.5 177 SER B O 1
ATOM 6692 N N . PRO B 1 178 ? -8.219 -34 8.125 1 97.25 178 PRO B N 1
ATOM 6693 C CA . PRO B 1 178 ? -7.895 -34.594 9.422 1 97.25 178 PRO B CA 1
ATOM 6694 C C . PRO B 1 178 ? -7.594 -33.562 10.5 1 97.25 178 PRO B C 1
ATOM 6696 O O . PRO B 1 178 ? -7.695 -33.875 11.695 1 97.25 178 PRO B O 1
ATOM 6699 N N . THR B 1 179 ? -7.145 -32.375 10.109 1 96.38 179 THR B N 1
ATOM 6700 C CA . THR B 1 179 ? -6.762 -31.328 11.047 1 96.38 179 THR B CA 1
ATOM 6701 C C . THR B 1 179 ? -7.363 -29.984 10.625 1 96.38 179 THR B C 1
ATOM 6703 O O . THR B 1 179 ? -7.891 -29.859 9.516 1 96.38 179 THR B O 1
ATOM 6706 N N . ILE B 1 180 ? -7.289 -29.016 11.484 1 96 180 ILE B N 1
ATOM 6707 C CA . ILE B 1 180 ? -7.734 -27.672 11.164 1 96 180 ILE B CA 1
ATOM 6708 C C . ILE B 1 180 ? -6.871 -27.094 10.047 1 96 180 ILE B C 1
ATOM 6710 O O . ILE B 1 180 ? -7.363 -26.344 9.195 1 96 180 ILE B O 1
ATOM 6714 N N . THR B 1 181 ? -5.633 -27.469 10.008 1 96.38 181 THR B N 1
ATOM 6715 C CA . THR B 1 181 ? -4.703 -26.938 9.023 1 96.38 181 THR B CA 1
ATOM 6716 C C . THR B 1 181 ? -5.016 -27.484 7.629 1 96.38 181 THR B C 1
ATOM 6718 O O . THR B 1 181 ? -4.539 -26.953 6.625 1 96.38 181 THR B O 1
ATOM 6721 N N . ALA B 1 182 ? -5.859 -28.516 7.551 1 97.56 182 ALA B N 1
ATOM 6722 C CA . ALA B 1 182 ? -6.27 -29.109 6.281 1 97.56 182 ALA B CA 1
ATOM 6723 C C . ALA B 1 182 ? -7.414 -28.328 5.648 1 97.56 182 ALA B C 1
ATOM 6725 O O . ALA B 1 182 ? -7.785 -28.562 4.5 1 97.56 182 ALA B O 1
ATOM 6726 N N . ALA B 1 183 ? -7.934 -27.391 6.398 1 98.06 183 ALA B N 1
ATOM 6727 C CA . ALA B 1 183 ? -9.031 -26.594 5.852 1 98.06 183 ALA B CA 1
ATOM 6728 C C . ALA B 1 183 ? -8.617 -25.906 4.551 1 98.06 183 ALA B C 1
ATOM 6730 O O . ALA B 1 183 ? -7.629 -25.172 4.516 1 98.06 183 ALA B O 1
ATOM 6731 N N . LYS B 1 184 ? -9.375 -26.297 3.455 1 98.06 184 LYS B N 1
ATOM 6732 C CA . LYS B 1 184 ? -9.188 -25.469 2.273 1 98.06 184 LYS B CA 1
ATOM 6733 C C . LYS B 1 184 ? -9.469 -24 2.592 1 98.06 184 LYS B C 1
ATOM 6735 O O . LYS B 1 184 ? -10.375 -23.688 3.371 1 98.06 184 LYS B O 1
ATOM 6740 N N . TRP B 1 185 ? -8.664 -23.156 2.01 1 97.44 185 TRP B N 1
ATOM 6741 C CA . TRP B 1 185 ? -8.727 -21.734 2.373 1 97.44 185 TRP B CA 1
ATOM 6742 C C . TRP B 1 185 ? -8.484 -20.859 1.155 1 97.44 185 TRP B C 1
ATOM 6744 O O . TRP B 1 185 ? -7.562 -21.094 0.373 1 97.44 185 TRP B O 1
ATOM 6754 N N . TRP B 1 186 ? -9.398 -19.781 0.869 1 96.62 186 TRP B N 1
ATOM 6755 C CA . TRP B 1 186 ? -9.195 -18.703 -0.093 1 96.62 186 TRP B CA 1
ATOM 6756 C C . TRP B 1 186 ? -10.039 -18.922 -1.343 1 96.62 186 TRP B C 1
ATOM 6758 O O . TRP B 1 186 ? -10.242 -18 -2.133 1 96.62 186 TRP B O 1
ATOM 6768 N N . PRO B 1 187 ? -10.406 -20.156 -1.769 1 97.06 187 PRO B N 1
ATOM 6769 C CA . PRO B 1 187 ? -11.102 -20.25 -3.053 1 97.06 187 PRO B CA 1
ATOM 6770 C C . PRO B 1 187 ? -12.266 -19.266 -3.162 1 97.06 187 PRO B C 1
ATOM 6772 O O . PRO B 1 187 ? -13.102 -19.188 -2.258 1 97.06 187 PRO B O 1
ATOM 6775 N N . GLY B 1 188 ? -12.25 -18.594 -4.238 1 96.88 188 GLY B N 1
ATOM 6776 C CA . GLY B 1 188 ? -13.336 -17.656 -4.508 1 96.88 188 GLY B CA 1
ATOM 6777 C C . GLY B 1 188 ? -14.656 -18.359 -4.781 1 96.88 188 GLY B C 1
ATOM 6778 O O . GLY B 1 188 ? -14.703 -19.375 -5.465 1 96.88 188 GLY B O 1
ATOM 6779 N N . GLY B 1 189 ? -15.734 -17.844 -4.258 1 97.75 189 GLY B N 1
ATOM 6780 C CA . GLY B 1 189 ? -17.062 -18.391 -4.449 1 97.75 189 GLY B CA 1
ATOM 6781 C C . GLY B 1 189 ? -17.344 -19.594 -3.562 1 97.75 189 GLY B C 1
ATOM 6782 O O . GLY B 1 189 ? -18.484 -20.078 -3.512 1 97.75 189 GLY B O 1
ATOM 6783 N N . LEU B 1 190 ? -16.359 -20.031 -2.807 1 98.25 190 LEU B N 1
ATOM 6784 C CA . LEU B 1 190 ? -16.484 -21.234 -2.002 1 98.25 190 LEU B CA 1
ATOM 6785 C C . LEU B 1 190 ? -17.344 -20.984 -0.768 1 98.25 190 LEU B C 1
ATOM 6787 O O . LEU B 1 190 ? -18.094 -21.859 -0.335 1 98.25 190 LEU B O 1
ATOM 6791 N N . GLY B 1 191 ? -17.25 -19.812 -0.211 1 98.19 191 GLY B N 1
ATOM 6792 C CA . GLY B 1 191 ? -17.875 -19.531 1.072 1 98.19 191 GLY B CA 1
ATOM 6793 C C . GLY B 1 191 ? -19.375 -19.641 1.043 1 98.19 191 GLY B C 1
ATOM 6794 O O . GLY B 1 191 ? -19.984 -20.281 1.915 1 98.19 191 GLY B O 1
ATOM 6795 N N . LYS B 1 192 ? -19.922 -19.109 -0.042 1 98.25 192 LYS B N 1
ATOM 6796 C CA . LYS B 1 192 ? -21.391 -19.031 0.007 1 98.25 192 LYS B CA 1
ATOM 6797 C C . LYS B 1 192 ? -22 -19.297 -1.364 1 98.25 192 LYS B C 1
ATOM 6799 O O . LYS B 1 192 ? -23.172 -19.641 -1.467 1 98.25 192 LYS B O 1
ATOM 6804 N N . SER B 1 193 ? -21.234 -19.281 -2.424 1 98.19 193 SER B N 1
ATOM 6805 C CA . SER B 1 193 ? -21.828 -19.109 -3.744 1 98.19 193 SER B CA 1
ATOM 6806 C C . SER B 1 193 ? -21.797 -20.406 -4.539 1 98.19 193 SER B C 1
ATOM 6808 O O . SER B 1 193 ? -22.766 -20.766 -5.203 1 98.19 193 SER B O 1
ATOM 6810 N N . SER B 1 194 ? -20.734 -21.125 -4.516 1 98.25 194 SER B N 1
ATOM 6811 C CA . SER B 1 194 ? -20.562 -22.328 -5.332 1 98.25 194 SER B CA 1
ATOM 6812 C C . SER B 1 194 ? -21.234 -23.531 -4.691 1 98.25 194 SER B C 1
ATOM 6814 O O . SER B 1 194 ? -21.297 -23.641 -3.465 1 98.25 194 SER B O 1
ATOM 6816 N N . ASN B 1 195 ? -21.703 -24.422 -5.52 1 98.31 195 ASN B N 1
ATOM 6817 C CA . ASN B 1 195 ? -22.25 -25.656 -4.957 1 98.31 195 ASN B CA 1
ATOM 6818 C C . ASN B 1 195 ? -21.391 -26.859 -5.32 1 98.31 195 ASN B C 1
ATOM 6820 O O . ASN B 1 195 ? -21.625 -27.969 -4.828 1 98.31 195 ASN B O 1
ATOM 6824 N N . TYR B 1 196 ? -20.438 -26.703 -6.176 1 98.56 196 TYR B N 1
ATOM 6825 C CA . TYR B 1 196 ? -19.438 -27.719 -6.473 1 98.56 196 TYR B CA 1
ATOM 6826 C C . TYR B 1 196 ? -18.031 -27.141 -6.395 1 98.56 196 TYR B C 1
ATOM 6828 O O . TYR B 1 196 ? -17.844 -25.922 -6.43 1 98.56 196 TYR B O 1
ATOM 6836 N N . ALA B 1 197 ? -17.047 -28 -6.242 1 98.75 197 ALA B N 1
ATOM 6837 C CA . ALA B 1 197 ? -15.648 -27.594 -6.32 1 98.75 197 ALA B CA 1
ATOM 6838 C C . ALA B 1 197 ? -14.773 -28.703 -6.871 1 98.75 197 ALA B C 1
ATOM 6840 O O . ALA B 1 197 ? -15.078 -29.891 -6.688 1 98.75 197 ALA B O 1
ATOM 6841 N N . VAL B 1 198 ? -13.812 -28.312 -7.637 1 97.88 198 VAL B N 1
ATOM 6842 C CA . VAL B 1 198 ? -12.672 -29.203 -7.805 1 97.88 198 VAL B CA 1
ATOM 6843 C C . VAL B 1 198 ? -11.766 -29.125 -6.578 1 97.88 198 VAL B C 1
ATOM 6845 O O . VAL B 1 198 ? -11.203 -28.078 -6.281 1 97.88 198 VAL B O 1
ATOM 6848 N N . VAL B 1 199 ? -11.688 -30.203 -5.848 1 98.38 199 VAL B N 1
ATOM 6849 C CA . VAL B 1 199 ? -10.914 -30.266 -4.613 1 98.38 199 VAL B CA 1
ATOM 6850 C C . VAL B 1 199 ? -9.641 -31.078 -4.844 1 98.38 199 VAL B C 1
ATOM 6852 O O . VAL B 1 199 ? -9.703 -32.188 -5.363 1 98.38 199 VAL B O 1
ATOM 6855 N N . VAL B 1 200 ? -8.516 -30.547 -4.492 1 96.94 200 VAL B N 1
ATOM 6856 C CA . VAL B 1 200 ? -7.258 -31.297 -4.57 1 96.94 200 VAL B CA 1
ATOM 6857 C C . VAL B 1 200 ? -6.973 -31.953 -3.229 1 96.94 200 VAL B C 1
ATOM 6859 O O . VAL B 1 200 ? -6.988 -31.312 -2.184 1 96.94 200 VAL B O 1
ATOM 6862 N N . ALA B 1 201 ? -6.746 -33.25 -3.258 1 97.88 201 ALA B N 1
ATOM 6863 C CA . ALA B 1 201 ? -6.516 -34.031 -2.045 1 97.88 201 ALA B CA 1
ATOM 6864 C C . ALA B 1 201 ? -5.457 -35.094 -2.281 1 97.88 201 ALA B C 1
ATOM 6866 O O . ALA B 1 201 ? -5.211 -35.5 -3.422 1 97.88 201 ALA B O 1
ATOM 6867 N N . GLN B 1 202 ? -4.805 -35.5 -1.21 1 97.69 202 GLN B N 1
ATOM 6868 C CA . GLN B 1 202 ? -3.896 -36.656 -1.271 1 97.69 202 GLN B CA 1
ATOM 6869 C C . GLN B 1 202 ? -4.656 -37.938 -1.555 1 97.69 202 GLN B C 1
ATOM 6871 O O . GLN B 1 202 ? -5.465 -38.375 -0.736 1 97.69 202 GLN B O 1
ATOM 6876 N N . LEU B 1 203 ? -4.289 -38.562 -2.691 1 98.31 203 LEU B N 1
ATOM 6877 C CA . LEU B 1 203 ? -4.965 -39.781 -3.096 1 98.31 203 LEU B CA 1
ATOM 6878 C C . LEU B 1 203 ? -4.32 -41 -2.438 1 98.31 203 LEU B C 1
ATOM 6880 O O . LEU B 1 203 ? -3.109 -41.219 -2.547 1 98.31 203 LEU B O 1
ATOM 6884 N N . TYR B 1 204 ? -5.105 -41.75 -1.697 1 98.44 204 TYR B N 1
ATOM 6885 C CA . TYR B 1 204 ? -4.684 -43.031 -1.149 1 98.44 204 TYR B CA 1
ATOM 6886 C C . TYR B 1 204 ? -5.453 -44.188 -1.79 1 98.44 204 TYR B C 1
ATOM 6888 O O . TYR B 1 204 ? -6.684 -44.156 -1.85 1 98.44 204 TYR B O 1
ATOM 6896 N N . THR B 1 205 ? -4.875 -45.062 -2.309 1 98.5 205 THR B N 1
ATOM 6897 C CA . THR B 1 205 ? -5.453 -46.312 -2.824 1 98.5 205 THR B CA 1
ATOM 6898 C C . THR B 1 205 ? -4.535 -47.5 -2.537 1 98.5 205 THR B C 1
ATOM 6900 O O . THR B 1 205 ? -3.309 -47.344 -2.568 1 98.5 205 THR B O 1
ATOM 6903 N N . LYS B 1 206 ? -5.121 -48.656 -2.139 1 97.62 206 LYS B N 1
ATOM 6904 C CA . LYS B 1 206 ? -4.398 -49.875 -1.781 1 97.62 206 LYS B CA 1
ATOM 6905 C C . LYS B 1 206 ? -3.305 -49.562 -0.759 1 97.62 206 LYS B C 1
ATOM 6907 O O . LYS B 1 206 ? -2.186 -50.062 -0.879 1 97.62 206 LYS B O 1
ATOM 6912 N N . GLY B 1 207 ? -3.521 -48.625 0.105 1 96.31 207 GLY B N 1
ATOM 6913 C CA . GLY B 1 207 ? -2.641 -48.344 1.224 1 96.31 207 GLY B CA 1
ATOM 6914 C C . GLY B 1 207 ? -1.482 -47.438 0.847 1 96.31 207 GLY B C 1
ATOM 6915 O O . GLY B 1 207 ? -0.645 -47.125 1.689 1 96.31 207 GLY B O 1
ATOM 6916 N N . GLU B 1 208 ? -1.49 -46.969 -0.369 1 97.75 208 GLU B N 1
ATOM 6917 C CA . GLU B 1 208 ? -0.386 -46.125 -0.83 1 97.75 208 GLU B CA 1
ATOM 6918 C C . GLU B 1 208 ? -0.862 -44.719 -1.149 1 97.75 208 GLU B C 1
ATOM 6920 O O . GLU B 1 208 ? -1.943 -44.531 -1.711 1 97.75 208 GLU B O 1
ATOM 6925 N N . CYS B 1 209 ? -0.022 -43.781 -0.747 1 97.19 209 CYS B N 1
ATOM 6926 C CA . CYS B 1 209 ? -0.278 -42.406 -1.108 1 97.19 209 CYS B CA 1
ATOM 6927 C C . CYS B 1 209 ? 0.256 -42.094 -2.502 1 97.19 209 CYS B C 1
ATOM 6929 O O . CYS B 1 209 ? 1.445 -42.281 -2.77 1 97.19 209 CYS B O 1
ATOM 6931 N N . LYS B 1 210 ? -0.553 -41.656 -3.404 1 96.31 210 LYS B N 1
ATOM 6932 C CA . LYS B 1 210 ? -0.169 -41.406 -4.789 1 96.31 210 LYS B CA 1
ATOM 6933 C C . LYS B 1 210 ? -0.016 -39.906 -5.039 1 96.31 210 LYS B C 1
ATOM 6935 O O . LYS B 1 210 ? 0.16 -39.469 -6.184 1 96.31 210 LYS B O 1
ATOM 6940 N N . GLY B 1 211 ? -0.115 -39.062 -3.955 1 94.88 211 GLY B N 1
ATOM 6941 C CA . GLY B 1 211 ? 0.081 -37.656 -4.074 1 94.88 211 GLY B CA 1
ATOM 6942 C C . GLY B 1 211 ? -1.204 -36.875 -4.355 1 94.88 211 GLY B C 1
ATOM 6943 O O . GLY B 1 211 ? -2.293 -37.469 -4.305 1 94.88 211 GLY B O 1
ATOM 6944 N N . PRO B 1 212 ? -1.122 -35.594 -4.586 1 94.75 212 PRO B N 1
ATOM 6945 C CA . PRO B 1 212 ? -2.305 -34.75 -4.801 1 94.75 212 PRO B CA 1
ATOM 6946 C C . PRO B 1 212 ? -2.994 -35.031 -6.133 1 94.75 212 PRO B C 1
ATOM 6948 O O . PRO B 1 212 ? -2.326 -35.156 -7.16 1 94.75 212 PRO B O 1
ATOM 6951 N N . HIS B 1 213 ? -4.277 -35.156 -6.18 1 95.5 213 HIS B N 1
ATOM 6952 C CA . HIS B 1 213 ? -5.117 -35.344 -7.359 1 95.5 213 HIS B CA 1
ATOM 6953 C C . HIS B 1 213 ? -6.391 -34.5 -7.266 1 95.5 213 HIS B C 1
ATOM 6955 O O . HIS B 1 213 ? -6.836 -34.156 -6.168 1 95.5 213 HIS B O 1
ATOM 6961 N N . PRO B 1 214 ? -6.941 -34.062 -8.359 1 96.25 214 PRO B N 1
ATOM 6962 C CA . PRO B 1 214 ? -8.172 -33.281 -8.359 1 96.25 214 PRO B CA 1
ATOM 6963 C C . PRO B 1 214 ? -9.43 -34.125 -8.375 1 96.25 214 PRO B C 1
ATOM 6965 O O . PRO B 1 214 ? -9.516 -35.125 -9.117 1 96.25 214 PRO B O 1
ATOM 6968 N N . PHE B 1 215 ? -10.445 -33.875 -7.57 1 98.44 215 PHE B N 1
ATOM 6969 C CA . PHE B 1 215 ? -11.742 -34.531 -7.461 1 98.44 215 PHE B CA 1
ATOM 6970 C C . PHE B 1 215 ? -12.867 -33.5 -7.629 1 98.44 215 PHE B C 1
ATOM 6972 O O . PHE B 1 215 ? -12.805 -32.406 -7.086 1 98.44 215 PHE B O 1
ATOM 6979 N N . ILE B 1 216 ? -13.836 -33.812 -8.43 1 98.5 216 ILE B N 1
ATOM 6980 C CA . ILE B 1 216 ? -15.031 -32.969 -8.438 1 98.5 216 ILE B CA 1
ATOM 6981 C C . ILE B 1 216 ? -15.945 -33.375 -7.281 1 98.5 216 ILE B C 1
ATOM 6983 O O . ILE B 1 216 ? -16.297 -34.531 -7.145 1 98.5 216 ILE B O 1
ATOM 6987 N N . VAL B 1 217 ? -16.344 -32.438 -6.426 1 98.75 217 VAL B N 1
ATOM 6988 C CA . VAL B 1 217 ? -17.078 -32.719 -5.199 1 98.75 217 VAL B CA 1
ATOM 6989 C C . VAL B 1 217 ? -18.281 -31.781 -5.102 1 98.75 217 VAL B C 1
ATOM 6991 O O . VAL B 1 217 ? -18.156 -30.562 -5.246 1 98.75 217 VAL B O 1
ATOM 6994 N N . GLN B 1 218 ? -19.438 -32.344 -4.914 1 98.69 218 GLN B N 1
ATOM 6995 C CA . GLN B 1 218 ? -20.594 -31.516 -4.574 1 98.69 218 GLN B CA 1
ATOM 6996 C C . GLN B 1 218 ? -20.516 -31.016 -3.139 1 98.69 218 GLN B C 1
ATOM 6998 O O . GLN B 1 218 ? -20.281 -31.797 -2.215 1 98.69 218 GLN B O 1
ATOM 7003 N N . LEU B 1 219 ? -20.719 -29.781 -2.965 1 98.75 219 LEU B N 1
ATOM 7004 C CA . LEU B 1 219 ? -20.562 -29.172 -1.649 1 98.75 219 LEU B CA 1
ATOM 7005 C C . LEU B 1 219 ? -21.922 -28.891 -1.017 1 98.75 219 LEU B C 1
ATOM 7007 O O . LEU B 1 219 ? -22.062 -28.922 0.209 1 98.75 219 LEU B O 1
ATOM 7011 N N . ARG B 1 220 ? -22.844 -28.484 -1.805 1 98.62 220 ARG B N 1
ATOM 7012 C CA . ARG B 1 220 ? -24.172 -28.078 -1.364 1 98.62 220 ARG B CA 1
ATOM 7013 C C . ARG B 1 220 ? -25.25 -28.766 -2.188 1 98.62 220 ARG B C 1
ATOM 7015 O O . ARG B 1 220 ? -25.031 -29.156 -3.334 1 98.62 220 ARG B O 1
ATOM 7022 N N . GLU B 1 221 ? -26.469 -28.875 -1.577 1 97.94 221 GLU B N 1
ATOM 7023 C CA . GLU B 1 221 ? -27.609 -29.438 -2.287 1 97.94 221 GLU B CA 1
ATOM 7024 C C . GLU B 1 221 ? -28.016 -28.578 -3.471 1 97.94 221 GLU B C 1
ATOM 7026 O O . GLU B 1 221 ? -28.031 -27.344 -3.371 1 97.94 221 GLU B O 1
ATOM 7031 N N . ASP B 1 222 ? -28.328 -29.219 -4.582 1 96.44 222 ASP B N 1
ATOM 7032 C CA . ASP B 1 222 ? -28.625 -28.484 -5.816 1 96.44 222 ASP B CA 1
ATOM 7033 C C . ASP B 1 222 ? -29.844 -27.578 -5.637 1 96.44 222 ASP B C 1
ATOM 7035 O O . ASP B 1 222 ? -29.844 -26.438 -6.105 1 96.44 222 ASP B O 1
ATOM 7039 N N . ASP B 1 223 ? -30.844 -28.031 -4.902 1 93.38 223 ASP B N 1
ATOM 7040 C CA . ASP B 1 223 ? -32.125 -27.312 -4.828 1 93.38 223 ASP B CA 1
ATOM 7041 C C . ASP B 1 223 ? -32.125 -26.312 -3.67 1 93.38 223 ASP B C 1
ATOM 7043 O O . ASP B 1 223 ? -32.562 -25.172 -3.826 1 93.38 223 ASP B O 1
ATOM 7047 N N . THR B 1 224 ? -31.594 -26.734 -2.518 1 96.56 224 THR B N 1
ATOM 7048 C CA . THR B 1 224 ? -31.688 -25.906 -1.318 1 96.56 224 THR B CA 1
ATOM 7049 C C . THR B 1 224 ? -30.422 -25.078 -1.115 1 96.56 224 THR B C 1
ATOM 7051 O O . THR B 1 224 ? -30.422 -24.109 -0.361 1 96.56 224 THR B O 1
ATOM 7054 N N . HIS B 1 225 ? -29.297 -25.5 -1.709 1 98.19 225 HIS B N 1
ATOM 7055 C CA . HIS B 1 225 ? -27.984 -24.875 -1.6 1 98.19 225 HIS B CA 1
ATOM 7056 C C . HIS B 1 225 ? -27.438 -24.969 -0.179 1 98.19 225 HIS B C 1
ATOM 7058 O O . HIS B 1 225 ? -26.5 -24.25 0.188 1 98.19 225 HIS B O 1
ATOM 7064 N N . LEU B 1 226 ? -28.047 -25.812 0.657 1 98.44 226 LEU B N 1
ATOM 7065 C CA . LEU B 1 226 ? -27.516 -26.094 1.985 1 98.44 226 LEU B CA 1
ATOM 7066 C C . LEU B 1 226 ? -26.297 -27 1.9 1 98.44 226 LEU B C 1
ATOM 7068 O O . LEU B 1 226 ? -26.219 -27.891 1.036 1 98.44 226 LEU B O 1
ATOM 7072 N N . PRO B 1 227 ? -25.328 -26.812 2.764 1 98.31 227 PRO B N 1
ATOM 7073 C CA . PRO B 1 227 ? -24.172 -27.703 2.752 1 98.31 227 PRO B CA 1
ATOM 7074 C C . PRO B 1 227 ? -24.547 -29.172 2.932 1 98.31 227 PRO B C 1
ATOM 7076 O O . PRO B 1 227 ? -25.453 -29.484 3.717 1 98.31 227 PRO B O 1
ATOM 7079 N N . LEU B 1 228 ? -23.859 -30.016 2.248 1 98.5 228 LEU B N 1
ATOM 7080 C CA . LEU B 1 228 ? -24.094 -31.453 2.398 1 98.5 228 LEU B CA 1
ATOM 7081 C C . LEU B 1 228 ? -23.547 -31.953 3.732 1 98.5 228 LEU B C 1
ATOM 7083 O O . LEU B 1 228 ? -22.688 -31.312 4.336 1 98.5 228 LEU B O 1
ATOM 7087 N N . LYS B 1 229 ? -24.094 -33.125 4.145 1 97.81 229 LYS B N 1
ATOM 7088 C CA . LYS B 1 229 ? -23.641 -33.719 5.398 1 97.81 229 LYS B CA 1
ATOM 7089 C C . LYS B 1 229 ? -22.141 -34 5.375 1 97.81 229 LYS B C 1
ATOM 7091 O O . LYS B 1 229 ? -21.625 -34.5 4.379 1 97.81 229 LYS B O 1
ATOM 7096 N N . GLY B 1 230 ? -21.531 -33.625 6.453 1 98.44 230 GLY B N 1
ATOM 7097 C CA . GLY B 1 230 ? -20.109 -33.906 6.574 1 98.44 230 GLY B CA 1
ATOM 7098 C C . GLY B 1 230 ? -19.25 -32.781 6 1 98.44 230 GLY B C 1
ATOM 7099 O O . GLY B 1 230 ? -18.016 -32.844 6.074 1 98.44 230 GLY B O 1
ATOM 7100 N N . ILE B 1 231 ? -19.859 -31.844 5.406 1 98.62 231 ILE B N 1
ATOM 7101 C CA . ILE B 1 231 ? -19.125 -30.734 4.793 1 98.62 231 ILE B CA 1
ATOM 7102 C C . ILE B 1 231 ? -19.312 -29.469 5.617 1 98.62 231 ILE B C 1
ATOM 7104 O O . ILE B 1 231 ? -20.453 -29.047 5.848 1 98.62 231 ILE B O 1
ATOM 7108 N N . ARG B 1 232 ? -18.281 -28.922 6.191 1 97.38 232 ARG B N 1
ATOM 7109 C CA . ARG B 1 232 ? -18.266 -27.641 6.887 1 97.38 232 ARG B CA 1
ATOM 7110 C C . ARG B 1 232 ? -17.594 -26.562 6.039 1 97.38 232 ARG B C 1
ATOM 7112 O O . ARG B 1 232 ? -16.438 -26.703 5.66 1 97.38 232 ARG B O 1
ATOM 7119 N N . LEU B 1 233 ? -18.297 -25.547 5.652 1 98.38 233 LEU B N 1
ATOM 7120 C CA . LEU B 1 233 ? -17.719 -24.469 4.844 1 98.38 233 LEU B CA 1
ATOM 7121 C C . LEU B 1 233 ? -18.375 -23.141 5.176 1 98.38 233 LEU B C 1
ATOM 7123 O O . LEU B 1 233 ? -19.422 -23.094 5.805 1 98.38 233 LEU B O 1
ATOM 7127 N N . GLY B 1 234 ? -17.75 -22.031 4.84 1 98.19 234 GLY B N 1
ATOM 7128 C CA . GLY B 1 234 ? -18.203 -20.688 5.094 1 98.19 234 GLY B CA 1
ATOM 7129 C C . GLY B 1 234 ? -17.266 -19.625 4.562 1 98.19 234 GLY B C 1
ATOM 7130 O O . GLY B 1 234 ? -16.234 -19.953 3.975 1 98.19 234 GLY B O 1
ATOM 7131 N N . ASP B 1 235 ? -17.672 -18.375 4.664 1 98.38 235 ASP B N 1
ATOM 7132 C CA . ASP B 1 235 ? -16.891 -17.219 4.25 1 98.38 235 ASP B CA 1
ATOM 7133 C C . ASP B 1 235 ? -15.75 -16.953 5.238 1 98.38 235 ASP B C 1
ATOM 7135 O O . ASP B 1 235 ? -15.922 -17.125 6.445 1 98.38 235 ASP B O 1
ATOM 7139 N N . ILE B 1 236 ? -14.617 -16.516 4.754 1 98.12 236 ILE B N 1
ATOM 7140 C CA . ILE B 1 236 ? -13.461 -16.359 5.625 1 98.12 236 ILE B CA 1
ATOM 7141 C C . ILE B 1 236 ? -13.312 -14.898 6.047 1 98.12 236 ILE B C 1
ATOM 7143 O O . ILE B 1 236 ? -12.352 -14.539 6.73 1 98.12 236 ILE B O 1
ATOM 7147 N N . GLY B 1 237 ? -14.211 -14.031 5.637 1 97.12 237 GLY B N 1
ATOM 7148 C CA . GLY B 1 237 ? -14.203 -12.641 6.066 1 97.12 237 GLY B CA 1
ATOM 7149 C C . GLY B 1 237 ? -13.609 -11.703 5.031 1 97.12 237 GLY B C 1
ATOM 7150 O O . GLY B 1 237 ? -13.188 -12.141 3.959 1 97.12 237 GLY B O 1
ATOM 7151 N N . PRO B 1 238 ? -13.57 -10.383 5.359 1 96.69 238 PRO B N 1
ATOM 7152 C CA . PRO B 1 238 ? -13.094 -9.367 4.418 1 96.69 238 PRO B CA 1
ATOM 7153 C C . PRO B 1 238 ? -11.578 -9.406 4.234 1 96.69 238 PRO B C 1
ATOM 7155 O O . PRO B 1 238 ? -10.852 -9.859 5.125 1 96.69 238 PRO B O 1
ATOM 7158 N N . LYS B 1 239 ? -11.188 -8.938 3.143 1 96.62 239 LYS B N 1
ATOM 7159 C CA . LYS B 1 239 ? -9.797 -8.891 2.709 1 96.62 239 LYS B CA 1
ATOM 7160 C C . LYS B 1 239 ? -9.383 -7.469 2.352 1 96.62 239 LYS B C 1
ATOM 7162 O O . LYS B 1 239 ? -10.203 -6.551 2.381 1 96.62 239 LYS B O 1
ATOM 7167 N N . LEU B 1 240 ? -8.125 -7.254 2.012 1 96.94 240 LEU B N 1
ATOM 7168 C CA . LEU B 1 240 ? -7.598 -5.969 1.57 1 96.94 240 LEU B CA 1
ATOM 7169 C C . LEU B 1 240 ? -8.328 -5.484 0.322 1 96.94 240 LEU B C 1
ATOM 7171 O O . LEU B 1 240 ? -8.562 -4.281 0.159 1 96.94 240 LEU B O 1
ATOM 7175 N N . GLY B 1 241 ? -8.758 -6.348 -0.51 1 95.38 241 GLY B N 1
ATOM 7176 C CA . GLY B 1 241 ? -9.5 -6.043 -1.723 1 95.38 241 GLY B CA 1
ATOM 7177 C C . GLY B 1 241 ? -10.391 -7.18 -2.178 1 95.38 241 GLY B C 1
ATOM 7178 O O . GLY B 1 241 ? -10.438 -8.234 -1.541 1 95.38 241 GLY B O 1
ATOM 7179 N N . ILE B 1 242 ? -11.188 -6.934 -3.184 1 95.12 242 ILE B N 1
ATOM 7180 C CA . ILE B 1 242 ? -12.047 -7.906 -3.844 1 95.12 242 ILE B CA 1
ATOM 7181 C C . ILE B 1 242 ? -13.125 -8.383 -2.873 1 95.12 242 ILE B C 1
ATOM 7183 O O . ILE B 1 242 ? -13.398 -9.586 -2.777 1 95.12 242 ILE B O 1
ATOM 7187 N N . ASN B 1 243 ? -13.68 -7.512 -2.191 1 93.88 243 ASN B N 1
ATOM 7188 C CA . ASN B 1 243 ? -14.602 -7.883 -1.125 1 93.88 243 ASN B CA 1
ATOM 7189 C C . ASN B 1 243 ? -16.016 -8.102 -1.657 1 93.88 243 ASN B C 1
ATOM 7191 O O . ASN B 1 243 ? -16.922 -8.492 -0.909 1 93.88 243 ASN B O 1
ATOM 7195 N N . GLY B 1 244 ? -16.172 -7.883 -3.008 1 93.44 244 GLY B N 1
ATOM 7196 C CA . GLY B 1 244 ? -17.438 -8.203 -3.631 1 93.44 244 GLY B CA 1
ATOM 7197 C C . GLY B 1 244 ? -17.594 -9.688 -3.928 1 93.44 244 GLY B C 1
ATOM 7198 O O . GLY B 1 244 ? -18.656 -10.125 -4.383 1 93.44 244 GLY B O 1
ATOM 7199 N N . ASN B 1 245 ? -16.609 -10.391 -3.664 1 95.06 245 ASN B N 1
ATOM 7200 C CA . ASN B 1 245 ? -16.578 -11.836 -3.832 1 95.06 245 ASN B CA 1
ATOM 7201 C C . ASN B 1 245 ? -16.328 -12.547 -2.506 1 95.06 245 ASN B C 1
ATOM 7203 O O . ASN B 1 245 ? -15.516 -12.094 -1.696 1 95.06 245 ASN B O 1
ATOM 7207 N N . ASP B 1 246 ? -17.094 -13.602 -2.27 1 96.94 246 ASP B N 1
ATOM 7208 C CA . ASP B 1 246 ? -16.797 -14.375 -1.071 1 96.94 246 ASP B CA 1
ATOM 7209 C C . ASP B 1 246 ? -15.625 -15.328 -1.312 1 96.94 246 ASP B C 1
ATOM 7211 O O . ASP B 1 246 ? -15.398 -15.773 -2.438 1 96.94 246 ASP B O 1
ATOM 7215 N N . ASN B 1 247 ? -14.812 -15.602 -0.37 1 97.62 247 ASN B N 1
ATOM 7216 C CA . ASN B 1 247 ? -13.805 -16.656 -0.264 1 97.62 247 ASN B CA 1
ATOM 7217 C C . ASN B 1 247 ? -14.094 -17.578 0.911 1 97.62 247 ASN B C 1
ATOM 7219 O O . ASN B 1 247 ? -14.656 -17.156 1.923 1 97.62 247 ASN B O 1
ATOM 7223 N N . GLY B 1 248 ? -13.734 -18.812 0.73 1 98.25 248 GLY B N 1
ATOM 7224 C CA . GLY B 1 248 ? -14.273 -19.703 1.742 1 98.25 248 GLY B CA 1
ATOM 7225 C C . GLY B 1 248 ? -13.227 -20.625 2.342 1 98.25 248 GLY B C 1
ATOM 7226 O O . GLY B 1 248 ? -12.094 -20.688 1.856 1 98.25 248 GLY B O 1
ATOM 7227 N N . PHE B 1 249 ? -13.578 -21.188 3.465 1 98.56 249 PHE B N 1
ATOM 7228 C CA . PHE B 1 249 ? -12.914 -22.359 4.031 1 98.56 249 PHE B CA 1
ATOM 7229 C C . PHE B 1 249 ? -13.75 -23.609 3.822 1 98.56 249 PHE B C 1
ATOM 7231 O O . PHE B 1 249 ? -14.961 -23.531 3.596 1 98.56 249 PHE B O 1
ATOM 7238 N N . LEU B 1 250 ? -13.086 -24.781 3.789 1 98.69 250 LEU B N 1
ATOM 7239 C CA . LEU B 1 250 ? -13.766 -26.031 3.529 1 98.69 250 LEU B CA 1
ATOM 7240 C C . LEU B 1 250 ? -13.094 -27.188 4.277 1 98.69 250 LEU B C 1
ATOM 7242 O O . LEU B 1 250 ? -11.875 -27.344 4.211 1 98.69 250 LEU B O 1
ATOM 7246 N N . LEU B 1 251 ? -13.875 -27.891 5.07 1 98.69 251 LEU B N 1
ATOM 7247 C CA . LEU B 1 251 ? -13.43 -29.094 5.777 1 98.69 251 LEU B CA 1
ATOM 7248 C C . LEU B 1 251 ? -14.367 -30.266 5.516 1 98.69 251 LEU B C 1
ATOM 7250 O O . LEU B 1 251 ? -15.586 -30.094 5.461 1 98.69 251 LEU B O 1
ATOM 7254 N N . PHE B 1 252 ? -13.805 -31.438 5.359 1 98.81 252 PHE B N 1
ATOM 7255 C CA . PHE B 1 252 ? -14.555 -32.656 5.137 1 98.81 252 PHE B CA 1
ATOM 7256 C C . PHE B 1 252 ? -14.469 -33.594 6.352 1 98.81 252 PHE B C 1
ATOM 7258 O O . PHE B 1 252 ? -13.414 -33.688 6.98 1 98.81 252 PHE B O 1
ATOM 7265 N N . ASP B 1 253 ? -15.555 -34.156 6.688 1 98.69 253 ASP B N 1
ATOM 7266 C CA . ASP B 1 253 ? -15.609 -35.219 7.664 1 98.69 253 ASP B CA 1
ATOM 7267 C C . ASP B 1 253 ? -16.078 -36.531 7.016 1 98.69 253 ASP B C 1
ATOM 7269 O O . ASP B 1 253 ? -17.266 -36.875 7.074 1 98.69 253 ASP B O 1
ATOM 7273 N N . LYS B 1 254 ? -15.211 -37.25 6.445 1 98.19 254 LYS B N 1
ATOM 7274 C CA . LYS B 1 254 ? -15.422 -38.562 5.84 1 98.19 254 LYS B CA 1
ATOM 7275 C C . LYS B 1 254 ? -16.562 -38.5 4.824 1 98.19 254 LYS B C 1
ATOM 7277 O O . LYS B 1 254 ? -17.5 -39.312 4.898 1 98.19 254 LYS B O 1
ATOM 7282 N N . VAL B 1 255 ? -16.469 -37.656 3.877 1 98.75 255 VAL B N 1
ATOM 7283 C CA . VAL B 1 255 ? -17.453 -37.469 2.818 1 98.75 255 VAL B CA 1
ATOM 7284 C C . VAL B 1 255 ? -17.172 -38.469 1.688 1 98.75 255 VAL B C 1
ATOM 7286 O O . VAL B 1 255 ? -16.047 -38.531 1.178 1 98.75 255 VAL B O 1
ATOM 7289 N N . ARG B 1 256 ? -18.172 -39.25 1.276 1 98.62 256 ARG B N 1
ATOM 7290 C CA . ARG B 1 256 ? -18 -40.25 0.238 1 98.62 256 ARG B CA 1
ATOM 7291 C C . ARG B 1 256 ? -18.438 -39.719 -1.124 1 98.62 256 ARG B C 1
ATOM 7293 O O . ARG B 1 256 ? -19.484 -39.062 -1.243 1 98.62 256 ARG B O 1
ATOM 7300 N N . ILE B 1 257 ? -17.641 -39.906 -2.082 1 98.69 257 ILE B N 1
ATOM 7301 C CA . ILE B 1 257 ? -17.953 -39.531 -3.459 1 98.69 257 ILE B CA 1
ATOM 7302 C C . ILE B 1 257 ? -17.641 -40.719 -4.391 1 98.69 257 ILE B C 1
ATOM 7304 O O . ILE B 1 257 ? -16.766 -41.531 -4.098 1 98.69 257 ILE B O 1
ATOM 7308 N N . PRO B 1 258 ? -18.281 -40.75 -5.516 1 98.25 258 PRO B N 1
ATOM 7309 C CA . PRO B 1 258 ? -18.047 -41.844 -6.445 1 98.25 258 PRO B CA 1
ATOM 7310 C C . PRO B 1 258 ? -16.641 -41.844 -7.027 1 98.25 258 PRO B C 1
ATOM 7312 O O . PRO B 1 258 ? -16.031 -40.781 -7.152 1 98.25 258 PRO B O 1
ATOM 7315 N N . ARG B 1 259 ? -16.125 -43 -7.461 1 98.5 259 ARG B N 1
ATOM 7316 C CA . ARG B 1 259 ? -14.828 -43.156 -8.094 1 98.5 259 ARG B CA 1
ATOM 7317 C C . ARG B 1 259 ? -14.68 -42.25 -9.305 1 98.5 259 ARG B C 1
ATOM 7319 O O . ARG B 1 259 ? -13.609 -41.688 -9.531 1 98.5 259 ARG B O 1
ATOM 7326 N N . LYS B 1 260 ? -15.758 -42.031 -9.992 1 97.31 260 LYS B N 1
ATOM 7327 C CA . LYS B 1 260 ? -15.742 -41.281 -11.242 1 97.31 260 LYS B CA 1
ATOM 7328 C C . LYS B 1 260 ? -15.594 -39.781 -10.984 1 97.31 260 LYS B C 1
ATOM 7330 O O . LYS B 1 260 ? -15.414 -39 -11.922 1 97.31 260 LYS B O 1
ATOM 7335 N N . HIS B 1 261 ? -15.516 -39.438 -9.727 1 98.25 261 HIS B N 1
ATOM 7336 C CA . HIS B 1 261 ? -15.352 -38.031 -9.398 1 98.25 261 HIS B CA 1
ATOM 7337 C C . HIS B 1 261 ? -13.875 -37.656 -9.344 1 98.25 261 HIS B C 1
ATOM 7339 O O . HIS B 1 261 ? -13.539 -36.469 -9.266 1 98.25 261 HIS B O 1
ATOM 7345 N N . LEU B 1 262 ? -13 -38.625 -9.328 1 98.5 262 LEU B N 1
ATOM 7346 C CA . LEU B 1 262 ? -11.602 -38.344 -9.633 1 98.5 262 LEU B CA 1
ATOM 7347 C C . LEU B 1 262 ? -11.445 -37.938 -11.094 1 98.5 262 LEU B C 1
ATOM 7349 O O . LEU B 1 262 ? -11.984 -38.562 -11.992 1 98.5 262 LEU B O 1
ATOM 7353 N N . LEU B 1 263 ? -10.859 -36.812 -11.375 1 96.69 263 LEU B N 1
ATOM 7354 C CA . LEU B 1 263 ? -10.609 -36.438 -12.758 1 96.69 263 LEU B CA 1
ATOM 7355 C C . LEU B 1 263 ? -9.531 -37.312 -13.383 1 96.69 263 LEU B C 1
ATOM 7357 O O . LEU B 1 263 ? -8.367 -37.25 -12.984 1 96.69 263 LEU B O 1
ATOM 7361 N N . MET B 1 264 ? -9.844 -38.031 -14.414 1 96.25 264 MET B N 1
ATOM 7362 C CA . MET B 1 264 ? -9.055 -39.219 -14.766 1 96.25 264 MET B CA 1
ATOM 7363 C C . MET B 1 264 ? -8.477 -39.094 -16.172 1 96.25 264 MET B C 1
ATOM 7365 O O . MET B 1 264 ? -8.188 -40.094 -16.828 1 96.25 264 MET B O 1
ATOM 7369 N N . ARG B 1 265 ? -8.297 -37.812 -16.594 1 91.31 265 ARG B N 1
ATOM 7370 C CA . ARG B 1 265 ? -7.707 -37.656 -17.922 1 91.31 265 ARG B CA 1
ATOM 7371 C C . ARG B 1 265 ? -6.316 -38.281 -17.969 1 91.31 265 ARG B C 1
ATOM 7373 O O . ARG B 1 265 ? -5.98 -39 -18.922 1 91.31 265 ARG B O 1
ATOM 7380 N N . TYR B 1 266 ? -5.543 -38.031 -16.984 1 88.5 266 TYR B N 1
ATOM 7381 C CA . TYR B 1 266 ? -4.145 -38.438 -17.031 1 88.5 266 TYR B CA 1
ATOM 7382 C C . TYR B 1 266 ? -3.873 -39.562 -16.047 1 88.5 266 TYR B C 1
ATOM 7384 O O . TYR B 1 266 ? -3.17 -40.531 -16.359 1 88.5 266 TYR B O 1
ATOM 7392 N N . ALA B 1 267 ? -4.34 -39.406 -14.852 1 92.94 267 ALA B N 1
ATOM 7393 C CA . ALA B 1 267 ? -4.262 -40.438 -13.828 1 92.94 267 ALA B CA 1
ATOM 7394 C C . ALA B 1 267 ? -5.617 -41.125 -13.625 1 92.94 267 ALA B C 1
ATOM 7396 O O . ALA B 1 267 ? -6.66 -40.469 -13.758 1 92.94 267 ALA B O 1
ATOM 7397 N N . LYS B 1 268 ? -5.52 -42.438 -13.312 1 96.38 268 LYS B N 1
ATOM 7398 C CA . LYS B 1 268 ? -6.77 -43.188 -13.125 1 96.38 268 LYS B CA 1
ATOM 7399 C C . LYS B 1 268 ? -6.676 -44.125 -11.938 1 96.38 268 LYS B C 1
ATOM 7401 O O . LYS B 1 268 ? -5.582 -44.531 -11.547 1 96.38 268 LYS B O 1
ATOM 7406 N N . VAL B 1 269 ? -7.801 -44.312 -11.352 1 98.06 269 VAL B N 1
ATOM 7407 C CA . VAL B 1 269 ? -7.973 -45.406 -10.398 1 98.06 269 VAL B CA 1
ATOM 7408 C C . VAL B 1 269 ? -9.023 -46.406 -10.914 1 98.06 269 VAL B C 1
ATOM 7410 O O . VAL B 1 269 ? -10.172 -46 -11.164 1 98.06 269 VAL B O 1
ATOM 7413 N N . LYS B 1 270 ? -8.633 -47.656 -11.125 1 97.94 270 LYS B N 1
ATOM 7414 C CA . LYS B 1 270 ? -9.555 -48.688 -11.594 1 97.94 270 LYS B CA 1
ATOM 7415 C C . LYS B 1 270 ? -10.484 -49.125 -10.469 1 97.94 270 LYS B C 1
ATOM 7417 O O . LYS B 1 270 ? -10.234 -48.844 -9.297 1 97.94 270 LYS B O 1
ATOM 7422 N N . PRO B 1 271 ? -11.602 -49.781 -10.828 1 97.94 271 PRO B N 1
ATOM 7423 C CA . PRO B 1 271 ? -12.562 -50.219 -9.812 1 97.94 271 PRO B CA 1
ATOM 7424 C C . PRO B 1 271 ? -11.922 -51.031 -8.703 1 97.94 271 PRO B C 1
ATOM 7426 O O . PRO B 1 271 ? -12.336 -50.969 -7.543 1 97.94 271 PRO B O 1
ATOM 7429 N N . ASP B 1 272 ? -10.836 -51.781 -9.047 1 97.75 272 ASP B N 1
ATOM 7430 C CA . ASP B 1 272 ? -10.203 -52.625 -8.047 1 97.75 272 ASP B CA 1
ATOM 7431 C C . ASP B 1 272 ? -9.172 -51.844 -7.234 1 97.75 272 ASP B C 1
ATOM 7433 O O . ASP B 1 272 ? -8.516 -52.406 -6.352 1 97.75 272 ASP B O 1
ATOM 7437 N N . GLY B 1 273 ? -9.016 -50.5 -7.543 1 98 273 GLY B N 1
ATOM 7438 C CA . GLY B 1 273 ? -8.094 -49.656 -6.789 1 98 273 GLY B CA 1
ATOM 7439 C C . GLY B 1 273 ? -6.742 -49.5 -7.461 1 98 273 GLY B C 1
ATOM 7440 O O . GLY B 1 273 ? -5.887 -48.75 -6.988 1 98 273 GLY B O 1
ATOM 7441 N N . THR B 1 274 ? -6.543 -50.219 -8.648 1 98.19 274 THR B N 1
ATOM 7442 C CA . THR B 1 274 ? -5.273 -50.094 -9.359 1 98.19 274 THR B CA 1
ATOM 7443 C C . THR B 1 274 ? -5.07 -48.656 -9.859 1 98.19 274 THR B C 1
ATOM 7445 O O . THR B 1 274 ? -5.945 -48.094 -10.531 1 98.19 274 THR B O 1
ATOM 7448 N N . TYR B 1 275 ? -3.98 -48.062 -9.453 1 97.69 275 TYR B N 1
ATOM 7449 C CA . TYR B 1 275 ? -3.631 -46.719 -9.867 1 97.69 275 TYR B CA 1
ATOM 7450 C C . TYR B 1 275 ? -2.904 -46.719 -11.203 1 97.69 275 TYR B C 1
ATOM 7452 O O . TYR B 1 275 ? -1.958 -47.5 -11.398 1 97.69 275 TYR B O 1
ATOM 7460 N N . VAL B 1 276 ? -3.287 -45.969 -12.164 1 96.62 276 VAL B N 1
ATOM 7461 C CA . VAL B 1 276 ? -2.613 -45.719 -13.438 1 96.62 276 VAL B CA 1
ATOM 7462 C C . VAL B 1 276 ? -2.014 -44.312 -13.461 1 96.62 276 VAL B C 1
ATOM 7464 O O . VAL B 1 276 ? -2.742 -43.344 -13.516 1 96.62 276 VAL B O 1
ATOM 7467 N N . ALA B 1 277 ? -0.723 -44.25 -13.438 1 92.31 277 ALA B N 1
ATOM 7468 C CA . ALA B 1 277 ? -0.008 -42.969 -13.406 1 92.31 277 ALA B CA 1
ATOM 7469 C C . ALA B 1 277 ? -0.058 -42.281 -14.766 1 92.31 277 ALA B C 1
ATOM 7471 O O . ALA B 1 277 ? -0.226 -42.938 -15.797 1 92.31 277 ALA B O 1
ATOM 7472 N N . PRO B 1 278 ? -0.032 -40.906 -14.75 1 87.38 278 PRO B N 1
ATOM 7473 C CA . PRO B 1 278 ? 0.046 -40.188 -16.031 1 87.38 278 PRO B CA 1
ATOM 7474 C C . PRO B 1 278 ? 1.309 -40.531 -16.828 1 87.38 278 PRO B C 1
ATOM 7476 O O . PRO B 1 278 ? 2.303 -40.969 -16.234 1 87.38 278 PRO B O 1
ATOM 7479 N N . ALA B 1 279 ? 1.264 -40.312 -18.156 1 80.19 279 ALA B N 1
ATOM 7480 C CA . ALA B 1 279 ? 2.414 -40.594 -19.016 1 80.19 279 ALA B CA 1
ATOM 7481 C C . ALA B 1 279 ? 3.588 -39.688 -18.656 1 80.19 279 ALA B C 1
ATOM 7483 O O . ALA B 1 279 ? 4.75 -40.094 -18.766 1 80.19 279 ALA B O 1
ATOM 7484 N N . HIS B 1 280 ? 3.285 -38.312 -18.391 1 76.44 280 HIS B N 1
ATOM 7485 C CA . HIS B 1 280 ? 4.285 -37.344 -17.938 1 76.44 280 HIS B CA 1
ATOM 7486 C C . HIS B 1 280 ? 3.773 -36.531 -16.766 1 76.44 280 HIS B C 1
ATOM 7488 O O . HIS B 1 280 ? 2.594 -36.188 -16.719 1 76.44 280 HIS B O 1
ATOM 7494 N N . SER B 1 281 ? 4.703 -36.25 -15.852 1 66.69 281 SER B N 1
ATOM 7495 C CA . SER B 1 281 ? 4.328 -35.594 -14.609 1 66.69 281 SER B CA 1
ATOM 7496 C C . SER B 1 281 ? 3.936 -34.156 -14.852 1 66.69 281 SER B C 1
ATOM 7498 O O . SER B 1 281 ? 3.225 -33.531 -14.047 1 66.69 281 SER B O 1
ATOM 7500 N N . LYS B 1 282 ? 4.23 -33.531 -15.922 1 63.25 282 LYS B N 1
ATOM 7501 C CA . LYS B 1 282 ? 4.074 -32.094 -16.141 1 63.25 282 LYS B CA 1
ATOM 7502 C C . LYS B 1 282 ? 2.766 -31.797 -16.859 1 63.25 282 LYS B C 1
ATOM 7504 O O . LYS B 1 282 ? 2.365 -30.641 -16.953 1 63.25 282 LYS B O 1
ATOM 7509 N N . LEU B 1 283 ? 2.162 -32.781 -17.375 1 62.31 283 LEU B N 1
ATOM 7510 C CA . LEU B 1 283 ? 0.968 -32.562 -18.188 1 62.31 283 LEU B CA 1
ATOM 7511 C C . LEU B 1 283 ? -0.132 -31.891 -17.375 1 62.31 283 LEU B C 1
ATOM 7513 O O . LEU B 1 283 ? -0.983 -31.203 -17.938 1 62.31 283 LEU B O 1
ATOM 7517 N N . GLY B 1 284 ? 0.039 -31.781 -16.109 1 62.22 284 GLY B N 1
ATOM 7518 C CA . GLY B 1 284 ? -1.022 -31.172 -15.32 1 62.22 284 GLY B CA 1
ATOM 7519 C C . GLY B 1 284 ? -0.783 -29.703 -15.031 1 62.22 284 GLY B C 1
ATOM 7520 O O . GLY B 1 284 ? -1.673 -29.016 -14.531 1 62.22 284 GLY B O 1
ATOM 7521 N N . TYR B 1 285 ? 0.294 -29.172 -15.578 1 60.62 285 TYR B N 1
ATOM 7522 C CA . TYR B 1 285 ? 0.684 -27.844 -15.141 1 60.62 285 TYR B CA 1
ATOM 7523 C C . TYR B 1 285 ? 0.242 -26.781 -16.141 1 60.62 285 TYR B C 1
ATOM 7525 O O . TYR B 1 285 ? 0.401 -25.578 -15.906 1 60.62 285 TYR B O 1
ATOM 7533 N N . GLY B 1 286 ? -0.402 -27.125 -17.094 1 63 286 GLY B N 1
ATOM 7534 C CA . GLY B 1 286 ? -0.729 -26.203 -18.172 1 63 286 GLY B CA 1
ATOM 7535 C C . GLY B 1 286 ? -1.653 -25.078 -17.734 1 63 286 GLY B C 1
ATOM 7536 O O . GLY B 1 286 ? -1.447 -23.922 -18.109 1 63 286 GLY B O 1
ATOM 7537 N N . THR B 1 287 ? -2.42 -25.281 -16.797 1 65 287 THR B N 1
ATOM 7538 C CA . THR B 1 287 ? -3.41 -24.297 -16.375 1 65 287 THR B CA 1
ATOM 7539 C C . THR B 1 287 ? -2.744 -23.156 -15.617 1 65 287 THR B C 1
ATOM 7541 O O . THR B 1 287 ? -3.09 -21.984 -15.82 1 65 287 THR B O 1
ATOM 7544 N N . MET B 1 288 ? -1.76 -23.406 -14.93 1 66.56 288 MET B N 1
ATOM 7545 C CA . MET B 1 288 ? -1.121 -22.375 -14.109 1 66.56 288 MET B CA 1
ATOM 7546 C C . MET B 1 288 ? -0.32 -21.422 -14.977 1 66.56 288 MET B C 1
ATOM 7548 O O . MET B 1 288 ? -0.34 -20.203 -14.75 1 66.56 288 MET B O 1
ATOM 7552 N N . VAL B 1 289 ? 0.304 -21.969 -15.953 1 70 289 VAL B N 1
ATOM 7553 C CA . VAL B 1 289 ? 1.09 -21.125 -16.844 1 70 289 VAL B CA 1
ATOM 7554 C C . VAL B 1 289 ? 0.163 -20.188 -17.625 1 70 289 VAL B C 1
ATOM 7556 O O . VAL B 1 289 ? 0.51 -19.047 -17.891 1 70 289 VAL B O 1
ATOM 7559 N N . PHE B 1 290 ? -0.96 -20.703 -17.875 1 71.12 290 PHE B N 1
ATOM 7560 C CA . PHE B 1 290 ? -1.961 -19.875 -18.547 1 71.12 290 PHE B CA 1
ATOM 7561 C C . PHE B 1 290 ? -2.369 -18.688 -17.688 1 71.12 290 PHE B C 1
ATOM 7563 O O . PHE B 1 290 ? -2.367 -17.547 -18.141 1 71.12 290 PHE B O 1
ATOM 7570 N N . VAL B 1 291 ? -2.646 -18.906 -16.5 1 73.75 291 VAL B N 1
ATOM 7571 C CA . VAL B 1 291 ? -3.111 -17.875 -15.57 1 73.75 291 VAL B CA 1
ATOM 7572 C C . VAL B 1 291 ? -2.027 -16.828 -15.391 1 73.75 291 VAL B C 1
ATOM 7574 O O . VAL B 1 291 ? -2.314 -15.625 -15.414 1 73.75 291 VAL B O 1
ATOM 7577 N N . ARG B 1 292 ? -0.829 -17.188 -15.312 1 79 292 ARG B N 1
ATOM 7578 C CA . ARG B 1 292 ? 0.274 -16.25 -15.141 1 79 292 ARG B CA 1
ATOM 7579 C C . ARG B 1 292 ? 0.433 -15.352 -16.359 1 79 292 ARG B C 1
ATOM 7581 O O . ARG B 1 292 ? 0.764 -14.172 -16.234 1 79 292 ARG B O 1
ATOM 7588 N N . SER B 1 293 ? 0.175 -15.969 -17.516 1 77.62 293 SER B N 1
ATOM 7589 C CA . SER B 1 293 ? 0.315 -15.188 -18.75 1 77.62 293 SER B CA 1
ATOM 7590 C C . SER B 1 293 ? -0.741 -14.094 -18.828 1 77.62 293 SER B C 1
ATOM 7592 O O . SER B 1 293 ? -0.451 -12.977 -19.266 1 77.62 293 SER B O 1
ATOM 7594 N N . ILE B 1 294 ? -1.884 -14.391 -18.312 1 83.62 294 ILE B N 1
ATOM 7595 C CA . ILE B 1 294 ? -2.982 -13.43 -18.375 1 83.62 294 ILE B CA 1
ATOM 7596 C C . ILE B 1 294 ? -2.791 -12.352 -17.312 1 83.62 294 ILE B C 1
ATOM 7598 O O . ILE B 1 294 ? -3.201 -11.203 -17.516 1 83.62 294 ILE B O 1
ATOM 7602 N N . MET B 1 295 ? -2.139 -12.742 -16.312 1 90.75 295 MET B N 1
ATOM 7603 C CA . MET B 1 295 ? -1.973 -11.844 -15.172 1 90.75 295 MET B CA 1
ATOM 7604 C C . MET B 1 295 ? -1.093 -10.656 -15.547 1 90.75 295 MET B C 1
ATOM 7606 O O . MET B 1 295 ? -1.278 -9.547 -15.031 1 90.75 295 MET B O 1
ATOM 7610 N N . ILE B 1 296 ? -0.166 -10.867 -16.484 1 95 296 ILE B N 1
ATOM 7611 C CA . ILE B 1 296 ? 0.751 -9.797 -16.875 1 95 296 ILE B CA 1
ATOM 7612 C C . ILE B 1 296 ? -0.023 -8.672 -17.562 1 95 296 ILE B C 1
ATOM 7614 O O . ILE B 1 296 ? 0.192 -7.496 -17.281 1 95 296 ILE B O 1
ATOM 7618 N N . LYS B 1 297 ? -0.93 -9.07 -18.422 1 94.44 297 LYS B N 1
ATOM 7619 C CA . LYS B 1 297 ? -1.762 -8.078 -19.094 1 94.44 297 LYS B CA 1
ATOM 7620 C C . LYS B 1 297 ? -2.662 -7.352 -18.094 1 94.44 297 LYS B C 1
ATOM 7622 O O . LYS B 1 297 ? -2.801 -6.125 -18.156 1 94.44 297 LYS B O 1
ATOM 7627 N N . ASP B 1 298 ? -3.23 -8.156 -17.266 1 95.19 298 ASP B N 1
ATOM 7628 C CA . ASP B 1 298 ? -4.113 -7.574 -16.266 1 95.19 298 ASP B CA 1
ATOM 7629 C C . ASP B 1 298 ? -3.369 -6.562 -15.398 1 95.19 298 ASP B C 1
ATOM 7631 O O . ASP B 1 298 ? -3.871 -5.469 -15.141 1 95.19 298 ASP B O 1
ATOM 7635 N N . GLN B 1 299 ? -2.176 -6.91 -14.922 1 97.56 299 GLN B N 1
ATOM 7636 C CA . GLN B 1 299 ? -1.359 -6.023 -14.102 1 97.56 299 GLN B CA 1
ATOM 7637 C C . GLN B 1 299 ? -0.983 -4.758 -14.875 1 97.56 299 GLN B C 1
ATOM 7639 O O . GLN B 1 299 ? -1.007 -3.658 -14.32 1 97.56 299 GLN B O 1
ATOM 7644 N N . SER B 1 300 ? -0.666 -4.918 -16.125 1 97.81 300 SER B N 1
ATOM 7645 C CA . SER B 1 300 ? -0.341 -3.771 -16.969 1 97.81 300 SER B CA 1
ATOM 7646 C C . SER B 1 300 ? -1.512 -2.799 -17.047 1 97.81 300 SER B C 1
ATOM 7648 O O . SER B 1 300 ? -1.332 -1.589 -16.891 1 97.81 300 SER B O 1
ATOM 7650 N N . THR B 1 301 ? -2.705 -3.324 -17.25 1 97.25 301 THR B N 1
ATOM 7651 C CA . THR B 1 301 ? -3.879 -2.479 -17.438 1 97.25 301 THR B CA 1
ATOM 7652 C C . THR B 1 301 ? -4.25 -1.786 -16.125 1 97.25 301 THR B C 1
ATOM 7654 O O . THR B 1 301 ? -4.742 -0.656 -16.125 1 97.25 301 THR B O 1
ATOM 7657 N N . GLN B 1 302 ? -3.992 -2.428 -14.977 1 98.38 302 GLN B N 1
ATOM 7658 C CA . GLN B 1 302 ? -4.254 -1.787 -13.695 1 98.38 302 GLN B CA 1
ATOM 7659 C C . GLN B 1 302 ? -3.303 -0.615 -13.461 1 98.38 302 GLN B C 1
ATOM 7661 O O . GLN B 1 302 ? -3.717 0.439 -12.977 1 98.38 302 GLN B O 1
ATOM 7666 N N . LEU B 1 303 ? -2.035 -0.813 -13.789 1 98.81 303 LEU B N 1
ATOM 7667 C CA . LEU B 1 303 ? -1.074 0.275 -13.648 1 98.81 303 LEU B CA 1
ATOM 7668 C C . LEU B 1 303 ? -1.393 1.407 -14.625 1 98.81 303 LEU B C 1
ATOM 7670 O O . LEU B 1 303 ? -1.259 2.584 -14.273 1 98.81 303 LEU B O 1
ATOM 7674 N N . ALA B 1 304 ? -1.816 1.004 -15.828 1 98.81 304 ALA B N 1
ATOM 7675 C CA . ALA B 1 304 ? -2.219 2.002 -16.812 1 98.81 304 ALA B CA 1
ATOM 7676 C C . ALA B 1 304 ? -3.408 2.818 -16.312 1 98.81 304 ALA B C 1
ATOM 7678 O O . ALA B 1 304 ? -3.465 4.031 -16.516 1 98.81 304 ALA B O 1
ATOM 7679 N N . ALA B 1 305 ? -4.348 2.164 -15.719 1 98.81 305 ALA B N 1
ATOM 7680 C CA . ALA B 1 305 ? -5.496 2.865 -15.156 1 98.81 305 ALA B CA 1
ATOM 7681 C C . ALA B 1 305 ? -5.062 3.859 -14.086 1 98.81 305 ALA B C 1
ATOM 7683 O O . ALA B 1 305 ? -5.516 5.008 -14.078 1 98.81 305 ALA B O 1
ATOM 7684 N N . ALA B 1 306 ? -4.168 3.418 -13.195 1 98.88 306 ALA B N 1
ATOM 7685 C CA . ALA B 1 306 ? -3.676 4.293 -12.133 1 98.88 306 ALA B CA 1
ATOM 7686 C C . ALA B 1 306 ? -2.93 5.492 -12.711 1 98.88 306 ALA B C 1
ATOM 7688 O O . ALA B 1 306 ? -3.125 6.625 -12.266 1 98.88 306 ALA B O 1
ATOM 7689 N N . ALA B 1 307 ? -2.086 5.238 -13.703 1 98.94 307 ALA B N 1
ATOM 7690 C CA . ALA B 1 307 ? -1.336 6.312 -14.344 1 98.94 307 ALA B CA 1
ATOM 7691 C C . ALA B 1 307 ? -2.273 7.289 -15.055 1 98.94 307 ALA B C 1
ATOM 7693 O O . ALA B 1 307 ? -2.025 8.492 -15.07 1 98.94 307 ALA B O 1
ATOM 7694 N N . THR B 1 308 ? -3.326 6.73 -15.625 1 98.94 308 THR B N 1
ATOM 7695 C CA . THR B 1 308 ? -4.316 7.566 -16.297 1 98.94 308 THR B CA 1
ATOM 7696 C C . THR B 1 308 ? -5.008 8.492 -15.297 1 98.94 308 THR B C 1
ATOM 7698 O O . THR B 1 308 ? -5.098 9.703 -15.523 1 98.94 308 THR B O 1
ATOM 7701 N N . ILE B 1 309 ? -5.414 7.969 -14.188 1 98.94 309 ILE B N 1
ATOM 7702 C CA . ILE B 1 309 ? -6.102 8.742 -13.156 1 98.94 309 ILE B CA 1
ATOM 7703 C C . ILE B 1 309 ? -5.18 9.852 -12.641 1 98.94 309 ILE B C 1
ATOM 7705 O O . ILE B 1 309 ? -5.57 11.016 -12.602 1 98.94 309 ILE B O 1
ATOM 7709 N N . ALA B 1 310 ? -3.967 9.5 -12.305 1 98.94 310 ALA B N 1
ATOM 7710 C CA . ALA B 1 310 ? -3.029 10.461 -11.734 1 98.94 310 ALA B CA 1
ATOM 7711 C C . ALA B 1 310 ? -2.68 11.555 -12.742 1 98.94 310 ALA B C 1
ATOM 7713 O O . ALA B 1 310 ? -2.574 12.727 -12.383 1 98.94 310 ALA B O 1
ATOM 7714 N N . THR B 1 311 ? -2.475 11.164 -14.008 1 98.94 311 THR B N 1
ATOM 7715 C CA . THR B 1 311 ? -2.074 12.117 -15.047 1 98.94 311 THR B CA 1
ATOM 7716 C C . THR B 1 311 ? -3.213 13.086 -15.359 1 98.94 311 THR B C 1
ATOM 7718 O O . THR B 1 311 ? -3.006 14.297 -15.422 1 98.94 311 THR B O 1
ATOM 7721 N N . ARG B 1 312 ? -4.41 12.539 -15.555 1 98.88 312 ARG B N 1
ATOM 7722 C CA . ARG B 1 312 ? -5.555 13.398 -15.836 1 98.88 312 ARG B CA 1
ATOM 7723 C C . ARG B 1 312 ? -5.82 14.352 -14.68 1 98.88 312 ARG B C 1
ATOM 7725 O O . ARG B 1 312 ? -6.043 15.547 -14.891 1 98.88 312 ARG B O 1
ATOM 7732 N N . TYR B 1 313 ? -5.809 13.898 -13.492 1 98.69 313 TYR B N 1
ATOM 7733 C CA . TYR B 1 313 ? -6.023 14.75 -12.328 1 98.69 313 TYR B CA 1
ATOM 7734 C C . TYR B 1 313 ? -4.957 15.836 -12.242 1 98.69 313 TYR B C 1
ATOM 7736 O O . TYR B 1 313 ? -5.262 17 -11.961 1 98.69 313 TYR B O 1
ATOM 7744 N N . ALA B 1 314 ? -3.668 15.414 -12.461 1 98.75 314 ALA B N 1
ATOM 7745 C CA . ALA B 1 314 ? -2.549 16.344 -12.367 1 98.75 314 ALA B CA 1
ATOM 7746 C C . ALA B 1 314 ? -2.668 17.453 -13.406 1 98.75 314 ALA B C 1
ATOM 7748 O O . ALA B 1 314 ? -2.084 18.531 -13.25 1 98.75 314 ALA B O 1
ATOM 7749 N N . SER B 1 315 ? -3.426 17.203 -14.453 1 98.62 315 SER B N 1
ATOM 7750 C CA . SER B 1 315 ? -3.588 18.188 -15.516 1 98.62 315 SER B CA 1
ATOM 7751 C C . SER B 1 315 ? -4.633 19.234 -15.148 1 98.62 315 SER B C 1
ATOM 7753 O O . SER B 1 315 ? -4.672 20.312 -15.734 1 98.62 315 SER B O 1
ATOM 7755 N N . VAL B 1 316 ? -5.488 18.922 -14.18 1 98.25 316 VAL B N 1
ATOM 7756 C CA . VAL B 1 316 ? -6.57 19.859 -13.883 1 98.25 316 VAL B CA 1
ATOM 7757 C C . VAL B 1 316 ? -6.383 20.453 -12.484 1 98.25 316 VAL B C 1
ATOM 7759 O O . VAL B 1 316 ? -6.828 21.562 -12.211 1 98.25 316 VAL B O 1
ATOM 7762 N N . ARG B 1 317 ? -5.73 19.719 -11.594 1 97.38 317 ARG B N 1
ATOM 7763 C CA . ARG B 1 317 ? -5.473 20.203 -10.242 1 97.38 317 ARG B CA 1
ATOM 7764 C C . ARG B 1 317 ? -4.391 21.281 -10.25 1 97.38 317 ARG B C 1
ATOM 7766 O O . ARG B 1 317 ? -3.293 21.062 -10.766 1 97.38 317 ARG B O 1
ATOM 7773 N N . ARG B 1 318 ? -4.691 22.422 -9.711 1 95.19 318 ARG B N 1
ATOM 7774 C CA . ARG B 1 318 ? -3.721 23.5 -9.531 1 95.19 318 ARG B CA 1
ATOM 7775 C C . ARG B 1 318 ? -3.375 23.688 -8.062 1 95.19 318 ARG B C 1
ATOM 7777 O O . ARG B 1 318 ? -4.254 23.609 -7.195 1 95.19 318 ARG B O 1
ATOM 7784 N N . GLN B 1 319 ? -2.141 23.766 -7.805 1 92.75 319 GLN B N 1
ATOM 7785 C CA . GLN B 1 319 ? -1.673 23.953 -6.438 1 92.75 319 GLN B CA 1
ATOM 7786 C C . GLN B 1 319 ? -0.341 24.703 -6.41 1 92.75 319 GLN B C 1
ATOM 7788 O O . GLN B 1 319 ? 0.588 24.344 -7.141 1 92.75 319 GLN B O 1
ATOM 7793 N N . GLY B 1 320 ? -0.29 25.672 -5.555 1 89.69 320 GLY B N 1
ATOM 7794 C CA . GLY B 1 320 ? 0.96 26.391 -5.375 1 89.69 320 GLY B CA 1
ATOM 7795 C C . GLY B 1 320 ? 1.336 27.25 -6.57 1 89.69 320 GLY B C 1
ATOM 7796 O O . GLY B 1 320 ? 0.722 27.141 -7.637 1 89.69 320 GLY B O 1
ATOM 7797 N N . GLU B 1 321 ? 2.297 28.125 -6.344 1 90.56 321 GLU B N 1
ATOM 7798 C CA . GLU B 1 321 ? 2.836 29 -7.371 1 90.56 321 GLU B CA 1
ATOM 7799 C C . GLU B 1 321 ? 4.32 28.734 -7.605 1 90.56 321 GLU B C 1
ATOM 7801 O O . GLU B 1 321 ? 5.098 28.641 -6.648 1 90.56 321 GLU B O 1
ATOM 7806 N N . ILE B 1 322 ? 4.645 28.469 -8.852 1 90 322 ILE B N 1
ATOM 7807 C CA . ILE B 1 322 ? 6.066 28.391 -9.156 1 90 322 ILE B CA 1
ATOM 7808 C C . ILE B 1 322 ? 6.676 29.797 -9.117 1 90 322 ILE B C 1
ATOM 7810 O O . ILE B 1 322 ? 7.664 30.031 -8.414 1 90 322 ILE B O 1
ATOM 7814 N N . THR B 1 323 ? 6.039 30.703 -9.836 1 90 323 THR B N 1
ATOM 7815 C CA . THR B 1 323 ? 6.375 32.125 -9.75 1 90 323 THR B CA 1
ATOM 7816 C C . THR B 1 323 ? 5.348 32.875 -8.914 1 90 323 THR B C 1
ATOM 7818 O O . THR B 1 323 ? 4.164 32.906 -9.266 1 90 323 THR B O 1
ATOM 7821 N N . PRO B 1 324 ? 5.848 33.5 -7.832 1 88.31 324 PRO B N 1
ATOM 7822 C CA . PRO B 1 324 ? 4.902 34.219 -6.969 1 88.31 324 PRO B CA 1
ATOM 7823 C C . PRO B 1 324 ? 4.074 35.25 -7.727 1 88.31 324 PRO B C 1
ATOM 7825 O O . PRO B 1 324 ? 4.621 36 -8.531 1 88.31 324 PRO B O 1
ATOM 7828 N N . GLY B 1 325 ? 2.824 35.219 -7.496 1 87.56 325 GLY B N 1
ATOM 7829 C CA . GLY B 1 325 ? 1.939 36.219 -8.062 1 87.56 325 GLY B CA 1
ATOM 7830 C C . GLY B 1 325 ? 1.38 35.844 -9.414 1 87.56 325 GLY B C 1
ATOM 7831 O O . GLY B 1 325 ? 0.505 36.5 -9.953 1 87.56 325 GLY B O 1
ATOM 7832 N N . LYS B 1 326 ? 1.833 34.719 -9.984 1 90.44 326 LYS B N 1
ATOM 7833 C CA . LYS B 1 326 ? 1.384 34.344 -11.312 1 90.44 326 LYS B CA 1
ATOM 7834 C C . LYS B 1 326 ? 0.276 33.281 -11.234 1 90.44 326 LYS B C 1
ATOM 7836 O O . LYS B 1 326 ? -0.139 32.75 -12.258 1 90.44 326 LYS B O 1
ATOM 7841 N N . GLY B 1 327 ? -0.209 33.094 -10.023 1 89.94 327 GLY B N 1
ATOM 7842 C CA . GLY B 1 327 ? -1.312 32.188 -9.852 1 89.94 327 GLY B CA 1
ATOM 7843 C C . GLY B 1 327 ? -0.859 30.75 -9.656 1 89.94 327 GLY B C 1
ATOM 7844 O O . GLY B 1 327 ? 0.295 30.406 -9.938 1 89.94 327 GLY B O 1
ATOM 7845 N N . GLU B 1 328 ? -1.79 29.906 -9.219 1 93.38 328 GLU B N 1
ATOM 7846 C CA . GLU B 1 328 ? -1.499 28.484 -9.031 1 93.38 328 GLU B CA 1
ATOM 7847 C C . GLU B 1 328 ? -1.355 27.766 -10.367 1 93.38 328 GLU B C 1
ATOM 7849 O O . GLU B 1 328 ? -2.025 28.109 -11.336 1 93.38 328 GLU B O 1
ATOM 7854 N N . VAL B 1 329 ? -0.494 26.812 -10.406 1 95.75 329 VAL B N 1
ATOM 7855 C CA . VAL B 1 329 ? -0.21 26.109 -11.656 1 95.75 329 VAL B CA 1
ATOM 7856 C C . VAL B 1 329 ? -0.673 24.672 -11.555 1 95.75 329 VAL B C 1
ATOM 7858 O O . VAL B 1 329 ? -0.939 24.172 -10.461 1 95.75 329 VAL B O 1
ATOM 7861 N N . GLN B 1 330 ? -0.89 24.031 -12.75 1 97.44 330 GLN B N 1
ATOM 7862 C CA . GLN B 1 330 ? -1.185 22.609 -12.758 1 97.44 330 GLN B CA 1
ATOM 7863 C C . GLN B 1 330 ? -0.1 21.812 -12.023 1 97.44 330 GLN B C 1
ATOM 7865 O O . GLN B 1 330 ? 1.091 22.078 -12.211 1 97.44 330 GLN B O 1
ATOM 7870 N N . ILE B 1 331 ? -0.495 20.859 -11.188 1 97.12 331 ILE B N 1
ATOM 7871 C CA . ILE B 1 331 ? 0.526 20.141 -10.43 1 97.12 331 ILE B CA 1
ATOM 7872 C C . ILE B 1 331 ? 1.371 19.297 -11.391 1 97.12 331 ILE B C 1
ATOM 7874 O O . ILE B 1 331 ? 2.49 18.906 -11.055 1 97.12 331 ILE B O 1
ATOM 7878 N N . LEU B 1 332 ? 0.879 19.078 -12.617 1 98.12 332 LEU B N 1
ATOM 7879 C CA . LEU B 1 332 ? 1.634 18.375 -13.648 1 98.12 332 LEU B CA 1
ATOM 7880 C C . LEU B 1 332 ? 2.861 19.188 -14.07 1 98.12 332 LEU B C 1
ATOM 7882 O O . LEU B 1 332 ? 3.773 18.641 -14.703 1 98.12 332 LEU B O 1
ATOM 7886 N N . ASP B 1 333 ? 2.912 20.453 -13.727 1 97.38 333 ASP B N 1
ATOM 7887 C CA . ASP B 1 333 ? 4.016 21.328 -14.117 1 97.38 333 ASP B CA 1
ATOM 7888 C C . ASP B 1 333 ? 5.211 21.141 -13.18 1 97.38 333 ASP B C 1
ATOM 7890 O O . ASP B 1 333 ? 6.32 21.594 -13.492 1 97.38 333 ASP B O 1
ATOM 7894 N N . TYR B 1 334 ? 5.004 20.562 -12.039 1 96.75 334 TYR B N 1
ATOM 7895 C CA . TYR B 1 334 ? 6.109 20.312 -11.117 1 96.75 334 TYR B CA 1
ATOM 7896 C C . TYR B 1 334 ? 6.918 19.094 -11.555 1 96.75 334 TYR B C 1
ATOM 7898 O O . TYR B 1 334 ? 6.352 18.031 -11.852 1 96.75 334 TYR B O 1
ATOM 7906 N N . GLN B 1 335 ? 8.203 19.234 -11.602 1 97.38 335 GLN B N 1
ATOM 7907 C CA . GLN B 1 335 ? 9.07 18.141 -12.047 1 97.38 335 GLN B CA 1
ATOM 7908 C C . GLN B 1 335 ? 8.961 16.953 -11.109 1 97.38 335 GLN B C 1
ATOM 7910 O O . GLN B 1 335 ? 9.047 15.797 -11.547 1 97.38 335 GLN B O 1
ATOM 7915 N N . THR B 1 336 ? 8.773 17.203 -9.789 1 97.44 336 THR B N 1
ATOM 7916 C CA . THR B 1 336 ? 8.641 16.125 -8.828 1 97.44 336 THR B CA 1
ATOM 7917 C C . THR B 1 336 ? 7.391 15.289 -9.125 1 97.44 336 THR B C 1
ATOM 7919 O O . THR B 1 336 ? 7.395 14.07 -8.953 1 97.44 336 THR B O 1
ATOM 7922 N N . GLN B 1 337 ? 6.305 15.984 -9.594 1 97.94 337 GLN B N 1
ATOM 7923 C CA . GLN B 1 337 ? 5.082 15.289 -9.984 1 97.94 337 GLN B CA 1
ATOM 7924 C C . GLN B 1 337 ? 5.316 14.422 -11.219 1 97.94 337 GLN B C 1
ATOM 7926 O O . GLN B 1 337 ? 4.887 13.266 -11.258 1 97.94 337 GLN B O 1
ATOM 7931 N N . GLN B 1 338 ? 5.98 14.992 -12.211 1 98.62 338 GLN B N 1
ATOM 7932 C CA . GLN B 1 338 ? 6.32 14.258 -13.422 1 98.62 338 GLN B CA 1
ATOM 7933 C C . GLN B 1 338 ? 7.176 13.039 -13.109 1 98.62 338 GLN B C 1
ATOM 7935 O O . GLN B 1 338 ? 6.895 11.938 -13.586 1 98.62 338 GLN B O 1
ATOM 7940 N N . PHE B 1 339 ? 8.172 13.25 -12.266 1 98.25 339 PHE B N 1
ATOM 7941 C CA . PHE B 1 339 ? 9.109 12.203 -11.898 1 98.25 339 PHE B CA 1
ATOM 7942 C C . PHE B 1 339 ? 8.398 11.07 -11.172 1 98.25 339 PHE B C 1
ATOM 7944 O O . PHE B 1 339 ? 8.805 9.906 -11.266 1 98.25 339 PHE B O 1
ATOM 7951 N N . ARG B 1 340 ? 7.402 11.367 -10.555 1 97.56 340 ARG B N 1
ATOM 7952 C CA . ARG B 1 340 ? 6.652 10.375 -9.797 1 97.56 340 ARG B CA 1
ATOM 7953 C C . ARG B 1 340 ? 5.684 9.617 -10.695 1 97.56 340 ARG B C 1
ATOM 7955 O O . ARG B 1 340 ? 5.512 8.406 -10.547 1 97.56 340 ARG B O 1
ATOM 7962 N N . VAL B 1 341 ? 5.012 10.203 -11.68 1 98.75 341 VAL B N 1
ATOM 7963 C CA . VAL B 1 341 ? 3.873 9.648 -12.406 1 98.75 341 VAL B CA 1
ATOM 7964 C C . VAL B 1 341 ? 4.348 9.055 -13.727 1 98.75 341 VAL B C 1
ATOM 7966 O O . VAL B 1 341 ? 3.938 7.953 -14.102 1 98.75 341 VAL B O 1
ATOM 7969 N N . PHE B 1 342 ? 5.273 9.711 -14.438 1 98.88 342 PHE B N 1
ATOM 7970 C CA . PHE B 1 342 ? 5.594 9.352 -15.812 1 98.88 342 PHE B CA 1
ATOM 7971 C C . PHE B 1 342 ? 6.297 8 -15.867 1 98.88 342 PHE B C 1
ATOM 7973 O O . PHE B 1 342 ? 6.055 7.199 -16.781 1 98.88 342 PHE B O 1
ATOM 7980 N N . PRO B 1 343 ? 7.176 7.68 -14.883 1 98.81 343 PRO B N 1
ATOM 7981 C CA . PRO B 1 343 ? 7.762 6.34 -14.914 1 98.81 343 PRO B CA 1
ATOM 7982 C C . PRO B 1 343 ? 6.715 5.234 -14.805 1 98.81 343 PRO B C 1
ATOM 7984 O O . PRO B 1 343 ? 6.895 4.152 -15.367 1 98.81 343 PRO B O 1
ATOM 7987 N N . GLN B 1 344 ? 5.598 5.5 -14.094 1 98.88 344 GLN B N 1
ATOM 7988 C CA . GLN B 1 344 ? 4.539 4.5 -13.977 1 98.88 344 GLN B CA 1
ATOM 7989 C C . GLN B 1 344 ? 3.814 4.309 -15.305 1 98.88 344 GLN B C 1
ATOM 7991 O O . GLN B 1 344 ? 3.447 3.188 -15.664 1 98.88 344 GLN B O 1
ATOM 7996 N N . LEU B 1 345 ? 3.66 5.426 -15.984 1 98.69 345 LEU B N 1
ATOM 7997 C CA . LEU B 1 345 ? 3.125 5.371 -17.344 1 98.69 345 LEU B CA 1
ATOM 7998 C C . LEU B 1 345 ? 4.016 4.523 -18.25 1 98.69 345 LEU B C 1
ATOM 8000 O O . LEU B 1 345 ? 3.521 3.656 -18.969 1 98.69 345 LEU B O 1
ATOM 8004 N N . ALA B 1 346 ? 5.277 4.715 -18.156 1 98.88 346 ALA B N 1
ATOM 8005 C CA . ALA B 1 346 ? 6.238 3.977 -18.969 1 98.88 346 ALA B CA 1
ATOM 8006 C C . ALA B 1 346 ? 6.227 2.492 -18.609 1 98.88 346 ALA B C 1
ATOM 8008 O O . ALA B 1 346 ? 6.281 1.636 -19.5 1 98.88 346 ALA B O 1
ATOM 8009 N N . ARG B 1 347 ? 6.152 2.162 -17.344 1 98.81 347 ARG B N 1
ATOM 8010 C CA . ARG B 1 347 ? 6.082 0.781 -16.875 1 98.81 347 ARG B CA 1
ATOM 8011 C C . ARG B 1 347 ? 4.863 0.067 -17.453 1 98.81 347 ARG B C 1
ATOM 8013 O O . ARG B 1 347 ? 4.957 -1.089 -17.875 1 98.81 347 ARG B O 1
ATOM 8020 N N . ALA B 1 348 ? 3.725 0.749 -17.469 1 98.81 348 ALA B N 1
ATOM 8021 C CA . ALA B 1 348 ? 2.504 0.143 -18 1 98.81 348 ALA B CA 1
ATOM 8022 C C . ALA B 1 348 ? 2.689 -0.288 -19.453 1 98.81 348 ALA B C 1
ATOM 8024 O O . ALA B 1 348 ? 2.26 -1.376 -19.844 1 98.81 348 ALA B O 1
ATOM 8025 N N . PHE B 1 349 ? 3.377 0.561 -20.234 1 98.81 349 PHE B N 1
ATOM 8026 C CA . PHE B 1 349 ? 3.633 0.236 -21.625 1 98.81 349 PHE B CA 1
ATOM 8027 C C . PHE B 1 349 ? 4.59 -0.944 -21.734 1 98.81 349 PHE B C 1
ATOM 8029 O O . PHE B 1 349 ? 4.387 -1.836 -22.562 1 98.81 349 PHE B O 1
ATOM 8036 N N . ALA B 1 350 ? 5.613 -0.946 -20.922 1 98.75 350 ALA B N 1
ATOM 8037 C CA . ALA B 1 350 ? 6.578 -2.045 -20.938 1 98.75 350 ALA B CA 1
ATOM 8038 C C . ALA B 1 350 ? 5.906 -3.367 -20.578 1 98.75 350 ALA B C 1
ATOM 8040 O O . ALA B 1 350 ? 6.188 -4.398 -21.188 1 98.75 350 ALA B O 1
ATOM 8041 N N . PHE B 1 351 ? 5.039 -3.354 -19.609 1 98.56 351 PHE B N 1
ATOM 8042 C CA . PHE B 1 351 ? 4.344 -4.555 -19.172 1 98.56 351 PHE B CA 1
ATOM 8043 C C . PHE B 1 351 ? 3.354 -5.031 -20.219 1 98.56 351 PHE B C 1
ATOM 8045 O O . PHE B 1 351 ? 3.15 -6.234 -20.391 1 98.56 351 PHE B O 1
ATOM 8052 N N . MET B 1 352 ? 2.748 -4.074 -20.922 1 97.25 352 MET B N 1
ATOM 8053 C CA . MET B 1 352 ? 1.854 -4.449 -22.016 1 97.25 352 MET B CA 1
ATOM 8054 C C . MET B 1 352 ? 2.617 -5.168 -23.125 1 97.25 352 MET B C 1
ATOM 8056 O O . MET B 1 352 ? 2.121 -6.137 -23.688 1 97.25 352 MET B O 1
ATOM 8060 N N . ALA B 1 353 ? 3.807 -4.652 -23.422 1 97.25 353 ALA B N 1
ATOM 8061 C CA . ALA B 1 353 ? 4.648 -5.32 -24.422 1 97.25 353 ALA B CA 1
ATOM 8062 C C . ALA B 1 353 ? 4.984 -6.742 -23.984 1 97.25 353 ALA B C 1
ATOM 8064 O O . ALA B 1 353 ? 4.938 -7.672 -24.797 1 97.25 353 ALA B O 1
ATOM 8065 N N . ALA B 1 354 ? 5.305 -6.938 -22.719 1 96.62 354 ALA B N 1
ATOM 8066 C CA . ALA B 1 354 ? 5.621 -8.258 -22.188 1 96.62 354 ALA B CA 1
ATOM 8067 C C . ALA B 1 354 ? 4.398 -9.172 -22.219 1 96.62 354 ALA B C 1
ATOM 8069 O O . ALA B 1 354 ? 4.516 -10.367 -22.453 1 96.62 354 ALA B O 1
ATOM 8070 N N . ALA B 1 355 ? 3.258 -8.594 -21.938 1 94.38 355 ALA B N 1
ATOM 8071 C CA . ALA B 1 355 ? 2.014 -9.359 -21.938 1 94.38 355 ALA B CA 1
ATOM 8072 C C . ALA B 1 355 ? 1.725 -9.953 -23.297 1 94.38 355 ALA B C 1
ATOM 8074 O O . ALA B 1 355 ? 1.278 -11.102 -23.406 1 94.38 355 ALA B O 1
ATOM 8075 N N . THR B 1 356 ? 1.978 -9.195 -24.281 1 91 356 THR B N 1
ATOM 8076 C CA . THR B 1 356 ? 1.762 -9.664 -25.656 1 91 356 THR B CA 1
ATOM 8077 C C . THR B 1 356 ? 2.717 -10.805 -25.984 1 91 356 THR B C 1
ATOM 8079 O O . THR B 1 356 ? 2.309 -11.82 -26.562 1 91 356 THR B O 1
ATOM 8082 N N . GLU B 1 357 ? 3.914 -10.648 -25.578 1 90.31 357 GLU B N 1
ATOM 8083 C CA . GLU B 1 357 ? 4.934 -11.641 -25.906 1 90.31 357 GLU B CA 1
ATOM 8084 C C . GLU B 1 357 ? 4.688 -12.953 -25.156 1 90.31 357 GLU B C 1
ATOM 8086 O O . GLU B 1 357 ? 4.844 -14.031 -25.734 1 90.31 357 GLU B O 1
ATOM 8091 N N . ILE B 1 358 ? 4.383 -12.891 -23.906 1 91.62 358 ILE B N 1
ATOM 8092 C CA . ILE B 1 358 ? 4.207 -14.109 -23.125 1 91.62 358 ILE B CA 1
ATOM 8093 C C . ILE B 1 358 ? 2.941 -14.828 -23.562 1 91.62 358 ILE B C 1
ATOM 8095 O O . ILE B 1 358 ? 2.873 -16.062 -23.531 1 91.62 358 ILE B O 1
ATOM 8099 N N . ARG B 1 359 ? 1.931 -14.078 -23.938 1 86.62 359 ARG B N 1
ATOM 8100 C CA . ARG B 1 359 ? 0.727 -14.68 -24.5 1 86.62 359 ARG B CA 1
ATOM 8101 C C . ARG B 1 359 ? 1.047 -15.461 -25.766 1 86.62 359 ARG B C 1
ATOM 8103 O O . ARG B 1 359 ? 0.6 -16.609 -25.922 1 86.62 359 ARG B O 1
ATOM 8110 N N . ASP B 1 360 ? 1.815 -14.852 -26.641 1 87.12 360 ASP B N 1
ATOM 8111 C CA . ASP B 1 360 ? 2.191 -15.508 -27.891 1 87.12 360 ASP B CA 1
ATOM 8112 C C . ASP B 1 360 ? 3.027 -16.75 -27.625 1 87.12 360 ASP B C 1
ATOM 8114 O O . ASP B 1 360 ? 2.844 -17.781 -28.281 1 87.12 360 ASP B O 1
ATOM 8118 N N . LEU B 1 361 ? 3.932 -16.641 -26.703 1 86.56 361 LEU B N 1
ATOM 8119 C CA . LEU B 1 361 ? 4.746 -17.781 -26.328 1 86.56 361 LEU B CA 1
ATOM 8120 C C . LEU B 1 361 ? 3.879 -18.906 -25.75 1 86.56 361 LEU B C 1
ATOM 8122 O O . LEU B 1 361 ? 4.09 -20.078 -26.062 1 86.56 361 LEU B O 1
ATOM 8126 N N . TYR B 1 362 ? 2.977 -18.562 -24.922 1 85 362 TYR B N 1
ATOM 8127 C CA . TYR B 1 362 ? 2.059 -19.547 -24.344 1 85 362 TYR B CA 1
ATOM 8128 C C . TYR B 1 362 ? 1.27 -20.266 -25.438 1 85 362 TYR B C 1
ATOM 8130 O O . TYR B 1 362 ? 1.116 -21.484 -25.391 1 85 362 TYR B O 1
ATOM 8138 N N . MET B 1 363 ? 0.798 -19.469 -26.438 1 82.81 363 MET B N 1
ATOM 8139 C CA . MET B 1 363 ? 0.038 -20.047 -27.531 1 82.81 363 MET B CA 1
ATOM 8140 C C . MET B 1 363 ? 0.908 -21 -28.344 1 82.81 363 MET B C 1
ATOM 8142 O O . MET B 1 363 ? 0.455 -22.078 -28.75 1 82.81 363 MET B O 1
ATOM 8146 N N . THR B 1 364 ? 2.076 -20.625 -28.531 1 85.31 364 THR B N 1
ATOM 8147 C CA . THR B 1 364 ? 3.018 -21.469 -29.266 1 85.31 364 THR B CA 1
ATOM 8148 C C . THR B 1 364 ? 3.301 -22.75 -28.5 1 85.31 364 THR B C 1
ATOM 8150 O O . THR B 1 364 ? 3.275 -23.844 -29.078 1 85.31 364 THR B O 1
ATOM 8153 N N . VAL B 1 365 ? 3.566 -22.625 -27.266 1 83.44 365 VAL B N 1
ATOM 8154 C CA . VAL B 1 365 ? 3.887 -23.781 -26.422 1 83.44 365 VAL B CA 1
ATOM 8155 C C . VAL B 1 365 ? 2.682 -24.719 -26.344 1 83.44 365 VAL B C 1
ATOM 8157 O O . VAL B 1 365 ? 2.836 -25.938 -26.391 1 83.44 365 VAL B O 1
ATOM 8160 N N . THR B 1 366 ? 1.5 -24.156 -26.188 1 77.56 366 THR B N 1
ATOM 8161 C CA . THR B 1 366 ? 0.281 -24.969 -26.109 1 77.56 366 THR B CA 1
ATOM 8162 C C . THR B 1 366 ? 0.078 -25.75 -27.391 1 77.56 366 THR B C 1
ATOM 8164 O O . THR B 1 366 ? -0.319 -26.922 -27.359 1 77.56 366 THR B O 1
ATOM 8167 N N . GLU B 1 367 ? 0.355 -25.109 -28.516 1 80.56 367 GLU B N 1
ATOM 8168 C CA . GLU B 1 367 ? 0.276 -25.797 -29.812 1 80.56 367 GLU B CA 1
ATOM 8169 C C . GLU B 1 367 ? 1.309 -26.906 -29.891 1 80.56 367 GLU B C 1
ATOM 8171 O O . GLU B 1 367 ? 1.017 -27.984 -30.422 1 80.56 367 GLU B O 1
ATOM 8176 N N . GLN B 1 368 ? 2.432 -26.656 -29.406 1 81 368 GLN B N 1
ATOM 8177 C CA . GLN B 1 368 ? 3.5 -27.656 -29.438 1 81 368 GLN B CA 1
ATOM 8178 C C . GLN B 1 368 ? 3.174 -28.844 -28.531 1 81 368 GLN B C 1
ATOM 8180 O O . GLN B 1 368 ? 3.469 -29.984 -28.875 1 81 368 GLN B O 1
ATOM 8185 N N . LEU B 1 369 ? 2.652 -28.578 -27.422 1 73.88 369 LEU B N 1
ATOM 8186 C CA . LEU B 1 369 ? 2.318 -29.625 -26.453 1 73.88 369 LEU B CA 1
ATOM 8187 C C . LEU B 1 369 ? 1.29 -30.594 -27.031 1 73.88 369 LEU B C 1
ATOM 8189 O O . LEU B 1 369 ? 1.312 -31.781 -26.719 1 73.88 369 LEU B O 1
ATOM 8193 N N . THR B 1 370 ? 0.386 -30.031 -27.891 1 70.44 370 THR B N 1
ATOM 8194 C CA . THR B 1 370 ? -0.612 -30.891 -28.531 1 70.44 370 THR B CA 1
ATOM 8195 C C . THR B 1 370 ? 0.057 -31.922 -29.422 1 70.44 370 THR B C 1
ATOM 8197 O O . THR B 1 370 ? -0.507 -33 -29.672 1 70.44 370 THR B O 1
ATOM 8200 N N . HIS B 1 371 ? 1.293 -31.594 -29.75 1 76.19 371 HIS B N 1
ATOM 8201 C CA . HIS B 1 371 ? 2.023 -32.5 -30.625 1 76.19 371 HIS B CA 1
ATOM 8202 C C . HIS B 1 371 ? 3.143 -33.219 -29.875 1 76.19 371 HIS B C 1
ATOM 8204 O O . HIS B 1 371 ? 4.043 -33.781 -30.484 1 76.19 371 HIS B O 1
ATOM 8210 N N . GLY B 1 372 ? 3.104 -33.031 -28.547 1 70.06 372 GLY B N 1
ATOM 8211 C CA . GLY B 1 372 ? 4.02 -33.75 -27.703 1 70.06 372 GLY B CA 1
ATOM 8212 C C . GLY B 1 372 ? 5.375 -33.094 -27.562 1 70.06 372 GLY B C 1
ATOM 8213 O O . GLY B 1 372 ? 6.305 -33.688 -27 1 70.06 372 GLY B O 1
ATOM 8214 N N . ASN B 1 373 ? 5.543 -31.906 -28.047 1 78.5 373 ASN B N 1
ATOM 8215 C CA . ASN B 1 373 ? 6.781 -31.141 -27.953 1 78.5 373 ASN B CA 1
ATOM 8216 C C . ASN B 1 373 ? 6.809 -30.266 -26.719 1 78.5 373 ASN B C 1
ATOM 8218 O O . ASN B 1 373 ? 5.992 -29.344 -26.578 1 78.5 373 ASN B O 1
ATOM 8222 N N . THR B 1 374 ? 7.766 -30.562 -25.766 1 77.94 374 THR B N 1
ATOM 8223 C CA . THR B 1 374 ? 7.816 -29.844 -24.484 1 77.94 374 THR B CA 1
ATOM 8224 C C . THR B 1 374 ? 9.039 -28.922 -24.438 1 77.94 374 THR B C 1
ATOM 8226 O O . THR B 1 374 ? 9.406 -28.453 -23.359 1 77.94 374 THR B O 1
ATOM 8229 N N . GLU B 1 375 ? 9.633 -28.625 -25.531 1 76.12 375 GLU B N 1
ATOM 8230 C CA . GLU B 1 375 ? 10.922 -27.953 -25.594 1 76.12 375 GLU B CA 1
ATOM 8231 C C . GLU B 1 375 ? 10.844 -26.562 -24.969 1 76.12 375 GLU B C 1
ATOM 8233 O O . GLU B 1 375 ? 11.766 -26.141 -24.266 1 76.12 375 GLU B O 1
ATOM 8238 N N . LEU B 1 376 ? 9.727 -25.875 -25.172 1 80.94 376 LEU B N 1
ATOM 8239 C CA . LEU B 1 376 ? 9.633 -24.469 -24.766 1 80.94 376 LEU B CA 1
ATOM 8240 C C . LEU B 1 376 ? 8.93 -24.328 -23.422 1 80.94 376 LEU B C 1
ATOM 8242 O O . LEU B 1 376 ? 8.812 -23.219 -22.891 1 80.94 376 LEU B O 1
ATOM 8246 N N . LEU B 1 377 ? 8.602 -25.422 -22.891 1 80.56 377 LEU B N 1
ATOM 8247 C CA . LEU B 1 377 ? 7.824 -25.406 -21.656 1 80.56 377 LEU B CA 1
ATOM 8248 C C . LEU B 1 377 ? 8.648 -24.828 -20.5 1 80.56 377 LEU B C 1
ATOM 8250 O O . LEU B 1 377 ? 8.133 -24.047 -19.688 1 80.56 377 LEU B O 1
ATOM 8254 N N . ALA B 1 378 ? 9.852 -25.234 -20.453 1 80.69 378 ALA B N 1
ATOM 8255 C CA . ALA B 1 378 ? 10.727 -24.766 -19.391 1 80.69 378 ALA B CA 1
ATOM 8256 C C . ALA B 1 378 ? 10.969 -23.266 -19.5 1 80.69 378 ALA B C 1
ATOM 8258 O O . ALA B 1 378 ? 10.992 -22.547 -18.5 1 80.69 378 ALA B O 1
ATOM 8259 N N . GLU B 1 379 ? 11.148 -22.812 -20.641 1 84.12 379 GLU B N 1
ATOM 8260 C CA . GLU B 1 379 ? 11.359 -21.391 -20.891 1 84.12 379 GLU B CA 1
ATOM 8261 C C . GLU B 1 379 ? 10.125 -20.562 -20.531 1 84.12 379 GLU B C 1
ATOM 8263 O O . GLU B 1 379 ? 10.234 -19.5 -19.938 1 84.12 379 GLU B O 1
ATOM 8268 N N . LEU B 1 380 ? 9.008 -21.094 -20.922 1 87.81 380 LEU B N 1
ATOM 8269 C CA . LEU B 1 380 ? 7.75 -20.422 -20.609 1 87.81 380 LEU B CA 1
ATOM 8270 C C . LEU B 1 380 ? 7.531 -20.344 -19.109 1 87.81 380 LEU B C 1
ATOM 8272 O O . LEU B 1 380 ? 7.078 -19.312 -18.594 1 87.81 380 LEU B O 1
ATOM 8276 N N . HIS B 1 381 ? 7.875 -21.422 -18.453 1 86.12 381 HIS B N 1
ATOM 8277 C CA . HIS B 1 381 ? 7.711 -21.469 -17 1 86.12 381 HIS B CA 1
ATOM 8278 C C . HIS B 1 381 ? 8.602 -20.438 -16.312 1 86.12 381 HIS B C 1
ATOM 8280 O O . HIS B 1 381 ? 8.148 -19.719 -15.43 1 86.12 381 HIS B O 1
ATOM 8286 N N . VAL B 1 382 ? 9.812 -20.344 -16.688 1 89.75 382 VAL B N 1
ATOM 8287 C CA . VAL B 1 382 ? 10.781 -19.422 -16.094 1 89.75 382 VAL B CA 1
ATOM 8288 C C . VAL B 1 382 ? 10.367 -17.984 -16.359 1 89.75 382 VAL B C 1
ATOM 8290 O O . VAL B 1 382 ? 10.336 -17.156 -15.445 1 89.75 382 VAL B O 1
ATOM 8293 N N . LEU B 1 383 ? 9.992 -17.75 -17.578 1 91.94 383 LEU B N 1
ATOM 8294 C CA . LEU B 1 383 ? 9.625 -16.391 -17.969 1 91.94 383 LEU B CA 1
ATOM 8295 C C . LEU B 1 383 ? 8.352 -15.953 -17.25 1 91.94 383 LEU B C 1
ATOM 8297 O O . LEU B 1 383 ? 8.266 -14.828 -16.75 1 91.94 383 LEU B O 1
ATOM 8301 N N . SER B 1 384 ? 7.367 -16.844 -17.234 1 92.56 384 SER B N 1
ATOM 8302 C CA . SER B 1 384 ? 6.098 -16.5 -16.609 1 92.56 384 SER B CA 1
ATOM 8303 C C . SER B 1 384 ? 6.262 -16.297 -15.102 1 92.56 384 SER B C 1
ATOM 8305 O O . SER B 1 384 ? 5.66 -15.383 -14.531 1 92.56 384 SER B O 1
ATOM 8307 N N . SER B 1 385 ? 7.125 -17.094 -14.414 1 93.19 385 SER B N 1
ATOM 8308 C CA . SER B 1 385 ? 7.383 -16.953 -12.984 1 93.19 385 SER B CA 1
ATOM 8309 C C . SER B 1 385 ? 8.047 -15.609 -12.68 1 93.19 385 SER B C 1
ATOM 8311 O O . SER B 1 385 ? 7.633 -14.898 -11.766 1 93.19 385 SER B O 1
ATOM 8313 N N . GLY B 1 386 ? 9 -15.352 -13.484 1 96.25 386 GLY B N 1
ATOM 8314 C CA . GLY B 1 386 ? 9.711 -14.094 -13.297 1 96.25 386 GLY B CA 1
ATOM 8315 C C . GLY B 1 386 ? 8.844 -12.875 -13.539 1 96.25 386 GLY B C 1
ATOM 8316 O O . GLY B 1 386 ? 8.828 -11.945 -12.727 1 96.25 386 GLY B O 1
ATOM 8317 N N . LEU B 1 387 ? 8.109 -12.891 -14.672 1 96.81 387 LEU B N 1
ATOM 8318 C CA . LEU B 1 387 ? 7.254 -11.766 -15.016 1 96.81 387 LEU B CA 1
ATOM 8319 C C . LEU B 1 387 ? 6.164 -11.57 -13.969 1 96.81 387 LEU B C 1
ATOM 8321 O O . LEU B 1 387 ? 5.891 -10.438 -13.555 1 96.81 387 LEU B O 1
ATOM 8325 N N . LYS B 1 388 ? 5.621 -12.688 -13.57 1 95.38 388 LYS B N 1
ATOM 8326 C CA . LYS B 1 388 ? 4.578 -12.586 -12.547 1 95.38 388 LYS B CA 1
ATOM 8327 C C . LYS B 1 388 ? 5.09 -11.859 -11.312 1 95.38 388 LYS B C 1
ATOM 8329 O O . LYS B 1 388 ? 4.414 -10.969 -10.781 1 95.38 388 LYS B O 1
ATOM 8334 N N . SER B 1 389 ? 6.246 -12.18 -10.891 1 96.94 389 SER B N 1
ATOM 8335 C CA . SER B 1 389 ? 6.797 -11.625 -9.664 1 96.94 389 SER B CA 1
ATOM 8336 C C . SER B 1 389 ? 7.172 -10.156 -9.836 1 96.94 389 SER B C 1
ATOM 8338 O O . SER B 1 389 ? 6.711 -9.305 -9.078 1 96.94 389 SER B O 1
ATOM 8340 N N . VAL B 1 390 ? 7.875 -9.812 -10.867 1 98.12 390 VAL B N 1
ATOM 8341 C CA . VAL B 1 390 ? 8.422 -8.469 -11.039 1 98.12 390 VAL B CA 1
ATOM 8342 C C . VAL B 1 390 ? 7.309 -7.508 -11.445 1 98.12 390 VAL B C 1
ATOM 8344 O O . VAL B 1 390 ? 7.211 -6.402 -10.906 1 98.12 390 VAL B O 1
ATOM 8347 N N . VAL B 1 391 ? 6.434 -7.945 -12.312 1 98.38 391 VAL B N 1
ATOM 8348 C CA . VAL B 1 391 ? 5.398 -7.066 -12.844 1 98.38 391 VAL B CA 1
ATOM 8349 C C . VAL B 1 391 ? 4.359 -6.781 -11.766 1 98.38 391 VAL B C 1
ATOM 8351 O O . VAL B 1 391 ? 3.93 -5.637 -11.586 1 98.38 391 VAL B O 1
ATOM 8354 N N . SER B 1 392 ? 3.947 -7.828 -11.016 1 98 392 SER B N 1
ATOM 8355 C CA . SER B 1 392 ? 2.953 -7.598 -9.969 1 98 392 SER B CA 1
ATOM 8356 C C . SER B 1 392 ? 3.49 -6.66 -8.891 1 98 392 SER B C 1
ATOM 8358 O O . SER B 1 392 ? 2.785 -5.754 -8.445 1 98 392 SER B O 1
ATOM 8360 N N . TRP B 1 393 ? 4.777 -6.836 -8.547 1 97.88 393 TRP B N 1
ATOM 8361 C CA . TRP B 1 393 ? 5.391 -5.992 -7.531 1 97.88 393 TRP B CA 1
ATOM 8362 C C . TRP B 1 393 ? 5.508 -4.551 -8.016 1 97.88 393 TRP B C 1
ATOM 8364 O O . TRP B 1 393 ? 5.121 -3.617 -7.312 1 97.88 393 TRP B O 1
ATOM 8374 N N . ASP B 1 394 ? 6.004 -4.379 -9.188 1 98.38 394 ASP B N 1
ATOM 8375 C CA . ASP B 1 394 ? 6.191 -3.037 -9.727 1 98.38 394 ASP B CA 1
ATOM 8376 C C . ASP B 1 394 ? 4.852 -2.336 -9.938 1 98.38 394 ASP B C 1
ATOM 8378 O O . ASP B 1 394 ? 4.754 -1.117 -9.781 1 98.38 394 ASP B O 1
ATOM 8382 N N . THR B 1 395 ? 3.867 -3.119 -10.344 1 98.75 395 THR B N 1
ATOM 8383 C CA . THR B 1 395 ? 2.527 -2.562 -10.5 1 98.75 395 THR B CA 1
ATOM 8384 C C . THR B 1 395 ? 1.998 -2.037 -9.172 1 98.75 395 THR B C 1
ATOM 8386 O O . THR B 1 395 ? 1.51 -0.909 -9.094 1 98.75 395 THR B O 1
ATOM 8389 N N . ALA B 1 396 ? 2.152 -2.812 -8.133 1 98.25 396 ALA B N 1
ATOM 8390 C CA . ALA B 1 396 ? 1.69 -2.396 -6.809 1 98.25 396 ALA B CA 1
ATOM 8391 C C . ALA B 1 396 ? 2.4 -1.124 -6.355 1 98.25 396 ALA B C 1
ATOM 8393 O O . ALA B 1 396 ? 1.763 -0.19 -5.863 1 98.25 396 ALA B O 1
ATOM 8394 N N . GLN B 1 397 ? 3.658 -1.075 -6.562 1 97.88 397 GLN B N 1
ATOM 8395 C CA . GLN B 1 397 ? 4.43 0.104 -6.188 1 97.88 397 GLN B CA 1
ATOM 8396 C C . GLN B 1 397 ? 4.02 1.318 -7.016 1 97.88 397 GLN B C 1
ATOM 8398 O O . GLN B 1 397 ? 3.92 2.43 -6.488 1 97.88 397 GLN B O 1
ATOM 8403 N N . GLY B 1 398 ? 3.814 1.065 -8.297 1 98.69 398 GLY B N 1
ATOM 8404 C CA . GLY B 1 398 ? 3.432 2.152 -9.188 1 98.69 398 GLY B CA 1
ATOM 8405 C C . GLY B 1 398 ? 2.08 2.752 -8.844 1 98.69 398 GLY B C 1
ATOM 8406 O O . GLY B 1 398 ? 1.91 3.973 -8.875 1 98.69 398 GLY B O 1
ATOM 8407 N N . ILE B 1 399 ? 1.136 1.93 -8.508 1 98.75 399 ILE B N 1
ATOM 8408 C CA . ILE B 1 399 ? -0.193 2.4 -8.133 1 98.75 399 ILE B CA 1
ATOM 8409 C C . ILE B 1 399 ? -0.097 3.275 -6.883 1 98.75 399 ILE B C 1
ATOM 8411 O O . ILE B 1 399 ? -0.754 4.316 -6.797 1 98.75 399 ILE B O 1
ATOM 8415 N N . GLU B 1 400 ? 0.739 2.887 -5.957 1 97.88 400 GLU B N 1
ATOM 8416 C CA . GLU B 1 400 ? 0.922 3.674 -4.742 1 97.88 400 GLU B CA 1
ATOM 8417 C C . GLU B 1 400 ? 1.521 5.043 -5.055 1 97.88 400 GLU B C 1
ATOM 8419 O O . GLU B 1 400 ? 1.143 6.043 -4.445 1 97.88 400 GLU B O 1
ATOM 8424 N N . GLN B 1 401 ? 2.461 5.09 -5.988 1 98.12 401 GLN B N 1
ATOM 8425 C CA . GLN B 1 401 ? 3.033 6.367 -6.387 1 98.12 401 GLN B CA 1
ATOM 8426 C C . GLN B 1 401 ? 1.976 7.273 -7.016 1 98.12 401 GLN B C 1
ATOM 8428 O O . GLN B 1 401 ? 1.934 8.477 -6.738 1 98.12 401 GLN B O 1
ATOM 8433 N N . CYS B 1 402 ? 1.131 6.652 -7.816 1 98.75 402 CYS B N 1
ATOM 8434 C CA . CYS B 1 402 ? 0.055 7.414 -8.445 1 98.75 402 CYS B CA 1
ATOM 8435 C C . CYS B 1 402 ? -0.919 7.941 -7.398 1 98.75 402 CYS B C 1
ATOM 8437 O O . CYS B 1 402 ? -1.355 9.094 -7.473 1 98.75 402 CYS B O 1
ATOM 8439 N N . ARG B 1 403 ? -1.207 7.102 -6.43 1 98.38 403 ARG B N 1
ATOM 8440 C CA . ARG B 1 403 ? -2.107 7.504 -5.355 1 98.38 403 ARG B CA 1
ATOM 8441 C C . ARG B 1 403 ? -1.539 8.688 -4.574 1 98.38 403 ARG B C 1
ATOM 8443 O O . ARG B 1 403 ? -2.23 9.68 -4.352 1 98.38 403 ARG B O 1
ATOM 8450 N N . LEU B 1 404 ? -0.285 8.625 -4.207 1 97.56 404 LEU B N 1
ATOM 8451 C CA . LEU B 1 404 ? 0.37 9.664 -3.426 1 97.56 404 LEU B CA 1
ATOM 8452 C C . LEU B 1 404 ? 0.494 10.953 -4.238 1 97.56 404 LEU B C 1
ATOM 8454 O O . LEU B 1 404 ? 0.432 12.055 -3.682 1 97.56 404 LEU B O 1
ATOM 8458 N N . ALA B 1 405 ? 0.594 10.805 -5.555 1 97.88 405 ALA B N 1
ATOM 8459 C CA . ALA B 1 405 ? 0.7 11.953 -6.449 1 97.88 405 ALA B CA 1
ATOM 8460 C C . ALA B 1 405 ? -0.583 12.781 -6.43 1 97.88 405 ALA B C 1
ATOM 8462 O O . ALA B 1 405 ? -0.592 13.938 -6.867 1 97.88 405 ALA B O 1
ATOM 8463 N N . CYS B 1 406 ? -1.63 12.211 -5.887 1 97.69 406 CYS B N 1
ATOM 8464 C CA . CYS B 1 406 ? -2.916 12.898 -5.902 1 97.69 406 CYS B CA 1
ATOM 8465 C C . CYS B 1 406 ? -3.244 13.469 -4.527 1 97.69 406 CYS B C 1
ATOM 8467 O O . CYS B 1 406 ? -4.352 13.961 -4.305 1 97.69 406 CYS B O 1
ATOM 8469 N N . GLY B 1 407 ? -2.301 13.422 -3.568 1 94.94 407 GLY B N 1
ATOM 8470 C CA . GLY B 1 407 ? -2.51 13.984 -2.244 1 94.94 407 GLY B CA 1
ATOM 8471 C C . GLY B 1 407 ? -3.65 13.328 -1.49 1 94.94 407 GLY B C 1
ATOM 8472 O O . GLY B 1 407 ? -3.854 12.117 -1.592 1 94.94 407 GLY B O 1
ATOM 8473 N N . GLY B 1 408 ? -4.309 14.109 -0.746 1 95.44 408 GLY B N 1
ATOM 8474 C CA . GLY B 1 408 ? -5.434 13.617 0.036 1 95.44 408 GLY B CA 1
ATOM 8475 C C . GLY B 1 408 ? -6.527 13.008 -0.815 1 95.44 408 GLY B C 1
ATOM 8476 O O . GLY B 1 408 ? -7.168 12.031 -0.407 1 95.44 408 GLY B O 1
ATOM 8477 N N . HIS B 1 409 ? -6.672 13.5 -1.995 1 97.12 409 HIS B N 1
ATOM 8478 C CA . HIS B 1 409 ? -7.742 13 -2.848 1 97.12 409 HIS B CA 1
ATOM 8479 C C . HIS B 1 409 ? -7.445 11.586 -3.33 1 97.12 409 HIS B C 1
ATOM 8481 O O . HIS B 1 409 ? -8.367 10.828 -3.641 1 97.12 409 HIS B O 1
ATOM 8487 N N . GLY B 1 410 ? -6.18 11.227 -3.387 1 97.62 410 GLY B N 1
ATOM 8488 C CA . GLY B 1 410 ? -5.824 9.852 -3.676 1 97.62 410 GLY B CA 1
ATOM 8489 C C . GLY B 1 410 ? -6.195 8.891 -2.557 1 97.62 410 GLY B C 1
ATOM 8490 O O . GLY B 1 410 ? -6.348 7.691 -2.787 1 97.62 410 GLY B O 1
ATOM 8491 N N . TYR B 1 411 ? -6.312 9.43 -1.333 1 97.38 411 TYR B N 1
ATOM 8492 C CA . TYR B 1 411 ? -6.656 8.656 -0.146 1 97.38 411 TYR B CA 1
ATOM 8493 C C . TYR B 1 411 ? -8.148 8.359 -0.108 1 97.38 411 TYR B C 1
ATOM 8495 O O . TYR B 1 411 ? -8.578 7.402 0.544 1 97.38 411 TYR B O 1
ATOM 8503 N N . SER B 1 412 ? -8.953 9.125 -0.862 1 97.94 412 SER B N 1
ATOM 8504 C CA . SER B 1 412 ? -10.391 8.93 -0.972 1 97.94 412 SER B CA 1
ATOM 8505 C C . SER B 1 412 ? -10.727 7.762 -1.897 1 97.94 412 SER B C 1
ATOM 8507 O O . SER B 1 412 ? -10.078 7.578 -2.932 1 97.94 412 SER B O 1
ATOM 8509 N N . GLN B 1 413 ? -11.766 7.012 -1.557 1 97.81 413 GLN B N 1
ATOM 8510 C CA . GLN B 1 413 ? -12.211 5.945 -2.451 1 97.81 413 GLN B CA 1
ATOM 8511 C C . GLN B 1 413 ? -12.781 6.516 -3.748 1 97.81 413 GLN B C 1
ATOM 8513 O O . GLN B 1 413 ? -12.914 5.801 -4.742 1 97.81 413 GLN B O 1
ATOM 8518 N N . ALA B 1 414 ? -13.07 7.82 -3.768 1 98.19 414 ALA B N 1
ATOM 8519 C CA . ALA B 1 414 ? -13.539 8.477 -4.984 1 98.19 414 ALA B CA 1
ATOM 8520 C C . ALA B 1 414 ? -12.484 8.414 -6.086 1 98.19 414 ALA B C 1
ATOM 8522 O O . ALA B 1 414 ? -12.812 8.508 -7.273 1 98.19 414 ALA B O 1
ATOM 8523 N N . SER B 1 415 ? -11.258 8.219 -5.734 1 98.5 415 SER B N 1
ATOM 8524 C CA . SER B 1 415 ? -10.156 8.203 -6.691 1 98.5 415 SER B CA 1
ATOM 8525 C C . SER B 1 415 ? -10.047 6.855 -7.391 1 98.5 415 SER B C 1
ATOM 8527 O O . SER B 1 415 ? -9.469 6.754 -8.477 1 98.5 415 SER B O 1
ATOM 8529 N N . CYS B 1 416 ? -10.531 5.824 -6.77 1 98.06 416 CYS B N 1
ATOM 8530 C CA . CYS B 1 416 ? -10.469 4.434 -7.207 1 98.06 416 CYS B CA 1
ATOM 8531 C C . CYS B 1 416 ? -9.117 3.82 -6.883 1 98.06 416 CYS B C 1
ATOM 8533 O O . CYS B 1 416 ? -8.93 2.609 -7.016 1 98.06 416 CYS B O 1
ATOM 8535 N N . PHE B 1 417 ? -8.102 4.566 -6.398 1 98.5 417 PHE B N 1
ATOM 8536 C CA . PHE B 1 417 ? -6.766 4.047 -6.148 1 98.5 417 PHE B CA 1
ATOM 8537 C C . PHE B 1 417 ? -6.801 2.947 -5.094 1 98.5 417 PHE B C 1
ATOM 8539 O O . PHE B 1 417 ? -6.145 1.915 -5.238 1 98.5 417 PHE B O 1
ATOM 8546 N N . PRO B 1 418 ? -7.605 3.154 -3.957 1 97.5 418 PRO B N 1
ATOM 8547 C CA . PRO B 1 418 ? -7.656 2.061 -2.982 1 97.5 418 PRO B CA 1
ATOM 8548 C C . PRO B 1 418 ? -8.156 0.752 -3.59 1 97.5 418 PRO B C 1
ATOM 8550 O O . PRO B 1 418 ? -7.613 -0.316 -3.297 1 97.5 418 PRO B O 1
ATOM 8553 N N . GLU B 1 419 ? -9.102 0.848 -4.496 1 96.88 419 GLU B N 1
ATOM 8554 C CA . GLU B 1 419 ? -9.648 -0.343 -5.137 1 96.88 419 GLU B CA 1
ATOM 8555 C C . GLU B 1 419 ? -8.648 -0.964 -6.105 1 96.88 419 GLU B C 1
ATOM 8557 O O . GLU B 1 419 ? -8.461 -2.184 -6.121 1 96.88 419 GLU B O 1
ATOM 8562 N N . ILE B 1 420 ? -7.988 -0.135 -6.914 1 98.19 420 ILE B N 1
ATOM 8563 C CA . ILE B 1 420 ? -7.012 -0.612 -7.887 1 98.19 420 ILE B CA 1
ATOM 8564 C C . ILE B 1 420 ? -5.844 -1.275 -7.16 1 98.19 420 ILE B C 1
ATOM 8566 O O . ILE B 1 420 ? -5.379 -2.346 -7.562 1 98.19 420 ILE B O 1
ATOM 8570 N N . TYR B 1 421 ? -5.418 -0.673 -6.059 1 98.19 421 TYR B N 1
ATOM 8571 C CA . TYR B 1 421 ? -4.301 -1.223 -5.297 1 98.19 421 TYR B CA 1
ATOM 8572 C C . TYR B 1 421 ? -4.68 -2.553 -4.66 1 98.19 421 TYR B C 1
ATOM 8574 O O . TYR B 1 421 ? -3.943 -3.535 -4.773 1 98.19 421 TYR B O 1
ATOM 8582 N N . GLY B 1 422 ? -5.82 -2.533 -3.949 1 97.12 422 GLY B N 1
ATOM 8583 C CA . GLY B 1 422 ? -6.262 -3.758 -3.301 1 97.12 422 GLY B CA 1
ATOM 8584 C C . GLY B 1 422 ? -6.406 -4.922 -4.262 1 97.12 422 GLY B C 1
ATOM 8585 O O . GLY B 1 422 ? -6.078 -6.062 -3.918 1 97.12 422 GLY B O 1
ATOM 8586 N N . TYR B 1 423 ? -6.816 -4.66 -5.492 1 96.81 423 TYR B N 1
ATOM 8587 C CA . TYR B 1 423 ? -6.977 -5.68 -6.523 1 96.81 423 TYR B CA 1
ATOM 8588 C C . TYR B 1 423 ? -5.625 -6.156 -7.035 1 96.81 423 TYR B C 1
ATOM 8590 O O . TYR B 1 423 ? -5.34 -7.355 -7.031 1 96.81 423 TYR B O 1
ATOM 8598 N N . ALA B 1 424 ? -4.762 -5.23 -7.375 1 97.75 424 ALA B N 1
ATOM 8599 C CA . ALA B 1 424 ? -3.523 -5.547 -8.086 1 97.75 424 ALA B CA 1
ATOM 8600 C C . ALA B 1 424 ? -2.51 -6.207 -7.156 1 97.75 424 ALA B C 1
ATOM 8602 O O . ALA B 1 424 ? -1.789 -7.121 -7.562 1 97.75 424 ALA B O 1
ATOM 8603 N N . VAL B 1 425 ? -2.475 -5.777 -5.895 1 97.81 425 VAL B N 1
ATOM 8604 C CA . VAL B 1 425 ? -1.417 -6.219 -4.988 1 97.81 425 VAL B CA 1
ATOM 8605 C C . VAL B 1 425 ? -1.625 -7.688 -4.633 1 97.81 425 VAL B C 1
ATOM 8607 O O . VAL B 1 425 ? -0.675 -8.383 -4.27 1 97.81 425 VAL B O 1
ATOM 8610 N N . GLY B 1 426 ? -2.889 -8.18 -4.777 1 96.31 426 GLY B N 1
ATOM 8611 C CA . GLY B 1 426 ? -3.109 -9.609 -4.594 1 96.31 426 GLY B CA 1
ATOM 8612 C C . GLY B 1 426 ? -2.244 -10.469 -5.5 1 96.31 426 GLY B C 1
ATOM 8613 O O . GLY B 1 426 ? -1.864 -11.578 -5.129 1 96.31 426 GLY B O 1
ATOM 8614 N N . GLY B 1 427 ? -1.882 -9.875 -6.637 1 95.44 427 GLY B N 1
ATOM 8615 C CA . GLY B 1 427 ? -1.069 -10.586 -7.613 1 95.44 427 GLY B CA 1
ATOM 8616 C C . GLY B 1 427 ? 0.322 -10.914 -7.105 1 95.44 427 GLY B C 1
ATOM 8617 O O . GLY B 1 427 ? 0.996 -11.797 -7.645 1 95.44 427 GLY B O 1
ATOM 8618 N N . CYS B 1 428 ? 0.741 -10.289 -6.039 1 96.62 428 CYS B N 1
ATOM 8619 C CA . CYS B 1 428 ? 2.047 -10.562 -5.453 1 96.62 428 CYS B CA 1
ATOM 8620 C C . CYS B 1 428 ? 2.014 -11.844 -4.621 1 96.62 428 CYS B C 1
ATOM 8622 O O . CYS B 1 428 ? 3.061 -12.398 -4.285 1 96.62 428 CYS B O 1
ATOM 8624 N N . THR B 1 429 ? 0.804 -12.328 -4.352 1 93.75 429 THR B N 1
ATOM 8625 C CA . THR B 1 429 ? 0.687 -13.391 -3.361 1 93.75 429 THR B CA 1
ATOM 8626 C C . THR B 1 429 ? 0.065 -14.641 -3.979 1 93.75 429 THR B C 1
ATOM 8628 O O . THR B 1 429 ? 0.508 -15.758 -3.707 1 93.75 429 THR B O 1
ATOM 8631 N N . TYR B 1 430 ? -0.984 -14.445 -4.75 1 90.44 430 TYR B N 1
ATOM 8632 C CA . TYR B 1 430 ? -1.635 -15.641 -5.281 1 90.44 430 TYR B CA 1
ATOM 8633 C C . TYR B 1 430 ? -0.884 -16.172 -6.496 1 90.44 430 TYR B C 1
ATOM 8635 O O . TYR B 1 430 ? -0.023 -15.492 -7.055 1 90.44 430 TYR B O 1
ATOM 8643 N N . GLU B 1 431 ? -1.104 -17.438 -6.859 1 85.75 431 GLU B N 1
ATOM 8644 C CA . GLU B 1 431 ? -0.414 -18.141 -7.934 1 85.75 431 GLU B CA 1
ATOM 8645 C C . GLU B 1 431 ? 1.083 -18.25 -7.652 1 85.75 431 GLU B C 1
ATOM 8647 O O . GLU B 1 431 ? 1.9 -18.125 -8.57 1 85.75 431 GLU B O 1
ATOM 8652 N N . GLY B 1 432 ? 1.435 -18.391 -6.406 1 86.12 432 GLY B N 1
ATOM 8653 C CA . GLY B 1 432 ? 2.812 -18.438 -5.941 1 86.12 432 GLY B CA 1
ATOM 8654 C C . GLY B 1 432 ? 3.322 -17.094 -5.453 1 86.12 432 GLY B C 1
ATOM 8655 O O . GLY B 1 432 ? 3.33 -16.125 -6.207 1 86.12 432 GLY B O 1
ATOM 8656 N N . GLU B 1 433 ? 3.703 -17.109 -4.219 1 91.62 433 GLU B N 1
ATOM 8657 C CA . GLU B 1 433 ? 4.242 -15.867 -3.66 1 91.62 433 GLU B CA 1
ATOM 8658 C C . GLU B 1 433 ? 5.488 -15.422 -4.422 1 91.62 433 GLU B C 1
ATOM 8660 O O . GLU B 1 433 ? 6.27 -16.25 -4.891 1 91.62 433 GLU B O 1
ATOM 8665 N N . ASN B 1 434 ? 5.691 -14.141 -4.613 1 95.5 434 ASN B N 1
ATOM 8666 C CA . ASN B 1 434 ? 6.676 -13.547 -5.512 1 95.5 434 ASN B CA 1
ATOM 8667 C C . ASN B 1 434 ? 8.086 -14.055 -5.215 1 95.5 434 ASN B C 1
ATOM 8669 O O . ASN B 1 434 ? 8.875 -14.281 -6.133 1 95.5 434 ASN B O 1
ATOM 8673 N N . LEU B 1 435 ? 8.461 -14.258 -3.975 1 95.81 435 LEU B N 1
ATOM 8674 C CA . LEU B 1 435 ? 9.812 -14.703 -3.654 1 95.81 435 LEU B CA 1
ATOM 8675 C C . LEU B 1 435 ? 10.023 -16.156 -4.082 1 95.81 435 LEU B C 1
ATOM 8677 O O . LEU B 1 435 ? 11.117 -16.516 -4.523 1 95.81 435 LEU B O 1
ATOM 8681 N N . VAL B 1 436 ? 8.977 -16.953 -3.93 1 93.12 436 VAL B N 1
ATOM 8682 C CA . VAL B 1 436 ? 9.055 -18.344 -4.371 1 93.12 436 VAL B CA 1
ATOM 8683 C C . VAL B 1 436 ? 9.242 -18.391 -5.883 1 93.12 436 VAL B C 1
ATOM 8685 O O . VAL B 1 436 ? 10.055 -19.172 -6.387 1 93.12 436 VAL B O 1
ATOM 8688 N N . MET B 1 437 ? 8.562 -17.5 -6.57 1 94.62 437 MET B N 1
ATOM 8689 C CA . MET B 1 437 ? 8.664 -17.453 -8.031 1 94.62 437 MET B CA 1
ATOM 8690 C C . MET B 1 437 ? 10.055 -17 -8.461 1 94.62 437 MET B C 1
ATOM 8692 O O . MET B 1 437 ? 10.617 -17.531 -9.422 1 94.62 437 MET B O 1
ATOM 8696 N N . LEU B 1 438 ? 10.562 -16.062 -7.762 1 97.69 438 LEU B N 1
ATOM 8697 C CA . LEU B 1 438 ? 11.914 -15.586 -8.07 1 97.69 438 LEU B CA 1
ATOM 8698 C C . LEU B 1 438 ? 12.938 -16.688 -7.855 1 97.69 438 LEU B C 1
ATOM 8700 O O . LEU B 1 438 ? 13.898 -16.812 -8.625 1 97.69 438 LEU B O 1
ATOM 8704 N N . LEU B 1 439 ? 12.773 -17.516 -6.824 1 96.5 439 LEU B N 1
ATOM 8705 C CA . LEU B 1 439 ? 13.719 -18.578 -6.543 1 96.5 439 LEU B CA 1
ATOM 8706 C C . LEU B 1 439 ? 13.609 -19.688 -7.586 1 96.5 439 LEU B C 1
ATOM 8708 O O . LEU B 1 439 ? 14.586 -20.391 -7.859 1 96.5 439 LEU B O 1
ATOM 8712 N N . GLN B 1 440 ? 12.391 -19.844 -8.211 1 93.81 440 GLN B N 1
ATOM 8713 C CA . GLN B 1 440 ? 12.273 -20.75 -9.344 1 93.81 440 GLN B CA 1
ATOM 8714 C C . GLN B 1 440 ? 13.102 -20.266 -10.531 1 93.81 440 GLN B C 1
ATOM 8716 O O . GLN B 1 440 ? 13.758 -21.062 -11.195 1 93.81 440 GLN B O 1
ATOM 8721 N N . VAL B 1 441 ? 13.062 -19 -10.766 1 96.75 441 VAL B N 1
ATOM 8722 C CA . VAL B 1 441 ? 13.875 -18.406 -11.828 1 96.75 441 VAL B CA 1
ATOM 8723 C C . VAL B 1 441 ? 15.352 -18.594 -11.5 1 96.75 441 VAL B C 1
ATOM 8725 O O . VAL B 1 441 ? 16.172 -18.875 -12.383 1 96.75 441 VAL B O 1
ATOM 8728 N N . ALA B 1 442 ? 15.664 -18.453 -10.234 1 98.06 442 ALA B N 1
ATOM 8729 C CA . ALA B 1 442 ? 17.062 -18.562 -9.797 1 98.06 442 ALA B CA 1
ATOM 8730 C C . ALA B 1 442 ? 17.625 -19.938 -10.109 1 98.06 442 ALA B C 1
ATOM 8732 O O . ALA B 1 442 ? 18.812 -20.078 -10.43 1 98.06 442 ALA B O 1
ATOM 8733 N N . ARG B 1 443 ? 16.828 -20.984 -9.961 1 96.06 443 ARG B N 1
ATOM 8734 C CA . ARG B 1 443 ? 17.281 -22.344 -10.281 1 96.06 443 ARG B CA 1
ATOM 8735 C C . ARG B 1 443 ? 17.734 -22.438 -11.734 1 96.06 443 ARG B C 1
ATOM 8737 O O . ARG B 1 443 ? 18.781 -23.031 -12.016 1 96.06 443 ARG B O 1
ATOM 8744 N N . PHE B 1 444 ? 16.969 -21.875 -12.57 1 94.44 444 PHE B N 1
ATOM 8745 C CA . PHE B 1 444 ? 17.344 -21.812 -13.984 1 94.44 444 PHE B CA 1
ATOM 8746 C C . PHE B 1 444 ? 18.641 -21.062 -14.164 1 94.44 444 PHE B C 1
ATOM 8748 O O . PHE B 1 444 ? 19.531 -21.516 -14.891 1 94.44 444 PHE B O 1
ATOM 8755 N N . LEU B 1 445 ? 18.75 -19.891 -13.531 1 97.12 445 LEU B N 1
ATOM 8756 C CA . LEU B 1 445 ? 19.922 -19.031 -13.695 1 97.12 445 LEU B CA 1
ATOM 8757 C C . LEU B 1 445 ? 21.188 -19.719 -13.164 1 97.12 445 LEU B C 1
ATOM 8759 O O . LEU B 1 445 ? 22.25 -19.609 -13.766 1 97.12 445 LEU B O 1
ATOM 8763 N N . MET B 1 446 ? 21.078 -20.406 -12.023 1 97.19 446 MET B N 1
ATOM 8764 C CA . MET B 1 446 ? 22.234 -21.109 -11.445 1 97.19 446 MET B CA 1
ATOM 8765 C C . MET B 1 446 ? 22.688 -22.25 -12.344 1 97.19 446 MET B C 1
ATOM 8767 O O . MET B 1 446 ? 23.875 -22.5 -12.492 1 97.19 446 MET B O 1
ATOM 8771 N N . ARG B 1 447 ? 21.703 -22.938 -12.984 1 94.69 447 ARG B N 1
ATOM 8772 C CA . ARG B 1 447 ? 22.047 -23.969 -13.945 1 94.69 447 ARG B CA 1
ATOM 8773 C C . ARG B 1 447 ? 22.75 -23.391 -15.156 1 94.69 447 ARG B C 1
ATOM 8775 O O . ARG B 1 447 ? 23.766 -23.938 -15.617 1 94.69 447 ARG B O 1
ATOM 8782 N N . ALA B 1 448 ? 22.219 -22.328 -15.664 1 94.88 448 ALA B N 1
ATOM 8783 C CA . ALA B 1 448 ? 22.828 -21.656 -16.797 1 94.88 448 ALA B CA 1
ATOM 8784 C C . ALA B 1 448 ? 24.25 -21.219 -16.469 1 94.88 448 ALA B C 1
ATOM 8786 O O . ALA B 1 448 ? 25.172 -21.391 -17.281 1 94.88 448 ALA B O 1
ATOM 8787 N N . ALA B 1 449 ? 24.422 -20.578 -15.305 1 96.88 449 ALA B N 1
ATOM 8788 C CA . ALA B 1 449 ? 25.734 -20.141 -14.867 1 96.88 449 ALA B CA 1
ATOM 8789 C C . ALA B 1 449 ? 26.703 -21.312 -14.773 1 96.88 449 ALA B C 1
ATOM 8791 O O . ALA B 1 449 ? 27.875 -21.188 -15.148 1 96.88 449 ALA B O 1
ATOM 8792 N N . GLU B 1 450 ? 26.219 -22.406 -14.234 1 96.25 450 GLU B N 1
ATOM 8793 C CA . GLU B 1 450 ? 27.031 -23.609 -14.125 1 96.25 450 GLU B CA 1
ATOM 8794 C C . GLU B 1 450 ? 27.484 -24.094 -15.5 1 96.25 450 GLU B C 1
ATOM 8796 O O . GLU B 1 450 ? 28.641 -24.453 -15.695 1 96.25 450 GLU B O 1
ATOM 8801 N N . GLU B 1 451 ? 26.594 -24.109 -16.406 1 95.38 451 GLU B N 1
ATOM 8802 C CA . GLU B 1 451 ? 26.891 -24.547 -17.75 1 95.38 451 GLU B CA 1
ATOM 8803 C C . GLU B 1 451 ? 27.922 -23.641 -18.422 1 95.38 451 GLU B C 1
ATOM 8805 O O . GLU B 1 451 ? 28.781 -24.094 -19.156 1 95.38 451 GLU B O 1
ATOM 8810 N N . VAL B 1 452 ? 27.75 -22.375 -18.203 1 95.69 452 VAL B N 1
ATOM 8811 C CA . VAL B 1 452 ? 28.688 -21.422 -18.766 1 95.69 452 VAL B CA 1
ATOM 8812 C C . VAL B 1 452 ? 30.078 -21.641 -18.188 1 95.69 452 VAL B C 1
ATOM 8814 O O . VAL B 1 452 ? 31.078 -21.656 -18.922 1 95.69 452 VAL B O 1
ATOM 8817 N N . ARG B 1 453 ? 30.188 -21.797 -16.906 1 94.94 453 ARG B N 1
ATOM 8818 C CA . ARG B 1 453 ? 31.484 -22.016 -16.234 1 94.94 453 ARG B CA 1
ATOM 8819 C C . ARG B 1 453 ? 32.125 -23.328 -16.703 1 94.94 453 ARG B C 1
ATOM 8821 O O . ARG B 1 453 ? 33.344 -23.422 -16.797 1 94.94 453 ARG B O 1
ATOM 8828 N N . LYS B 1 454 ? 31.297 -24.25 -17.062 1 94.94 454 LYS B N 1
ATOM 8829 C CA . LYS B 1 454 ? 31.797 -25.562 -17.5 1 94.94 454 LYS B CA 1
ATOM 8830 C C . LYS B 1 454 ? 32.062 -25.562 -19 1 94.94 454 LYS B C 1
ATOM 8832 O O . LYS B 1 454 ? 32.656 -26.516 -19.516 1 94.94 454 LYS B O 1
ATOM 8837 N N . GLY B 1 455 ? 31.656 -24.562 -19.719 1 91.56 455 GLY B N 1
ATOM 8838 C CA . GLY B 1 455 ? 31.875 -24.5 -21.156 1 91.56 455 GLY B CA 1
ATOM 8839 C C . GLY B 1 455 ? 30.891 -25.344 -21.953 1 91.56 455 GLY B C 1
ATOM 8840 O O . GLY B 1 455 ? 31.172 -25.703 -23.094 1 91.56 455 GLY B O 1
ATOM 8841 N N . THR B 1 456 ? 29.75 -25.656 -21.422 1 89.75 456 THR B N 1
ATOM 8842 C CA . THR B 1 456 ? 28.766 -26.547 -22.062 1 89.75 456 THR B CA 1
ATOM 8843 C C . THR B 1 456 ? 27.453 -25.812 -22.312 1 89.75 456 THR B C 1
ATOM 8845 O O . THR B 1 456 ? 26.438 -26.438 -22.578 1 89.75 456 THR B O 1
ATOM 8848 N N . ALA B 1 457 ? 27.469 -24.547 -22.172 1 85.38 457 ALA B N 1
ATOM 8849 C CA . ALA B 1 457 ? 26.219 -23.797 -22.094 1 85.38 457 ALA B CA 1
ATOM 8850 C C . ALA B 1 457 ? 25.484 -23.844 -23.438 1 85.38 457 ALA B C 1
ATOM 8852 O O . ALA B 1 457 ? 26.078 -23.562 -24.484 1 85.38 457 ALA B O 1
ATOM 8853 N N . LYS B 1 458 ? 24.297 -24.406 -23.469 1 85.06 458 LYS B N 1
ATOM 8854 C CA . LYS B 1 458 ? 23.297 -24.266 -24.531 1 85.06 458 LYS B CA 1
ATOM 8855 C C . LYS B 1 458 ? 22.094 -23.469 -24.047 1 85.06 458 LYS B C 1
ATOM 8857 O O . LYS B 1 458 ? 21.062 -24.062 -23.688 1 85.06 458 LYS B O 1
ATOM 8862 N N . LEU B 1 459 ? 22.25 -22.219 -24.156 1 85.94 459 LEU B N 1
ATOM 8863 C CA . LEU B 1 459 ? 21.281 -21.344 -23.5 1 85.94 459 LEU B CA 1
ATOM 8864 C C . LEU B 1 459 ? 20.203 -20.891 -24.484 1 85.94 459 LEU B C 1
ATOM 8866 O O . LEU B 1 459 ? 20.484 -20.656 -25.656 1 85.94 459 LEU B O 1
ATOM 8870 N N . ALA B 1 460 ? 19.016 -20.891 -23.969 1 79.06 460 ALA B N 1
ATOM 8871 C CA . ALA B 1 460 ? 17.922 -20.281 -24.734 1 79.06 460 ALA B CA 1
ATOM 8872 C C . ALA B 1 460 ? 18.156 -18.797 -24.922 1 79.06 460 ALA B C 1
ATOM 8874 O O . ALA B 1 460 ? 19 -18.203 -24.25 1 79.06 460 ALA B O 1
ATOM 8875 N N . ASP B 1 461 ? 17.453 -18.188 -25.812 1 78.5 461 ASP B N 1
ATOM 8876 C CA . ASP B 1 461 ? 17.594 -16.781 -26.172 1 78.5 461 ASP B CA 1
ATOM 8877 C C . ASP B 1 461 ? 17.453 -15.875 -24.953 1 78.5 461 ASP B C 1
ATOM 8879 O O . ASP B 1 461 ? 18.188 -14.898 -24.797 1 78.5 461 ASP B O 1
ATOM 8883 N N . ILE B 1 462 ? 16.625 -16.266 -24.125 1 80.56 462 ILE B N 1
ATOM 8884 C CA . ILE B 1 462 ? 16.328 -15.406 -22.969 1 80.56 462 ILE B CA 1
ATOM 8885 C C . ILE B 1 462 ? 17.531 -15.375 -22.031 1 80.56 462 ILE B C 1
ATOM 8887 O O . ILE B 1 462 ? 17.75 -14.383 -21.344 1 80.56 462 ILE B O 1
ATOM 8891 N N . GLY B 1 463 ? 18.312 -16.453 -21.969 1 88.56 463 GLY B N 1
ATOM 8892 C CA . GLY B 1 463 ? 19.469 -16.547 -21.078 1 88.56 463 GLY B CA 1
ATOM 8893 C C . GLY B 1 463 ? 20.797 -16.391 -21.797 1 88.56 463 GLY B C 1
ATOM 8894 O O . GLY B 1 463 ? 21.859 -16.516 -21.188 1 88.56 463 GLY B O 1
ATOM 8895 N N . ALA B 1 464 ? 20.75 -16.016 -23.062 1 90.81 464 ALA B N 1
ATOM 8896 C CA . ALA B 1 464 ? 21.953 -16.016 -23.906 1 90.81 464 ALA B CA 1
ATOM 8897 C C . ALA B 1 464 ? 22.984 -15.016 -23.375 1 90.81 464 ALA B C 1
ATOM 8899 O O . ALA B 1 464 ? 24.188 -15.242 -23.5 1 90.81 464 ALA B O 1
ATOM 8900 N N . TYR B 1 465 ? 22.516 -13.945 -22.75 1 94.31 465 TYR B N 1
ATOM 8901 C CA . TYR B 1 465 ? 23.422 -12.898 -22.281 1 94.31 465 TYR B CA 1
ATOM 8902 C C . TYR B 1 465 ? 24.328 -13.406 -21.172 1 94.31 465 TYR B C 1
ATOM 8904 O O . TYR B 1 465 ? 25.406 -12.852 -20.938 1 94.31 465 TYR B O 1
ATOM 8912 N N . ILE B 1 466 ? 23.922 -14.461 -20.469 1 95.75 466 ILE B N 1
ATOM 8913 C CA . ILE B 1 466 ? 24.703 -15.023 -19.375 1 95.75 466 ILE B CA 1
ATOM 8914 C C . ILE B 1 466 ? 26.016 -15.594 -19.906 1 95.75 466 ILE B C 1
ATOM 8916 O O . ILE B 1 466 ? 27.031 -15.578 -19.219 1 95.75 466 ILE B O 1
ATOM 8920 N N . GLY B 1 467 ? 25.953 -16.078 -21.125 1 94.06 467 GLY B N 1
ATOM 8921 C CA . GLY B 1 467 ? 27.109 -16.703 -21.719 1 94.06 467 GLY B CA 1
ATOM 8922 C C . GLY B 1 467 ? 28.016 -15.711 -22.422 1 94.06 467 GLY B C 1
ATOM 8923 O O . GLY B 1 467 ? 29.125 -16.062 -22.844 1 94.06 467 GLY B O 1
ATOM 8924 N N . ARG B 1 468 ? 27.656 -14.555 -22.516 1 89.25 468 ARG B N 1
ATOM 8925 C CA . ARG B 1 468 ? 28.406 -13.547 -23.266 1 89.25 468 ARG B CA 1
ATOM 8926 C C . ARG B 1 468 ? 29.312 -12.742 -22.328 1 89.25 468 ARG B C 1
ATOM 8928 O O . ARG B 1 468 ? 28.906 -12.383 -21.219 1 89.25 468 ARG B O 1
ATOM 8935 N N . THR B 1 469 ? 30.594 -12.797 -22.672 1 80.06 469 THR B N 1
ATOM 8936 C CA . THR B 1 469 ? 31.469 -11.93 -21.906 1 80.06 469 THR B CA 1
ATOM 8937 C C . THR B 1 469 ? 31.344 -10.484 -22.391 1 80.06 469 THR B C 1
ATOM 8939 O O . THR B 1 469 ? 31.594 -10.195 -23.562 1 80.06 469 THR B O 1
ATOM 8942 N N . GLY B 1 470 ? 30.641 -9.703 -21.734 1 77.12 470 GLY B N 1
ATOM 8943 C CA . GLY B 1 470 ? 30.422 -8.328 -22.156 1 77.12 470 GLY B CA 1
ATOM 8944 C C . GLY B 1 470 ? 31.625 -7.438 -21.953 1 77.12 470 GLY B C 1
ATOM 8945 O O . GLY B 1 470 ? 32.719 -7.914 -21.594 1 77.12 470 GLY B O 1
ATOM 8946 N N . ALA B 1 471 ? 31.438 -6.145 -22.391 1 87.69 471 ALA B N 1
ATOM 8947 C CA . ALA B 1 471 ? 32.5 -5.133 -22.25 1 87.69 471 ALA B CA 1
ATOM 8948 C C . ALA B 1 471 ? 32.812 -4.898 -20.781 1 87.69 471 ALA B C 1
ATOM 8950 O O . ALA B 1 471 ? 31.984 -5.148 -19.906 1 87.69 471 ALA B O 1
ATOM 8951 N N . LYS B 1 472 ? 34.031 -4.492 -20.516 1 91.19 472 LYS B N 1
ATOM 8952 C CA . LYS B 1 472 ? 34.5 -4.234 -19.156 1 91.19 472 LYS B CA 1
ATOM 8953 C C . LYS B 1 472 ? 34 -2.885 -18.656 1 91.19 472 LYS B C 1
ATOM 8955 O O . LYS B 1 472 ? 34 -2.619 -17.453 1 91.19 472 LYS B O 1
ATOM 8960 N N . SER B 1 473 ? 33.625 -2.092 -19.625 1 95.88 473 SER B N 1
ATOM 8961 C CA . SER B 1 473 ? 33.094 -0.779 -19.281 1 95.88 473 SER B CA 1
ATOM 8962 C C . SER B 1 473 ? 32 -0.357 -20.25 1 95.88 473 SER B C 1
ATOM 8964 O O . SER B 1 473 ? 31.922 -0.848 -21.375 1 95.88 473 SER B O 1
ATOM 8966 N N . SER B 1 474 ? 31.141 0.471 -19.766 1 97.12 474 SER B N 1
ATOM 8967 C CA . SER B 1 474 ? 30.062 0.996 -20.609 1 97.12 474 SER B CA 1
ATOM 8968 C C . SER B 1 474 ? 30.609 1.897 -21.703 1 97.12 474 SER B C 1
ATOM 8970 O O . SER B 1 474 ? 31.547 2.656 -21.484 1 97.12 474 SER B O 1
ATOM 8972 N N . ARG B 1 475 ? 30.016 1.951 -22.859 1 94.88 475 ARG B N 1
ATOM 8973 C CA . ARG B 1 475 ? 30.406 2.781 -24 1 94.88 475 ARG B CA 1
ATOM 8974 C C . ARG B 1 475 ? 29.594 4.07 -24.031 1 94.88 475 ARG B C 1
ATOM 8976 O O . ARG B 1 475 ? 29.75 4.887 -24.938 1 94.88 475 ARG B O 1
ATOM 8983 N N . LEU B 1 476 ? 28.75 4.184 -22.969 1 96.12 476 LEU B N 1
ATOM 8984 C CA . LEU B 1 476 ? 27.922 5.383 -22.906 1 96.12 476 LEU B CA 1
ATOM 8985 C C . LEU B 1 476 ? 28.781 6.633 -22.781 1 96.12 476 LEU B C 1
ATOM 8987 O O . LEU B 1 476 ? 29.703 6.684 -21.969 1 96.12 476 LEU B O 1
ATOM 8991 N N . THR B 1 477 ? 28.547 7.602 -23.625 1 94 477 THR B N 1
ATOM 8992 C CA . THR B 1 477 ? 29.219 8.898 -23.516 1 94 477 THR B CA 1
ATOM 8993 C C . THR B 1 477 ? 28.25 9.969 -23.031 1 94 477 THR B C 1
ATOM 8995 O O . THR B 1 477 ? 28.438 10.531 -21.953 1 94 477 THR B O 1
ATOM 8998 N N . THR B 1 478 ? 27.203 10.195 -23.812 1 94.19 478 THR B N 1
ATOM 8999 C CA . THR B 1 478 ? 26.125 11.086 -23.422 1 94.19 478 THR B CA 1
ATOM 9000 C C . THR B 1 478 ? 24.766 10.398 -23.609 1 94.19 478 THR B C 1
ATOM 9002 O O . THR B 1 478 ? 24.656 9.414 -24.344 1 94.19 478 THR B O 1
ATOM 9005 N N . HIS B 1 479 ? 23.797 10.922 -22.891 1 92.69 479 HIS B N 1
ATOM 9006 C CA . HIS B 1 479 ? 22.484 10.305 -23 1 92.69 479 HIS B CA 1
ATOM 9007 C C . HIS B 1 479 ? 21.922 10.453 -24.406 1 92.69 479 HIS B C 1
ATOM 9009 O O . HIS B 1 479 ? 21.125 9.633 -24.859 1 92.69 479 HIS B O 1
ATOM 9015 N N . HIS B 1 480 ? 22.391 11.414 -25.234 1 92.88 480 HIS B N 1
ATOM 9016 C CA . HIS B 1 480 ? 21.938 11.625 -26.609 1 92.88 480 HIS B CA 1
ATOM 9017 C C . HIS B 1 480 ? 22.484 10.547 -27.547 1 92.88 480 HIS B C 1
ATOM 9019 O O . HIS B 1 480 ? 21.906 10.266 -28.594 1 92.88 480 HIS B O 1
ATOM 9025 N N . HIS B 1 481 ? 23.594 9.961 -27.156 1 93.38 481 HIS B N 1
ATOM 9026 C CA . HIS B 1 481 ? 24.266 8.984 -28.016 1 93.38 481 HIS B CA 1
ATOM 9027 C C . HIS B 1 481 ? 24.156 7.578 -27.422 1 93.38 481 HIS B C 1
ATOM 9029 O O . HIS B 1 481 ? 24.875 6.672 -27.859 1 93.38 481 HIS B O 1
ATOM 9035 N N . TYR B 1 482 ? 23.406 7.441 -26.453 1 95.56 482 TYR B N 1
ATOM 9036 C CA . TYR B 1 482 ? 23.172 6.145 -25.828 1 95.56 482 TYR B CA 1
ATOM 9037 C C . TYR B 1 482 ? 22.25 5.277 -26.672 1 95.56 482 TYR B C 1
ATOM 9039 O O . TYR B 1 482 ? 21.031 5.387 -26.578 1 95.56 482 TYR B O 1
ATOM 9047 N N . THR B 1 483 ? 22.781 4.375 -27.484 1 95.69 483 THR B N 1
ATOM 9048 C CA . THR B 1 483 ? 21.969 3.562 -28.391 1 95.69 483 THR B CA 1
ATOM 9049 C C . THR B 1 483 ? 21.219 2.48 -27.625 1 95.69 483 THR B C 1
ATOM 9051 O O . THR B 1 483 ? 21.609 2.115 -26.516 1 95.69 483 THR B O 1
ATOM 9054 N N . ASP B 1 484 ? 20.172 1.951 -28.25 1 95.81 484 ASP B N 1
ATOM 9055 C CA . ASP B 1 484 ? 19.422 0.859 -27.641 1 95.81 484 ASP B CA 1
ATOM 9056 C C . ASP B 1 484 ? 20.312 -0.357 -27.406 1 95.81 484 ASP B C 1
ATOM 9058 O O . ASP B 1 484 ? 20.172 -1.04 -26.391 1 95.81 484 ASP B O 1
ATOM 9062 N N . ALA B 1 485 ? 21.156 -0.589 -28.328 1 94.88 485 ALA B N 1
ATOM 9063 C CA . ALA B 1 485 ? 22.078 -1.719 -28.203 1 94.88 485 ALA B CA 1
ATOM 9064 C C . ALA B 1 485 ? 23 -1.548 -26.984 1 94.88 485 ALA B C 1
ATOM 9066 O O . ALA B 1 485 ? 23.25 -2.504 -26.25 1 94.88 485 ALA B O 1
ATOM 9067 N N . GLN B 1 486 ? 23.531 -0.328 -26.844 1 95.88 486 GLN B N 1
ATOM 9068 C CA . GLN B 1 486 ? 24.391 -0.036 -25.688 1 95.88 486 GLN B CA 1
ATOM 9069 C C . GLN B 1 486 ? 23.609 -0.171 -24.391 1 95.88 486 GLN B C 1
ATOM 9071 O O . GLN B 1 486 ? 24.141 -0.707 -23.406 1 95.88 486 GLN B O 1
ATOM 9076 N N . LEU B 1 487 ? 22.438 0.357 -24.438 1 96.75 487 LEU B N 1
ATOM 9077 C CA . LEU B 1 487 ? 21.562 0.294 -23.266 1 96.75 487 LEU B CA 1
ATOM 9078 C C . LEU B 1 487 ? 21.312 -1.151 -22.844 1 96.75 487 LEU B C 1
ATOM 9080 O O . LEU B 1 487 ? 21.469 -1.492 -21.672 1 96.75 487 LEU B O 1
ATOM 9084 N N . VAL B 1 488 ? 20.984 -2.016 -23.719 1 96 488 VAL B N 1
ATOM 9085 C CA . VAL B 1 488 ? 20.719 -3.428 -23.453 1 96 488 VAL B CA 1
ATOM 9086 C C . VAL B 1 488 ? 22 -4.109 -22.953 1 96 488 VAL B C 1
ATOM 9088 O O . VAL B 1 488 ? 21.953 -4.902 -22.016 1 96 488 VAL B O 1
ATOM 9091 N N . GLU B 1 489 ? 23.094 -3.775 -23.594 1 96.12 489 GLU B N 1
ATOM 9092 C CA . GLU B 1 489 ? 24.375 -4.344 -23.188 1 96.12 489 GLU B CA 1
ATOM 9093 C C . GLU B 1 489 ? 24.703 -4.004 -21.734 1 96.12 489 GLU B C 1
ATOM 9095 O O . GLU B 1 489 ? 25.172 -4.855 -20.984 1 96.12 489 GLU B O 1
ATOM 9100 N N . ASP B 1 490 ? 24.484 -2.725 -21.391 1 97.06 490 ASP B N 1
ATOM 9101 C CA . ASP B 1 490 ? 24.75 -2.287 -20.031 1 97.06 490 ASP B CA 1
ATOM 9102 C C . ASP B 1 490 ? 23.844 -3.02 -19.031 1 97.06 490 ASP B C 1
ATOM 9104 O O . ASP B 1 490 ? 24.297 -3.404 -17.953 1 97.06 490 ASP B O 1
ATOM 9108 N N . LEU B 1 491 ? 22.594 -3.225 -19.359 1 97.12 491 LEU B N 1
ATOM 9109 C CA . LEU B 1 491 ? 21.672 -3.947 -18.484 1 97.12 491 LEU B CA 1
ATOM 9110 C C . LEU B 1 491 ? 22.062 -5.418 -18.375 1 97.12 491 LEU B C 1
ATOM 9112 O O . LEU B 1 491 ? 21.984 -6.004 -17.297 1 97.12 491 LEU B O 1
ATOM 9116 N N . GLU B 1 492 ? 22.453 -5.992 -19.5 1 96.75 492 GLU B N 1
ATOM 9117 C CA . GLU B 1 492 ? 22.891 -7.383 -19.5 1 96.75 492 GLU B CA 1
ATOM 9118 C C . GLU B 1 492 ? 24.141 -7.562 -18.625 1 96.75 492 GLU B C 1
ATOM 9120 O O . GLU B 1 492 ? 24.297 -8.586 -17.969 1 96.75 492 GLU B O 1
ATOM 9125 N N . HIS B 1 493 ? 25 -6.57 -18.672 1 96.56 493 HIS B N 1
ATOM 9126 C CA . HIS B 1 493 ? 26.172 -6.609 -17.812 1 96.56 493 HIS B CA 1
ATOM 9127 C C . HIS B 1 493 ? 25.781 -6.695 -16.344 1 96.56 493 HIS B C 1
ATOM 9129 O O . HIS B 1 493 ? 26.312 -7.531 -15.609 1 96.56 493 HIS B O 1
ATOM 9135 N N . ALA B 1 494 ? 24.906 -5.793 -15.961 1 96.38 494 ALA B N 1
ATOM 9136 C CA . ALA B 1 494 ? 24.453 -5.762 -14.578 1 96.38 494 ALA B CA 1
ATOM 9137 C C . ALA B 1 494 ? 23.812 -7.09 -14.18 1 96.38 494 ALA B C 1
ATOM 9139 O O . ALA B 1 494 ? 24.078 -7.617 -13.102 1 96.38 494 ALA B O 1
ATOM 9140 N N . ALA B 1 495 ? 22.953 -7.641 -15.062 1 97.19 495 ALA B N 1
ATOM 9141 C CA . ALA B 1 495 ? 22.266 -8.898 -14.789 1 97.19 495 ALA B CA 1
ATOM 9142 C C . ALA B 1 495 ? 23.25 -10.062 -14.688 1 97.19 495 ALA B C 1
ATOM 9144 O O . ALA B 1 495 ? 23.172 -10.867 -13.758 1 97.19 495 ALA B O 1
ATOM 9145 N N . ARG B 1 496 ? 24.141 -10.125 -15.656 1 97 496 ARG B N 1
ATOM 9146 C CA . ARG B 1 496 ? 25.125 -11.203 -15.68 1 97 496 ARG B CA 1
ATOM 9147 C C . ARG B 1 496 ? 25.984 -11.172 -14.43 1 97 496 ARG B C 1
ATOM 9149 O O . ARG B 1 496 ? 26.266 -12.219 -13.828 1 97 496 ARG B O 1
ATOM 9156 N N . LYS B 1 497 ? 26.422 -9.992 -14.07 1 96 497 LYS B N 1
ATOM 9157 C CA . LYS B 1 497 ? 27.266 -9.852 -12.875 1 96 497 LYS B CA 1
ATOM 9158 C C . LYS B 1 497 ? 26.531 -10.367 -11.641 1 96 497 LYS B C 1
ATOM 9160 O O . LYS B 1 497 ? 27.109 -11.094 -10.828 1 96 497 LYS B O 1
ATOM 9165 N N . GLN B 1 498 ? 25.297 -10.023 -11.477 1 97.25 498 GLN B N 1
ATOM 9166 C CA . GLN B 1 498 ? 24.531 -10.461 -10.312 1 97.25 498 GLN B CA 1
ATOM 9167 C C . GLN B 1 498 ? 24.312 -11.969 -10.344 1 97.25 498 GLN B C 1
ATOM 9169 O O . GLN B 1 498 ? 24.297 -12.625 -9.297 1 97.25 498 GLN B O 1
ATOM 9174 N N . VAL B 1 499 ? 24.047 -12.523 -11.539 1 97.88 499 VAL B N 1
ATOM 9175 C CA . VAL B 1 499 ? 23.859 -13.969 -11.68 1 97.88 499 VAL B CA 1
ATOM 9176 C C . VAL B 1 499 ? 25.109 -14.695 -11.195 1 97.88 499 VAL B C 1
ATOM 9178 O O . VAL B 1 499 ? 25.031 -15.633 -10.398 1 97.88 499 VAL B O 1
ATOM 9181 N N . PHE B 1 500 ? 26.266 -14.273 -11.609 1 96.81 500 PHE B N 1
ATOM 9182 C CA . PHE B 1 500 ? 27.484 -14.977 -11.258 1 96.81 500 PHE B CA 1
ATOM 9183 C C . PHE B 1 500 ? 27.891 -14.672 -9.812 1 96.81 500 PHE B C 1
ATOM 9185 O O . PHE B 1 500 ? 28.469 -15.523 -9.133 1 96.81 500 PHE B O 1
ATOM 9192 N N . ARG B 1 501 ? 27.547 -13.469 -9.336 1 96.19 501 ARG B N 1
ATOM 9193 C CA . ARG B 1 501 ? 27.734 -13.203 -7.914 1 96.19 501 ARG B CA 1
ATOM 9194 C C . ARG B 1 501 ? 26.969 -14.211 -7.066 1 96.19 501 ARG B C 1
ATOM 9196 O O . ARG B 1 501 ? 27.5 -14.766 -6.105 1 96.19 501 ARG B O 1
ATOM 9203 N N . ALA B 1 502 ? 25.719 -14.43 -7.395 1 98.12 502 ALA B N 1
ATOM 9204 C CA . ALA B 1 502 ? 24.875 -15.391 -6.672 1 98.12 502 ALA B CA 1
ATOM 9205 C C . ALA B 1 502 ? 25.438 -16.812 -6.812 1 98.12 502 ALA B C 1
ATOM 9207 O O . ALA B 1 502 ? 25.5 -17.562 -5.836 1 98.12 502 ALA B O 1
ATOM 9208 N N . TYR B 1 503 ? 25.875 -17.094 -8.039 1 98.19 503 TYR B N 1
ATOM 9209 C CA . TYR B 1 503 ? 26.438 -18.406 -8.312 1 98.19 503 TYR B CA 1
ATOM 9210 C C . TYR B 1 503 ? 27.688 -18.656 -7.48 1 98.19 503 TYR B C 1
ATOM 9212 O O . TYR B 1 503 ? 27.828 -19.719 -6.855 1 98.19 503 TYR B O 1
ATOM 9220 N N . ASP B 1 504 ? 28.594 -17.703 -7.48 1 97.56 504 ASP B N 1
ATOM 9221 C CA . ASP B 1 504 ? 29.859 -17.844 -6.746 1 97.56 504 ASP B CA 1
ATOM 9222 C C . ASP B 1 504 ? 29.594 -17.953 -5.242 1 97.56 504 ASP B C 1
ATOM 9224 O O . ASP B 1 504 ? 30.25 -18.734 -4.555 1 97.56 504 ASP B O 1
ATOM 9228 N N . ARG B 1 505 ? 28.719 -17.203 -4.766 1 96.69 505 ARG B N 1
ATOM 9229 C CA . ARG B 1 505 ? 28.359 -17.281 -3.352 1 96.69 505 ARG B CA 1
ATOM 9230 C C . ARG B 1 505 ? 27.75 -18.641 -3.014 1 96.69 505 ARG B C 1
ATOM 9232 O O . ARG B 1 505 ? 28.031 -19.203 -1.954 1 96.69 505 ARG B O 1
ATOM 9239 N N . LEU B 1 506 ? 26.891 -19.109 -3.902 1 98.06 506 LEU B N 1
ATOM 9240 C CA . LEU B 1 506 ? 26.266 -20.406 -3.703 1 98.06 506 LEU B CA 1
ATOM 9241 C C . LEU B 1 506 ? 27.312 -21.516 -3.66 1 98.06 506 LEU B C 1
ATOM 9243 O O . LEU B 1 506 ? 27.281 -22.375 -2.773 1 98.06 506 LEU B O 1
ATOM 9247 N N . LYS B 1 507 ? 28.25 -21.453 -4.59 1 97.5 507 LYS B N 1
ATOM 9248 C CA . LYS B 1 507 ? 29.297 -22.469 -4.637 1 97.5 507 LYS B CA 1
ATOM 9249 C C . LYS B 1 507 ? 30.172 -22.406 -3.387 1 97.5 507 LYS B C 1
ATOM 9251 O O . LYS B 1 507 ? 30.547 -23.438 -2.838 1 97.5 507 LYS B O 1
ATOM 9256 N N . LYS B 1 508 ? 30.453 -21.219 -2.973 1 96.88 508 LYS B N 1
ATOM 9257 C CA . LYS B 1 508 ? 31.234 -21.062 -1.745 1 96.88 508 LYS B CA 1
ATOM 9258 C C . LYS B 1 508 ? 30.469 -21.625 -0.543 1 96.88 508 LYS B C 1
ATOM 9260 O O . LYS B 1 508 ? 31.062 -22.312 0.299 1 96.88 508 LYS B O 1
ATOM 9265 N N . ALA B 1 509 ? 29.219 -21.328 -0.456 1 96.69 509 ALA B N 1
ATOM 9266 C CA . ALA B 1 509 ? 28.391 -21.828 0.646 1 96.69 509 ALA B CA 1
ATOM 9267 C C . ALA B 1 509 ? 28.328 -23.344 0.633 1 96.69 509 ALA B C 1
ATOM 9269 O O . ALA B 1 509 ? 28.297 -23.984 1.69 1 96.69 509 ALA B O 1
ATOM 9270 N N . GLN B 1 510 ? 28.312 -23.906 -0.544 1 96.88 510 GLN B N 1
ATOM 9271 C CA . GLN B 1 510 ? 28.172 -25.359 -0.711 1 96.88 510 GLN B CA 1
ATOM 9272 C C . GLN B 1 510 ? 29.438 -26.078 -0.26 1 96.88 510 GLN B C 1
ATOM 9274 O O . GLN B 1 510 ? 29.422 -27.297 -0.07 1 96.88 510 GLN B O 1
ATOM 9279 N N . GLN B 1 511 ? 30.453 -25.375 -0.02 1 96.88 511 GLN B N 1
ATOM 9280 C CA . GLN B 1 511 ? 31.672 -25.984 0.497 1 96.88 511 GLN B CA 1
ATOM 9281 C C . GLN B 1 511 ? 31.547 -26.328 1.976 1 96.88 511 GLN B C 1
ATOM 9283 O O . GLN B 1 511 ? 32.219 -27.234 2.473 1 96.88 511 GLN B O 1
ATOM 9288 N N . HIS B 1 512 ? 30.656 -25.609 2.652 1 94.88 512 HIS B N 1
ATOM 9289 C CA . HIS B 1 512 ? 30.594 -25.797 4.098 1 94.88 512 HIS B CA 1
ATOM 9290 C C . HIS B 1 512 ? 29.188 -26.172 4.547 1 94.88 512 HIS B C 1
ATOM 9292 O O . HIS B 1 512 ? 28.984 -26.547 5.703 1 94.88 512 HIS B O 1
ATOM 9298 N N . LEU B 1 513 ? 28.25 -26.016 3.652 1 94.62 513 LEU B N 1
ATOM 9299 C CA . LEU B 1 513 ? 26.859 -26.344 3.961 1 94.62 513 LEU B CA 1
ATOM 9300 C C . LEU B 1 513 ? 26.312 -27.391 2.994 1 94.62 513 LEU B C 1
ATOM 9302 O O . LEU B 1 513 ? 26.844 -27.547 1.887 1 94.62 513 LEU B O 1
ATOM 9306 N N . ASN B 1 514 ? 25.328 -28.125 3.463 1 93.38 514 ASN B N 1
ATOM 9307 C CA . ASN B 1 514 ? 24.609 -28.953 2.5 1 93.38 514 ASN B CA 1
ATOM 9308 C C . ASN B 1 514 ? 23.891 -28.094 1.458 1 93.38 514 ASN B C 1
ATOM 9310 O O . ASN B 1 514 ? 23.688 -26.906 1.669 1 93.38 514 ASN B O 1
ATOM 9314 N N . PRO B 1 515 ? 23.578 -28.641 0.344 1 92.25 515 PRO B N 1
ATOM 9315 C CA . PRO B 1 515 ? 23.062 -27.859 -0.792 1 92.25 515 PRO B CA 1
ATOM 9316 C C . PRO B 1 515 ? 21.828 -27.047 -0.443 1 92.25 515 PRO B C 1
ATOM 9318 O O . PRO B 1 515 ? 21.688 -25.906 -0.88 1 92.25 515 PRO B O 1
ATOM 9321 N N . GLU B 1 516 ? 20.969 -27.609 0.322 1 91.94 516 GLU B N 1
ATOM 9322 C CA . GLU B 1 516 ? 19.703 -26.938 0.646 1 91.94 516 GLU B CA 1
ATOM 9323 C C . GLU B 1 516 ? 19.938 -25.734 1.557 1 91.94 516 GLU B C 1
ATOM 9325 O O . GLU B 1 516 ? 19.359 -24.672 1.349 1 91.94 516 GLU B O 1
ATOM 9330 N N . ASP B 1 517 ? 20.75 -25.922 2.551 1 94.25 517 ASP B N 1
ATOM 9331 C CA . ASP B 1 517 ? 21.094 -24.828 3.451 1 94.25 517 ASP B CA 1
ATOM 9332 C C . ASP B 1 517 ? 21.891 -23.75 2.723 1 94.25 517 ASP B C 1
ATOM 9334 O O . ASP B 1 517 ? 21.75 -22.562 3.01 1 94.25 517 ASP B O 1
ATOM 9338 N N . ALA B 1 518 ? 22.797 -24.234 1.859 1 96.94 518 ALA B N 1
ATOM 9339 C CA . ALA B 1 518 ? 23.547 -23.297 1.046 1 96.94 518 ALA B CA 1
ATOM 9340 C C . ALA B 1 518 ? 22.609 -22.438 0.197 1 96.94 518 ALA B C 1
ATOM 9342 O O . ALA B 1 518 ? 22.781 -21.219 0.121 1 96.94 518 ALA B O 1
ATOM 9343 N N . TRP B 1 519 ? 21.641 -23.062 -0.425 1 96.81 519 TRP B N 1
ATOM 9344 C CA . TRP B 1 519 ? 20.656 -22.359 -1.239 1 96.81 519 TRP B CA 1
ATOM 9345 C C . TRP B 1 519 ? 19.922 -21.312 -0.414 1 96.81 519 TRP B C 1
ATOM 9347 O O . TRP B 1 519 ? 19.766 -20.156 -0.847 1 96.81 519 TRP B O 1
ATOM 9357 N N . ASN B 1 520 ? 19.469 -21.656 0.765 1 96.31 520 ASN B N 1
ATOM 9358 C CA . ASN B 1 520 ? 18.75 -20.734 1.646 1 96.31 520 ASN B CA 1
ATOM 9359 C C . ASN B 1 520 ? 19.625 -19.562 2.07 1 96.31 520 ASN B C 1
ATOM 9361 O O . ASN B 1 520 ? 19.172 -18.422 2.123 1 96.31 520 ASN B O 1
ATOM 9365 N N . SER B 1 521 ? 20.922 -19.844 2.34 1 96.12 521 SER B N 1
ATOM 9366 C CA . SER B 1 521 ? 21.828 -18.828 2.855 1 96.12 521 SER B CA 1
ATOM 9367 C C . SER B 1 521 ? 22.172 -17.812 1.78 1 96.12 521 SER B C 1
ATOM 9369 O O . SER B 1 521 ? 22.672 -16.719 2.088 1 96.12 521 SER B O 1
ATOM 9371 N N . VAL B 1 522 ? 21.875 -18.156 0.464 1 97.44 522 VAL B N 1
ATOM 9372 C CA . VAL B 1 522 ? 22.219 -17.25 -0.637 1 97.44 522 VAL B CA 1
ATOM 9373 C C . VAL B 1 522 ? 20.938 -16.781 -1.332 1 97.44 522 VAL B C 1
ATOM 9375 O O . VAL B 1 522 ? 21 -16.141 -2.381 1 97.44 522 VAL B O 1
ATOM 9378 N N . SER B 1 523 ? 19.812 -17.078 -0.736 1 97.75 523 SER B N 1
ATOM 9379 C CA . SER B 1 523 ? 18.516 -16.906 -1.401 1 97.75 523 SER B CA 1
ATOM 9380 C C . SER B 1 523 ? 18.234 -15.438 -1.704 1 97.75 523 SER B C 1
ATOM 9382 O O . SER B 1 523 ? 17.594 -15.117 -2.699 1 97.75 523 SER B O 1
ATOM 9384 N N . VAL B 1 524 ? 18.734 -14.5 -0.885 1 97.75 524 VAL B N 1
ATOM 9385 C CA . VAL B 1 524 ? 18.531 -13.07 -1.121 1 97.75 524 VAL B CA 1
ATOM 9386 C C . VAL B 1 524 ? 19.234 -12.656 -2.414 1 97.75 524 VAL B C 1
ATOM 9388 O O . VAL B 1 524 ? 18.641 -11.969 -3.252 1 97.75 524 VAL B O 1
ATOM 9391 N N . GLU B 1 525 ? 20.5 -13.141 -2.6 1 97.81 525 GLU B N 1
ATOM 9392 C CA . GLU B 1 525 ? 21.25 -12.836 -3.811 1 97.81 525 GLU B CA 1
ATOM 9393 C C . GLU B 1 525 ? 20.641 -13.523 -5.031 1 97.81 525 GLU B C 1
ATOM 9395 O O . GLU B 1 525 ? 20.672 -12.977 -6.137 1 97.81 525 GLU B O 1
ATOM 9400 N N . LEU B 1 526 ? 20.141 -14.75 -4.805 1 98.56 526 LEU B N 1
ATOM 9401 C CA . LEU B 1 526 ? 19.469 -15.484 -5.871 1 98.56 526 LEU B CA 1
ATOM 9402 C C . LEU B 1 526 ? 18.25 -14.719 -6.371 1 98.56 526 LEU B C 1
ATOM 9404 O O . LEU B 1 526 ? 18.047 -14.586 -7.582 1 98.56 526 LEU B O 1
ATOM 9408 N N . ALA B 1 527 ? 17.469 -14.211 -5.473 1 98.44 527 ALA B N 1
ATOM 9409 C CA . ALA B 1 527 ? 16.281 -13.438 -5.84 1 98.44 527 ALA B CA 1
ATOM 9410 C C . ALA B 1 527 ? 16.672 -12.164 -6.594 1 98.44 527 ALA B C 1
ATOM 9412 O O . ALA B 1 527 ? 15.977 -11.766 -7.539 1 98.44 527 ALA B O 1
ATOM 9413 N N . LYS B 1 528 ? 17.75 -11.508 -6.191 1 97.88 528 LYS B N 1
ATOM 9414 C CA . LYS B 1 528 ? 18.234 -10.32 -6.895 1 97.88 528 LYS B CA 1
ATOM 9415 C C . LYS B 1 528 ? 18.594 -10.648 -8.344 1 97.88 528 LYS B C 1
ATOM 9417 O O . LYS B 1 528 ? 18.297 -9.875 -9.25 1 97.88 528 LYS B O 1
ATOM 9422 N N . ALA B 1 529 ? 19.25 -11.812 -8.508 1 98.5 529 ALA B N 1
ATOM 9423 C CA . ALA B 1 529 ? 19.625 -12.25 -9.852 1 98.5 529 ALA B CA 1
ATOM 9424 C C . ALA B 1 529 ? 18.391 -12.453 -10.727 1 98.5 529 ALA B C 1
ATOM 9426 O O . ALA B 1 529 ? 18.359 -12.055 -11.891 1 98.5 529 ALA B O 1
ATOM 9427 N N . SER B 1 530 ? 17.391 -13.055 -10.148 1 98.56 530 SER B N 1
ATOM 9428 C CA . SER B 1 530 ? 16.156 -13.305 -10.867 1 98.56 530 SER B CA 1
ATOM 9429 C C . SER B 1 530 ? 15.484 -12 -11.289 1 98.56 530 SER B C 1
ATOM 9431 O O . SER B 1 530 ? 14.992 -11.875 -12.414 1 98.56 530 SER B O 1
ATOM 9433 N N . ARG B 1 531 ? 15.461 -10.992 -10.414 1 98.31 531 ARG B N 1
ATOM 9434 C CA . ARG B 1 531 ? 14.867 -9.695 -10.734 1 98.31 531 ARG B CA 1
ATOM 9435 C C . ARG B 1 531 ? 15.602 -9.031 -11.891 1 98.31 531 ARG B C 1
ATOM 9437 O O . ARG B 1 531 ? 14.969 -8.477 -12.797 1 98.31 531 ARG B O 1
ATOM 9444 N N . TRP B 1 532 ? 16.906 -9.109 -11.859 1 97.94 532 TRP B N 1
ATOM 9445 C CA . TRP B 1 532 ? 17.703 -8.508 -12.93 1 97.94 532 TRP B CA 1
ATOM 9446 C C . TRP B 1 532 ? 17.438 -9.188 -14.266 1 97.94 532 TRP B C 1
ATOM 9448 O O . TRP B 1 532 ? 17.312 -8.523 -15.297 1 97.94 532 TRP B O 1
ATOM 9458 N N . HIS B 1 533 ? 17.344 -10.523 -14.219 1 97.88 533 HIS B N 1
ATOM 9459 C CA . HIS B 1 533 ? 17.047 -11.289 -15.422 1 97.88 533 HIS B CA 1
ATOM 9460 C C . HIS B 1 533 ? 15.742 -10.836 -16.062 1 97.88 533 HIS B C 1
ATOM 9462 O O . HIS B 1 533 ? 15.68 -10.633 -17.281 1 97.88 533 HIS B O 1
ATOM 9468 N N . VAL B 1 534 ? 14.766 -10.656 -15.273 1 97.94 534 VAL B N 1
ATOM 9469 C CA . VAL B 1 534 ? 13.445 -10.281 -15.766 1 97.94 534 VAL B CA 1
ATOM 9470 C C . VAL B 1 534 ? 13.469 -8.828 -16.25 1 97.94 534 VAL B C 1
ATOM 9472 O O . VAL B 1 534 ? 12.844 -8.5 -17.266 1 97.94 534 VAL B O 1
ATOM 9475 N N . ARG B 1 535 ? 14.188 -7.93 -15.57 1 97.88 535 ARG B N 1
ATOM 9476 C CA . ARG B 1 535 ? 14.25 -6.523 -15.953 1 97.88 535 ARG B CA 1
ATOM 9477 C C . ARG B 1 535 ? 14.93 -6.352 -17.312 1 97.88 535 ARG B C 1
ATOM 9479 O O . ARG B 1 535 ? 14.5 -5.539 -18.125 1 97.88 535 ARG B O 1
ATOM 9486 N N . VAL B 1 536 ? 15.961 -7.129 -17.531 1 97.12 536 VAL B N 1
ATOM 9487 C CA . VAL B 1 536 ? 16.625 -7.09 -18.844 1 97.12 536 VAL B CA 1
ATOM 9488 C C . VAL B 1 536 ? 15.641 -7.512 -19.938 1 97.12 536 VAL B C 1
ATOM 9490 O O . VAL B 1 536 ? 15.555 -6.863 -20.969 1 97.12 536 VAL B O 1
ATOM 9493 N N . TYR B 1 537 ? 14.945 -8.578 -19.625 1 97.12 537 TYR B N 1
ATOM 9494 C CA . TYR B 1 537 ? 13.961 -9.062 -20.578 1 97.12 537 TYR B CA 1
ATOM 9495 C C . TYR B 1 537 ? 12.922 -7.984 -20.875 1 97.12 537 TYR B C 1
ATOM 9497 O O . TYR B 1 537 ? 12.578 -7.75 -22.047 1 97.12 537 TYR B O 1
ATOM 9505 N N . LEU B 1 538 ? 12.406 -7.32 -19.891 1 98.25 538 LEU B N 1
ATOM 9506 C CA . LEU B 1 538 ? 11.352 -6.32 -20.047 1 98.25 538 LEU B CA 1
ATOM 9507 C C . LEU B 1 538 ? 11.828 -5.152 -20.906 1 98.25 538 LEU B C 1
ATOM 9509 O O . LEU B 1 538 ? 11.102 -4.684 -21.781 1 98.25 538 LEU B O 1
ATOM 9513 N N . VAL B 1 539 ? 13.031 -4.676 -20.641 1 98.12 539 VAL B N 1
ATOM 9514 C CA . VAL B 1 539 ? 13.555 -3.543 -21.406 1 98.12 539 VAL B CA 1
ATOM 9515 C C . VAL B 1 539 ? 13.797 -3.955 -22.859 1 98.12 539 VAL B C 1
ATOM 9517 O O . VAL B 1 539 ? 13.383 -3.25 -23.781 1 98.12 539 VAL B O 1
ATOM 9520 N N . LYS B 1 540 ? 14.43 -5.148 -23.047 1 96.94 540 LYS B N 1
ATOM 9521 C CA . LYS B 1 540 ? 14.711 -5.645 -24.391 1 96.94 540 LYS B CA 1
ATOM 9522 C C . LYS B 1 540 ? 13.43 -5.824 -25.188 1 96.94 540 LYS B C 1
ATOM 9524 O O . LYS B 1 540 ? 13.352 -5.41 -26.344 1 96.94 540 LYS B O 1
ATOM 9529 N N . ASN B 1 541 ? 12.523 -6.453 -24.5 1 96.88 541 ASN B N 1
ATOM 9530 C CA . ASN B 1 541 ? 11.242 -6.715 -25.156 1 96.88 541 ASN B CA 1
ATOM 9531 C C . ASN B 1 541 ? 10.523 -5.422 -25.516 1 96.88 541 ASN B C 1
ATOM 9533 O O . ASN B 1 541 ? 9.961 -5.309 -26.609 1 96.88 541 ASN B O 1
ATOM 9537 N N . PHE B 1 542 ? 10.508 -4.418 -24.688 1 98.25 542 PHE B N 1
ATOM 9538 C CA . PHE B 1 542 ? 9.82 -3.152 -24.922 1 98.25 542 PHE B CA 1
ATOM 9539 C C . PHE B 1 542 ? 10.5 -2.375 -26.047 1 98.25 542 PHE B C 1
ATOM 9541 O O . PHE B 1 542 ? 9.828 -1.846 -26.938 1 98.25 542 PHE B O 1
ATOM 9548 N N . LEU B 1 543 ? 11.82 -2.301 -25.984 1 97.75 543 LEU B N 1
ATOM 9549 C CA . LEU B 1 543 ? 12.562 -1.622 -27.047 1 97.75 543 LEU B CA 1
ATOM 9550 C C . LEU B 1 543 ? 12.312 -2.279 -28.391 1 97.75 543 LEU B C 1
ATOM 9552 O O . LEU B 1 543 ? 12.148 -1.591 -29.406 1 97.75 543 LEU B O 1
ATOM 9556 N N . HIS B 1 544 ? 12.281 -3.617 -28.391 1 96.31 544 HIS B N 1
ATOM 9557 C CA . HIS B 1 544 ? 12.008 -4.348 -29.625 1 96.31 544 HIS B CA 1
ATOM 9558 C C . HIS B 1 544 ? 10.617 -4.031 -30.156 1 96.31 544 HIS B C 1
ATOM 9560 O O . HIS B 1 544 ? 10.445 -3.748 -31.344 1 96.31 544 HIS B O 1
ATOM 9566 N N . LYS B 1 545 ? 9.641 -4.082 -29.297 1 96.94 545 LYS B N 1
ATOM 9567 C CA . LYS B 1 545 ? 8.273 -3.777 -29.703 1 96.94 545 LYS B CA 1
ATOM 9568 C C . LYS B 1 545 ? 8.164 -2.357 -30.25 1 96.94 545 LYS B C 1
ATOM 9570 O O . LYS B 1 545 ? 7.473 -2.119 -31.234 1 96.94 545 LYS B O 1
ATOM 9575 N N . VAL B 1 546 ? 8.82 -1.404 -29.625 1 97.88 546 VAL B N 1
ATOM 9576 C CA . VAL B 1 546 ? 8.797 -0.006 -30.047 1 97.88 546 VAL B CA 1
ATOM 9577 C C . VAL B 1 546 ? 9.477 0.138 -31.406 1 97.88 546 VAL B C 1
ATOM 9579 O O . VAL B 1 546 ? 9.039 0.931 -32.25 1 97.88 546 VAL B O 1
ATOM 9582 N N . SER B 1 547 ? 10.562 -0.64 -31.641 1 97.06 547 SER B N 1
ATOM 9583 C CA . SER B 1 547 ? 11.273 -0.577 -32.906 1 97.06 547 SER B CA 1
ATOM 9584 C C . SER B 1 547 ? 10.375 -0.994 -34.062 1 97.06 547 SER B C 1
ATOM 9586 O O . SER B 1 547 ? 10.602 -0.597 -35.219 1 97.06 547 SER B O 1
ATOM 9588 N N . LEU B 1 548 ? 9.312 -1.725 -33.781 1 95.69 548 LEU B N 1
ATOM 9589 C CA . LEU B 1 548 ? 8.398 -2.225 -34.781 1 95.69 548 LEU B CA 1
ATOM 9590 C C . LEU B 1 548 ? 7.184 -1.313 -34.938 1 95.69 548 LEU B C 1
ATOM 9592 O O . LEU B 1 548 ? 6.34 -1.523 -35.812 1 95.69 548 LEU B O 1
ATOM 9596 N N . ALA B 1 549 ? 7.082 -0.347 -34.094 1 96.75 549 ALA B N 1
ATOM 9597 C CA . ALA B 1 549 ? 5.934 0.553 -34.125 1 96.75 549 ALA B CA 1
ATOM 9598 C C . ALA B 1 549 ? 5.934 1.415 -35.375 1 96.75 549 ALA B C 1
ATOM 9600 O O . ALA B 1 549 ? 6.984 1.636 -35.969 1 96.75 549 ALA B O 1
ATOM 9601 N N . PRO B 1 550 ? 4.734 1.889 -35.812 1 96.06 550 PRO B N 1
ATOM 9602 C CA . PRO B 1 550 ? 4.695 2.83 -36.938 1 96.06 550 PRO B CA 1
ATOM 9603 C C . PRO B 1 550 ? 5.531 4.082 -36.688 1 96.06 550 PRO B C 1
ATOM 9605 O O . PRO B 1 550 ? 5.605 4.559 -35.531 1 96.06 550 PRO B O 1
ATOM 9608 N N . GLN B 1 551 ? 6.023 4.688 -37.719 1 95.81 551 GLN B N 1
ATOM 9609 C CA . GLN B 1 551 ? 6.961 5.801 -37.656 1 95.81 551 GLN B CA 1
ATOM 9610 C C . GLN B 1 551 ? 6.336 6.996 -36.938 1 95.81 551 GLN B C 1
ATOM 9612 O O . GLN B 1 551 ? 7.012 7.691 -36.188 1 95.81 551 GLN B O 1
ATOM 9617 N N . ASP B 1 552 ? 5.105 7.18 -37.188 1 95.62 552 ASP B N 1
ATOM 9618 C CA . ASP B 1 552 ? 4.441 8.359 -36.656 1 95.62 552 ASP B CA 1
ATOM 9619 C C . ASP B 1 552 ? 4.199 8.219 -35.156 1 95.62 552 ASP B C 1
ATOM 9621 O O . ASP B 1 552 ? 3.9 9.203 -34.469 1 95.62 552 ASP B O 1
ATOM 9625 N N . LEU B 1 553 ? 4.359 7.016 -34.594 1 97.5 553 LEU B N 1
ATOM 9626 C CA . LEU B 1 553 ? 4.199 6.781 -33.156 1 97.5 553 LEU B CA 1
ATOM 9627 C C . LEU B 1 553 ? 5.555 6.59 -32.5 1 97.5 553 LEU B C 1
ATOM 9629 O O . LEU B 1 553 ? 5.672 6.734 -31.281 1 97.5 553 LEU B O 1
ATOM 9633 N N . LYS B 1 554 ? 6.539 6.258 -33.25 1 96.38 554 LYS B N 1
ATOM 9634 C CA . LYS B 1 554 ? 7.828 5.797 -32.75 1 96.38 554 LYS B CA 1
ATOM 9635 C C . LYS B 1 554 ? 8.508 6.871 -31.922 1 96.38 554 LYS B C 1
ATOM 9637 O O . LYS B 1 554 ? 9.117 6.57 -30.891 1 96.38 554 LYS B O 1
ATOM 9642 N N . PHE B 1 555 ? 8.422 8.125 -32.344 1 94.56 555 PHE B N 1
ATOM 9643 C CA . PHE B 1 555 ? 9.172 9.172 -31.656 1 94.56 555 PHE B CA 1
ATOM 9644 C C . PHE B 1 555 ? 8.711 9.312 -30.219 1 94.56 555 PHE B C 1
ATOM 9646 O O . PHE B 1 555 ? 9.531 9.469 -29.312 1 94.56 555 PHE B O 1
ATOM 9653 N N . VAL B 1 556 ? 7.383 9.195 -29.953 1 97.25 556 VAL B N 1
ATOM 9654 C CA . VAL B 1 556 ? 6.871 9.344 -28.594 1 97.25 556 VAL B CA 1
ATOM 9655 C C . VAL B 1 556 ? 7.105 8.055 -27.812 1 97.25 556 VAL B C 1
ATOM 9657 O O . VAL B 1 556 ? 7.406 8.086 -26.625 1 97.25 556 VAL B O 1
ATOM 9660 N N . LEU B 1 557 ? 7.008 6.918 -28.469 1 98.5 557 LEU B N 1
ATOM 9661 C CA . LEU B 1 557 ? 7.188 5.625 -27.812 1 98.5 557 LEU B CA 1
ATOM 9662 C C . LEU B 1 557 ? 8.641 5.422 -27.406 1 98.5 557 LEU B C 1
ATOM 9664 O O . LEU B 1 557 ? 8.922 4.789 -26.391 1 98.5 557 LEU B O 1
ATOM 9668 N N . VAL B 1 558 ? 9.57 5.965 -28.188 1 97.88 558 VAL B N 1
ATOM 9669 C CA . VAL B 1 558 ? 10.984 5.867 -27.859 1 97.88 558 VAL B CA 1
ATOM 9670 C C . VAL B 1 558 ? 11.266 6.602 -26.562 1 97.88 558 VAL B C 1
ATOM 9672 O O . VAL B 1 558 ? 12.008 6.105 -25.703 1 97.88 558 VAL B O 1
ATOM 9675 N N . ASP B 1 559 ? 10.648 7.816 -26.375 1 97.94 559 ASP B N 1
ATOM 9676 C CA . ASP B 1 559 ? 10.82 8.562 -25.125 1 97.94 559 ASP B CA 1
ATOM 9677 C C . ASP B 1 559 ? 10.281 7.77 -23.938 1 97.94 559 ASP B C 1
ATOM 9679 O O . ASP B 1 559 ? 10.891 7.766 -22.859 1 97.94 559 ASP B O 1
ATOM 9683 N N . VAL B 1 560 ? 9.164 7.102 -24.125 1 98.75 560 VAL B N 1
ATOM 9684 C CA . VAL B 1 560 ? 8.531 6.309 -23.078 1 98.75 560 VAL B CA 1
ATOM 9685 C C . VAL B 1 560 ? 9.414 5.109 -22.734 1 98.75 560 VAL B C 1
ATOM 9687 O O . VAL B 1 560 ? 9.648 4.816 -21.562 1 98.75 560 VAL B O 1
ATOM 9690 N N . ALA B 1 561 ? 9.922 4.422 -23.734 1 98.69 561 ALA B N 1
ATOM 9691 C CA . ALA B 1 561 ? 10.766 3.246 -23.531 1 98.69 561 ALA B CA 1
ATOM 9692 C C . ALA B 1 561 ? 12.078 3.621 -22.859 1 98.69 561 ALA B C 1
ATOM 9694 O O . ALA B 1 561 ? 12.562 2.896 -21.984 1 98.69 561 ALA B O 1
ATOM 9695 N N . ARG B 1 562 ? 12.648 4.77 -23.266 1 97.94 562 ARG B N 1
ATOM 9696 C CA . ARG B 1 562 ? 13.891 5.242 -22.656 1 97.94 562 ARG B CA 1
ATOM 9697 C C . ARG B 1 562 ? 13.688 5.613 -21.203 1 97.94 562 ARG B C 1
ATOM 9699 O O . ARG B 1 562 ? 14.539 5.316 -20.359 1 97.94 562 ARG B O 1
ATOM 9706 N N . LEU B 1 563 ? 12.578 6.25 -20.922 1 98.69 563 LEU B N 1
ATOM 9707 C CA . LEU B 1 563 ? 12.281 6.586 -19.531 1 98.69 563 LEU B CA 1
ATOM 9708 C C . LEU B 1 563 ? 12.227 5.328 -18.656 1 98.69 563 LEU B C 1
ATOM 9710 O O . LEU B 1 563 ? 12.75 5.312 -17.547 1 98.69 563 LEU B O 1
ATOM 9714 N N . TYR B 1 564 ? 11.547 4.277 -19.203 1 98.62 564 TYR B N 1
ATOM 9715 C CA . TYR B 1 564 ? 11.469 3.021 -18.469 1 98.62 564 TYR B CA 1
ATOM 9716 C C . TYR B 1 564 ? 12.852 2.465 -18.172 1 98.62 564 TYR B C 1
ATOM 9718 O O . TYR B 1 564 ? 13.156 2.098 -17.031 1 98.62 564 TYR B O 1
ATOM 9726 N N . ALA B 1 565 ? 13.695 2.438 -19.172 1 98.5 565 ALA B N 1
ATOM 9727 C CA . ALA B 1 565 ? 15.039 1.887 -19.047 1 98.5 565 ALA B CA 1
ATOM 9728 C C . ALA B 1 565 ? 15.883 2.721 -18.078 1 98.5 565 ALA B C 1
ATOM 9730 O O . ALA B 1 565 ? 16.562 2.178 -17.203 1 98.5 565 ALA B O 1
ATOM 9731 N N . TYR B 1 566 ? 15.852 4.102 -18.25 1 98.25 566 TYR B N 1
ATOM 9732 C CA . TYR B 1 566 ? 16.625 4.996 -17.391 1 98.25 566 TYR B CA 1
ATOM 9733 C C . TYR B 1 566 ? 16.188 4.871 -15.945 1 98.25 566 TYR B C 1
ATOM 9735 O O . TYR B 1 566 ? 17 4.949 -15.031 1 98.25 566 TYR B O 1
ATOM 9743 N N . ASP B 1 567 ? 14.891 4.699 -15.773 1 97.81 567 ASP B N 1
ATOM 9744 C CA . ASP B 1 567 ? 14.359 4.547 -14.422 1 97.81 567 ASP B CA 1
ATOM 9745 C C . ASP B 1 567 ? 14.922 3.299 -13.742 1 97.81 567 ASP B C 1
ATOM 9747 O O . ASP B 1 567 ? 15.266 3.328 -12.562 1 97.81 567 ASP B O 1
ATOM 9751 N N . ILE B 1 568 ? 15.016 2.195 -14.461 1 97.62 568 ILE B N 1
ATOM 9752 C CA . ILE B 1 568 ? 15.586 0.956 -13.938 1 97.62 568 ILE B CA 1
ATOM 9753 C C . ILE B 1 568 ? 17.062 1.167 -13.602 1 97.62 568 ILE B C 1
ATOM 9755 O O . ILE B 1 568 ? 17.531 0.766 -12.531 1 97.62 568 ILE B O 1
ATOM 9759 N N . ILE B 1 569 ? 17.781 1.845 -14.461 1 97.19 569 ILE B N 1
ATOM 9760 C CA . ILE B 1 569 ? 19.219 2.035 -14.281 1 97.19 569 ILE B CA 1
ATOM 9761 C C . ILE B 1 569 ? 19.484 2.949 -13.086 1 97.19 569 ILE B C 1
ATOM 9763 O O . ILE B 1 569 ? 20.297 2.635 -12.227 1 97.19 569 ILE B O 1
ATOM 9767 N N . THR B 1 570 ? 18.688 4.035 -12.984 1 95.19 570 THR B N 1
ATOM 9768 C CA . THR B 1 570 ? 18.938 5.016 -11.938 1 95.19 570 THR B CA 1
ATOM 9769 C C . THR B 1 570 ? 18.469 4.492 -10.578 1 95.19 570 THR B C 1
ATOM 9771 O O . THR B 1 570 ? 18.953 4.934 -9.539 1 95.19 570 THR B O 1
ATOM 9774 N N . SER B 1 571 ? 17.578 3.545 -10.586 1 94.12 571 SER B N 1
ATOM 9775 C CA . SER B 1 571 ? 17.125 2.93 -9.344 1 94.12 571 SER B CA 1
ATOM 9776 C C . SER B 1 571 ? 18.094 1.849 -8.875 1 94.12 571 SER B C 1
ATOM 9778 O O . SER B 1 571 ? 17.953 1.323 -7.77 1 94.12 571 SER B O 1
ATOM 9780 N N . SER B 1 572 ? 19.062 1.526 -9.695 1 94.88 572 SER B N 1
ATOM 9781 C CA . SER B 1 572 ? 20.047 0.49 -9.383 1 94.88 572 SER B CA 1
ATOM 9782 C C . SER B 1 572 ? 21.453 0.935 -9.75 1 94.88 572 SER B C 1
ATOM 9784 O O . SER B 1 572 ? 22.203 0.19 -10.383 1 94.88 572 SER B O 1
ATOM 9786 N N . ILE B 1 573 ? 21.766 2.119 -9.414 1 94.38 573 ILE B N 1
ATOM 9787 C CA . ILE B 1 573 ? 23 2.781 -9.852 1 94.38 573 ILE B CA 1
ATOM 9788 C C . ILE B 1 573 ? 24.203 1.955 -9.422 1 94.38 573 ILE B C 1
ATOM 9790 O O . ILE B 1 573 ? 25.203 1.886 -10.148 1 94.38 573 ILE B O 1
ATOM 9794 N N . GLY B 1 574 ? 24.109 1.297 -8.273 1 93.69 574 GLY B N 1
ATOM 9795 C CA . GLY B 1 574 ? 25.219 0.518 -7.762 1 93.69 574 GLY B CA 1
ATOM 9796 C C . GLY B 1 574 ? 25.656 -0.593 -8.695 1 93.69 574 GLY B C 1
ATOM 9797 O O . GLY B 1 574 ? 26.844 -0.872 -8.828 1 93.69 574 GLY B O 1
ATOM 9798 N N . ALA B 1 575 ? 24.703 -1.178 -9.375 1 94.56 575 ALA B N 1
ATOM 9799 C CA . ALA B 1 575 ? 24.969 -2.289 -10.281 1 94.56 575 ALA B CA 1
ATOM 9800 C C . ALA B 1 575 ? 25.812 -1.833 -11.469 1 94.56 575 ALA B C 1
ATOM 9802 O O . ALA B 1 575 ? 26.547 -2.633 -12.062 1 94.56 575 ALA B O 1
ATOM 9803 N N . PHE B 1 576 ? 25.844 -0.542 -11.75 1 96.69 576 PHE B N 1
ATOM 9804 C CA . PHE B 1 576 ? 26.531 -0.024 -12.93 1 96.69 576 PHE B CA 1
ATOM 9805 C C . PHE B 1 576 ? 27.844 0.667 -12.531 1 96.69 576 PHE B C 1
ATOM 9807 O O . PHE B 1 576 ? 28.75 0.805 -13.352 1 96.69 576 PHE B O 1
ATOM 9814 N N . LEU B 1 577 ? 27.859 1.074 -11.258 1 95.62 577 LEU B N 1
ATOM 9815 C CA . LEU B 1 577 ? 29.078 1.741 -10.781 1 95.62 577 LEU B CA 1
ATOM 9816 C C . LEU B 1 577 ? 30.078 0.727 -10.242 1 95.62 577 LEU B C 1
ATOM 9818 O O . LEU B 1 577 ? 31.266 1.022 -10.148 1 95.62 577 LEU B O 1
ATOM 9822 N N . GLU B 1 578 ? 29.609 -0.427 -9.867 1 93.62 578 GLU B N 1
ATOM 9823 C CA . GLU B 1 578 ? 30.469 -1.456 -9.297 1 93.62 578 GLU B CA 1
ATOM 9824 C C . GLU B 1 578 ? 31.609 -1.811 -10.25 1 93.62 578 GLU B C 1
ATOM 9826 O O . GLU B 1 578 ? 31.406 -1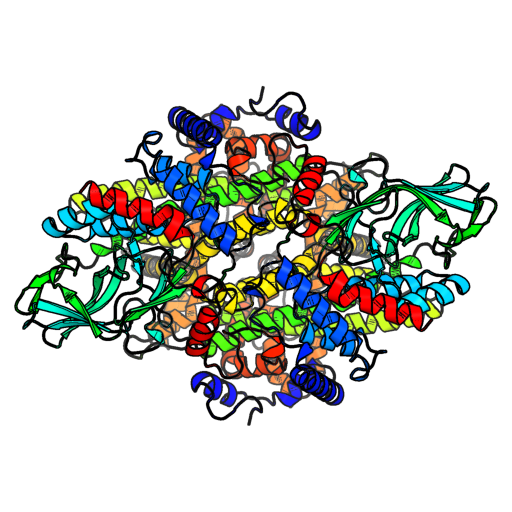.882 -11.461 1 93.62 578 GLU B O 1
ATOM 9831 N N . ASP B 1 579 ? 32.781 -1.966 -9.703 1 92 579 ASP B N 1
ATOM 9832 C CA . ASP B 1 579 ? 34 -2.359 -10.406 1 92 579 ASP B CA 1
ATOM 9833 C C . ASP B 1 579 ? 34.375 -1.331 -11.469 1 92 579 ASP B C 1
ATOM 9835 O O . ASP B 1 579 ? 35.156 -1.621 -12.367 1 92 579 ASP B O 1
ATOM 9839 N N . GLY B 1 580 ? 33.719 -0.161 -11.461 1 92.56 580 GLY B N 1
ATOM 9840 C CA . GLY B 1 580 ? 34.031 0.922 -12.367 1 92.56 580 GLY B CA 1
ATOM 9841 C C . GLY B 1 580 ? 33.469 0.747 -13.75 1 92.56 580 GLY B C 1
ATOM 9842 O O . GLY B 1 580 ? 33.969 1.313 -14.727 1 92.56 580 GLY B O 1
ATOM 9843 N N . TYR B 1 581 ? 32.438 -0.055 -13.844 1 95.88 581 TYR B N 1
ATOM 9844 C CA . TYR B 1 581 ? 31.844 -0.291 -15.156 1 95.88 581 TYR B CA 1
ATOM 9845 C C . TYR B 1 581 ? 31.359 1.015 -15.781 1 95.88 581 TYR B C 1
ATOM 9847 O O . TYR B 1 581 ? 31.625 1.277 -16.953 1 95.88 581 TYR B O 1
ATOM 9855 N N . MET B 1 582 ? 30.594 1.796 -15.047 1 96.56 582 MET B N 1
ATOM 9856 C CA . MET B 1 582 ? 30.25 3.164 -15.43 1 96.56 582 MET B CA 1
ATOM 9857 C C . MET B 1 582 ? 30.953 4.172 -14.523 1 96.56 582 MET B C 1
ATOM 9859 O O . MET B 1 582 ? 31.156 3.912 -13.336 1 96.56 582 MET B O 1
ATOM 9863 N N . THR B 1 583 ? 31.328 5.258 -15.102 1 95.5 583 THR B N 1
ATOM 9864 C CA . THR B 1 583 ? 31.828 6.371 -14.297 1 95.5 583 THR B CA 1
ATOM 9865 C C . THR B 1 583 ? 30.672 7.176 -13.703 1 95.5 583 THR B C 1
ATOM 9867 O O . THR B 1 583 ? 29.531 7.027 -14.125 1 95.5 583 THR B O 1
ATOM 9870 N N . SER B 1 584 ? 30.984 8.031 -12.711 1 94.19 584 SER B N 1
ATOM 9871 C CA . SER B 1 584 ? 29.984 8.922 -12.125 1 94.19 584 SER B CA 1
ATOM 9872 C C . SER B 1 584 ? 29.422 9.875 -13.172 1 94.19 584 SER B C 1
ATOM 9874 O O . SER B 1 584 ? 28.234 10.203 -13.141 1 94.19 584 SER B O 1
ATOM 9876 N N . ASN B 1 585 ? 30.25 10.242 -14.094 1 95.06 585 ASN B N 1
ATOM 9877 C CA . ASN B 1 585 ? 29.797 11.133 -15.148 1 95.06 585 ASN B CA 1
ATOM 9878 C C . ASN B 1 585 ? 28.797 10.453 -16.078 1 95.06 585 ASN B C 1
ATOM 9880 O O . ASN B 1 585 ? 27.812 11.07 -16.516 1 95.06 585 ASN B O 1
ATOM 9884 N N . GLN B 1 586 ? 29.109 9.242 -16.375 1 96.5 586 GLN B N 1
ATOM 9885 C CA . GLN B 1 586 ? 28.172 8.477 -17.203 1 96.5 586 GLN B CA 1
ATOM 9886 C C . GLN B 1 586 ? 26.828 8.312 -16.516 1 96.5 586 GLN B C 1
ATOM 9888 O O . GLN B 1 586 ? 25.781 8.422 -17.156 1 96.5 586 GLN B O 1
ATOM 9893 N N . MET B 1 587 ? 26.875 8.055 -15.211 1 95.44 587 MET B N 1
ATOM 9894 C CA . MET B 1 587 ? 25.641 7.914 -14.445 1 95.44 587 MET B CA 1
ATOM 9895 C C . MET B 1 587 ? 24.859 9.227 -14.43 1 95.44 587 MET B C 1
ATOM 9897 O O . MET B 1 587 ? 23.625 9.227 -14.508 1 95.44 587 MET B O 1
ATOM 9901 N N . ASN B 1 588 ? 25.547 10.32 -14.328 1 94.62 588 ASN B N 1
ATOM 9902 C CA . ASN B 1 588 ? 24.906 11.633 -14.375 1 94.62 588 ASN B CA 1
ATOM 9903 C C . ASN B 1 588 ? 24.219 11.859 -15.719 1 94.62 588 ASN B C 1
ATOM 9905 O O . ASN B 1 588 ? 23.172 12.508 -15.789 1 94.62 588 ASN B O 1
ATOM 9909 N N . GLU B 1 589 ? 24.859 11.383 -16.766 1 96.12 589 GLU B N 1
ATOM 9910 C CA . GLU B 1 589 ? 24.25 11.484 -18.094 1 96.12 589 GLU B CA 1
ATOM 9911 C C . GLU B 1 589 ? 22.906 10.758 -18.141 1 96.12 589 GLU B C 1
ATOM 9913 O O . GLU B 1 589 ? 21.953 11.234 -18.75 1 96.12 589 GLU B O 1
ATOM 9918 N N . ILE B 1 590 ? 22.828 9.617 -17.531 1 97.06 590 ILE B N 1
ATOM 9919 C CA . ILE B 1 590 ? 21.594 8.859 -17.516 1 97.06 590 ILE B CA 1
ATOM 9920 C C . ILE B 1 590 ? 20.531 9.633 -16.719 1 97.06 590 ILE B C 1
ATOM 9922 O O . ILE B 1 590 ? 19.359 9.68 -17.125 1 97.06 590 ILE B O 1
ATOM 9926 N N . LYS B 1 591 ? 20.938 10.234 -15.578 1 95.62 591 LYS B N 1
ATOM 9927 C CA . LYS B 1 591 ? 20 11.07 -14.812 1 95.62 591 LYS B CA 1
ATOM 9928 C C . LYS B 1 591 ? 19.469 12.219 -15.648 1 95.62 591 LYS B C 1
ATOM 9930 O O . LYS B 1 591 ? 18.281 12.516 -15.625 1 95.62 591 LYS B O 1
ATOM 9935 N N . GLU B 1 592 ? 20.375 12.844 -16.391 1 95.94 592 GLU B N 1
ATOM 9936 C CA . GLU B 1 592 ? 19.953 13.914 -17.297 1 95.94 592 GLU B CA 1
ATOM 9937 C C . GLU B 1 592 ? 18.969 13.398 -18.344 1 95.94 592 GLU B C 1
ATOM 9939 O O . GLU B 1 592 ? 18.047 14.109 -18.75 1 95.94 592 GLU B O 1
ATOM 9944 N N . GLY B 1 593 ? 19.25 12.164 -18.766 1 97.31 593 GLY B N 1
ATOM 9945 C CA . GLY B 1 593 ? 18.344 11.531 -19.719 1 97.31 593 GLY B CA 1
ATOM 9946 C C . GLY B 1 593 ? 16.922 11.398 -19.172 1 97.31 593 GLY B C 1
ATOM 9947 O O . GLY B 1 593 ? 15.953 11.555 -19.922 1 97.31 593 GLY B O 1
ATOM 9948 N N . ILE B 1 594 ? 16.781 11.117 -17.891 1 97.81 594 ILE B N 1
ATOM 9949 C CA . ILE B 1 594 ? 15.477 11.031 -17.25 1 97.81 594 ILE B CA 1
ATOM 9950 C C . ILE B 1 594 ? 14.758 12.375 -17.359 1 97.81 594 ILE B C 1
ATOM 9952 O O . ILE B 1 594 ? 13.594 12.438 -17.75 1 97.81 594 ILE B O 1
ATOM 9956 N N . TYR B 1 595 ? 15.438 13.453 -17.016 1 96.88 595 TYR B N 1
ATOM 9957 C CA . TYR B 1 595 ? 14.82 14.773 -16.984 1 96.88 595 TYR B CA 1
ATOM 9958 C C . TYR B 1 595 ? 14.43 15.211 -18.391 1 96.88 595 TYR B C 1
ATOM 9960 O O . TYR B 1 595 ? 13.398 15.867 -18.578 1 96.88 595 TYR B O 1
ATOM 9968 N N . GLU B 1 596 ? 15.25 14.836 -19.359 1 97.12 596 GLU B N 1
ATOM 9969 C CA . GLU B 1 596 ? 14.883 15.125 -20.75 1 97.12 596 GLU B CA 1
ATOM 9970 C C . GLU B 1 596 ? 13.633 14.367 -21.172 1 97.12 596 GLU B C 1
ATOM 9972 O O . GLU B 1 596 ? 12.758 14.922 -21.828 1 97.12 596 GLU B O 1
ATOM 9977 N N . CYS B 1 597 ? 13.57 13.055 -20.797 1 98.12 597 CYS B N 1
ATOM 9978 C CA . CYS B 1 597 ? 12.383 12.266 -21.109 1 98.12 597 CYS B CA 1
ATOM 9979 C C . CYS B 1 597 ? 11.141 12.875 -20.469 1 98.12 597 CYS B C 1
ATOM 9981 O O . CYS B 1 597 ? 10.078 12.922 -21.094 1 98.12 597 CYS B O 1
ATOM 9983 N N . LEU B 1 598 ? 11.281 13.344 -19.203 1 98.44 598 LEU B N 1
ATOM 9984 C CA . LEU B 1 598 ? 10.156 13.984 -18.531 1 98.44 598 LEU B CA 1
ATOM 9985 C C . LEU B 1 598 ? 9.672 15.195 -19.312 1 98.44 598 LEU B C 1
ATOM 9987 O O . LEU B 1 598 ? 8.469 15.367 -19.516 1 98.44 598 LEU B O 1
ATOM 9991 N N . ALA B 1 599 ? 10.633 16.016 -19.766 1 97.44 599 ALA B N 1
ATOM 9992 C CA . ALA B 1 599 ? 10.305 17.234 -20.5 1 97.44 599 ALA B CA 1
ATOM 9993 C C . ALA B 1 599 ? 9.609 16.891 -21.828 1 97.44 599 ALA B C 1
ATOM 9995 O O . ALA B 1 599 ? 8.672 17.578 -22.219 1 97.44 599 ALA B O 1
ATOM 9996 N N . LYS B 1 600 ? 10.055 15.836 -22.5 1 97.88 600 LYS B N 1
ATOM 9997 C CA . LYS B 1 600 ? 9.508 15.453 -23.781 1 97.88 600 LYS B CA 1
ATOM 9998 C C . LYS B 1 600 ? 8.125 14.82 -23.625 1 97.88 600 LYS B C 1
ATOM 10000 O O . LYS B 1 600 ? 7.258 14.984 -24.484 1 97.88 600 LYS B O 1
ATOM 10005 N N . ILE B 1 601 ? 7.895 14.141 -22.531 1 98.5 601 ILE B N 1
ATOM 10006 C CA . ILE B 1 601 ? 6.641 13.438 -22.297 1 98.5 601 ILE B CA 1
ATOM 10007 C C . ILE B 1 601 ? 5.578 14.422 -21.812 1 98.5 601 ILE B C 1
ATOM 10009 O O . ILE B 1 601 ? 4.391 14.242 -22.078 1 98.5 601 ILE B O 1
ATOM 10013 N N . ARG B 1 602 ? 5.949 15.508 -21.156 1 98.44 602 ARG B N 1
ATOM 10014 C CA . ARG B 1 602 ? 5.062 16.453 -20.484 1 98.44 602 ARG B CA 1
ATOM 10015 C C . ARG B 1 602 ? 3.967 16.938 -21.422 1 98.44 602 ARG B C 1
ATOM 10017 O O . ARG B 1 602 ? 2.781 16.844 -21.094 1 98.44 602 ARG B O 1
ATOM 10024 N N . PRO B 1 603 ? 4.289 17.375 -22.672 1 98.19 603 PRO B N 1
ATOM 10025 C CA . PRO B 1 603 ? 3.217 17.859 -23.547 1 98.19 603 PRO B CA 1
ATOM 10026 C C . PRO B 1 603 ? 2.32 16.75 -24.062 1 98.19 603 PRO B C 1
ATOM 10028 O O . PRO B 1 603 ? 1.214 17 -24.547 1 98.19 603 PRO B O 1
ATOM 10031 N N . ASN B 1 604 ? 2.781 15.492 -23.953 1 98.56 604 ASN B N 1
ATOM 10032 C CA . ASN B 1 604 ? 2.064 14.352 -24.516 1 98.56 604 ASN B CA 1
ATOM 10033 C C . ASN B 1 604 ? 1.413 13.508 -23.422 1 98.56 604 ASN B C 1
ATOM 10035 O O . ASN B 1 604 ? 0.768 12.5 -23.719 1 98.56 604 ASN B O 1
ATOM 10039 N N . ALA B 1 605 ? 1.61 13.883 -22.141 1 98.69 605 ALA B N 1
ATOM 10040 C CA . ALA B 1 605 ? 1.276 13.008 -21.016 1 98.69 605 ALA B CA 1
ATOM 10041 C C . ALA B 1 605 ? -0.189 12.586 -21.078 1 98.69 605 ALA B C 1
ATOM 10043 O O . ALA B 1 605 ? -0.502 11.398 -20.984 1 98.69 605 ALA B O 1
ATOM 10044 N N . VAL B 1 606 ? -1.138 13.523 -21.25 1 98.81 606 VAL B N 1
ATOM 10045 C CA . VAL B 1 606 ? -2.564 13.211 -21.266 1 98.81 606 VAL B CA 1
ATOM 10046 C C . VAL B 1 606 ? -2.906 12.391 -22.5 1 98.81 606 VAL B C 1
ATOM 10048 O O . VAL B 1 606 ? -3.684 11.43 -22.422 1 98.81 606 VAL B O 1
ATOM 10051 N N . SER B 1 607 ? -2.295 12.734 -23.656 1 98.56 607 SER B N 1
ATOM 10052 C CA . SER B 1 607 ? -2.537 11.984 -24.875 1 98.56 607 SER B CA 1
ATOM 10053 C C . SER B 1 607 ? -2.061 10.539 -24.734 1 98.56 607 SER B C 1
ATOM 10055 O O . SER B 1 607 ? -2.703 9.617 -25.25 1 98.56 607 SER B O 1
ATOM 10057 N N . LEU B 1 608 ? -0.915 10.336 -24.062 1 98.75 608 LEU B N 1
ATOM 10058 C CA . LEU B 1 608 ? -0.376 9 -23.859 1 98.75 608 LEU B CA 1
ATOM 10059 C C . LEU B 1 608 ? -1.322 8.156 -23.016 1 98.75 608 LEU B C 1
ATOM 10061 O O . LEU B 1 608 ? -1.604 7.004 -23.359 1 98.75 608 LEU B O 1
ATOM 10065 N N . VAL B 1 609 ? -1.846 8.711 -21.953 1 98.75 609 VAL B N 1
ATOM 10066 C CA . VAL B 1 609 ? -2.715 7.914 -21.094 1 98.75 609 VAL B CA 1
ATOM 10067 C C . VAL B 1 609 ? -4.086 7.754 -21.75 1 98.75 609 VAL B C 1
ATOM 10069 O O . VAL B 1 609 ? -4.738 6.719 -21.594 1 98.75 609 VAL B O 1
ATOM 10072 N N . ASP B 1 610 ? -4.57 8.758 -22.5 1 98.62 610 ASP B N 1
ATOM 10073 C CA . ASP B 1 610 ? -5.828 8.633 -23.234 1 98.62 610 ASP B CA 1
ATOM 10074 C C . ASP B 1 610 ? -5.754 7.523 -24.281 1 98.62 610 ASP B C 1
ATOM 10076 O O . ASP B 1 610 ? -6.777 6.949 -24.656 1 98.62 610 ASP B O 1
ATOM 10080 N N . SER B 1 611 ? -4.555 7.234 -24.719 1 98.5 611 SER B N 1
ATOM 10081 C CA . SER B 1 611 ? -4.363 6.23 -25.75 1 98.5 611 SER B CA 1
ATOM 10082 C C . SER B 1 611 ? -4.652 4.828 -25.234 1 98.5 611 SER B C 1
ATOM 10084 O O . SER B 1 611 ? -4.816 3.891 -26.016 1 98.5 611 SER B O 1
ATOM 10086 N N . TRP B 1 612 ? -4.703 4.629 -23.953 1 98.38 612 TRP B N 1
ATOM 10087 C CA . TRP B 1 612 ? -5.117 3.344 -23.406 1 98.38 612 TRP B CA 1
ATOM 10088 C C . TRP B 1 612 ? -6.621 3.141 -23.562 1 98.38 612 TRP B C 1
ATOM 10090 O O . TRP B 1 612 ? -7.129 2.033 -23.375 1 98.38 612 TRP B O 1
ATOM 10100 N N . ASP B 1 613 ? -7.367 4.211 -23.859 1 98 613 ASP B N 1
ATOM 10101 C CA . ASP B 1 613 ? -8.766 4.176 -24.281 1 98 613 ASP B CA 1
ATOM 10102 C C . ASP B 1 613 ? -9.672 3.744 -23.141 1 98 613 ASP B C 1
ATOM 10104 O O . ASP B 1 613 ? -10.641 3.01 -23.344 1 98 613 ASP B O 1
ATOM 10108 N N . TYR B 1 614 ? -9.375 4.215 -21.938 1 97.69 614 TYR B N 1
ATOM 10109 C CA . TYR B 1 614 ? -10.219 3.938 -20.766 1 97.69 614 TYR B CA 1
ATOM 10110 C C . TYR B 1 614 ? -11.461 4.824 -20.781 1 97.69 614 TYR B C 1
ATOM 10112 O O . TYR B 1 614 ? -11.352 6.055 -20.797 1 97.69 614 TYR B O 1
ATOM 10120 N N . ASP B 1 615 ? -12.609 4.203 -20.719 1 97.12 615 ASP B N 1
ATOM 10121 C CA . ASP B 1 615 ? -13.844 4.926 -20.438 1 97.12 615 ASP B CA 1
ATOM 10122 C C . ASP B 1 615 ? -14.039 5.117 -18.938 1 97.12 615 ASP B C 1
ATOM 10124 O O . ASP B 1 615 ? -13.469 4.379 -18.125 1 97.12 615 ASP B O 1
ATOM 10128 N N . ASP B 1 616 ? -14.781 6.152 -18.578 1 96.62 616 ASP B N 1
ATOM 10129 C CA . ASP B 1 616 ? -15.062 6.395 -17.172 1 96.62 616 ASP B CA 1
ATOM 10130 C C . ASP B 1 616 ? -15.742 5.188 -16.531 1 96.62 616 ASP B C 1
ATOM 10132 O O . ASP B 1 616 ? -15.562 4.93 -15.336 1 96.62 616 ASP B O 1
ATOM 10136 N N . LYS B 1 617 ? -16.5 4.414 -17.359 1 95.12 617 LYS B N 1
ATOM 10137 C CA . LYS B 1 617 ? -17.125 3.188 -16.875 1 95.12 617 LYS B CA 1
ATOM 10138 C C . LYS B 1 617 ? -16.078 2.168 -16.438 1 95.12 617 LYS B C 1
ATOM 10140 O O . LYS B 1 617 ? -16.297 1.402 -15.5 1 95.12 617 LYS B O 1
ATOM 10145 N N . GLU B 1 618 ? -14.977 2.215 -17.094 1 94.06 618 GLU B N 1
ATOM 10146 C CA . GLU B 1 618 ? -13.883 1.29 -16.812 1 94.06 618 GLU B CA 1
ATOM 10147 C C . GLU B 1 618 ? -13.008 1.796 -15.664 1 94.06 618 GLU B C 1
ATOM 10149 O O . GLU B 1 618 ? -12.586 1.017 -14.812 1 94.06 618 GLU B O 1
ATOM 10154 N N . LEU B 1 619 ? -12.695 3.051 -15.656 1 95.75 619 LEU B N 1
ATOM 10155 C CA . LEU B 1 619 ? -11.773 3.619 -14.68 1 95.75 619 LEU B CA 1
ATOM 10156 C C . LEU B 1 619 ? -12.43 3.707 -13.305 1 95.75 619 LEU B C 1
ATOM 10158 O O . LEU B 1 619 ? -11.766 3.516 -12.281 1 95.75 619 LEU B O 1
ATOM 10162 N N . LYS B 1 620 ? -13.75 4.152 -13.32 1 95.75 620 LYS B N 1
ATOM 10163 C CA . LYS B 1 620 ? -14.531 4.328 -12.102 1 95.75 620 LYS B CA 1
ATOM 10164 C C . LYS B 1 620 ? -13.836 5.285 -11.133 1 95.75 620 LYS B C 1
ATOM 10166 O O . LYS B 1 620 ? -13.742 5.004 -9.938 1 95.75 620 LYS B O 1
ATOM 10171 N N . SER B 1 621 ? -13.32 6.375 -11.648 1 98.25 621 SER B N 1
ATOM 10172 C CA . SER B 1 621 ? -12.586 7.352 -10.852 1 98.25 621 SER B CA 1
ATOM 10173 C C . SER B 1 621 ? -13.117 8.766 -11.078 1 98.25 621 SER B C 1
ATOM 10175 O O . SER B 1 621 ? -13.203 9.219 -12.227 1 98.25 621 SER B O 1
ATOM 10177 N N . VAL B 1 622 ? -13.438 9.43 -9.992 1 98.56 622 VAL B N 1
ATOM 10178 C CA . VAL B 1 622 ? -13.852 10.828 -10.102 1 98.56 622 VAL B CA 1
ATOM 10179 C C . VAL B 1 622 ? -12.664 11.688 -10.516 1 98.56 622 VAL B C 1
ATOM 10181 O O . VAL B 1 622 ? -12.812 12.617 -11.312 1 98.56 622 VAL B O 1
ATOM 10184 N N . LEU B 1 623 ? -11.477 11.359 -9.984 1 98.69 623 LEU B N 1
ATOM 10185 C CA . LEU B 1 623 ? -10.273 12.141 -10.273 1 98.69 623 LEU B CA 1
ATOM 10186 C C . LEU B 1 623 ? -9.844 11.953 -11.727 1 98.69 623 LEU B C 1
ATOM 10188 O O . LEU B 1 623 ? -9.367 12.898 -12.359 1 98.69 623 LEU B O 1
ATOM 10192 N N . GLY B 1 624 ? -9.984 10.711 -12.234 1 98.69 624 GLY B N 1
ATOM 10193 C CA . GLY B 1 624 ? -9.492 10.375 -13.555 1 98.69 624 GLY B CA 1
ATOM 10194 C C . GLY B 1 624 ? -10.531 10.539 -14.641 1 98.69 624 GLY B C 1
ATOM 10195 O O . GLY B 1 624 ? -10.359 10.047 -15.758 1 98.69 624 GLY B O 1
ATOM 10196 N N . ARG B 1 625 ? -11.641 11.195 -14.328 1 98.62 625 ARG B N 1
ATOM 10197 C CA . ARG B 1 625 ? -12.742 11.32 -15.281 1 98.62 625 ARG B CA 1
ATOM 10198 C C . ARG B 1 625 ? -12.273 12 -16.562 1 98.62 625 ARG B C 1
ATOM 10200 O O . ARG B 1 625 ? -11.391 12.852 -16.531 1 98.62 625 ARG B O 1
ATOM 10207 N N . ARG B 1 626 ? -12.867 11.641 -17.656 1 98.25 626 ARG B N 1
ATOM 10208 C CA . ARG B 1 626 ? -12.461 12.055 -18.984 1 98.25 626 ARG B CA 1
ATOM 10209 C C . ARG B 1 626 ? -12.586 13.562 -19.172 1 98.25 626 ARG B C 1
ATOM 10211 O O . ARG B 1 626 ? -11.695 14.203 -19.734 1 98.25 626 ARG B O 1
ATOM 10218 N N . ASP B 1 627 ? -13.664 14.203 -18.641 1 98.5 627 ASP B N 1
ATOM 10219 C CA . ASP B 1 627 ? -13.977 15.594 -18.953 1 98.5 627 ASP B CA 1
ATOM 10220 C C . ASP B 1 627 ? -13.188 16.547 -18.047 1 98.5 627 ASP B C 1
ATOM 10222 O O . ASP B 1 627 ? -13.195 17.766 -18.266 1 98.5 627 ASP B O 1
ATOM 10226 N N . GLY B 1 628 ? -12.547 16.078 -16.984 1 98.5 628 GLY B N 1
ATOM 10227 C CA . GLY B 1 628 ? -11.664 16.859 -16.125 1 98.5 628 GLY B CA 1
ATOM 10228 C C . GLY B 1 628 ? -12.414 17.734 -15.141 1 98.5 628 GLY B C 1
ATOM 10229 O O . GLY B 1 628 ? -11.805 18.531 -14.422 1 98.5 628 GLY B O 1
ATOM 10230 N N . ASN B 1 629 ? -13.75 17.656 -15.109 1 98.31 629 ASN B N 1
ATOM 10231 C CA . ASN B 1 629 ? -14.531 18.422 -14.148 1 98.31 629 ASN B CA 1
ATOM 10232 C C . ASN B 1 629 ? -14.602 17.719 -12.797 1 98.31 629 ASN B C 1
ATOM 10234 O O . ASN B 1 629 ? -15.68 17.312 -12.359 1 98.31 629 ASN B O 1
ATOM 10238 N N . VAL B 1 630 ? -13.547 17.75 -12.062 1 98.25 630 VAL B N 1
ATOM 10239 C CA . VAL B 1 630 ? -13.297 16.891 -10.914 1 98.25 630 VAL B CA 1
ATOM 10240 C C . VAL B 1 630 ? -14.039 17.422 -9.695 1 98.25 630 VAL B C 1
ATOM 10242 O O . VAL B 1 630 ? -14.711 16.672 -8.984 1 98.25 630 VAL B O 1
ATOM 10245 N N . TYR B 1 631 ? -14.016 18.703 -9.414 1 97.12 631 TYR B N 1
ATOM 10246 C CA . TYR B 1 631 ? -14.438 19.266 -8.133 1 97.12 631 TYR B CA 1
ATOM 10247 C C . TYR B 1 631 ? -15.945 19.156 -7.969 1 97.12 631 TYR B C 1
ATOM 10249 O O . TYR B 1 631 ? -16.422 18.656 -6.945 1 97.12 631 TYR B O 1
ATOM 10257 N N . PRO B 1 632 ? -16.719 19.562 -9.031 1 97.19 632 PRO B N 1
ATOM 10258 C CA . PRO B 1 632 ? -18.156 19.328 -8.875 1 97.19 632 PRO B CA 1
ATOM 10259 C C . PRO B 1 632 ? -18.5 17.844 -8.742 1 97.19 632 PRO B C 1
ATOM 10261 O O . PRO B 1 632 ? -19.406 17.484 -7.98 1 97.19 632 PRO B O 1
ATOM 10264 N N . ALA B 1 633 ? -17.766 17.031 -9.43 1 97.94 633 ALA B N 1
ATOM 10265 C CA . ALA B 1 633 ? -18.031 15.602 -9.406 1 97.94 633 ALA B CA 1
ATOM 10266 C C . ALA B 1 633 ? -17.672 15.008 -8.039 1 97.94 633 ALA B C 1
ATOM 10268 O O . ALA B 1 633 ? -18.344 14.07 -7.578 1 97.94 633 ALA B O 1
ATOM 10269 N N . LEU B 1 634 ? -16.594 15.5 -7.379 1 98 634 LEU B N 1
ATOM 10270 C CA . LEU B 1 634 ? -16.234 15.031 -6.047 1 98 634 LEU B CA 1
ATOM 10271 C C . LEU B 1 634 ? -17.328 15.344 -5.043 1 98 634 LEU B C 1
ATOM 10273 O O . LEU B 1 634 ? -17.672 14.5 -4.215 1 98 634 LEU B O 1
ATOM 10277 N N . LEU B 1 635 ? -17.812 16.547 -5.09 1 97.5 635 LEU B N 1
ATOM 10278 C CA . LEU B 1 635 ? -18.891 16.922 -4.18 1 97.5 635 LEU B CA 1
ATOM 10279 C C . LEU B 1 635 ? -20.141 16.094 -4.43 1 97.5 635 LEU B C 1
ATOM 10281 O O . LEU B 1 635 ? -20.797 15.656 -3.482 1 97.5 635 LEU B O 1
ATOM 10285 N N . GLU B 1 636 ? -20.438 15.875 -5.734 1 96.75 636 GLU B N 1
ATOM 10286 C CA . GLU B 1 636 ? -21.578 15.039 -6.086 1 96.75 636 GLU B CA 1
ATOM 10287 C C . GLU B 1 636 ? -21.406 13.617 -5.566 1 96.75 636 GLU B C 1
ATOM 10289 O O . GLU B 1 636 ? -22.328 13.039 -4.996 1 96.75 636 GLU B O 1
ATOM 10294 N N . TRP B 1 637 ? -20.25 13.055 -5.77 1 97.38 637 TRP B N 1
ATOM 10295 C CA . TRP B 1 637 ? -19.938 11.711 -5.293 1 97.38 637 TRP B CA 1
ATOM 10296 C C . TRP B 1 637 ? -20.109 11.617 -3.779 1 97.38 637 TRP B C 1
ATOM 10298 O O . TRP B 1 637 ? -20.703 10.664 -3.273 1 97.38 637 TRP B O 1
ATOM 10308 N N . ALA B 1 638 ? -19.625 12.602 -3.033 1 97 638 ALA B N 1
ATOM 10309 C CA . ALA B 1 638 ? -19.688 12.633 -1.574 1 97 638 ALA B CA 1
ATOM 10310 C C . ALA B 1 638 ? -21.141 12.609 -1.091 1 97 638 ALA B C 1
ATOM 10312 O O . ALA B 1 638 ? -21.453 12.008 -0.061 1 97 638 ALA B O 1
ATOM 10313 N N . GLN B 1 639 ? -21.984 13.219 -1.868 1 94.5 639 GLN B N 1
ATOM 10314 C CA . GLN B 1 639 ? -23.375 13.336 -1.471 1 94.5 639 GLN B CA 1
ATOM 10315 C C . GLN B 1 639 ? -24.062 11.969 -1.447 1 94.5 639 GLN B C 1
ATOM 10317 O O . GLN B 1 639 ? -25.078 11.789 -0.792 1 94.5 639 GLN B O 1
ATOM 10322 N N . ASN B 1 640 ? -23.438 10.992 -2.082 1 94.12 640 ASN B N 1
ATOM 10323 C CA . ASN B 1 640 ? -24 9.648 -2.129 1 94.12 640 ASN B CA 1
ATOM 10324 C C . ASN B 1 640 ? -23.625 8.844 -0.881 1 94.12 640 ASN B C 1
ATOM 10326 O O . ASN B 1 640 ? -24.094 7.715 -0.705 1 94.12 640 ASN B O 1
ATOM 10330 N N . SER B 1 641 ? -22.859 9.422 0.041 1 95.06 641 SER B N 1
ATOM 10331 C CA . SER B 1 641 ? -22.469 8.719 1.257 1 95.06 641 SER B CA 1
ATOM 10332 C C . SER B 1 641 ? -23.688 8.25 2.037 1 95.06 641 SER B C 1
ATOM 10334 O O . SER B 1 641 ? -24.656 8.992 2.195 1 95.06 641 SER B O 1
ATOM 10336 N N . GLN B 1 642 ? -23.578 7.043 2.523 1 93.56 642 GLN B N 1
ATOM 10337 C CA . GLN B 1 642 ? -24.641 6.473 3.334 1 93.56 642 GLN B CA 1
ATOM 10338 C C . GLN B 1 642 ? -24.875 7.293 4.598 1 93.56 642 GLN B C 1
ATOM 10340 O O . GLN B 1 642 ? -25.984 7.332 5.129 1 93.56 642 GLN B O 1
ATOM 10345 N N . LEU B 1 643 ? -23.875 8 5.043 1 96.69 643 LEU B N 1
ATOM 10346 C CA . LEU B 1 643 ? -24 8.82 6.25 1 96.69 643 LEU B CA 1
ATOM 10347 C C . LEU B 1 643 ? -24.766 10.102 5.965 1 96.69 643 LEU B C 1
ATOM 10349 O O . LEU B 1 643 ? -25.234 10.766 6.891 1 96.69 643 LEU B O 1
ATOM 10353 N N . ASN B 1 644 ? -24.891 10.469 4.699 1 97.19 644 ASN B N 1
ATOM 10354 C CA . ASN B 1 644 ? -25.578 11.703 4.332 1 97.19 644 ASN B CA 1
ATOM 10355 C C . ASN B 1 644 ? -27.062 11.477 4.098 1 97.19 644 ASN B C 1
ATOM 10357 O O . ASN B 1 644 ? -27.797 12.422 3.783 1 97.19 644 ASN B O 1
ATOM 10361 N N . LYS B 1 645 ? -27.516 10.234 4.258 1 95 645 LYS B N 1
ATOM 10362 C CA . LYS B 1 645 ? -28.922 9.93 4.074 1 95 645 LYS B CA 1
ATOM 10363 C C . LYS B 1 645 ? -29.781 10.609 5.148 1 95 645 LYS B C 1
ATOM 10365 O O . LYS B 1 645 ? -30.953 10.898 4.922 1 95 645 LYS B O 1
ATOM 10370 N N . ALA B 1 646 ? -29.188 10.82 6.301 1 95.88 646 ALA B N 1
ATOM 10371 C CA . ALA B 1 646 ? -29.828 11.562 7.383 1 95.88 646 ALA B CA 1
ATOM 10372 C C . ALA B 1 646 ? -28.938 12.711 7.863 1 95.88 646 ALA B C 1
ATOM 10374 O O . ALA B 1 646 ? -27.719 12.578 7.914 1 95.88 646 ALA B O 1
ATOM 10375 N N . GLU B 1 647 ? -29.594 13.781 8.219 1 96.06 647 GLU B N 1
ATOM 10376 C CA . GLU B 1 647 ? -28.828 14.914 8.742 1 96.06 647 GLU B CA 1
ATOM 10377 C C . GLU B 1 647 ? -28.234 14.594 10.109 1 96.06 647 GLU B C 1
ATOM 10379 O O . GLU B 1 647 ? -27.125 15.039 10.422 1 96.06 647 GLU B O 1
ATOM 10384 N N . VAL B 1 648 ? -29.031 13.938 10.906 1 98 648 VAL B N 1
ATOM 10385 C CA . VAL B 1 648 ? -28.594 13.539 12.242 1 98 648 VAL B CA 1
ATOM 10386 C C . VAL B 1 648 ? -28.531 12.023 12.344 1 98 648 VAL B C 1
ATOM 10388 O O . VAL B 1 648 ? -29.531 11.328 12.102 1 98 648 VAL B O 1
ATOM 10391 N N . LEU B 1 649 ? -27.391 11.477 12.734 1 97.56 649 LEU B N 1
ATOM 10392 C CA . LEU B 1 649 ? -27.188 10.031 12.766 1 97.56 649 LEU B CA 1
ATOM 10393 C C . LEU B 1 649 ? -27.594 9.453 14.109 1 97.56 649 LEU B C 1
ATOM 10395 O O . LEU B 1 649 ? -27.641 10.164 15.117 1 97.56 649 LEU B O 1
ATOM 10399 N N . PRO B 1 650 ? -27.812 8.141 14.102 1 97.5 650 PRO B N 1
ATOM 10400 C CA . PRO B 1 650 ? -28.078 7.465 15.375 1 97.5 650 PRO B CA 1
ATOM 10401 C C . PRO B 1 650 ? -26.938 7.641 16.391 1 97.5 650 PRO B C 1
ATOM 10403 O O . PRO B 1 650 ? -27.188 7.664 17.594 1 97.5 650 PRO B O 1
ATOM 10406 N N . SER B 1 651 ? -25.734 7.758 15.875 1 97.19 651 SER B N 1
ATOM 10407 C CA . SER B 1 651 ? -24.594 7.969 16.766 1 97.19 651 SER B CA 1
ATOM 10408 C C . SER B 1 651 ? -24.75 9.234 17.594 1 97.19 651 SER B C 1
ATOM 10410 O O . SER B 1 651 ? -24.344 9.273 18.75 1 97.19 651 SER B O 1
ATOM 10412 N N . HIS B 1 652 ? -25.297 10.273 16.984 1 97.62 652 HIS B N 1
ATOM 10413 C CA . HIS B 1 652 ? -25.562 11.5 17.734 1 97.62 652 HIS B CA 1
ATOM 10414 C C . HIS B 1 652 ? -26.766 11.328 18.656 1 97.62 652 HIS B C 1
ATOM 10416 O O . HIS B 1 652 ? -26.688 11.648 19.844 1 97.62 652 HIS B O 1
ATOM 10422 N N . THR B 1 653 ? -27.875 10.781 18.172 1 97.56 653 THR B N 1
ATOM 10423 C CA . THR B 1 653 ? -29.109 10.703 18.922 1 97.56 653 THR B CA 1
ATOM 10424 C C . THR B 1 653 ? -28.938 9.805 20.141 1 97.56 653 THR B C 1
ATOM 10426 O O . THR B 1 653 ? -29.516 10.078 21.203 1 97.56 653 THR B O 1
ATOM 10429 N N . LYS B 1 654 ? -28.125 8.812 20 1 97.62 654 LYS B N 1
ATOM 10430 C CA . LYS B 1 654 ? -28.031 7.816 21.062 1 97.62 654 LYS B CA 1
ATOM 10431 C C . LYS B 1 654 ? -26.891 8.141 22.031 1 97.62 654 LYS B C 1
ATOM 10433 O O . LYS B 1 654 ? -26.953 7.809 23.203 1 97.62 654 LYS B O 1
ATOM 10438 N N . TYR B 1 655 ? -25.844 8.781 21.531 1 97.81 655 TYR B N 1
ATOM 10439 C CA . TYR B 1 655 ? -24.656 8.844 22.375 1 97.81 655 TYR B CA 1
ATOM 10440 C C . TYR B 1 655 ? -24.141 10.273 22.469 1 97.81 655 TYR B C 1
ATOM 10442 O O . TYR B 1 655 ? -24.219 10.906 23.531 1 97.81 655 TYR B O 1
ATOM 10450 N N . LEU B 1 656 ? -23.688 10.914 21.406 1 97.88 656 LEU B N 1
ATOM 10451 C CA . LEU B 1 656 ? -23.031 12.211 21.438 1 97.88 656 LEU B CA 1
ATOM 10452 C C . LEU B 1 656 ? -23.984 13.297 21.906 1 97.88 656 LEU B C 1
ATOM 10454 O O . LEU B 1 656 ? -23.609 14.164 22.703 1 97.88 656 LEU B O 1
ATOM 10458 N N . GLY B 1 657 ? -25.219 13.273 21.375 1 97.62 657 GLY B N 1
ATOM 10459 C CA . GLY B 1 657 ? -26.234 14.266 21.75 1 97.62 657 GLY B CA 1
ATOM 10460 C C . GLY B 1 657 ? -26.516 14.312 23.234 1 97.62 657 GLY B C 1
ATOM 10461 O O . GLY B 1 657 ? -26.375 15.359 23.859 1 97.62 657 GLY B O 1
ATOM 10462 N N . PRO B 1 658 ? -26.859 13.18 23.797 1 97.62 658 PRO B N 1
ATOM 10463 C CA . PRO B 1 658 ? -27.078 13.125 25.25 1 97.62 658 PRO B CA 1
ATOM 10464 C C . PRO B 1 658 ? -25.859 13.562 26.047 1 97.62 658 PRO B C 1
ATOM 10466 O O . PRO B 1 658 ? -26 14.242 27.062 1 97.62 658 PRO B O 1
ATOM 10469 N N . MET B 1 659 ? -24.719 13.172 25.578 1 97.25 659 MET B N 1
ATOM 10470 C CA . MET B 1 659 ? -23.484 13.586 26.25 1 97.25 659 MET B CA 1
ATOM 10471 C C . MET B 1 659 ? -23.359 15.109 26.266 1 97.25 659 MET B C 1
ATOM 10473 O O . MET B 1 659 ? -23.094 15.703 27.312 1 97.25 659 MET B O 1
ATOM 10477 N N . MET B 1 660 ? -23.562 15.719 25.141 1 97.56 660 MET B N 1
ATOM 10478 C CA . MET B 1 660 ? -23.438 17.172 25.016 1 97.56 660 MET B CA 1
ATOM 10479 C C . MET B 1 660 ? -24.516 17.875 25.844 1 97.56 660 MET B C 1
ATOM 10481 O O . MET B 1 660 ? -24.234 18.891 26.5 1 97.56 660 MET B O 1
ATOM 10485 N N . LYS B 1 661 ? -25.703 17.375 25.781 1 96.75 661 LYS B N 1
ATOM 10486 C CA . LYS B 1 661 ? -26.812 17.984 26.516 1 96.75 661 LYS B CA 1
ATOM 10487 C C . LYS B 1 661 ? -26.578 17.922 28.016 1 96.75 661 LYS B C 1
ATOM 10489 O O . LYS B 1 661 ? -26.812 18.906 28.734 1 96.75 661 LYS B O 1
ATOM 10494 N N . ASP B 1 662 ? -26.141 16.797 28.469 1 96.56 662 ASP B N 1
ATOM 10495 C CA . ASP B 1 662 ? -25.812 16.656 29.875 1 96.56 662 ASP B CA 1
ATOM 10496 C C . ASP B 1 662 ? -24.719 17.625 30.312 1 96.56 662 ASP B C 1
ATOM 10498 O O . ASP B 1 662 ? -24.812 18.234 31.375 1 96.56 662 ASP B O 1
ATOM 10502 N N . ALA B 1 663 ? -23.734 17.734 29.5 1 95.88 663 ALA B N 1
ATOM 10503 C CA . ALA B 1 663 ? -22.641 18.641 29.797 1 95.88 663 ALA B CA 1
ATOM 10504 C C . ALA B 1 663 ? -23.125 20.094 29.844 1 95.88 663 ALA B C 1
ATOM 10506 O O . ALA B 1 663 ? -22.719 20.859 30.703 1 95.88 663 ALA B O 1
ATOM 10507 N N . ARG B 1 664 ? -23.969 20.422 28.906 1 96.06 664 ARG B N 1
ATOM 10508 C CA . ARG B 1 664 ? -24.484 21.781 28.859 1 96.06 664 ARG B CA 1
ATOM 10509 C C . ARG B 1 664 ? -25.344 22.094 30.094 1 96.06 664 ARG B C 1
ATOM 10511 O O . ARG B 1 664 ? -25.328 23.219 30.594 1 96.06 664 ARG B O 1
ATOM 10518 N N . SER B 1 665 ? -25.969 21.141 30.547 1 95.69 665 SER B N 1
ATOM 10519 C CA . SER B 1 665 ? -26.844 21.328 31.703 1 95.69 665 SER B CA 1
ATOM 10520 C C . SER B 1 665 ? -26.031 21.578 32.969 1 95.69 665 SER B C 1
ATOM 10522 O O . SER B 1 665 ? -26.547 22.125 33.938 1 95.69 665 SER B O 1
ATOM 10524 N N . LYS B 1 666 ? -24.812 21.25 33 1 93.12 666 LYS B N 1
ATOM 10525 C CA . LYS B 1 666 ? -23.969 21.375 34.188 1 93.12 666 LYS B CA 1
ATOM 10526 C C . LYS B 1 666 ? -23.188 22.688 34.156 1 93.12 666 LYS B C 1
ATOM 10528 O O . LYS B 1 666 ? -22.469 23.016 35.094 1 93.12 666 LYS B O 1
ATOM 10533 N N . LEU B 1 667 ? -23.266 23.312 33 1 90.94 667 LEU B N 1
ATOM 10534 C CA . LEU B 1 667 ? -22.594 24.609 32.906 1 90.94 667 LEU B CA 1
ATOM 10535 C C . LEU B 1 667 ? -23.484 25.719 33.406 1 90.94 667 LEU B C 1
ATOM 10537 O O . LEU B 1 667 ? -23 26.719 33.938 1 90.94 667 LEU B O 1
#

Solvent-accessible surface area (backbone atoms only — not comparable to full-atom values): 66610 Å² total; per-residue (Å²): 128,62,88,80,64,57,91,88,40,29,66,51,44,47,53,37,44,68,51,32,85,59,62,42,68,61,48,24,16,64,72,62,70,28,64,66,48,44,52,50,51,52,51,47,49,54,52,52,74,70,40,69,69,51,58,69,96,56,70,68,84,58,45,42,61,69,54,33,33,33,52,32,31,50,29,50,54,51,50,64,74,52,44,82,77,44,57,77,86,35,41,84,53,47,40,47,53,53,45,36,56,57,48,49,67,28,54,32,51,54,48,31,21,65,69,40,26,50,50,46,41,72,71,33,32,31,72,72,50,29,60,56,50,46,54,34,45,75,57,34,39,41,45,30,12,48,39,60,36,21,67,50,27,58,88,36,61,92,65,54,57,23,32,30,37,53,37,53,90,75,39,26,26,37,28,31,30,85,47,76,46,23,21,24,41,63,27,43,8,46,18,65,61,31,34,29,28,40,36,48,24,30,31,29,36,88,89,37,76,75,43,69,44,52,26,58,41,79,44,24,41,89,86,76,48,43,65,36,86,47,47,49,66,26,30,52,51,59,40,59,35,40,55,29,25,46,26,8,34,39,40,35,54,65,35,74,43,56,54,79,30,45,47,40,47,54,36,41,68,44,68,84,39,54,72,42,76,46,98,55,90,62,74,76,50,59,63,60,58,51,52,36,32,52,44,37,37,53,38,15,52,52,23,36,47,34,30,29,27,36,47,44,29,25,41,53,42,44,57,50,52,65,50,87,91,73,50,61,35,42,41,54,74,36,47,52,47,38,65,50,38,49,48,32,43,21,44,18,52,31,34,41,44,47,20,54,50,46,41,52,49,50,52,51,40,54,56,32,46,77,71,70,44,64,81,52,49,62,57,50,51,39,51,36,31,28,45,38,28,53,47,21,47,51,30,37,54,38,33,51,40,22,25,59,73,44,41,66,57,23,44,25,47,57,34,25,40,48,57,53,40,30,44,44,41,45,48,35,34,53,97,50,38,30,69,61,25,18,46,55,27,24,54,54,49,46,50,50,50,49,26,42,76,70,71,66,57,81,62,54,80,90,51,41,59,66,66,48,85,67,76,79,48,61,85,62,71,42,53,89,68,51,42,70,68,55,52,50,50,51,43,40,46,38,24,35,50,36,41,50,50,29,40,53,51,32,57,56,34,42,73,82,33,58,65,42,60,14,48,42,76,34,35,58,45,27,33,51,20,26,52,34,50,41,50,41,49,41,48,52,49,27,50,53,55,42,72,68,44,58,75,78,51,29,69,64,46,49,42,36,48,47,32,35,49,38,50,56,46,67,74,41,39,32,60,41,35,44,85,58,26,35,52,56,65,42,52,48,26,42,55,50,40,40,56,51,31,48,61,67,40,58,52,28,47,53,32,60,43,54,18,71,64,74,47,56,75,60,59,56,18,48,46,35,29,80,49,44,61,34,68,70,45,47,57,55,56,14,63,63,19,67,70,48,77,41,79,64,49,67,32,36,72,72,33,51,44,54,50,20,52,55,28,44,70,73,102,128,63,86,79,63,57,91,88,41,29,65,49,44,48,52,38,45,69,51,32,87,58,60,44,68,59,47,24,16,63,73,61,71,28,64,68,50,44,50,50,50,52,51,48,51,53,51,54,74,68,39,71,70,52,58,69,95,55,69,68,85,59,45,42,61,70,53,34,33,34,53,31,31,50,30,50,54,50,49,64,75,54,42,83,78,45,55,78,85,36,42,84,53,48,40,48,52,52,46,37,56,57,50,51,67,27,55,31,49,55,48,32,22,64,70,41,27,48,50,44,40,73,71,35,32,30,70,71,51,30,61,56,51,47,54,34,45,76,56,34,40,42,44,30,11,50,39,61,37,20,67,50,27,61,86,37,61,91,65,55,58,23,32,29,38,53,39,52,92,76,39,25,27,38,28,30,29,85,46,78,45,22,20,25,43,62,26,44,7,48,18,66,60,31,34,29,28,39,36,47,22,30,31,29,35,88,90,37,76,76,44,68,45,55,26,59,41,79,44,24,39,89,89,76,48,42,66,35,85,45,45,50,66,26,31,53,51,58,41,58,36,40,55,29,27,46,26,10,34,38,39,34,54,64,34,74,42,56,53,81,29,44,47,40,47,54,37,40,68,44,69,84,38,53,72,41,75,46,97,55,91,63,75,76,49,60,63,60,57,50,53,37,31,51,46,37,38,53,38,15,51,52,22,36,47,34,31,28,27,36,47,44,29,24,43,53,42,42,55,48,52,66,50,84,90,70,50,64,35,42,40,52,73,36,47,51,48,39,65,52,38,49,49,32,43,21,44,18,53,30,33,41,44,46,20,55,50,46,41,52,49,50,54,51,39,55,58,32,45,78,72,70,44,64,81,53,48,62,57,50,50,39,50,37,32,27,44,37,26,53,49,21,48,49,29,37,53,36,33,51,41,21,23,58,72,45,40,65,56,22,44,25,47,58,34,24,39,50,57,53,41,30,43,44,43,47,47,33,32,53,98,50,38,32,68,61,26,19,46,56,27,22,54,53,51,46,50,49,51,51,26,41,77,70,73,66,58,81,63,55,82,90,52,40,57,65,69,49,82,68,75,80,47,62,83,62,69,41,51,91,69,51,44,70,68,55,52,49,50,51,42,38,46,37,21,36,51,37,40,48,50,30,41,53,50,32,55,57,35,42,73,81,34,58,66,44,58,13,48,40,77,35,35,58,45,29,34,51,21,24,52,35,50,41,49,40,48,41,47,52,48,28,50,51,54,44,70,68,42,58,74,79,50,27,70,63,46,50,42,37,47,47,33,36,47,38,50,55,46,67,74,41,39,34,59,42,35,44,86,58,24,33,52,55,66,40,52,50,26,44,54,51,41,38,56,51,30,49,62,66,40,57,50,29,48,51,32,58,43,55,19,72,64,73,46,55,76,61,57,56,19,48,45,34,29,81,51,42,61,34,68,70,46,46,56,57,55,14,61,65,17,66,71,49,76,41,77,65,48,68,31,36,70,71,33,50,43,54,49,19,51,54,29,48,72,72,106

Sequence (1334 aa):
MSRWIQEGDNVDITNERKKGTFDTERLSAWIHGGTDVLKRRREILEFVKSVDDFKDPVPIEFLSREERILNNARKVVAMTDNTDQIDGSDFFGEGMYYQALTMGRDLHAMSLHYVMFIPTLQGQTDDEQLDEWLTKAISRAVVGTYAQTELGHGTNLSKLETTATYDPATEEFVLNSPTITAAKWWPGGLGKSSNYAVVVAQLYTKGECKGPHPFIVQLREDDTHLPLKGIRLGDIGPKLGINGNDNGFLLFDKVRIPRKHLLMRYAKVKPDGTYVAPAHSKLGYGTMVFVRSIMIKDQSTQLAAAATIATRYASVRRQGEITPGKGEVQILDYQTQQFRVFPQLARAFAFMAAATEIRDLYMTVTEQLTHGNTELLAELHVLSSGLKSVVSWDTAQGIEQCRLACGGHGYSQASCFPEIYGYAVGGCTYEGENLVMLLQVARFLMRAAEEVRKGTAKLADIGAYIGRTGAKSSRLTTHHHYTDAQLVEDLEHAARKQVFRAYDRLKKAQQHLNPEDAWNSVSVELAKASRWHVRVYLVKNFLHKVSLAPQDLKFVLVDVARLYAYDIITSSIGAFLEDGYMTSNQMNEIKEGIYECLAKIRPNAVSLVDSWDYDDKELKSVLGRRDGNVYPALLEWAQNSQLNKAEVLPSHTKYLGPMMKDARSKLMSRWIQEGDNVDITNERKKGTFDTERLSAWIHGGTDVLKRRREILEFVKSVDDFKDPVPIEFLSREERILNNARKVVAMTDNTDQIDGSDFFGEGMYYQALTMGRDLHAMSLHYVMFIPTLQGQTDDEQLDEWLTKAISRAVVGTYAQTELGHGTNLSKLETTATYDPATEEFVLNSPTITAAKWWPGGLGKSSNYAVVVAQLYTKGECKGPHPFIVQLREDDTHLPLKGIRLGDIGPKLGINGNDNGFLLFDKVRIPRKHLLMRYAKVKPDGTYVAPAHSKLGYGTMVFVRSIMIKDQSTQLAAAATIATRYASVRRQGEITPGKGEVQILDYQTQQFRVFPQLARAFAFMAAATEIRDLYMTVTEQLTHGNTELLAELHVLSSGLKSVVSWDTAQGIEQCRLACGGHGYSQASCFPEIYGYAVGGCTYEGENLVMLLQVARFLMRAAEEVRKGTAKLADIGAYIGRTGAKSSRLTTHHHYTDAQLVEDLEHAARKQVFRAYDRLKKAQQHLNPEDAWNSVSVELAKASRWHVRVYLVKNFLHKVSLAPQDLKFVLVDVARLYAYDIITSSIGAFLEDGYMTSNQMNEIKEGIYECLAKIRPNAVSLVDSWDYDDKELKSVLGRRDGNVYPALLEWAQNSQLNKAEVLPSHTKYLGPMMKDARSKL

Nearest PDB structures (foldseek):
  5k3i-assembly4_H  TM=9.701E-01  e=2.134E-59  Caenorhabditis elegans
  5k3h-assembly2_C  TM=9.758E-01  e=6.684E-55  Caenorhabditis elegans
  1w07-assembly1_A  TM=9.537E-01  e=2.652E-48  Arabidopsis thaliana
  5y9d-assembly1_B  TM=9.267E-01  e=3.579E-43  Yarrowia lipolytica CLIB122
  5y9d-assembly1_A  TM=9.179E-01  e=1.105E-42  Yarrowia lipolytica CLIB122

Secondary structure (DSSP, 8-state):
--TT--TT--HHHHHHHHT--S-HHHHHHHHHTSHHHHHHHHHHHHHHHH-GGGS-SS-GGGS-HHHHHHHHHHHHHHHHHTGGGS-TT-IIIIIHHHHHHHHTTS--TTHHIIIIIHHHHHHH--HHHHHHHHHHHHHTSS-EEEE--BSS-SS-GGG---EEEEETTTTEEEEE--SGGG-EEEEETTTTT-SEEEEEEEEEETTEEEEEEEEEEE-B-TTT-PBPTTEEEEE---BSS-TTS-EEEEEESSEEEEGGGB--SS-EE-TT--EE--S-GGGGGHHHHHHHHHHHHHHHHHHHHHHHHHHHHHHH-B-S-SSTTS---BGGGSHHHHHHHHHHHHHHHHHHHHHHHHHHHHHHHHHHHHTT--TTHHHHHHHHHHHHHHHHHHHHHHHHHHHHTTTHHHHBGGGSHHHHHHHHHGGGTTTS-HHHHHHHHHHHHHHHHHHHHHT-----GGGGGGGS---SS-----GGG--HHHHHHHHHHHHHHHHHHHHHHHHHHHTTS-HHHHHHHTHHHHHHHHHHHHHHHHHHHHHHHHHTS-HHHHHHHHHHHHHHHHHHHHTTHHHHHGGGSS-HHHHHHHHHHHHHHHHHHGGGHHHHHHTT---HHHH--STT-TT--HHHHHHHHHHT-GGGGSSS-HHIIIIIHHHHHHHHHT-/--TT--TT--HHHHHHHHT--S-HHHHHHHHHTSHHHHHHHHHHHHHHHH-GGGS-SS-GGGS-HHHHHHHHHHHHHHHHHTGGGS-TT-IIIIIHHHHHHHHTTS--TTHHIIIIIHHHHHHH--HHHHHHHHHHHHHTSS-EEEE--BSS-SS-GGG---EEEEETTTTEEEEE--SGGG-EEEEETTTTT-SEEEEEEEEEETTEEEEEEEEEEE-B-TTT-PBPTTEEEEE---BSS-TTS-EEEEEESSEEEEGGGB--SS-EE-TT--EE--S-GGGGGHHHHHHHHHHHHHHHHHHHHHHHHHHHHHHH-B-S-SSTTS---BGGGSHHHHHHHHHHHHHHHHHHHHHHHHHHHHHHHHHHHHTT--TTHHHHHHHHHHHHHHHHHHHHHHHHHHHHTTTHHHHBGGGSHHHHHHHHHGGGTTTS-HHHHHHHHHHHHHHHHHHHHHT-----GGGGGGGS---SS-----GGG--HHHHHHHHHHHHHHHHHHHHHHHHHHHTTS-HHHHHHHTHHHHHHHHHHHHHHHHHHHHHHHHHTS-HHHHHHHHHHHHHHHHHHHHTTHHHHHGGGSS-HHHHHHHHHHHHHHHHHHGGGHHHHHHTT---HHHH--STT-TT--HHHHHHHHHHT-GGGGSSS-HHIIIIIHHHHHHHHHT-

Organism: Caenorhabditis remanei (NCBI:txid31234)

InterPro domains:
  IPR002655 Acyl-CoA oxidase, C-terminal [PF01756] (485-661)
  IPR006091 Acyl-CoA dehydrogenase/oxidase, middle domain [PF02770] (146-255)
  IPR009100 Acyl-CoA dehydrogenase/oxidase, N-terminal and middle domain superfamily [SSF56645] (11-271)
  IPR012258 Acyl-CoA oxidase [PIRSF000168] (3-663)
  IPR012258 Acyl-CoA oxidase [PTHR10909] (5-660)
  IPR029320 Acyl-coenzyme A oxidase, N-terminal [PF14749] (23-138)
  IPR036250 Acyl-CoA dehydrogenase-like, C-terminal [SSF47203] (282-456)
  IPR036250 Acyl-CoA dehydrogenase-like, C-terminal [SSF47203] (483-661)
  IPR037069 Acyl-CoA dehydrogenase/oxidase, N-terminal domain superfamily [G3DSA:1.10.540.10] (23-143)
  IPR046373 Acyl-CoA oxidase/dehydrogenase, middle domain superfamily [G3DSA:2.40.110.10] (144-282)
  IPR055060 Acyl-CoA oxidase, C-alpha1 domain [PF22924] (285-446)

Radius of gyration: 31.19 Å; Cα contacts (8 Å, |Δi|>4): 2439; chains: 2; bounding box: 72×102×74 Å

Foldseek 3Di:
DAPLDDPPFDPLLNQLQVLAQFHLLQLLQLLQVHNVLVVLLVQLLVVLVPDPQLDDPFDLVQDDLVRLLVSQVSQVVVLLVPVVSDDPVPCLRGVVSNCCLRNPLLDHLQNQLPQPVLVCLVQQADPVSNVPVNVCSSVPLFREHEFQAFQQHHPNSQPQQWEWEADLVQQKTWTFDPDNRNKGWFIWNFAQHGQKYFYWHFYHFPRDTPTIFTFIDGQADSPPRHGDPQKDKHFPDDDLASSSIGIMIIGGDGDIDHLSRTRPRAWHQDSNRDIDHGPDPCSSPLSLLVVLLSLLLVLLVLLLLLLLLLLLLLSQDFDDDPDPPPDTDRNLPDLVLLLLRLLSLLLSLLSSLVSVVLVVLSVVCVVCVVVPHNPCVLVSLLLSLLSLLQSLVVSLVSLVSSLVSNPPQSVDCLAVSSHSNSSSNVSCPPSHHSLRSLLSNLVVLLVQLVCLVVVNHDDDPLCVLLNDDADLAQPQDAPVPCDLVSLLSLLSQLLNVLSVVLNVQLVVLVVPDPNVVSCVVSSVSSSVSSNSSNLSVSLVSQVVSLVPRDPSCNVLSVLSSLLNSLVVCLVPVCSCPPPHRDDPVSNVNSVVSNSVSSVVCSSNSNSSSCSNVDACSSSSHLSSHSSSPRVVSVVVSVCSNPVNVDPDDPCCVPPVVVVVVVVVVVD/DAPLDDPPFDPLLNQLQVLAQFHLLQLLQLLQVHPVLVVLLVQLLVVLVPDPQLDDPFDLVQDDLVRLLVSQVSQVVVLLVPVVSDDPVPCLRGVVSNCCLRNPLLDHLQNQLPQPVLVCLVQQADPVSNVPVNVCSSVPLFREHEFQAFQQGHPNRQPQQWEWEADLVQQKTWTFDPDNRNKGWFIWNFAQHGQKYFYWHFYHFPRDTPTIFTFIDGQADSPPRHGDPQKDKHFPDDDLASSSIGIMIIGGDGDIDHLSRTRPRAWHQDSNRDIDHGPDPCSSPLSLLVVLLSLLLVLLVLLLLLLLLLLLLLSQDFDDDPDPPPDTDRNLPDLVLLLLRLLSLLLSLLSSLVSVVLVVLSVVCVVCVVVPDNPCVLVSLLLSLLSLLQSLVVSLVSLVSSLVSNPPQSVDCLAVSSHSNSSSNVSCPPSHHSLRSLLSNLVVLLVQLVCLVVVNHPDDPLCVLLNDDADLAQPQDAPVPCDLVSLLRLLSQLLNVLSVVLNVQLVVLVVPDPNVVSCVVSSVSSSVSSNSSNLSVSLVSQVVSLVPRDPSCNVLSVLSSLLNSLVVCLVPVCSCPPPHRDDPVSNVNSVVSNSVSSVVCSSNSNSSSCSNVDACSSSSHLSSHSSSPRVVSVVVSVCSNPVNVDPDDPCCVPPVVVVVVVVVVVD